Protein AF-A0A348XLF3-F1 (afdb_monomer)

Solvent-accessible surface area (backbone atoms only — not comparable to full-atom values): 49506 Å² total; per-residue (Å²): 111,74,69,60,52,54,54,50,55,50,50,52,53,52,52,52,53,54,52,22,52,55,58,45,53,62,22,42,48,78,46,66,45,52,69,62,95,90,50,81,46,31,29,26,24,50,38,59,29,96,88,52,39,35,39,36,31,22,36,89,12,38,29,33,34,29,58,82,52,90,56,42,74,67,45,63,74,42,72,32,41,71,86,42,58,41,27,36,15,58,44,63,81,42,84,58,33,34,39,34,22,25,43,67,35,36,34,35,40,26,28,84,85,71,85,65,44,50,79,44,77,44,83,66,41,61,93,47,26,38,41,73,21,86,50,32,41,20,14,39,29,65,66,84,77,73,25,31,36,37,42,31,18,14,28,39,68,93,40,60,69,48,97,78,48,42,64,60,74,35,81,64,11,52,43,71,61,53,16,16,34,22,38,56,19,9,23,33,32,35,35,42,64,88,62,51,75,44,84,32,28,35,13,41,49,36,49,35,30,39,29,58,43,99,88,67,48,40,38,36,23,27,36,42,24,53,39,18,24,32,18,35,31,32,73,63,45,77,75,37,28,56,47,21,44,31,28,49,66,70,36,78,93,42,70,71,38,56,51,48,82,48,35,17,62,67,59,53,55,70,53,37,45,73,50,23,32,66,36,49,54,93,81,30,59,22,42,9,23,49,41,68,35,88,35,73,54,52,46,97,49,52,78,27,33,38,31,28,13,37,68,38,34,38,31,36,32,36,40,79,44,74,36,74,84,37,59,18,24,24,37,32,70,65,48,52,84,86,52,61,35,10,21,36,29,60,31,65,40,92,84,31,39,35,42,36,43,22,10,34,58,84,74,91,49,80,84,31,56,30,36,36,38,42,32,50,65,83,48,80,55,44,34,76,64,44,57,43,79,39,74,50,33,38,36,39,30,54,65,50,62,61,57,59,70,89,49,46,49,85,26,46,48,39,36,34,28,34,53,40,51,30,80,51,76,31,40,64,84,34,83,70,44,80,39,57,60,80,45,65,43,76,90,69,52,33,38,37,33,39,53,87,79,60,60,67,27,38,34,38,42,39,47,54,91,52,37,30,66,88,66,49,55,46,50,53,42,50,38,39,31,26,29,66,52,65,45,74,65,88,48,84,30,30,11,39,68,43,81,53,100,50,36,39,36,35,23,46,56,82,39,80,33,34,26,42,29,50,54,96,56,62,41,52,28,38,45,62,38,35,18,40,88,82,36,67,47,29,40,54,51,62,82,42,76,91,51,84,52,49,54,98,61,69,64,56,54,44,19,37,33,64,28,32,47,34,45,77,86,35,27,41,39,62,71,58,94,91,53,45,33,32,36,41,64,73,41,82,71,45,77,36,52,29,41,54,38,19,38,40,29,35,35,32,35,34,22,38,79,86,65,48,62,76,39,35,34,40,38,41,40,38,38,36,47,53,86,50,30,31,37,40,38,40,38,37,38,40,33,16,35,67,47,65,41,41,38,50,47,33,77,54,31,39,48,34,39,23,39,20,51,27,46,8,62,53,67,42,60,96,49,48,20,68,66,51,46,17,44,41,38,33,71,78,71,43,46,58,68,68,36,39,59,34,66,29,53,32,42,36,37,27,31,42,46,98,89,36,47,21,36,38,35,47,35,51,42,84,84,35,69,52,54,91,93,52,57,48,33,25,46,40,43,41,74,24,42,35,21,58,25,60,35,17,30,53,96,55,75,37,54,24,63,47,75,43,52,56,31,35,70,48,65,41,43,37,40,37,41,26,28,44,42,57,72,84,77,60,45,62,69,59,55,47,57,56,54,69,70,57,76,74,82,89,72,74,51,57,70,76,82,81,62,57,79,70,71,46,81,66,81,64,83,76,73,85,76,85,75,94,66,84,81,78,76,72,76,74,42,44,45,70,31,70,76,45,57,45,28,33,42,68,91,38,86,48,81,60,48,50,77,31,69,35,34,33,39,62,69,33,56,51,27,76,78,50,86,50,25,29,65,40,55,48,79,94,53,29,22,13,17,20,40,22,30,56,62,67,41,21,81,42,63,62,22,32,43,34,36,29,31,76,42,43,25,40,40,32,38,32,35,31,61,93,35,62,93,64,50,71,64,54,73,70,72,38,49,80,53,94,51,60,36,36,38,78,58,102,55,40,22,35,38,27,38,30,81,44,70,54,42,80,46,76,50,72,61,36,55,64,92,30,51,58,39,39,33,36,30,42,55,79,134

Radius of gyration: 34.26 Å; Cα contacts (8 Å, |Δi|>4): 2716; chains: 1; bounding box: 83×76×104 Å

Structure (mmCIF, N/CA/C/O backbone):
data_AF-A0A348XLF3-F1
#
_entry.id   AF-A0A348XLF3-F1
#
loop_
_atom_site.group_PDB
_atom_site.id
_atom_site.type_symbol
_atom_site.label_atom_id
_atom_site.label_alt_id
_atom_site.label_comp_id
_atom_site.label_asym_id
_atom_site.label_entity_id
_atom_site.label_seq_id
_atom_site.pdbx_PDB_ins_code
_atom_site.Cartn_x
_atom_site.Cartn_y
_atom_site.Cartn_z
_atom_site.occupancy
_atom_site.B_iso_or_equiv
_atom_site.auth_seq_id
_atom_site.auth_comp_id
_atom_site.auth_asym_id
_atom_site.auth_atom_id
_atom_site.pdbx_PDB_model_num
ATOM 1 N N . MET A 1 1 ? -3.692 46.897 24.642 1.00 42.28 1 MET A N 1
ATOM 2 C CA . MET A 1 1 ? -4.636 46.549 23.552 1.00 42.28 1 MET A CA 1
ATOM 3 C C . MET A 1 1 ? -4.356 45.191 22.905 1.00 42.28 1 MET A C 1
ATOM 5 O O . MET A 1 1 ? -5.301 44.431 22.780 1.00 42.28 1 MET A O 1
ATOM 9 N N . LYS A 1 2 ? -3.111 44.820 22.548 1.00 31.66 2 LYS A N 1
ATOM 10 C CA . LYS A 1 2 ? -2.816 43.489 21.959 1.00 31.66 2 LYS A CA 1
ATOM 11 C C . LYS A 1 2 ? -3.030 42.288 22.906 1.00 31.66 2 LYS A C 1
ATOM 13 O O . LYS A 1 2 ? -3.511 41.260 22.452 1.00 31.66 2 LYS A O 1
ATOM 18 N N . SER A 1 3 ? -2.763 42.424 24.211 1.00 29.17 3 SER A N 1
ATOM 19 C CA . SER A 1 3 ? -3.010 41.345 25.191 1.00 29.17 3 SER A CA 1
ATOM 20 C C . SER A 1 3 ? -4.497 41.135 25.505 1.00 29.17 3 SER A C 1
ATOM 22 O O . SER A 1 3 ? -4.929 40.022 25.782 1.00 29.17 3 SER A O 1
ATOM 24 N N . THR A 1 4 ? -5.300 42.196 25.414 1.00 33.81 4 THR A N 1
ATOM 25 C CA . THR A 1 4 ? -6.745 42.157 25.674 1.00 33.81 4 THR A CA 1
ATOM 26 C C . THR A 1 4 ? -7.505 41.460 24.540 1.00 33.81 4 THR A C 1
ATOM 28 O O . THR A 1 4 ? -8.428 40.702 24.814 1.00 33.81 4 THR A O 1
ATOM 31 N N . PHE A 1 5 ? -7.066 41.632 23.286 1.00 34.47 5 PHE A N 1
ATOM 32 C CA . PHE A 1 5 ? -7.612 40.918 22.122 1.00 34.47 5 PHE A CA 1
ATOM 33 C C . PHE A 1 5 ? -7.257 39.421 22.114 1.00 34.47 5 PHE A C 1
ATOM 35 O O . PHE A 1 5 ? -8.106 38.600 21.786 1.00 34.47 5 PHE A O 1
ATOM 42 N N . GLN A 1 6 ? -6.045 39.043 22.538 1.00 30.66 6 GLN A N 1
ATOM 43 C CA . GLN A 1 6 ? -5.649 37.630 22.648 1.00 30.66 6 GLN A CA 1
ATOM 44 C C . GLN A 1 6 ? -6.452 36.873 23.713 1.00 30.66 6 GLN A C 1
ATOM 46 O O . GLN A 1 6 ? -6.867 35.742 23.472 1.00 30.66 6 GLN A O 1
ATOM 51 N N . ASN A 1 7 ? -6.725 37.513 24.854 1.00 30.22 7 ASN A N 1
ATOM 52 C CA . ASN A 1 7 ? -7.530 36.915 25.920 1.00 30.22 7 ASN A CA 1
ATOM 53 C C . ASN A 1 7 ? -9.020 36.815 25.548 1.00 30.22 7 ASN A C 1
ATOM 55 O O . ASN A 1 7 ? -9.670 35.845 25.930 1.00 30.22 7 ASN A O 1
ATOM 59 N N . PHE A 1 8 ? -9.552 37.760 24.759 1.00 34.50 8 PHE A N 1
ATOM 60 C CA . PHE A 1 8 ? -10.926 37.689 24.245 1.00 34.50 8 PHE A CA 1
ATOM 61 C C . PHE A 1 8 ? -11.101 36.576 23.201 1.00 34.50 8 PHE A C 1
ATOM 63 O O . PHE A 1 8 ? -12.069 35.824 23.276 1.00 34.50 8 PHE A O 1
ATOM 70 N N . SER A 1 9 ? -10.145 36.405 22.279 1.00 33.88 9 SER A N 1
ATOM 71 C CA . SER A 1 9 ? -10.180 35.309 21.299 1.00 33.88 9 SER A CA 1
ATOM 72 C C . SER A 1 9 ? -10.032 33.928 21.947 1.00 33.88 9 SER A C 1
ATOM 74 O O . SER A 1 9 ? -10.677 32.982 21.504 1.00 33.88 9 SER A O 1
ATOM 76 N N . PHE A 1 10 ? -9.238 33.804 23.019 1.00 33.66 10 PHE A N 1
ATOM 77 C CA . PHE A 1 10 ? -9.123 32.554 23.783 1.00 33.66 10 PHE A CA 1
ATOM 78 C C . PHE A 1 10 ? -10.406 32.222 24.557 1.00 33.66 10 PHE A C 1
ATOM 80 O O . PHE A 1 10 ? -10.834 31.072 24.559 1.00 33.66 10 PHE A O 1
ATOM 87 N N . ALA A 1 11 ? -11.046 33.218 25.178 1.00 33.22 11 ALA A N 1
ATOM 88 C CA . ALA A 1 11 ? -12.310 33.026 25.889 1.00 33.22 11 ALA A CA 1
ATOM 89 C C . ALA A 1 11 ? -13.466 32.676 24.934 1.00 33.22 11 ALA A C 1
ATOM 91 O O . ALA A 1 11 ? -14.259 31.788 25.238 1.00 33.22 11 ALA A O 1
ATOM 92 N N . LEU A 1 12 ? -13.531 33.308 23.756 1.00 35.94 12 LEU A N 1
ATOM 93 C CA . LEU A 1 12 ? -14.552 33.020 22.744 1.00 35.94 12 LEU A CA 1
ATOM 94 C C . LEU A 1 12 ? -14.371 31.625 22.122 1.00 35.94 12 LEU A C 1
ATOM 96 O O . LEU A 1 12 ? -15.359 30.922 21.913 1.00 35.94 12 LEU A O 1
ATOM 100 N N . ALA A 1 13 ? -13.122 31.194 21.900 1.00 35.25 13 ALA A N 1
ATOM 101 C CA . ALA A 1 13 ? -12.788 29.837 21.459 1.00 35.25 13 ALA A CA 1
ATOM 102 C C . ALA A 1 13 ? -13.130 28.775 22.520 1.00 35.25 13 ALA A C 1
ATOM 104 O O . ALA A 1 13 ? -13.606 27.696 22.181 1.00 35.25 13 ALA A O 1
ATOM 105 N N . LEU A 1 14 ? -12.940 29.084 23.810 1.00 34.50 14 LEU A N 1
ATOM 106 C CA . LEU A 1 14 ? -13.296 28.184 24.911 1.00 34.50 14 LEU A CA 1
ATOM 107 C C . LEU A 1 14 ? -14.822 28.050 25.064 1.00 34.50 14 LEU A C 1
ATOM 109 O O . LEU A 1 14 ? -15.324 26.945 25.240 1.00 34.50 14 LEU A O 1
ATOM 113 N N . ILE A 1 15 ? -15.570 29.154 24.939 1.00 38.25 15 ILE A N 1
ATOM 114 C CA . ILE A 1 15 ? -17.042 29.163 25.020 1.00 38.25 15 ILE A CA 1
ATOM 115 C C . ILE A 1 15 ? -17.670 28.424 23.828 1.00 38.25 15 ILE A C 1
ATOM 117 O O . ILE A 1 15 ? -18.609 27.654 24.017 1.00 38.25 15 ILE A O 1
ATOM 121 N N . THR A 1 16 ? -17.132 28.589 22.615 1.00 38.34 16 THR A N 1
ATOM 122 C CA . THR A 1 16 ? -17.596 27.838 21.432 1.00 38.34 16 THR A CA 1
ATOM 123 C C . THR A 1 16 ? -17.297 26.340 21.532 1.00 38.34 16 THR A C 1
ATOM 125 O O . THR A 1 16 ? -18.144 25.549 21.130 1.00 38.34 16 THR A O 1
ATOM 128 N N . HIS A 1 17 ? -16.171 25.938 22.137 1.00 37.69 17 HIS A N 1
ATOM 129 C CA . HIS A 1 17 ? -15.862 24.525 22.410 1.00 37.69 17 HIS A CA 1
ATOM 130 C C . HIS A 1 17 ? -16.790 23.892 23.460 1.00 37.69 17 HIS A C 1
ATOM 132 O O . HIS A 1 17 ? -17.166 22.729 23.342 1.00 37.69 17 HIS A O 1
ATOM 138 N N . VAL A 1 18 ? -17.174 24.648 24.494 1.00 41.44 18 VAL A N 1
ATOM 139 C CA . VAL A 1 18 ? -18.106 24.165 25.528 1.00 41.44 18 VAL A CA 1
ATOM 140 C C . VAL A 1 18 ? -19.529 24.044 24.967 1.00 41.44 18 VAL A C 1
ATOM 142 O O . VAL A 1 18 ? -20.214 23.063 25.245 1.00 41.44 18 VAL A O 1
ATOM 145 N N . LEU A 1 19 ? -19.967 24.987 24.124 1.00 39.44 19 LEU A N 1
ATOM 146 C CA . LEU A 1 19 ? -21.280 24.934 23.468 1.00 39.44 19 LEU A CA 1
ATOM 147 C C . LEU A 1 19 ? -21.372 23.837 22.390 1.00 39.44 19 LEU A C 1
ATOM 149 O O . LEU A 1 19 ? -22.414 23.192 22.287 1.00 39.44 19 LEU A O 1
ATOM 153 N N . SER A 1 20 ? -20.298 23.558 21.636 1.00 42.28 20 SER A N 1
ATOM 154 C CA . SER A 1 20 ? -20.280 22.453 20.660 1.00 42.28 20 SER A CA 1
ATOM 155 C C . SER A 1 20 ? -20.314 21.073 21.329 1.00 42.28 20 SER A C 1
ATOM 157 O O . SER A 1 20 ? -20.971 20.162 20.825 1.00 42.28 20 SER A O 1
ATOM 159 N N . GLN A 1 21 ? -19.695 20.919 22.508 1.00 44.03 21 GLN A N 1
ATOM 160 C CA . GLN A 1 21 ? -19.839 19.703 23.319 1.00 44.03 21 GLN A CA 1
ATOM 161 C C . GLN A 1 21 ? -21.266 19.517 23.862 1.00 44.03 21 GLN A C 1
ATOM 163 O O . GLN A 1 21 ? -21.739 18.384 23.934 1.00 44.03 21 GLN A O 1
ATOM 168 N N . LEU A 1 22 ? -21.974 20.604 24.190 1.00 44.25 22 LEU A N 1
ATOM 169 C CA . LEU A 1 22 ? -23.360 20.555 24.674 1.00 44.25 22 LEU A CA 1
ATOM 170 C C . LEU A 1 22 ? -24.372 20.185 23.572 1.00 44.25 22 LEU A C 1
ATOM 172 O O . LEU A 1 22 ? -25.332 19.474 23.856 1.00 44.25 22 LEU A O 1
ATOM 176 N N . ALA A 1 23 ? -24.153 20.601 22.318 1.00 45.38 23 ALA A N 1
ATOM 177 C CA . ALA A 1 23 ? -25.030 20.253 21.193 1.00 45.38 23 ALA A CA 1
ATOM 178 C C . ALA A 1 23 ? -24.892 18.777 20.758 1.00 45.38 23 ALA A C 1
ATOM 180 O O . ALA A 1 23 ? -25.895 18.117 20.477 1.00 45.38 23 ALA A O 1
ATOM 181 N N . PHE A 1 24 ? -23.673 18.218 20.769 1.00 54.00 24 PHE A N 1
ATOM 182 C CA . PHE A 1 24 ? -23.455 16.792 20.475 1.00 54.00 24 PHE A CA 1
ATOM 183 C C . PHE A 1 24 ? -23.979 15.876 21.595 1.00 54.00 24 PHE A C 1
ATOM 185 O O . PHE A 1 24 ? -24.510 14.798 21.318 1.00 54.00 24 PHE A O 1
ATOM 192 N N . ALA A 1 25 ? -23.904 16.326 22.855 1.00 55.53 25 ALA A N 1
ATOM 193 C CA . ALA A 1 25 ? -24.424 15.602 24.018 1.00 55.53 25 ALA A CA 1
ATOM 194 C C . ALA A 1 25 ? -25.948 15.362 23.974 1.00 55.53 25 ALA A C 1
ATOM 196 O O . ALA A 1 25 ? -26.434 14.451 24.632 1.00 55.53 25 ALA A O 1
ATOM 197 N N . GLY A 1 26 ? -26.710 16.125 23.179 1.00 73.12 26 GLY A N 1
ATOM 198 C CA . GLY A 1 26 ? -28.150 15.899 22.998 1.00 73.12 26 GLY A CA 1
ATOM 199 C C . GLY A 1 26 ? -28.510 14.783 22.007 1.00 73.12 26 GLY A C 1
ATOM 200 O O . GLY A 1 26 ? -29.661 14.345 21.978 1.00 73.12 26 GLY A O 1
ATOM 201 N N . SER A 1 27 ? -27.560 14.325 21.182 1.00 88.12 27 SER A N 1
ATOM 202 C CA . SER A 1 27 ? -27.811 13.326 20.124 1.00 88.12 27 SER A CA 1
ATOM 203 C C . SER A 1 27 ? -27.544 11.890 20.572 1.00 88.12 27 SER A C 1
ATOM 205 O O . SER A 1 27 ? -28.139 10.957 20.031 1.00 88.12 27 SER A O 1
ATOM 207 N N . TYR A 1 28 ? -26.671 11.708 21.566 1.00 91.69 28 TYR A N 1
ATOM 208 C CA . TYR A 1 28 ? -26.356 10.398 22.119 1.00 91.69 28 TYR A CA 1
ATOM 209 C C . TYR A 1 28 ? -26.233 10.446 23.641 1.00 91.69 28 TYR A C 1
ATOM 211 O O . TYR A 1 28 ? -25.476 11.257 24.170 1.00 91.69 28 TYR A O 1
ATOM 219 N N . ASN A 1 29 ? -26.923 9.532 24.322 1.00 91.50 29 ASN A N 1
ATOM 220 C CA . ASN A 1 29 ? -26.820 9.347 25.769 1.00 91.50 29 ASN A CA 1
ATOM 221 C C . ASN A 1 29 ? -25.861 8.202 26.090 1.00 91.50 29 ASN A C 1
ATOM 223 O O . ASN A 1 29 ? -25.875 7.185 25.398 1.00 91.50 29 ASN A O 1
ATOM 227 N N . LEU A 1 30 ? -25.062 8.362 27.142 1.00 92.75 30 LEU A N 1
ATOM 228 C CA . LEU A 1 30 ? -24.081 7.376 27.579 1.00 92.75 30 LEU A CA 1
ATOM 229 C C . LEU A 1 30 ? -24.472 6.797 28.943 1.00 92.75 30 LEU A C 1
ATOM 231 O O . LEU A 1 30 ? -24.611 7.553 29.903 1.00 92.75 30 LEU A O 1
ATOM 235 N N . ASP A 1 31 ? -24.565 5.473 29.024 1.00 93.44 31 ASP A N 1
ATOM 236 C CA . ASP A 1 31 ? -24.766 4.727 30.270 1.00 93.44 31 ASP A CA 1
ATOM 237 C C . ASP A 1 31 ? -23.546 3.855 30.591 1.00 93.44 31 ASP A C 1
ATOM 239 O O . ASP A 1 31 ? -22.882 3.353 29.680 1.00 93.44 31 ASP A O 1
ATOM 243 N N . ASP A 1 32 ? -23.308 3.597 31.880 1.00 93.94 32 ASP A N 1
ATOM 244 C CA . ASP A 1 32 ? -22.280 2.667 32.360 1.00 93.94 32 ASP A CA 1
ATOM 245 C C . ASP A 1 32 ? -22.892 1.369 32.880 1.00 93.94 32 ASP A C 1
ATOM 247 O O . ASP A 1 32 ? -23.639 1.384 33.859 1.00 93.94 32 ASP A O 1
ATOM 251 N N . VAL A 1 33 ? -22.590 0.251 32.218 1.00 95.00 33 VAL A N 1
ATOM 252 C CA . VAL A 1 33 ? -23.107 -1.067 32.594 1.00 95.00 33 VAL A CA 1
ATOM 253 C C . VAL A 1 33 ? -22.319 -1.592 33.783 1.00 95.00 33 VAL A C 1
ATOM 255 O O . VAL A 1 33 ? -21.105 -1.791 33.708 1.00 95.00 33 VAL A O 1
ATOM 258 N N . VAL A 1 34 ? -23.024 -1.865 34.877 1.00 92.25 34 VAL A N 1
ATOM 259 C CA . VAL A 1 34 ? -22.396 -2.337 36.110 1.00 92.25 34 VAL A CA 1
ATOM 260 C C . VAL A 1 34 ? -22.110 -3.834 36.014 1.00 92.25 34 VAL A C 1
ATOM 262 O O . VAL A 1 34 ? -22.977 -4.638 35.663 1.00 92.25 34 VAL A O 1
ATOM 265 N N . PHE A 1 35 ? -20.876 -4.201 36.354 1.00 92.56 35 PHE A N 1
ATOM 266 C CA . PHE A 1 35 ? -20.447 -5.585 36.533 1.00 92.56 35 PHE A CA 1
ATOM 267 C C . PHE A 1 35 ? -20.428 -5.968 38.021 1.00 92.56 35 PHE A C 1
ATOM 269 O O . PHE A 1 35 ? -20.269 -5.090 38.877 1.00 92.56 35 PHE A O 1
ATOM 276 N N . PRO A 1 36 ? -20.562 -7.266 38.352 1.00 89.25 36 PRO A N 1
ATOM 277 C CA . PRO A 1 36 ? -20.349 -7.758 39.710 1.00 89.25 36 PRO A CA 1
ATOM 278 C C . PRO A 1 36 ? -18.964 -7.367 40.250 1.00 89.25 36 PRO A C 1
ATOM 280 O O . PRO A 1 36 ? -17.976 -7.376 39.518 1.00 89.25 36 PRO A O 1
ATOM 283 N N . ALA A 1 37 ? -18.876 -7.025 41.540 1.00 87.19 37 ALA A N 1
ATOM 284 C CA . ALA A 1 37 ? -17.652 -6.478 42.144 1.00 87.19 37 ALA A CA 1
ATOM 285 C C . ALA A 1 37 ? -16.457 -7.455 42.154 1.00 87.19 37 ALA A C 1
ATOM 287 O O . ALA A 1 37 ? -15.305 -7.032 42.239 1.00 87.19 37 ALA A O 1
ATOM 288 N N . ASP A 1 38 ? -16.730 -8.754 42.092 1.00 86.19 38 ASP A N 1
ATOM 289 C CA . ASP A 1 38 ? -15.764 -9.851 42.049 1.00 86.19 38 ASP A CA 1
ATOM 290 C C . ASP A 1 38 ? -15.392 -10.283 40.621 1.00 86.19 38 ASP A C 1
ATOM 292 O O . ASP A 1 38 ? -14.563 -11.177 40.447 1.00 86.19 38 ASP A O 1
ATOM 296 N N . MET A 1 39 ? -15.946 -9.622 39.600 1.00 86.94 39 MET A N 1
ATOM 297 C CA . MET A 1 39 ? -15.726 -9.922 38.189 1.00 86.94 39 MET A CA 1
ATOM 298 C C . MET A 1 39 ? -14.995 -8.759 37.498 1.00 86.94 39 MET A C 1
ATOM 300 O O . MET A 1 39 ? -15.623 -7.753 37.170 1.00 86.94 39 MET A O 1
ATOM 304 N N . PRO A 1 40 ? -13.677 -8.868 37.236 1.00 88.06 40 PRO A N 1
ATOM 305 C CA . PRO A 1 40 ? -12.930 -7.840 36.513 1.00 88.06 40 PRO A CA 1
ATOM 306 C C . PRO A 1 40 ? -13.451 -7.704 35.073 1.00 88.06 40 PRO A C 1
ATOM 308 O O . PRO A 1 40 ? -13.309 -8.654 34.292 1.00 88.06 40 PRO A O 1
ATOM 311 N N . PRO A 1 41 ? -14.028 -6.556 34.679 1.00 90.81 41 PRO A N 1
ATOM 312 C CA . PRO A 1 41 ? -14.724 -6.424 33.405 1.00 90.81 41 PRO A CA 1
ATOM 313 C C . PRO A 1 41 ? -13.758 -6.066 32.266 1.00 90.81 41 PRO A C 1
ATOM 315 O O . PRO A 1 41 ? -13.938 -5.099 31.532 1.00 90.81 41 PRO A O 1
ATOM 318 N N . GLU A 1 42 ? -12.690 -6.849 32.130 1.00 93.12 42 GLU A N 1
ATOM 319 C CA . GLU A 1 42 ? -11.642 -6.663 31.127 1.00 93.12 42 GLU A CA 1
ATOM 320 C C . GLU A 1 42 ? -12.142 -7.125 29.747 1.00 93.12 42 GLU A C 1
ATOM 322 O O . GLU A 1 42 ? -11.832 -8.239 29.322 1.00 93.12 42 GLU A O 1
ATOM 327 N N . ILE A 1 43 ? -12.911 -6.294 29.038 1.00 95.25 43 ILE A N 1
ATOM 328 C CA . ILE A 1 43 ? -13.633 -6.704 27.823 1.00 95.25 43 ILE A CA 1
ATOM 329 C C . ILE A 1 43 ? -12.683 -7.025 26.664 1.00 95.25 43 ILE A C 1
ATOM 331 O O . ILE A 1 43 ? -12.098 -6.151 26.019 1.00 95.25 43 ILE A O 1
ATOM 335 N N . GLY A 1 44 ? -12.551 -8.315 26.385 1.00 94.62 44 GLY A N 1
ATOM 336 C CA . GLY A 1 44 ? -11.815 -8.842 25.252 1.00 94.62 44 GLY A CA 1
ATOM 337 C C . GLY A 1 44 ? -12.611 -8.804 23.955 1.00 94.62 44 GLY A C 1
ATOM 338 O O . GLY A 1 44 ? -12.021 -8.474 22.928 1.00 94.62 44 GLY A O 1
ATOM 339 N N . ASP A 1 45 ? -13.916 -9.099 24.023 1.00 96.31 45 ASP A N 1
ATOM 340 C CA . ASP A 1 45 ? -14.865 -8.985 22.908 1.00 96.31 45 ASP A CA 1
ATOM 341 C C . ASP A 1 45 ? -16.338 -8.909 23.333 1.00 96.31 45 ASP A C 1
ATOM 343 O O . ASP A 1 45 ? -16.674 -9.283 24.457 1.00 96.31 45 ASP A O 1
ATOM 347 N N . LEU A 1 46 ? -17.199 -8.405 22.442 1.00 97.12 46 LEU A N 1
ATOM 348 C CA . LEU A 1 46 ? -18.643 -8.246 22.610 1.00 97.12 46 LEU A CA 1
ATOM 349 C C . LEU A 1 46 ? -19.380 -8.694 21.348 1.00 97.12 46 LEU A C 1
ATOM 351 O O . LEU A 1 46 ? -19.082 -8.220 20.258 1.00 97.12 46 LEU A O 1
ATOM 355 N N . ALA A 1 47 ? -20.429 -9.497 21.502 1.00 97.06 47 ALA A N 1
ATOM 356 C CA . ALA A 1 47 ? -21.321 -9.819 20.394 1.00 97.06 47 ALA A CA 1
ATOM 357 C C . ALA A 1 47 ? -22.751 -10.078 20.870 1.00 97.06 47 ALA A C 1
ATOM 359 O O . ALA A 1 47 ? -22.988 -10.520 21.996 1.00 97.06 47 ALA A O 1
ATOM 360 N N . PHE A 1 48 ? -23.711 -9.821 19.986 1.00 97.44 48 PHE A N 1
ATOM 361 C CA . PHE A 1 48 ? -25.117 -10.120 20.221 1.00 97.44 48 PHE A CA 1
ATOM 362 C C . PHE A 1 48 ? -25.532 -11.402 19.513 1.00 97.44 48 PHE A C 1
ATOM 364 O O . PHE A 1 48 ? -25.245 -11.591 18.333 1.00 97.44 48 PHE A O 1
ATOM 371 N N . ALA A 1 49 ? -26.290 -12.239 20.214 1.00 96.06 49 ALA A N 1
ATOM 372 C CA . ALA A 1 49 ? -27.096 -13.264 19.574 1.00 96.06 49 ALA A CA 1
ATOM 373 C C . ALA A 1 49 ? -28.381 -12.662 18.981 1.00 96.06 49 ALA A C 1
ATOM 375 O O . ALA A 1 49 ? -28.848 -11.596 19.391 1.00 96.06 49 ALA A O 1
ATOM 376 N N . ALA A 1 50 ? -29.000 -13.389 18.047 1.00 92.12 50 ALA A N 1
ATOM 377 C CA . ALA A 1 50 ? -30.243 -12.969 17.395 1.00 92.12 50 ALA A CA 1
ATOM 378 C C . ALA A 1 50 ? -31.432 -12.795 18.365 1.00 92.12 50 ALA A C 1
ATOM 380 O O . ALA A 1 50 ? -32.365 -12.057 18.060 1.00 92.12 50 ALA A O 1
ATOM 381 N N . ASP A 1 51 ? -31.400 -13.449 19.530 1.00 93.81 51 ASP A N 1
ATOM 382 C CA . ASP A 1 51 ? -32.423 -13.335 20.578 1.00 93.81 51 ASP A CA 1
ATOM 383 C C . ASP A 1 51 ? -32.239 -12.110 21.498 1.00 93.81 51 ASP A C 1
ATOM 385 O O . ASP A 1 51 ? -33.054 -11.877 22.390 1.00 93.81 51 ASP A O 1
ATOM 389 N N . GLY A 1 52 ? -31.187 -11.310 21.285 1.00 95.44 52 GLY A N 1
ATOM 390 C CA . GLY A 1 52 ? -30.866 -10.139 22.102 1.00 95.44 52 GLY A CA 1
ATOM 391 C C . GLY A 1 52 ? -29.940 -10.410 23.285 1.00 95.44 52 GLY A C 1
ATOM 392 O O . GLY A 1 52 ? -29.605 -9.470 24.007 1.00 95.44 52 GLY A O 1
ATOM 393 N N . THR A 1 53 ? -29.483 -11.648 23.484 1.00 96.81 53 THR A N 1
ATOM 394 C CA . THR A 1 53 ? -28.470 -11.970 24.496 1.00 96.81 53 THR A CA 1
ATOM 395 C C . THR A 1 53 ? -27.130 -11.334 24.128 1.00 96.81 53 THR A C 1
ATOM 397 O O . THR A 1 53 ? -26.625 -11.534 23.022 1.00 96.81 53 THR A O 1
ATOM 400 N N . LEU A 1 54 ? -26.540 -10.588 25.065 1.00 97.88 54 LEU A N 1
ATOM 401 C CA . LEU A 1 54 ? -25.188 -10.050 24.948 1.00 97.88 54 LEU A CA 1
ATOM 402 C C . LEU A 1 54 ? -24.189 -11.069 25.496 1.00 97.88 54 LEU A C 1
ATOM 404 O O . LEU A 1 54 ? -24.301 -11.473 26.653 1.00 97.88 54 LEU A O 1
ATOM 408 N N . TYR A 1 55 ? -23.198 -11.424 24.685 1.00 98.19 55 TYR A N 1
ATOM 409 C CA . TYR A 1 55 ? -22.019 -12.183 25.081 1.00 98.19 55 TYR A CA 1
ATOM 410 C C . TYR A 1 55 ? -20.842 -11.226 25.244 1.00 98.19 55 TYR A C 1
ATOM 412 O O . TYR A 1 55 ? -20.572 -10.414 24.358 1.00 98.19 55 TYR A O 1
ATOM 420 N N . ALA A 1 56 ? -20.141 -11.328 26.370 1.00 97.75 56 ALA A N 1
ATOM 421 C CA . ALA A 1 56 ? -18.931 -10.575 26.656 1.00 97.75 56 ALA A CA 1
ATOM 422 C C . ALA A 1 56 ? -17.792 -11.538 27.001 1.00 97.75 56 ALA A C 1
ATOM 424 O O . ALA A 1 56 ? -17.829 -12.239 28.014 1.00 97.75 56 ALA A O 1
ATOM 425 N N . ALA A 1 57 ? -16.767 -11.568 26.153 1.00 96.81 57 ALA A N 1
ATOM 426 C CA . ALA A 1 57 ? -15.527 -12.268 26.443 1.00 96.81 57 ALA A CA 1
ATOM 427 C C . ALA A 1 57 ? -14.665 -11.406 27.364 1.00 96.81 57 ALA A C 1
ATOM 429 O O . ALA A 1 57 ? -14.368 -10.252 27.053 1.00 96.81 57 ALA A O 1
ATOM 430 N N . LEU A 1 58 ? -14.227 -11.973 28.482 1.00 95.12 58 LEU A N 1
ATOM 431 C CA . LEU A 1 58 ? -13.310 -11.344 29.417 1.00 95.12 58 LEU A CA 1
ATOM 432 C C . LEU A 1 58 ? -11.889 -11.830 29.146 1.00 95.12 58 LEU A C 1
ATOM 434 O O . LEU A 1 58 ? -11.609 -13.021 28.989 1.00 95.12 58 LEU A O 1
ATOM 438 N N . ARG A 1 59 ? -10.940 -10.898 29.172 1.00 91.31 59 ARG A N 1
ATOM 439 C CA . ARG A 1 59 ? -9.519 -11.159 28.917 1.00 91.31 59 ARG A CA 1
ATOM 440 C C . ARG A 1 59 ? -8.914 -12.199 29.867 1.00 91.31 59 ARG A C 1
ATOM 442 O O . ARG A 1 59 ? -7.925 -12.846 29.525 1.00 91.31 59 ARG A O 1
ATOM 449 N N . ARG A 1 60 ? -9.493 -12.361 31.059 1.00 89.75 60 ARG A N 1
ATOM 450 C CA . ARG A 1 60 ? -9.060 -13.341 32.068 1.00 89.75 60 ARG A CA 1
ATOM 451 C C . ARG A 1 60 ? -9.523 -14.774 31.809 1.00 89.75 60 ARG A C 1
ATOM 453 O O . ARG A 1 60 ? -9.077 -15.658 32.529 1.00 89.75 60 ARG A O 1
ATOM 460 N N . GLY A 1 61 ? -10.320 -15.002 30.767 1.00 93.31 61 GLY A N 1
ATOM 461 C CA . GLY A 1 61 ? -10.632 -16.341 30.270 1.00 93.31 61 GLY A CA 1
ATOM 462 C C . GLY A 1 61 ? -12.089 -16.760 30.390 1.00 93.31 61 GLY A C 1
ATOM 463 O O . GLY A 1 61 ? -12.431 -17.828 29.886 1.00 93.31 61 GLY A O 1
ATOM 464 N N . ASP A 1 62 ? -12.928 -15.930 31.006 1.00 96.06 62 ASP A N 1
ATOM 465 C CA . ASP A 1 62 ? -14.359 -16.188 31.130 1.00 96.06 62 ASP A CA 1
ATOM 466 C C . ASP A 1 62 ? -15.136 -15.555 29.974 1.00 96.06 62 ASP A C 1
ATOM 468 O O . ASP A 1 62 ? -14.776 -14.492 29.471 1.00 96.06 62 ASP A O 1
ATOM 472 N N . ILE A 1 63 ? -16.233 -16.189 29.575 1.00 97.81 63 ILE A N 1
ATOM 473 C CA . ILE A 1 63 ? -17.272 -15.596 28.735 1.00 97.81 63 ILE A CA 1
ATOM 474 C C . ILE A 1 63 ? -18.504 -15.468 29.610 1.00 97.81 63 ILE A C 1
ATOM 476 O O . ILE A 1 63 ? -18.961 -16.454 30.190 1.00 97.81 63 ILE A O 1
ATOM 480 N N . VAL A 1 64 ? -19.044 -14.261 29.698 1.00 97.38 64 VAL A N 1
ATOM 481 C CA . VAL A 1 64 ? -20.238 -13.963 30.486 1.00 97.38 64 VAL A CA 1
ATOM 482 C C . VAL A 1 64 ? -21.346 -13.466 29.582 1.00 97.38 64 VAL A C 1
ATOM 484 O O . VAL A 1 64 ? -21.094 -12.900 28.517 1.00 97.38 64 VAL A O 1
ATOM 487 N N . VAL A 1 65 ? -22.585 -13.693 29.996 1.00 97.44 65 VAL A N 1
ATOM 488 C CA . VAL A 1 65 ? -23.757 -13.312 29.214 1.00 97.44 65 VAL A CA 1
ATOM 489 C C . VAL A 1 65 ? -24.807 -12.644 30.079 1.00 97.44 65 VAL A C 1
ATOM 491 O O . VAL A 1 65 ? -24.951 -12.955 31.262 1.00 97.44 65 VAL A O 1
ATOM 494 N N . ALA A 1 66 ? -25.553 -11.735 29.466 1.00 96.81 66 ALA A N 1
ATOM 495 C CA . ALA A 1 66 ? -26.701 -11.079 30.070 1.00 96.81 66 ALA A CA 1
ATOM 496 C C . ALA A 1 66 ? -27.699 -10.672 28.981 1.00 96.81 66 ALA A C 1
ATOM 498 O O . ALA A 1 66 ? -27.321 -10.349 27.853 1.00 96.81 66 ALA A O 1
ATOM 499 N N . THR A 1 67 ? -28.983 -10.628 29.324 1.00 95.50 67 THR A N 1
ATOM 500 C CA . THR A 1 67 ? -29.976 -9.929 28.502 1.00 95.50 67 THR A CA 1
ATOM 501 C C . THR A 1 67 ? -29.960 -8.453 28.897 1.00 95.50 67 THR A C 1
ATOM 503 O O . THR A 1 67 ? -30.156 -8.154 30.079 1.00 95.50 67 THR A O 1
ATOM 506 N N . PRO A 1 68 ? -29.735 -7.512 27.964 1.00 95.38 68 PRO A N 1
ATOM 507 C CA . PRO A 1 68 ? -29.711 -6.105 28.320 1.00 95.38 68 PRO A CA 1
ATOM 508 C C . PRO A 1 68 ? -31.018 -5.595 28.927 1.00 95.38 68 PRO A C 1
ATOM 510 O O . PRO A 1 68 ? -32.106 -5.834 28.403 1.00 95.38 68 PRO A O 1
ATOM 513 N N . THR A 1 69 ? -30.902 -4.807 29.993 1.00 94.31 69 THR A N 1
ATOM 514 C CA . THR A 1 69 ? -32.020 -4.129 30.666 1.00 94.31 69 THR A CA 1
ATOM 515 C C . THR A 1 69 ? -31.971 -2.623 30.422 1.00 94.31 69 THR A C 1
ATOM 517 O O . THR A 1 69 ? -30.921 -2.079 30.091 1.00 94.31 69 THR A O 1
ATOM 520 N N . LYS A 1 70 ? -33.089 -1.903 30.595 1.00 91.38 70 LYS A N 1
ATOM 521 C CA . LYS A 1 70 ? -33.076 -0.428 30.503 1.00 91.38 70 LYS A CA 1
ATOM 522 C C . LYS A 1 70 ? -32.173 0.190 31.573 1.00 91.38 70 LYS A C 1
ATOM 524 O O . LYS A 1 70 ? -31.304 0.983 31.235 1.00 91.38 70 LYS A O 1
ATOM 529 N N . ASP A 1 71 ? -32.353 -0.224 32.825 1.00 93.56 71 ASP A N 1
ATOM 530 C CA . ASP A 1 71 ? -31.477 0.148 33.937 1.00 93.56 71 ASP A CA 1
ATOM 531 C C . ASP A 1 71 ? -30.098 -0.519 33.757 1.00 93.56 71 ASP A C 1
ATOM 533 O O . ASP A 1 71 ? -30.037 -1.754 33.749 1.00 93.56 71 ASP A O 1
ATOM 537 N N . PRO A 1 72 ? -29.005 0.248 33.589 1.00 91.25 72 PRO A N 1
ATOM 538 C CA . PRO A 1 72 ? -27.669 -0.305 33.367 1.00 91.25 72 PRO A CA 1
ATOM 539 C C . PRO A 1 72 ? -27.069 -0.989 34.609 1.00 91.25 72 PRO A C 1
ATOM 541 O O . PRO A 1 72 ? -26.065 -1.690 34.495 1.00 91.25 72 PRO A O 1
ATOM 544 N N . THR A 1 73 ? -27.684 -0.825 35.785 1.00 92.94 73 THR A N 1
ATOM 545 C CA . THR A 1 73 ? -27.265 -1.474 37.038 1.00 92.94 73 THR A CA 1
ATOM 546 C C . THR A 1 73 ? -27.936 -2.831 37.271 1.00 92.94 73 THR A C 1
ATOM 548 O O . THR A 1 73 ? -27.514 -3.590 38.140 1.00 92.94 73 THR A O 1
ATOM 551 N N . ALA A 1 74 ? -28.965 -3.159 36.483 1.00 94.69 74 ALA A N 1
ATOM 552 C CA . ALA A 1 74 ? -29.821 -4.327 36.692 1.00 94.69 74 ALA A CA 1
ATOM 553 C C . ALA A 1 74 ? -29.447 -5.554 35.836 1.00 94.69 74 ALA A C 1
ATOM 555 O O . ALA A 1 74 ? -30.191 -6.540 35.826 1.00 94.69 74 ALA A O 1
ATOM 556 N N . PHE A 1 75 ? -28.318 -5.511 35.118 1.00 94.62 75 PHE A N 1
ATOM 557 C CA . PHE A 1 75 ? -27.860 -6.619 34.278 1.00 94.62 75 PHE A CA 1
ATOM 558 C C . PHE A 1 75 ? -27.625 -7.874 35.126 1.00 94.62 75 PHE A C 1
ATOM 560 O O . PHE A 1 75 ? -26.859 -7.861 36.089 1.00 94.62 75 PHE A O 1
ATOM 567 N N . GLN A 1 76 ? -28.276 -8.974 34.747 1.00 94.75 76 GLN A N 1
ATOM 568 C CA . GLN A 1 76 ? -28.088 -10.277 35.382 1.00 94.75 76 GLN A CA 1
ATOM 569 C C . GLN A 1 76 ? -27.010 -11.049 34.622 1.00 94.75 76 GLN A C 1
ATOM 571 O O . GLN A 1 76 ? -27.302 -11.763 33.662 1.00 94.75 76 GLN A O 1
ATOM 576 N N . TRP A 1 77 ? -25.757 -10.849 35.024 1.00 95.69 77 TRP A N 1
ATOM 577 C CA . TRP A 1 77 ? -24.609 -11.538 34.442 1.00 95.69 77 TRP A CA 1
ATOM 578 C C . TRP A 1 77 ? -24.532 -12.988 34.923 1.00 95.69 77 TRP A C 1
ATOM 580 O O . TRP A 1 77 ? -24.584 -13.253 36.124 1.00 95.69 77 TRP A O 1
ATOM 590 N N . ARG A 1 78 ? -24.345 -13.923 33.988 1.00 95.25 78 ARG A N 1
ATOM 591 C CA . ARG A 1 78 ? -23.998 -15.325 34.268 1.00 95.25 78 ARG A CA 1
ATOM 592 C C . ARG A 1 78 ? -22.736 -15.720 33.512 1.00 95.25 78 ARG A C 1
ATOM 594 O O . ARG A 1 78 ? -22.510 -15.248 32.399 1.00 95.25 78 ARG A O 1
ATOM 601 N N . VAL A 1 79 ? -21.929 -16.593 34.104 1.00 96.56 79 VAL A N 1
ATOM 602 C CA . VAL A 1 79 ? -20.800 -17.213 33.402 1.00 96.56 79 VAL A CA 1
ATOM 603 C C . VAL A 1 79 ? -21.355 -18.244 32.424 1.00 96.56 79 VAL A C 1
ATOM 605 O O . VAL A 1 79 ? -22.127 -19.109 32.820 1.00 96.56 79 VAL A O 1
ATOM 608 N N . PHE A 1 80 ? -20.975 -18.124 31.156 1.00 98.25 80 PHE A N 1
ATOM 609 C CA . PHE A 1 80 ? -21.288 -19.083 30.100 1.00 98.25 80 PHE A CA 1
ATOM 610 C C . PHE A 1 80 ? -20.132 -20.067 29.884 1.00 98.25 80 PHE A C 1
ATOM 612 O O . PHE A 1 80 ? -20.367 -21.257 29.757 1.00 98.25 80 PHE A O 1
ATOM 619 N N . ALA A 1 81 ? -18.882 -19.596 29.871 1.00 97.94 81 ALA A N 1
ATOM 620 C CA . ALA A 1 81 ? -17.696 -20.437 29.671 1.00 97.94 81 ALA A CA 1
ATOM 621 C C . ALA A 1 81 ? -16.500 -19.914 30.481 1.00 97.94 81 ALA A C 1
ATOM 623 O O . ALA A 1 81 ? -16.446 -18.726 30.789 1.00 97.94 81 ALA A O 1
ATOM 624 N N . THR A 1 82 ? -15.526 -20.777 30.792 1.00 95.94 82 THR A N 1
ATOM 625 C CA . THR A 1 82 ? -14.294 -20.412 31.519 1.00 95.94 82 THR A CA 1
ATOM 626 C C . THR A 1 82 ? -13.066 -21.161 30.983 1.00 95.94 82 THR A C 1
ATOM 628 O O . THR A 1 82 ? -13.187 -22.118 30.218 1.00 95.94 82 THR A O 1
ATOM 631 N N . GLY A 1 83 ? -11.866 -20.741 31.395 1.00 93.69 83 GLY A N 1
ATOM 632 C CA . GLY A 1 83 ? -10.604 -21.445 31.129 1.00 93.69 83 GLY A CA 1
ATOM 633 C C . GLY A 1 83 ? -9.869 -21.035 29.848 1.00 93.69 83 GLY A C 1
ATOM 634 O O . GLY A 1 83 ? -8.914 -21.704 29.453 1.00 93.69 83 GLY A O 1
ATOM 635 N N . HIS A 1 84 ? -10.275 -19.950 29.187 1.00 95.38 84 HIS A N 1
ATOM 636 C CA . HIS A 1 84 ? -9.638 -19.493 27.948 1.00 95.38 84 HIS A CA 1
ATOM 637 C C . HIS A 1 84 ? -8.401 -18.622 28.183 1.00 95.38 84 HIS A C 1
ATOM 639 O O . HIS A 1 84 ? -8.288 -17.883 29.159 1.00 95.38 84 HIS A O 1
ATOM 645 N N . HIS A 1 85 ? -7.465 -18.646 27.234 1.00 92.88 85 HIS A N 1
ATOM 646 C CA . HIS A 1 85 ? -6.252 -17.839 27.307 1.00 92.88 85 HIS A CA 1
ATOM 647 C C . HIS A 1 85 ? -6.385 -16.535 26.510 1.00 92.88 85 HIS A C 1
ATOM 649 O O . HIS A 1 85 ? -6.027 -16.477 25.329 1.00 92.88 85 HIS A O 1
ATOM 655 N N . ASN A 1 86 ? -6.800 -15.462 27.195 1.00 92.19 86 ASN A N 1
ATOM 656 C CA . ASN A 1 86 ? -6.767 -14.092 26.671 1.00 92.19 86 ASN A CA 1
ATOM 657 C C . ASN A 1 86 ? -7.555 -13.938 25.357 1.00 92.19 86 ASN A C 1
ATOM 659 O O . ASN A 1 86 ? -6.987 -13.668 24.296 1.00 92.19 86 ASN A O 1
ATOM 663 N N . ILE A 1 87 ? -8.869 -14.143 25.460 1.00 94.06 87 ILE A N 1
ATOM 664 C CA . ILE A 1 87 ? -9.825 -14.031 24.355 1.00 94.06 87 ILE A CA 1
ATOM 665 C C . ILE A 1 87 ? -9.880 -12.575 23.896 1.00 94.06 87 ILE A C 1
ATOM 667 O O . ILE A 1 87 ? -10.191 -11.707 24.705 1.00 94.06 87 ILE A O 1
ATOM 671 N N . LEU A 1 88 ? -9.593 -12.315 22.621 1.00 94.25 88 LEU A N 1
ATOM 672 C CA . LEU A 1 88 ? -9.776 -11.003 21.980 1.00 94.25 88 LEU A CA 1
ATOM 673 C C . LEU A 1 88 ? -10.553 -11.118 20.649 1.00 94.25 88 LEU A C 1
ATOM 675 O O . LEU A 1 88 ? -10.471 -10.231 19.802 1.00 94.25 88 LEU A O 1
ATOM 679 N N . GLY A 1 89 ? -11.268 -12.224 20.445 1.00 94.88 89 GLY A N 1
ATOM 680 C CA . GLY A 1 89 ? -12.142 -12.441 19.294 1.00 94.88 89 GLY A CA 1
ATOM 681 C C . GLY A 1 89 ? -13.246 -13.430 19.653 1.00 94.88 89 GLY A C 1
ATOM 682 O O . GLY A 1 89 ? -12.942 -14.482 20.228 1.00 94.88 89 GLY A O 1
ATOM 683 N N . LEU A 1 90 ? -14.491 -13.101 19.328 1.00 96.62 90 LEU A N 1
ATOM 684 C CA . LEU A 1 90 ? -15.692 -13.879 19.614 1.00 96.62 90 LEU A CA 1
ATOM 685 C C . LEU A 1 90 ? -16.713 -13.695 18.485 1.00 96.62 90 LEU A C 1
ATOM 687 O O . LEU A 1 90 ? -17.104 -12.581 18.167 1.00 96.62 90 LEU A O 1
ATOM 691 N N . GLU A 1 91 ? -17.200 -14.805 17.939 1.00 97.31 91 GLU A N 1
ATOM 692 C CA . GLU A 1 91 ? -18.354 -14.854 17.039 1.00 97.31 91 GLU A CA 1
ATOM 693 C C . GLU A 1 91 ? -19.459 -15.697 17.677 1.00 97.31 91 GLU A C 1
ATOM 695 O O . GLU A 1 91 ? -19.211 -16.799 18.176 1.00 97.31 91 GLU A O 1
ATOM 700 N N . VAL A 1 92 ? -20.696 -15.203 17.619 1.00 97.38 92 VAL A N 1
ATOM 701 C CA . VAL A 1 92 ? -21.886 -15.949 18.044 1.00 97.38 92 VAL A CA 1
ATOM 702 C C . VAL A 1 92 ? -22.494 -16.637 16.825 1.00 97.38 92 VAL A C 1
ATOM 704 O O . VAL A 1 92 ? -23.156 -15.997 16.016 1.00 97.38 92 VAL A O 1
ATOM 707 N N . VAL A 1 93 ? -22.327 -17.957 16.710 1.00 96.69 93 VAL A N 1
ATOM 708 C CA . VAL A 1 93 ? -22.947 -18.744 15.626 1.00 96.69 93 VAL A CA 1
ATOM 709 C C . VAL A 1 93 ? -24.465 -18.795 15.815 1.00 96.69 93 VAL A C 1
ATOM 711 O O . VAL A 1 93 ? -25.238 -18.645 14.870 1.00 96.69 93 VAL A O 1
ATOM 714 N N . LYS A 1 94 ? -24.894 -19.018 17.059 1.00 95.88 94 LYS A N 1
ATOM 715 C CA . LYS A 1 94 ? -26.282 -18.964 17.543 1.00 95.88 94 LYS A CA 1
ATOM 716 C C . LYS A 1 94 ? -26.261 -18.917 19.082 1.00 95.88 94 LYS A C 1
ATOM 718 O O . LYS A 1 94 ? -25.201 -19.156 19.664 1.00 95.88 94 LYS A O 1
ATOM 723 N N . PRO A 1 95 ? -27.387 -18.647 19.772 1.00 96.38 95 PRO A N 1
ATOM 724 C CA . PRO A 1 95 ? -27.433 -18.773 21.230 1.00 96.38 95 PRO A CA 1
ATOM 725 C C . PRO A 1 95 ? -26.872 -20.127 21.701 1.00 96.38 95 PRO A C 1
ATOM 727 O O . PRO A 1 95 ? -27.242 -21.166 21.153 1.00 96.38 95 PRO A O 1
ATOM 730 N N . GLY A 1 96 ? -25.948 -20.102 22.667 1.00 97.31 96 GLY A N 1
ATOM 731 C CA . GLY A 1 96 ? -25.286 -21.297 23.201 1.00 97.31 96 GLY A CA 1
ATOM 732 C C . GLY A 1 96 ? -24.169 -21.889 22.329 1.00 97.31 96 GLY A C 1
ATOM 733 O O . GLY A 1 96 ? -23.595 -22.903 22.703 1.00 97.31 96 GLY A O 1
ATOM 734 N N . HIS A 1 97 ? -23.825 -21.295 21.180 1.00 98.06 97 HIS A N 1
ATOM 735 C CA . HIS A 1 97 ? -22.779 -21.807 20.282 1.00 98.06 97 HIS A CA 1
ATOM 736 C C . HIS A 1 97 ? -21.916 -20.665 19.746 1.00 98.06 97 HIS A C 1
ATOM 738 O O . HIS A 1 97 ? -22.371 -19.831 18.961 1.00 98.06 97 HIS A O 1
ATOM 744 N N . LEU A 1 98 ? -20.656 -20.643 20.170 1.00 98.31 98 LEU A N 1
ATOM 745 C CA . LEU A 1 98 ? -19.688 -19.592 19.882 1.00 98.31 98 LEU A CA 1
ATOM 746 C C . LEU A 1 98 ? -18.448 -20.147 19.187 1.00 98.31 98 LEU A C 1
ATOM 748 O O . LEU A 1 98 ? -18.097 -21.318 19.342 1.00 98.31 98 LEU A O 1
ATOM 752 N N . VAL A 1 99 ? -17.725 -19.261 18.512 1.00 98.44 99 VAL A N 1
ATOM 753 C CA . VAL A 1 99 ? -16.329 -19.475 18.127 1.00 98.44 99 VAL A CA 1
ATOM 754 C C . VAL A 1 99 ? -15.488 -18.352 18.711 1.00 98.44 99 VAL A C 1
ATOM 756 O O . VAL A 1 99 ? -15.827 -17.181 18.579 1.00 98.44 99 VAL A O 1
ATOM 759 N N . VAL A 1 100 ? -14.387 -18.702 19.370 1.00 98.06 100 VAL A N 1
ATOM 760 C CA . VAL A 1 100 ? -13.495 -17.747 20.030 1.00 98.06 100 VAL A CA 1
ATOM 761 C C . VAL A 1 100 ? -12.059 -17.909 19.565 1.00 98.06 100 VAL A C 1
ATOM 763 O O . VAL A 1 100 ? -11.557 -19.022 19.391 1.00 98.06 100 VAL A O 1
ATOM 766 N N . SER A 1 101 ? -11.362 -16.787 19.405 1.00 96.19 101 SER A N 1
ATOM 767 C CA . SER A 1 101 ? -9.921 -16.773 19.179 1.00 96.19 101 SER A CA 1
ATOM 768 C C . SER A 1 101 ? -9.209 -16.435 20.479 1.00 96.19 101 SER A C 1
ATOM 770 O O . SER A 1 101 ? -9.321 -15.328 21.013 1.00 96.19 101 SER A O 1
ATOM 772 N N . GLN A 1 102 ? -8.425 -17.390 20.955 1.00 93.81 102 GLN A N 1
ATOM 773 C CA . GLN A 1 102 ? -7.494 -17.234 22.063 1.00 93.81 102 GLN A CA 1
ATOM 774 C C . GLN A 1 102 ? -6.056 -17.286 21.539 1.00 93.81 102 GLN A C 1
ATOM 776 O O . GLN A 1 102 ? -5.808 -17.656 20.389 1.00 93.81 102 GLN A O 1
ATOM 781 N N . MET A 1 103 ? -5.070 -16.910 22.360 1.00 93.00 103 MET A N 1
ATOM 782 C CA . MET A 1 103 ? -3.677 -16.765 21.893 1.00 93.00 103 MET A CA 1
ATOM 783 C C . MET A 1 103 ? -3.130 -18.024 21.204 1.00 93.00 103 MET A C 1
ATOM 785 O O . MET A 1 103 ? -2.361 -17.932 20.244 1.00 93.00 103 MET A O 1
ATOM 789 N N . ALA A 1 104 ? -3.533 -19.198 21.686 1.00 91.19 104 ALA A N 1
ATOM 790 C CA . ALA A 1 104 ? -3.042 -20.491 21.232 1.00 91.19 104 ALA A CA 1
ATOM 791 C C . ALA A 1 104 ? -3.954 -21.188 20.205 1.00 91.19 104 ALA A C 1
ATOM 793 O O . ALA A 1 104 ? -3.499 -22.133 19.562 1.00 91.19 104 ALA A O 1
ATOM 794 N N . GLU A 1 105 ? -5.215 -20.786 20.057 1.00 95.12 105 GLU A N 1
ATOM 795 C CA . GLU A 1 105 ? -6.221 -21.649 19.427 1.00 95.12 105 GLU A CA 1
ATOM 796 C C . GLU A 1 105 ? -7.436 -20.865 18.904 1.00 95.12 105 GLU A C 1
ATOM 798 O O . GLU A 1 105 ? -7.813 -19.846 19.486 1.00 95.12 105 GLU A O 1
ATOM 803 N N . LEU A 1 106 ? -8.039 -21.358 17.817 1.00 98.31 106 LEU A N 1
ATOM 804 C CA . LEU A 1 106 ? -9.434 -21.091 17.456 1.00 98.31 106 LEU A CA 1
ATOM 805 C C . LEU A 1 106 ? -10.298 -22.205 18.054 1.00 98.31 106 LEU A C 1
ATOM 807 O O . LEU A 1 106 ? -10.108 -23.372 17.704 1.00 98.31 106 LEU A O 1
ATOM 811 N N . THR A 1 107 ? -11.228 -21.856 18.933 1.00 98.38 107 THR A N 1
ATOM 812 C CA . THR A 1 107 ? -12.000 -22.825 19.716 1.00 98.38 107 THR A CA 1
ATOM 813 C C . THR A 1 107 ? -13.487 -22.608 19.496 1.00 98.38 107 THR A C 1
ATOM 815 O O . THR A 1 107 ? -13.980 -21.489 19.599 1.00 98.38 107 THR A O 1
ATOM 818 N N . GLU A 1 108 ? -14.209 -23.683 19.218 1.00 98.25 108 GLU A N 1
ATOM 819 C CA . GLU A 1 108 ? -15.666 -23.714 19.236 1.00 98.25 108 GLU A CA 1
ATOM 820 C C . GLU A 1 108 ? -16.147 -24.053 20.650 1.00 98.25 108 GLU A C 1
ATOM 822 O O . GLU A 1 108 ? -15.628 -24.979 21.277 1.00 98.25 108 GLU A O 1
ATOM 827 N N . VAL A 1 109 ? -17.126 -23.302 21.149 1.00 98.56 109 VAL A N 1
ATOM 828 C CA . VAL A 1 109 ? -17.649 -23.392 22.517 1.00 98.56 109 VAL A CA 1
ATOM 829 C C . VAL A 1 109 ? -19.158 -23.587 22.449 1.00 98.56 109 VAL A C 1
ATOM 831 O O . VAL A 1 109 ? -19.854 -22.754 21.868 1.00 98.56 109 VAL A O 1
ATOM 834 N N . ILE A 1 110 ? -19.663 -24.689 23.002 1.00 98.56 110 ILE A N 1
ATOM 835 C CA . ILE A 1 110 ? -21.058 -25.116 22.846 1.00 98.56 110 ILE A CA 1
ATOM 836 C C . ILE A 1 110 ? -21.647 -25.479 24.208 1.00 98.56 110 ILE A C 1
ATOM 838 O O . ILE A 1 110 ? -20.999 -26.155 25.000 1.00 98.56 110 ILE A O 1
ATOM 842 N N . ASP A 1 111 ? -22.876 -25.038 24.432 1.00 98.31 111 ASP A N 1
ATOM 843 C CA . ASP A 1 111 ? -23.823 -25.544 25.423 1.00 98.31 111 ASP A CA 1
ATOM 844 C C . ASP A 1 111 ? -24.705 -26.598 24.729 1.00 98.31 111 ASP A C 1
ATOM 846 O O . ASP A 1 111 ? -25.502 -26.267 23.840 1.00 98.31 111 ASP A O 1
ATOM 850 N N . THR A 1 112 ? -24.469 -27.884 25.015 1.00 97.94 112 THR A N 1
ATOM 851 C CA . THR A 1 112 ? -25.137 -28.981 24.298 1.00 97.94 112 THR A CA 1
ATOM 852 C C . THR A 1 112 ? -26.488 -29.384 24.878 1.00 97.94 112 THR A C 1
ATOM 854 O O . THR A 1 112 ? -27.273 -30.004 24.151 1.00 97.94 112 THR A O 1
ATOM 857 N N . ASP A 1 113 ? -26.789 -29.020 26.126 1.00 97.38 113 ASP A N 1
ATOM 858 C CA . ASP A 1 113 ? -28.042 -29.361 26.809 1.00 97.38 113 ASP A CA 1
ATOM 859 C C . ASP A 1 113 ? -28.996 -28.167 27.016 1.00 97.38 113 ASP A C 1
ATOM 861 O O . ASP A 1 113 ? -30.185 -28.369 27.286 1.00 97.38 113 ASP A O 1
ATOM 865 N N . GLY A 1 114 ? -28.529 -26.944 26.761 1.00 96.12 114 GLY A N 1
ATOM 866 C CA . GLY A 1 114 ? -29.305 -25.710 26.801 1.00 96.12 114 GLY A CA 1
ATOM 867 C C . GLY A 1 114 ? -29.496 -25.141 28.205 1.00 96.12 114 GLY A C 1
ATOM 868 O O . GLY A 1 114 ? -30.417 -24.339 28.399 1.00 96.12 114 GLY A O 1
ATOM 869 N N . ASP A 1 115 ? -28.687 -25.547 29.188 1.00 96.31 115 ASP A N 1
ATOM 870 C CA . ASP A 1 115 ? -28.771 -25.050 30.566 1.00 96.31 115 ASP A CA 1
ATOM 871 C C . ASP A 1 115 ? -28.197 -23.628 30.744 1.00 96.31 115 ASP A C 1
ATOM 873 O O . ASP A 1 115 ? -28.385 -22.985 31.785 1.00 96.31 115 ASP A O 1
ATOM 877 N N . GLY A 1 116 ? -27.569 -23.087 29.697 1.00 95.12 116 GLY A N 1
ATOM 878 C CA . GLY A 1 116 ? -26.939 -21.780 29.689 1.00 95.12 116 GLY A CA 1
ATOM 879 C C . GLY A 1 116 ? -25.461 -21.797 30.080 1.00 95.12 116 GLY A C 1
ATOM 880 O O . GLY A 1 116 ? -24.903 -20.719 30.320 1.00 95.12 116 GLY A O 1
ATOM 881 N N . VAL A 1 117 ? -24.814 -22.955 30.134 1.00 97.88 117 VAL A N 1
ATOM 882 C CA . VAL A 1 117 ? -23.384 -23.115 30.400 1.00 97.88 117 VAL A CA 1
ATOM 883 C C . VAL A 1 117 ? -22.766 -23.981 29.306 1.00 97.88 117 VAL A C 1
ATOM 885 O O . VAL A 1 117 ? -23.292 -25.010 28.908 1.00 97.88 117 VAL A O 1
ATOM 888 N N . ALA A 1 118 ? -21.617 -23.560 28.786 1.00 98.31 118 ALA A N 1
ATOM 889 C CA . ALA A 1 118 ? -20.889 -24.352 27.812 1.00 98.31 118 ALA A CA 1
ATOM 890 C C . ALA A 1 118 ? -20.306 -25.615 28.461 1.00 98.31 118 ALA A C 1
ATOM 892 O O . ALA A 1 118 ? -19.570 -25.545 29.448 1.00 98.31 118 ALA A O 1
ATOM 893 N N . ASP A 1 119 ? -20.567 -26.763 27.846 1.00 97.75 119 ASP A N 1
ATOM 894 C CA . ASP A 1 119 ? -20.123 -28.088 28.283 1.00 97.75 119 ASP A CA 1
ATOM 895 C C . ASP A 1 119 ? -19.174 -28.754 27.269 1.00 97.75 119 ASP A C 1
ATOM 897 O O . ASP A 1 119 ? -18.530 -29.766 27.569 1.00 97.75 119 ASP A O 1
ATOM 901 N N . ARG A 1 120 ? -19.022 -28.163 26.077 1.00 98.31 120 ARG A N 1
ATOM 902 C CA . ARG A 1 120 ? -18.183 -28.689 25.001 1.00 98.31 120 ARG A CA 1
ATOM 903 C C . ARG A 1 120 ? -17.275 -27.625 24.392 1.00 98.31 120 ARG A C 1
ATOM 905 O O . ARG A 1 120 ? -17.718 -26.572 23.945 1.00 98.31 120 ARG A O 1
ATOM 912 N N . TYR A 1 121 ? -15.995 -27.981 24.284 1.00 98.12 121 TYR A N 1
ATOM 913 C CA . TYR A 1 121 ? -14.934 -27.157 23.706 1.00 98.12 121 TYR A CA 1
ATOM 914 C C . TYR A 1 121 ? -14.212 -27.943 22.611 1.00 98.12 121 TYR A C 1
ATOM 916 O O . TYR A 1 121 ? -13.490 -28.897 22.907 1.00 98.12 121 TYR A O 1
ATOM 924 N N . ASN A 1 122 ? -14.403 -27.567 21.345 1.00 97.81 122 ASN A N 1
ATOM 925 C CA . ASN A 1 122 ? -13.717 -28.207 20.222 1.00 97.81 122 ASN A CA 1
ATOM 926 C C . ASN A 1 122 ? -12.591 -27.301 19.716 1.00 97.81 122 ASN A C 1
ATOM 928 O O . ASN A 1 122 ? -12.813 -26.147 19.352 1.00 97.81 122 ASN A O 1
ATOM 932 N N . ASN A 1 123 ? -11.382 -27.846 19.638 1.00 97.25 123 ASN A N 1
ATOM 933 C CA . ASN A 1 123 ? -10.267 -27.176 18.984 1.00 97.25 123 ASN A CA 1
ATOM 934 C C . ASN A 1 123 ? -10.469 -27.206 17.467 1.00 97.25 123 ASN A C 1
ATOM 936 O O . ASN A 1 123 ? -10.393 -28.273 16.855 1.00 97.25 123 ASN A O 1
ATOM 940 N N . LEU A 1 124 ? -10.723 -26.040 16.871 1.00 98.06 124 LEU A N 1
ATOM 941 C CA . LEU A 1 124 ? -10.856 -25.901 15.423 1.00 98.06 124 LEU A CA 1
ATOM 942 C C . LEU A 1 124 ? -9.490 -25.761 14.753 1.00 98.06 124 LEU A C 1
ATOM 944 O O . LEU A 1 124 ? -9.269 -26.322 13.681 1.00 98.06 124 LEU A O 1
ATOM 948 N N . SER A 1 125 ? -8.572 -24.994 15.349 1.00 97.19 125 SER A N 1
ATOM 949 C CA . SER A 1 125 ? -7.238 -24.811 14.781 1.00 97.19 125 SER A CA 1
ATOM 950 C C . SER A 1 125 ? -6.190 -24.321 15.769 1.00 97.19 125 SER A C 1
ATOM 952 O O . SER A 1 125 ? -6.444 -23.491 16.640 1.00 97.19 125 SER A O 1
ATOM 954 N N . THR A 1 126 ? -4.949 -24.750 15.531 1.00 96.06 126 THR A N 1
ATOM 955 C CA . THR A 1 126 ? -3.742 -24.256 16.206 1.00 96.06 126 THR A CA 1
ATOM 956 C C . THR A 1 126 ? -2.602 -23.997 15.220 1.00 96.06 126 THR A C 1
ATOM 958 O O . THR A 1 126 ? -1.443 -24.316 15.488 1.00 96.06 126 THR A O 1
ATOM 961 N N . ALA A 1 127 ? -2.930 -23.494 14.029 1.00 95.69 127 ALA A N 1
ATOM 962 C CA . ALA A 1 127 ? -1.988 -23.375 12.914 1.00 95.69 127 ALA A CA 1
ATOM 963 C C . ALA A 1 127 ? -0.855 -22.344 13.129 1.00 95.69 127 ALA A C 1
ATOM 965 O O . ALA A 1 127 ? 0.129 -22.347 12.385 1.00 95.69 127 ALA A O 1
ATOM 966 N N . TRP A 1 128 ? -0.970 -21.460 14.124 1.00 96.06 128 TRP A N 1
ATOM 967 C CA . TRP A 1 128 ? 0.031 -20.443 14.463 1.00 96.06 128 TRP A CA 1
ATOM 968 C C . TRP A 1 128 ? 0.794 -20.780 15.748 1.00 96.06 128 TRP A C 1
ATOM 970 O O . TRP A 1 128 ? 0.323 -21.510 16.621 1.00 96.06 128 TRP A O 1
ATOM 980 N N . GLY A 1 129 ? 1.996 -20.217 15.881 1.00 95.62 129 GLY A N 1
ATOM 981 C CA . GLY A 1 129 ? 2.816 -20.411 17.074 1.00 95.62 129 GLY A CA 1
ATOM 982 C C . GLY A 1 129 ? 2.449 -19.484 18.238 1.00 95.62 129 GLY A C 1
ATOM 983 O O . GLY A 1 129 ? 1.671 -18.542 18.092 1.00 95.62 129 GLY A O 1
ATOM 984 N N . VAL A 1 130 ? 3.056 -19.714 19.402 1.00 95.31 130 VAL A N 1
ATOM 985 C CA . VAL A 1 130 ? 2.981 -18.832 20.582 1.00 95.31 130 VAL A CA 1
ATOM 986 C C . VAL A 1 130 ? 4.366 -18.727 21.208 1.00 95.31 130 VAL A C 1
ATOM 988 O O . VAL A 1 130 ? 4.945 -19.731 21.613 1.00 95.31 130 VAL A O 1
ATOM 991 N N . SER A 1 131 ? 4.908 -17.515 21.305 1.00 94.69 131 SER A N 1
ATOM 992 C CA . SER A 1 131 ? 6.219 -17.277 21.919 1.00 94.69 131 SER A CA 1
ATOM 993 C C . SER A 1 131 ? 6.154 -17.085 23.437 1.00 94.69 131 SER A C 1
ATOM 995 O O . SER A 1 131 ? 7.196 -17.036 24.086 1.00 94.69 131 SER A O 1
ATOM 997 N N . GLY A 1 132 ? 4.946 -16.952 23.994 1.00 91.69 132 GLY A N 1
ATOM 998 C CA . GLY A 1 132 ? 4.709 -16.605 25.398 1.00 91.69 132 GLY A CA 1
ATOM 999 C C . GLY A 1 132 ? 4.648 -15.098 25.654 1.00 91.69 132 GLY A C 1
ATOM 1000 O O . GLY A 1 132 ? 4.561 -14.652 26.797 1.00 91.69 132 GLY A O 1
ATOM 1001 N N . ASN A 1 133 ? 4.714 -14.288 24.598 1.00 93.69 133 ASN A N 1
ATOM 1002 C CA . ASN A 1 133 ? 4.718 -12.843 24.721 1.00 93.69 133 ASN A CA 1
ATOM 1003 C C . ASN A 1 133 ? 3.291 -12.308 24.891 1.00 93.69 133 ASN A C 1
ATOM 1005 O O . ASN A 1 133 ? 2.400 -12.635 24.111 1.00 93.69 133 ASN A O 1
ATOM 1009 N N . TYR A 1 134 ? 3.081 -11.424 25.869 1.00 89.06 134 TYR A N 1
ATOM 1010 C CA . TYR A 1 134 ? 1.755 -10.888 26.208 1.00 89.06 134 TYR A CA 1
ATOM 1011 C C . TYR A 1 134 ? 1.043 -10.165 25.052 1.00 89.06 134 TYR A C 1
ATOM 1013 O O . TYR A 1 134 ? -0.162 -9.935 25.140 1.00 89.06 134 TYR A O 1
ATOM 1021 N N . HIS A 1 135 ? 1.796 -9.745 24.036 1.00 90.69 135 HIS A N 1
ATOM 1022 C CA . HIS A 1 135 ? 1.359 -8.901 22.930 1.00 90.69 135 HIS A CA 1
ATOM 1023 C C . HIS A 1 135 ? 0.832 -9.717 21.728 1.00 90.69 135 HIS A C 1
ATOM 1025 O O . HIS A 1 135 ? 0.329 -9.152 20.768 1.00 90.69 135 HIS A O 1
ATOM 1031 N N . GLU A 1 136 ? 0.929 -11.051 21.770 1.00 91.75 136 GLU A N 1
ATOM 1032 C CA . GLU A 1 136 ? 0.533 -11.957 20.679 1.00 91.75 136 GLU A CA 1
ATOM 1033 C C . GLU A 1 136 ? -0.964 -12.300 20.699 1.00 91.75 136 GLU A C 1
ATOM 1035 O O . GLU A 1 136 ? -1.339 -13.475 20.716 1.00 91.75 136 GLU A O 1
ATOM 1040 N N . THR A 1 137 ? -1.819 -11.283 20.752 1.00 91.75 137 THR A N 1
ATOM 1041 C CA . THR A 1 137 ? -3.271 -11.468 20.804 1.00 91.75 137 THR A CA 1
ATOM 1042 C C . THR A 1 137 ? -3.860 -11.767 19.426 1.00 91.75 137 THR A C 1
ATOM 1044 O O . THR A 1 137 ? -3.251 -11.453 18.398 1.00 91.75 137 THR A O 1
ATOM 1047 N N . ASN A 1 138 ? -5.044 -12.386 19.408 1.00 95.50 138 ASN A N 1
ATOM 1048 C CA . ASN A 1 138 ? -5.734 -12.783 18.184 1.00 95.50 138 ASN A CA 1
ATOM 1049 C C . ASN A 1 138 ? -7.165 -12.236 18.183 1.00 95.50 138 ASN A C 1
ATOM 1051 O O . ASN A 1 138 ? -7.787 -12.193 19.241 1.00 95.50 138 ASN A O 1
ATOM 1055 N N . ALA A 1 139 ? -7.654 -11.845 17.011 1.00 96.00 139 ALA A N 1
ATOM 1056 C CA . ALA A 1 139 ? -9.041 -11.444 16.777 1.00 96.00 139 ALA A CA 1
ATOM 1057 C C . ALA A 1 139 ? -9.593 -12.228 15.580 1.00 96.00 139 ALA A C 1
ATOM 1059 O O . ALA A 1 139 ? -8.802 -12.736 14.773 1.00 96.00 139 ALA A O 1
ATOM 1060 N N . LEU A 1 140 ? -10.917 -12.321 15.449 1.00 97.12 140 LEU A N 1
ATOM 1061 C CA . LEU A 1 140 ? -11.554 -13.065 14.365 1.00 97.12 140 LEU A CA 1
ATOM 1062 C C . LEU A 1 140 ? -12.766 -12.335 13.787 1.00 97.12 140 LEU A C 1
ATOM 1064 O O . LEU A 1 140 ? -13.413 -11.564 14.478 1.00 97.12 140 LEU A O 1
ATOM 1068 N N . CYS A 1 141 ? -13.085 -12.622 12.528 1.00 97.56 141 CYS A N 1
ATOM 1069 C CA . CYS A 1 141 ? -14.383 -12.303 11.937 1.00 97.56 141 CYS A CA 1
ATOM 1070 C C . CYS A 1 141 ? -14.825 -13.452 11.013 1.00 97.56 141 CYS A C 1
ATOM 1072 O O . CYS A 1 141 ? -13.962 -14.152 10.469 1.00 97.56 141 CYS A O 1
ATOM 1074 N N . PRO A 1 142 ? -16.135 -13.686 10.832 1.00 97.19 142 PRO A N 1
ATOM 1075 C CA . PRO A 1 142 ? -16.628 -14.716 9.918 1.00 97.19 142 PRO A CA 1
ATOM 1076 C C . PRO A 1 142 ? -16.271 -14.384 8.463 1.00 97.19 142 PRO A C 1
ATOM 1078 O O . PRO A 1 142 ? -16.256 -13.216 8.074 1.00 97.19 142 PRO A O 1
ATOM 1081 N N . ASP A 1 143 ? -16.019 -15.398 7.631 1.00 96.94 143 ASP A N 1
ATOM 1082 C CA . ASP A 1 143 ? -15.766 -15.207 6.189 1.00 96.94 143 ASP A CA 1
ATOM 1083 C C . ASP A 1 143 ? -17.057 -15.042 5.357 1.00 96.94 143 ASP A C 1
ATOM 1085 O O . ASP A 1 143 ? -17.029 -14.486 4.255 1.00 96.94 143 ASP A O 1
ATOM 1089 N N . GLY A 1 144 ? -18.199 -15.437 5.930 1.00 95.56 144 GLY A N 1
ATOM 1090 C CA . GLY A 1 144 ? -19.523 -15.439 5.300 1.00 95.56 144 GLY A CA 1
ATOM 1091 C C . GLY A 1 144 ? -19.950 -16.790 4.713 1.00 95.56 144 GLY A C 1
ATOM 1092 O O . GLY A 1 144 ? -21.121 -16.945 4.382 1.00 95.56 144 GLY A O 1
ATOM 1093 N N . ASP A 1 145 ? -19.047 -17.770 4.662 1.00 96.00 145 ASP A N 1
ATOM 1094 C CA . ASP A 1 145 ? -19.225 -19.089 4.041 1.00 96.00 145 ASP A CA 1
ATOM 1095 C C . ASP A 1 145 ? -18.992 -20.250 5.035 1.00 96.00 145 ASP A C 1
ATOM 1097 O O . ASP A 1 145 ? -18.840 -21.413 4.650 1.00 96.00 145 ASP A O 1
ATOM 1101 N N . GLY A 1 146 ? -19.024 -19.955 6.339 1.00 95.44 146 GLY A N 1
ATOM 1102 C CA . GLY A 1 146 ? -18.870 -20.925 7.430 1.00 95.44 146 GLY A CA 1
ATOM 1103 C C . GLY A 1 146 ? -17.429 -21.125 7.906 1.00 95.44 146 GLY A C 1
ATOM 1104 O O . GLY A 1 146 ? -17.170 -22.063 8.657 1.00 95.44 146 GLY A O 1
ATOM 1105 N N . GLY A 1 147 ? -16.505 -20.274 7.464 1.00 97.94 147 GLY A N 1
ATOM 1106 C CA . GLY A 1 147 ? -15.147 -20.152 7.973 1.00 97.94 147 GLY A CA 1
ATOM 1107 C C . GLY A 1 147 ? -14.902 -18.804 8.664 1.00 97.94 147 GLY A C 1
ATOM 1108 O O . GLY A 1 147 ? -15.826 -18.046 8.971 1.00 97.94 147 GLY A O 1
ATOM 1109 N N . TYR A 1 148 ? -13.628 -18.501 8.915 1.00 98.56 148 TYR A N 1
ATOM 1110 C CA . TYR A 1 148 ? -13.192 -17.338 9.689 1.00 98.56 148 TYR A CA 1
ATOM 1111 C C . TYR A 1 148 ? -11.893 -16.748 9.148 1.00 98.56 148 TYR A C 1
ATOM 1113 O O . TYR A 1 148 ? -10.980 -17.471 8.750 1.00 98.56 148 TYR A O 1
ATOM 1121 N N . TYR A 1 149 ? -11.756 -15.430 9.231 1.00 98.56 149 TYR A N 1
ATOM 1122 C CA . TYR A 1 149 ? -10.455 -14.773 9.187 1.00 98.56 149 TYR A CA 1
ATOM 1123 C C . TYR A 1 149 ? -9.942 -14.556 10.606 1.00 98.56 149 TYR A C 1
ATOM 1125 O O . TYR A 1 149 ? -10.681 -14.077 11.460 1.00 98.56 149 TYR A O 1
ATOM 1133 N N . ILE A 1 150 ? -8.670 -14.875 10.851 1.00 98.31 150 ILE A N 1
ATOM 1134 C CA . ILE A 1 150 ? -8.014 -14.743 12.154 1.00 98.31 150 ILE A CA 1
ATOM 1135 C C . ILE A 1 150 ? -6.812 -13.820 12.008 1.00 98.31 150 ILE A C 1
ATOM 1137 O O . ILE A 1 150 ? -5.826 -14.170 11.357 1.00 98.31 150 ILE A O 1
ATOM 1141 N N . ALA A 1 151 ? -6.862 -12.651 12.636 1.00 97.81 151 ALA A N 1
ATOM 1142 C CA . ALA A 1 151 ? -5.713 -11.767 12.736 1.00 97.81 151 ALA A CA 1
ATOM 1143 C C . ALA A 1 151 ? -4.826 -12.224 13.905 1.00 97.81 151 ALA A C 1
ATOM 1145 O O . ALA A 1 151 ? -5.295 -12.357 15.034 1.00 97.81 151 ALA A O 1
ATOM 1146 N N . VAL A 1 152 ? -3.531 -12.450 13.660 1.00 96.88 152 VAL A N 1
ATOM 1147 C CA . VAL A 1 152 ? -2.570 -13.006 14.631 1.00 96.88 152 VAL A CA 1
ATOM 1148 C C . VAL A 1 152 ? -1.469 -11.982 14.941 1.00 96.88 152 VAL A C 1
ATOM 1150 O O . VAL A 1 152 ? -0.680 -11.612 14.071 1.00 96.88 152 VAL A O 1
ATOM 1153 N N . GLY A 1 153 ? -1.421 -11.476 16.179 1.00 94.19 153 GLY A N 1
ATOM 1154 C CA . GLY A 1 153 ? -0.618 -10.300 16.558 1.00 94.19 153 GLY A CA 1
ATOM 1155 C C . GLY A 1 153 ? 0.877 -10.595 16.672 1.00 94.19 153 GLY A C 1
ATOM 1156 O O . GLY A 1 153 ? 1.266 -11.738 16.902 1.00 94.19 153 GLY A O 1
ATOM 1157 N N . THR A 1 154 ? 1.746 -9.590 16.510 1.00 96.06 154 THR A N 1
ATOM 1158 C CA . THR A 1 154 ? 3.192 -9.783 16.743 1.00 96.06 154 THR A CA 1
ATOM 1159 C C . THR A 1 154 ? 3.550 -9.717 18.223 1.00 96.06 154 THR A C 1
ATOM 1161 O O . THR A 1 154 ? 2.873 -9.074 19.023 1.00 96.06 154 THR A O 1
ATOM 1164 N N . ALA A 1 155 ? 4.667 -10.340 18.586 1.00 95.06 155 ALA A N 1
ATOM 1165 C CA . ALA A 1 155 ? 5.255 -10.188 19.906 1.00 95.06 155 ALA A CA 1
ATOM 1166 C C . ALA A 1 155 ? 5.961 -8.826 20.043 1.00 95.06 155 ALA A C 1
ATOM 1168 O O . ALA A 1 155 ? 6.470 -8.266 19.070 1.00 95.06 155 ALA A O 1
ATOM 1169 N N . SER A 1 156 ? 6.039 -8.311 21.270 1.00 92.50 156 SER A N 1
ATOM 1170 C CA . SER A 1 156 ? 6.711 -7.048 21.596 1.00 92.50 156 SER A CA 1
ATOM 1171 C C . SER A 1 156 ? 8.039 -7.288 22.309 1.00 92.50 156 SER A C 1
ATOM 1173 O O . SER A 1 156 ? 8.121 -8.097 23.230 1.00 92.50 156 SER A O 1
ATOM 1175 N N . HIS A 1 157 ? 9.085 -6.538 21.959 1.00 89.00 157 HIS A N 1
ATOM 1176 C CA . HIS A 1 157 ? 10.381 -6.544 22.663 1.00 89.00 157 HIS A CA 1
ATOM 1177 C C . HIS A 1 157 ? 10.289 -6.213 24.162 1.00 89.00 157 HIS A C 1
ATOM 1179 O O . HIS A 1 157 ? 11.190 -6.583 24.907 1.00 89.00 157 HIS A O 1
ATOM 1185 N N . ASN A 1 158 ? 9.205 -5.565 24.607 1.00 87.62 158 ASN A N 1
ATOM 1186 C CA . ASN A 1 158 ? 8.940 -5.292 26.023 1.00 87.62 158 ASN A CA 1
ATOM 1187 C C . ASN A 1 158 ? 8.447 -6.531 26.796 1.00 87.62 158 ASN A C 1
ATOM 1189 O O . ASN A 1 158 ? 8.264 -6.453 28.007 1.00 87.62 158 ASN A O 1
ATOM 1193 N N . GLY A 1 159 ? 8.149 -7.636 26.111 1.00 84.88 159 GLY A N 1
ATOM 1194 C CA . GLY A 1 159 ? 7.696 -8.886 26.714 1.00 84.88 159 GLY A CA 1
ATOM 1195 C C . GLY A 1 159 ? 8.722 -10.009 26.566 1.00 84.88 159 GLY A C 1
ATOM 1196 O O . GLY A 1 159 ? 9.652 -9.907 25.757 1.00 84.88 159 GLY A O 1
ATOM 1197 N N . PRO A 1 160 ? 8.557 -11.105 27.321 1.00 84.81 160 PRO A N 1
ATOM 1198 C CA . PRO A 1 160 ? 9.446 -12.248 27.216 1.00 84.81 160 PRO A CA 1
ATOM 1199 C C . PRO A 1 160 ? 9.283 -12.961 25.867 1.00 84.81 160 PRO A C 1
ATOM 1201 O O . PRO A 1 160 ? 8.288 -12.816 25.155 1.00 84.81 160 PRO A O 1
ATOM 1204 N N . THR A 1 161 ? 10.285 -13.761 25.531 1.00 87.94 161 THR A N 1
ATOM 1205 C CA . THR A 1 161 ? 10.140 -14.920 24.649 1.00 87.94 161 THR A CA 1
ATOM 1206 C C . THR A 1 161 ? 10.461 -16.108 25.534 1.00 87.94 161 THR A C 1
ATOM 1208 O O . THR A 1 161 ? 11.531 -16.113 26.137 1.00 87.94 161 THR A O 1
ATOM 1211 N N . PHE A 1 162 ? 9.532 -17.045 25.684 1.00 87.94 162 PHE A N 1
ATOM 1212 C CA . PHE A 1 162 ? 9.747 -18.214 26.529 1.00 87.94 162 PHE A CA 1
ATOM 1213 C C . PHE A 1 162 ? 10.842 -19.106 25.944 1.00 87.94 162 PHE A C 1
ATOM 1215 O O . PHE A 1 162 ? 11.050 -19.129 24.729 1.00 87.94 162 PHE A O 1
ATOM 1222 N N . ASP A 1 163 ? 11.515 -19.858 26.815 1.00 86.69 163 ASP A N 1
ATOM 1223 C CA . ASP A 1 163 ? 12.561 -20.806 26.414 1.00 86.69 163 ASP A CA 1
ATOM 1224 C C . ASP A 1 163 ? 12.003 -21.937 25.536 1.00 86.69 163 ASP A C 1
ATOM 1226 O O . ASP A 1 163 ? 12.702 -22.479 24.682 1.00 86.69 163 ASP A O 1
ATOM 1230 N N . THR A 1 164 ? 10.723 -22.269 25.725 1.00 89.12 164 THR A N 1
ATOM 1231 C CA . THR A 1 164 ? 9.985 -23.293 24.979 1.00 89.12 164 THR A CA 1
ATOM 1232 C C . THR A 1 164 ? 8.760 -22.673 24.295 1.00 89.12 164 THR A C 1
ATOM 1234 O O . THR A 1 164 ? 7.636 -22.782 24.788 1.00 89.12 164 THR A O 1
ATOM 1237 N N . PRO A 1 165 ? 8.948 -21.970 23.161 1.00 92.94 165 PRO A N 1
ATOM 1238 C CA . PRO A 1 165 ? 7.829 -21.471 22.376 1.00 92.94 165 PRO A CA 1
ATOM 1239 C C . PRO A 1 165 ? 7.063 -22.634 21.729 1.00 92.94 165 PRO A C 1
ATOM 1241 O O . PRO A 1 165 ? 7.620 -23.695 21.447 1.00 92.94 165 PRO A O 1
ATOM 1244 N N . ARG A 1 166 ? 5.781 -22.416 21.440 1.00 93.38 166 ARG A N 1
ATOM 1245 C CA . ARG A 1 166 ? 4.952 -23.344 20.669 1.00 93.38 166 ARG A CA 1
ATOM 1246 C C . ARG A 1 166 ? 5.037 -23.025 19.177 1.00 93.38 166 ARG A C 1
ATOM 1248 O O . ARG A 1 166 ? 4.830 -21.877 18.787 1.00 93.38 166 ARG A O 1
ATOM 1255 N N . GLY A 1 167 ? 5.226 -24.053 18.352 1.00 93.06 167 GLY A N 1
ATOM 1256 C CA . GLY A 1 167 ? 5.284 -23.949 16.889 1.00 93.06 167 GLY A CA 1
ATOM 1257 C C . GLY A 1 167 ? 6.683 -23.636 16.350 1.00 93.06 167 GLY A C 1
ATOM 1258 O O . GLY A 1 167 ? 7.644 -23.528 17.110 1.00 93.06 167 GLY A O 1
ATOM 1259 N N . ASP A 1 168 ? 6.794 -23.501 15.025 1.00 95.31 168 ASP A N 1
ATOM 1260 C CA . ASP A 1 168 ? 8.074 -23.241 14.355 1.00 95.31 168 ASP A CA 1
ATOM 1261 C C . ASP A 1 168 ? 8.675 -21.912 14.827 1.00 95.31 168 ASP A C 1
ATOM 1263 O O . ASP A 1 168 ? 7.983 -20.891 14.855 1.00 95.31 168 ASP A O 1
ATOM 1267 N N . TYR A 1 169 ? 9.971 -21.917 15.155 1.00 95.19 169 TYR A N 1
ATOM 1268 C CA . TYR A 1 169 ? 10.702 -20.748 15.645 1.00 95.19 169 TYR A CA 1
ATOM 1269 C C . TYR A 1 169 ? 11.691 -20.207 14.606 1.00 95.19 169 TYR A C 1
ATOM 1271 O O . TYR A 1 169 ? 12.418 -20.962 13.962 1.00 95.19 169 TYR A O 1
ATOM 1279 N N . SER A 1 170 ? 11.779 -18.881 14.490 1.00 93.75 170 SER A N 1
ATOM 1280 C CA . SER A 1 170 ? 12.722 -18.188 13.613 1.00 93.75 170 SER A CA 1
ATOM 1281 C C . SER A 1 170 ? 13.553 -17.156 14.373 1.00 93.75 170 SER A C 1
ATOM 1283 O O . SER A 1 170 ? 13.053 -16.140 14.863 1.00 93.75 170 SER A O 1
ATOM 1285 N N . THR A 1 171 ? 14.874 -17.354 14.380 1.00 90.44 171 THR A N 1
ATOM 1286 C CA . THR A 1 171 ? 15.831 -16.370 14.917 1.00 90.44 171 THR A CA 1
ATOM 1287 C C . THR A 1 171 ? 15.837 -15.073 14.108 1.00 90.44 171 THR A C 1
ATOM 1289 O O . THR A 1 171 ? 16.056 -13.995 14.661 1.00 90.44 171 THR A O 1
ATOM 1292 N N . ALA A 1 172 ? 15.575 -15.157 12.800 1.00 90.19 172 ALA A N 1
ATOM 1293 C CA . ALA A 1 172 ? 15.395 -13.989 11.949 1.00 90.19 172 ALA A CA 1
ATOM 1294 C C . ALA A 1 172 ? 14.098 -13.249 12.291 1.00 90.19 172 ALA A C 1
ATOM 1296 O O . ALA A 1 172 ? 14.115 -12.023 12.399 1.00 90.19 172 ALA A O 1
ATOM 1297 N N . GLY A 1 173 ? 13.022 -13.996 12.545 1.00 92.50 173 GLY A N 1
ATOM 1298 C CA . GLY A 1 173 ? 11.725 -13.470 12.957 1.00 92.50 173 GLY A CA 1
ATOM 1299 C C . GLY A 1 173 ? 11.733 -12.793 14.325 1.00 92.50 173 GLY A C 1
ATOM 1300 O O . GLY A 1 173 ? 10.937 -11.891 14.549 1.00 92.50 173 GLY A O 1
ATOM 1301 N N . ARG A 1 174 ? 12.663 -13.154 15.221 1.00 91.44 174 ARG A N 1
ATOM 1302 C CA . ARG A 1 174 ? 12.833 -12.540 16.554 1.00 91.44 174 ARG A CA 1
ATOM 1303 C C . ARG A 1 174 ? 13.411 -11.114 16.538 1.00 91.44 174 ARG A C 1
ATOM 1305 O O . ARG A 1 174 ? 13.467 -10.466 17.587 1.00 91.44 174 ARG A O 1
ATOM 1312 N N . ARG A 1 175 ? 13.878 -10.620 15.389 1.00 89.06 175 ARG A N 1
ATOM 1313 C CA . ARG A 1 175 ? 14.501 -9.291 15.254 1.00 89.06 175 ARG A CA 1
ATOM 1314 C C . ARG A 1 175 ? 13.455 -8.184 15.112 1.00 89.06 175 ARG A C 1
ATOM 1316 O O . ARG A 1 175 ? 12.365 -8.421 14.610 1.00 89.06 175 ARG A O 1
ATOM 1323 N N . GLY A 1 176 ? 13.841 -6.963 15.485 1.00 87.75 176 GLY A N 1
ATOM 1324 C CA . GLY A 1 176 ? 12.960 -5.791 15.473 1.00 87.75 176 GLY A CA 1
ATOM 1325 C C . GLY A 1 176 ? 12.371 -5.475 16.846 1.00 87.75 176 GLY A C 1
ATOM 1326 O O . GLY A 1 176 ? 12.654 -6.164 17.829 1.00 87.75 176 GLY A O 1
ATOM 1327 N N . ARG A 1 177 ? 11.594 -4.389 16.920 1.00 91.06 177 ARG A N 1
ATOM 1328 C CA . ARG A 1 177 ? 10.912 -3.972 18.149 1.00 91.06 177 ARG A CA 1
ATOM 1329 C C . ARG A 1 177 ? 9.644 -4.801 18.336 1.00 91.06 177 ARG A C 1
ATOM 1331 O O . ARG A 1 177 ? 9.479 -5.437 19.374 1.00 91.06 177 ARG A O 1
ATOM 1338 N N . ASN A 1 178 ? 8.791 -4.833 17.325 1.00 94.62 178 ASN A N 1
ATOM 1339 C CA . ASN A 1 178 ? 7.755 -5.844 17.189 1.00 94.62 178 ASN A CA 1
ATOM 1340 C C . ASN A 1 178 ? 8.285 -6.971 16.293 1.00 94.62 178 ASN A C 1
ATOM 1342 O O . ASN A 1 178 ? 9.021 -6.721 15.337 1.00 94.62 178 ASN A O 1
ATOM 1346 N N . PHE A 1 179 ? 8.002 -8.226 16.642 1.00 95.38 179 PHE A N 1
ATOM 1347 C CA . PHE A 1 179 ? 8.702 -9.365 16.048 1.00 95.38 179 PHE A CA 1
ATOM 1348 C C . PHE A 1 179 ? 7.812 -10.601 15.867 1.00 95.38 179 PHE A C 1
ATOM 1350 O O . PHE A 1 179 ? 6.824 -10.808 16.570 1.00 95.38 179 PHE A O 1
ATOM 1357 N N . SER A 1 180 ? 8.189 -11.444 14.908 1.00 96.88 180 SER A N 1
ATOM 1358 C CA . SER A 1 180 ? 7.463 -12.642 14.479 1.00 96.88 180 SER A CA 1
ATOM 1359 C C . SER A 1 180 ? 8.322 -13.889 14.708 1.00 96.88 180 SER A C 1
ATOM 1361 O O . SER A 1 180 ? 8.744 -14.569 13.777 1.00 96.88 180 SER A O 1
ATOM 1363 N N . ALA A 1 181 ? 8.676 -14.143 15.972 1.00 95.56 181 ALA A N 1
ATOM 1364 C CA . ALA A 1 181 ? 9.612 -15.214 16.334 1.00 95.56 181 ALA A CA 1
ATOM 1365 C C . ALA A 1 181 ? 9.032 -16.615 16.131 1.00 95.56 181 ALA A C 1
ATOM 1367 O O . ALA A 1 181 ? 9.796 -17.563 15.995 1.00 95.56 181 ALA A O 1
ATOM 1368 N N . VAL A 1 182 ? 7.706 -16.735 16.102 1.00 96.88 182 VAL A N 1
ATOM 1369 C CA . VAL A 1 182 ? 6.991 -17.982 15.838 1.00 96.88 182 VAL A CA 1
ATOM 1370 C C . VAL A 1 182 ? 6.050 -17.819 14.650 1.00 96.88 182 VAL A C 1
ATOM 1372 O O . VAL A 1 182 ? 5.662 -16.697 14.307 1.00 96.88 182 VAL A O 1
ATOM 1375 N N . LYS A 1 183 ? 5.705 -18.943 14.020 1.00 96.06 183 LYS A N 1
ATOM 1376 C CA . LYS A 1 183 ? 4.950 -18.977 12.764 1.00 96.06 183 LYS A CA 1
ATOM 1377 C C . LYS A 1 183 ? 3.679 -18.125 12.794 1.00 96.06 183 LYS A C 1
ATOM 1379 O O . LYS A 1 183 ? 2.893 -18.193 13.739 1.00 96.06 183 LYS A O 1
ATOM 1384 N N . TYR A 1 184 ? 3.497 -17.360 11.718 1.00 96.44 184 TYR A N 1
ATOM 1385 C CA . TYR A 1 184 ? 2.325 -16.533 11.403 1.00 96.44 184 TYR A CA 1
ATOM 1386 C C . TYR A 1 184 ? 2.029 -15.339 12.319 1.00 96.44 184 TYR A C 1
ATOM 1388 O O . TYR A 1 184 ? 1.008 -14.679 12.155 1.00 96.44 184 TYR A O 1
ATOM 1396 N N . LYS A 1 185 ? 2.938 -14.944 13.213 1.00 97.06 185 LYS A N 1
ATOM 1397 C CA . LYS A 1 185 ? 2.776 -13.674 13.942 1.00 97.06 185 LYS A CA 1
ATOM 1398 C C . LYS A 1 185 ? 2.861 -12.478 12.981 1.00 97.06 185 LYS A C 1
ATOM 1400 O O . LYS A 1 185 ? 3.798 -12.388 12.182 1.00 97.06 185 LYS A O 1
ATOM 1405 N N . GLY A 1 186 ? 1.900 -11.560 13.058 1.00 97.12 186 GLY A N 1
ATOM 1406 C CA . GLY A 1 186 ? 1.738 -10.427 12.138 1.00 97.12 186 GLY A CA 1
ATOM 1407 C C . GLY A 1 186 ? 1.049 -10.774 10.810 1.00 97.12 186 GLY A C 1
ATOM 1408 O O . GLY A 1 186 ? 1.259 -10.055 9.828 1.00 97.12 186 GLY A O 1
ATOM 1409 N N . TRP A 1 187 ? 0.286 -11.872 10.769 1.00 98.19 187 TRP A N 1
ATOM 1410 C CA . TRP A 1 187 ? -0.519 -12.312 9.622 1.00 98.19 187 TRP A CA 1
ATOM 1411 C C . TRP A 1 187 ? -2.015 -12.285 9.940 1.00 98.19 187 TRP A C 1
ATOM 1413 O O . TRP A 1 187 ? -2.409 -12.441 11.092 1.00 98.19 187 TRP A O 1
ATOM 1423 N N . VAL A 1 188 ? -2.831 -12.164 8.897 1.00 98.62 188 VAL A N 1
ATOM 1424 C CA . VAL A 1 188 ? -4.221 -12.629 8.885 1.00 98.62 188 VAL A CA 1
ATOM 1425 C C . VAL A 1 188 ? -4.247 -13.991 8.194 1.00 98.62 188 VAL A C 1
ATOM 1427 O O . VAL A 1 188 ? -3.651 -14.162 7.127 1.00 98.62 188 VAL A O 1
ATOM 1430 N N . LEU A 1 189 ? -4.914 -14.961 8.807 1.00 98.50 189 LEU A N 1
ATOM 1431 C CA . LEU A 1 189 ? -5.119 -16.316 8.298 1.00 98.50 189 LEU A CA 1
ATOM 1432 C C . LEU A 1 189 ? -6.586 -16.502 7.906 1.00 98.50 189 LEU A C 1
ATOM 1434 O O . LEU A 1 189 ? -7.454 -15.891 8.519 1.00 98.50 189 LEU A O 1
ATOM 1438 N N . HIS A 1 190 ? -6.863 -17.357 6.927 1.00 98.62 190 HIS A N 1
ATOM 1439 C CA . HIS A 1 190 ? -8.208 -17.814 6.580 1.00 98.62 190 HIS A CA 1
ATOM 1440 C C . HIS A 1 190 ? -8.365 -19.273 7.001 1.00 98.62 190 HIS A C 1
ATOM 1442 O O . HIS A 1 190 ? -7.601 -20.127 6.555 1.00 98.62 190 HIS A O 1
ATOM 1448 N N . TYR A 1 191 ? -9.318 -19.533 7.888 1.00 98.50 191 TYR A N 1
ATOM 1449 C CA . TYR A 1 191 ? -9.822 -20.855 8.239 1.00 98.50 191 TYR A CA 1
ATOM 1450 C C . TYR A 1 191 ? -11.072 -21.110 7.400 1.00 98.50 191 TYR A C 1
ATOM 1452 O O . TYR A 1 191 ? -12.089 -20.456 7.610 1.00 98.50 191 TYR A O 1
ATOM 1460 N N . ALA A 1 192 ? -11.001 -22.028 6.446 1.00 98.12 192 ALA A N 1
ATOM 1461 C CA . ALA A 1 192 ? -12.138 -22.393 5.614 1.00 98.12 192 ALA A CA 1
ATOM 1462 C C . ALA A 1 192 ? -13.076 -23.366 6.345 1.00 98.12 192 ALA A C 1
ATOM 1464 O O . ALA A 1 192 ? -12.681 -24.053 7.288 1.00 98.12 192 ALA A O 1
ATOM 1465 N N . LYS A 1 193 ? -14.317 -23.480 5.860 1.00 96.88 193 LYS A N 1
ATOM 1466 C CA . LYS A 1 193 ? -15.348 -24.384 6.401 1.00 96.88 193 LYS A CA 1
ATOM 1467 C C . LYS A 1 193 ? -14.910 -25.854 6.513 1.00 96.88 193 LYS A C 1
ATOM 1469 O O . LYS A 1 193 ? -15.430 -26.588 7.348 1.00 96.88 193 LYS A O 1
ATOM 1474 N N . ASP A 1 194 ? -13.987 -26.302 5.665 1.00 97.00 194 ASP A N 1
ATOM 1475 C CA . ASP A 1 194 ? -13.447 -27.668 5.684 1.00 97.00 194 ASP A CA 1
ATOM 1476 C C . ASP A 1 194 ? -12.310 -27.876 6.707 1.00 97.00 194 ASP A C 1
ATOM 1478 O O . ASP A 1 194 ? -11.770 -28.977 6.816 1.00 97.00 194 ASP A O 1
ATOM 1482 N N . GLY A 1 195 ? -11.949 -26.833 7.461 1.00 96.94 195 GLY A N 1
ATOM 1483 C CA . GLY A 1 195 ? -10.867 -26.835 8.443 1.00 96.94 195 GLY A CA 1
ATOM 1484 C C . GLY A 1 195 ? -9.499 -26.434 7.889 1.00 96.94 195 GLY A C 1
ATOM 1485 O O . GLY A 1 195 ? -8.533 -26.344 8.653 1.00 96.94 195 GLY A O 1
ATOM 1486 N N . THR A 1 196 ? -9.380 -26.175 6.583 1.00 97.94 196 THR A N 1
ATOM 1487 C CA . THR A 1 196 ? -8.119 -25.755 5.963 1.00 97.94 196 THR A CA 1
ATOM 1488 C C . THR A 1 196 ? -7.724 -24.362 6.440 1.00 97.94 196 THR A C 1
ATOM 1490 O O . THR A 1 196 ? -8.526 -23.434 6.399 1.00 97.94 196 THR A O 1
ATOM 1493 N N . VAL A 1 197 ? -6.457 -24.187 6.836 1.00 98.12 197 VAL A N 1
ATOM 1494 C CA . VAL A 1 197 ? -5.904 -22.871 7.185 1.00 98.12 197 VAL A CA 1
ATOM 1495 C C . VAL A 1 197 ? -4.888 -22.414 6.154 1.00 98.12 197 VAL A C 1
ATOM 1497 O O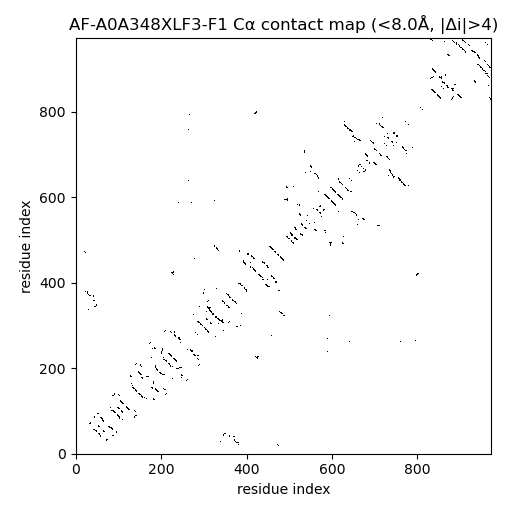 . VAL A 1 197 ? -3.874 -23.079 5.931 1.00 98.12 197 VAL A O 1
ATOM 1500 N N . THR A 1 198 ? -5.121 -21.238 5.579 1.00 97.75 198 THR A N 1
ATOM 1501 C CA . THR A 1 198 ? -4.220 -20.604 4.614 1.00 97.75 198 THR A CA 1
ATOM 1502 C C . THR A 1 198 ? -3.828 -19.191 5.057 1.00 97.75 198 THR A C 1
ATOM 1504 O O . THR A 1 198 ? -4.597 -18.506 5.734 1.00 97.75 198 THR A O 1
ATOM 1507 N N . PRO A 1 199 ? -2.608 -18.724 4.743 1.00 97.62 199 PRO A N 1
ATOM 1508 C CA . PRO A 1 199 ? -2.244 -17.331 4.971 1.00 97.62 199 PRO A CA 1
ATOM 1509 C C . PRO A 1 199 ? -3.004 -16.412 4.006 1.00 97.62 199 PRO A C 1
ATOM 1511 O O . PRO A 1 199 ? -2.902 -16.583 2.795 1.00 97.62 199 PRO A O 1
ATOM 1514 N N . HIS A 1 200 ? -3.698 -15.401 4.536 1.00 98.00 200 HIS A N 1
ATOM 1515 C CA . HIS A 1 200 ? -4.469 -14.442 3.737 1.00 98.00 200 HIS A CA 1
ATOM 1516 C C . HIS A 1 200 ? -3.651 -13.196 3.402 1.00 98.00 200 HIS A C 1
ATOM 1518 O O . HIS A 1 200 ? -3.381 -12.922 2.239 1.00 98.00 200 HIS A O 1
ATOM 1524 N N . CYS A 1 201 ? -3.182 -12.449 4.403 1.00 98.06 201 CYS A N 1
ATOM 1525 C CA . CYS A 1 201 ? -2.309 -11.288 4.202 1.00 98.06 201 CYS A CA 1
ATOM 1526 C C . CYS A 1 201 ? -1.349 -11.092 5.382 1.00 98.06 201 CYS A C 1
ATOM 1528 O O . CYS A 1 201 ? -1.500 -11.707 6.438 1.00 98.06 201 CYS A O 1
ATOM 1530 N N . SER A 1 202 ? -0.314 -10.270 5.202 1.00 98.00 202 SER A N 1
ATOM 1531 C CA . SER A 1 202 ? 0.754 -10.095 6.193 1.00 98.00 202 SER A CA 1
ATOM 1532 C C . SER A 1 202 ? 1.088 -8.633 6.439 1.00 98.00 202 SER A C 1
ATOM 1534 O O . SER A 1 202 ? 0.535 -7.723 5.827 1.00 98.00 202 SER A O 1
ATOM 1536 N N . GLY A 1 203 ? 2.042 -8.398 7.331 1.00 97.56 203 GLY A N 1
ATOM 1537 C CA . GLY A 1 203 ? 2.634 -7.082 7.518 1.00 97.56 203 GLY A CA 1
ATOM 1538 C C . GLY A 1 203 ? 1.982 -6.243 8.601 1.00 97.56 203 GLY A C 1
ATOM 1539 O O . GLY A 1 203 ? 2.116 -5.027 8.542 1.00 97.56 203 GLY A O 1
ATOM 1540 N N . PHE A 1 204 ? 1.301 -6.853 9.571 1.00 97.56 204 PHE A N 1
ATOM 1541 C CA . PHE A 1 204 ? 0.747 -6.141 10.724 1.00 97.56 204 PHE A CA 1
ATOM 1542 C C . PHE A 1 204 ? 1.778 -6.037 11.845 1.00 97.56 204 PHE A C 1
ATOM 1544 O O . PHE A 1 204 ? 2.517 -6.991 12.111 1.00 97.56 204 PHE A O 1
ATOM 1551 N N . ARG A 1 205 ? 1.830 -4.876 12.501 1.00 95.19 205 ARG A N 1
ATOM 1552 C CA . ARG A 1 205 ? 2.623 -4.678 13.715 1.00 95.19 205 ARG A CA 1
ATOM 1553 C C . ARG A 1 205 ? 1.812 -5.179 14.901 1.00 95.19 205 ARG A C 1
ATOM 1555 O O . ARG A 1 205 ? 2.149 -6.190 15.503 1.00 95.19 205 ARG A O 1
ATOM 1562 N N . MET A 1 206 ? 0.731 -4.493 15.219 1.00 91.62 206 MET A N 1
ATOM 1563 C CA . MET A 1 206 ? -0.225 -4.875 16.238 1.00 91.62 206 MET A CA 1
ATOM 1564 C C . MET A 1 206 ? -1.608 -4.544 15.730 1.00 91.62 206 MET A C 1
ATOM 1566 O O . MET A 1 206 ? -2.101 -3.430 15.915 1.00 91.62 206 MET A O 1
ATOM 1570 N N . HIS A 1 207 ? -2.217 -5.523 15.073 1.00 90.94 207 HIS A N 1
ATOM 1571 C CA . HIS A 1 207 ? -3.645 -5.421 14.882 1.00 90.94 207 HIS A CA 1
ATOM 1572 C C . HIS A 1 207 ? -4.332 -5.502 16.245 1.00 90.94 207 HIS A C 1
ATOM 1574 O O . HIS A 1 207 ? -3.859 -6.192 17.152 1.00 90.94 207 HIS A O 1
ATOM 1580 N N . ASN A 1 208 ? -5.432 -4.782 16.387 1.00 91.06 208 ASN A N 1
ATOM 1581 C CA . ASN A 1 208 ? -6.293 -4.908 17.549 1.00 91.06 208 ASN A CA 1
ATOM 1582 C C . ASN A 1 208 ? -7.745 -4.964 17.082 1.00 91.06 208 ASN A C 1
ATOM 1584 O O . ASN A 1 208 ? -8.510 -4.026 17.275 1.00 91.06 208 ASN A O 1
ATOM 1588 N N . GLY A 1 209 ? -8.077 -6.064 16.411 1.00 92.50 209 GLY A N 1
ATOM 1589 C CA . GLY A 1 209 ? -9.406 -6.311 15.866 1.00 92.50 209 GLY A CA 1
ATOM 1590 C C . GLY A 1 209 ? -9.410 -6.463 14.350 1.00 92.50 209 GLY A C 1
ATOM 1591 O O . GLY A 1 209 ? -8.519 -5.980 13.638 1.00 92.50 209 GLY A O 1
ATOM 1592 N N . ILE A 1 210 ? -10.426 -7.159 13.864 1.00 97.75 210 ILE A N 1
ATOM 1593 C CA . ILE A 1 210 ? -10.657 -7.440 12.449 1.00 97.75 210 ILE A CA 1
ATOM 1594 C C . ILE A 1 210 ? -12.162 -7.467 12.207 1.00 97.75 210 ILE A C 1
ATOM 1596 O O . ILE A 1 210 ? -12.908 -7.998 13.016 1.00 97.75 210 ILE A O 1
ATOM 1600 N N . ALA A 1 211 ? -12.617 -6.920 11.087 1.00 96.88 211 ALA A N 1
ATOM 1601 C CA . ALA A 1 211 ? -14.035 -6.927 10.762 1.00 96.88 211 ALA A CA 1
ATOM 1602 C C . ALA A 1 211 ? -14.286 -7.239 9.296 1.00 96.88 211 ALA A C 1
ATOM 1604 O O . ALA A 1 211 ? -13.501 -6.866 8.420 1.00 96.88 211 ALA A O 1
ATOM 1605 N N . ARG A 1 212 ? -15.432 -7.870 9.044 1.00 97.00 212 ARG A N 1
ATOM 1606 C CA . ARG A 1 212 ? -16.001 -8.046 7.712 1.00 97.00 212 ARG A CA 1
ATOM 1607 C C . ARG A 1 212 ? -17.165 -7.082 7.533 1.00 97.00 212 ARG A C 1
ATOM 1609 O O . ARG A 1 212 ? -18.103 -7.084 8.325 1.00 97.00 212 ARG A O 1
ATOM 1616 N N . THR A 1 213 ? -17.119 -6.265 6.491 1.00 95.88 213 THR A N 1
ATOM 1617 C CA . THR A 1 213 ? -18.235 -5.392 6.123 1.00 95.88 213 THR A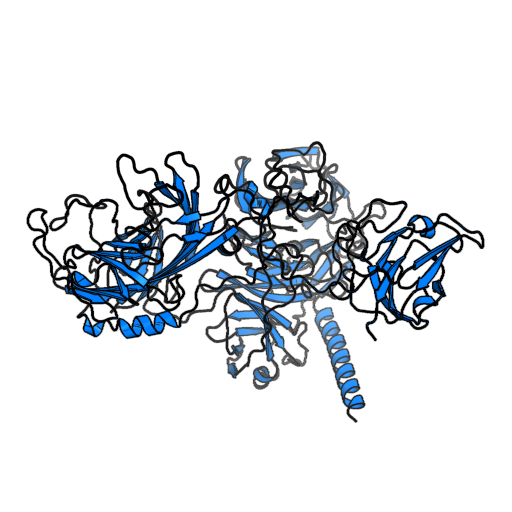 CA 1
ATOM 1618 C C . THR A 1 213 ? -19.306 -6.134 5.333 1.00 95.88 213 THR A C 1
ATOM 1620 O O . THR A 1 213 ? -19.105 -7.247 4.848 1.00 95.88 213 THR A O 1
ATOM 1623 N N . THR A 1 214 ? -20.483 -5.519 5.217 1.00 95.12 214 THR A N 1
ATOM 1624 C CA . THR A 1 214 ? -21.651 -6.082 4.510 1.00 95.12 214 THR A CA 1
ATOM 1625 C C . THR A 1 214 ? -21.403 -6.376 3.027 1.00 95.12 214 THR A C 1
ATOM 1627 O O . THR A 1 214 ? -22.057 -7.249 2.465 1.00 95.12 214 THR A O 1
ATOM 1630 N N . ASP A 1 215 ? -20.430 -5.709 2.409 1.00 94.31 215 ASP A N 1
ATOM 1631 C CA . ASP A 1 215 ? -19.935 -5.969 1.050 1.00 94.31 215 ASP A CA 1
ATOM 1632 C C . ASP A 1 215 ? -18.877 -7.093 0.977 1.00 94.31 215 ASP A C 1
ATOM 1634 O O . ASP A 1 215 ? -18.324 -7.363 -0.087 1.00 94.31 215 ASP A O 1
ATOM 1638 N N . GLY A 1 216 ? -18.589 -7.753 2.102 1.00 95.81 216 GLY A N 1
ATOM 1639 C CA . GLY A 1 216 ? -17.644 -8.862 2.214 1.00 95.81 216 GLY A CA 1
ATOM 1640 C C . GLY A 1 216 ? -16.179 -8.455 2.356 1.00 95.81 216 GLY A C 1
ATOM 1641 O O . GLY A 1 216 ? -15.315 -9.330 2.408 1.00 95.81 216 GLY A O 1
ATOM 1642 N N . MET A 1 217 ? -15.864 -7.160 2.433 1.00 96.38 217 MET A N 1
ATOM 1643 C CA . MET A 1 217 ? -14.478 -6.714 2.585 1.00 96.38 217 MET A CA 1
ATOM 1644 C C . MET A 1 217 ? -13.969 -6.889 4.012 1.00 96.38 217 MET A C 1
ATOM 1646 O O . MET A 1 217 ? -14.698 -6.692 4.980 1.00 96.38 217 MET A O 1
ATOM 1650 N N . ILE A 1 218 ? -12.687 -7.231 4.130 1.00 98.06 218 ILE A N 1
ATOM 1651 C CA . ILE A 1 218 ? -12.025 -7.482 5.410 1.00 98.06 218 ILE A CA 1
ATOM 1652 C C . ILE A 1 218 ? -11.151 -6.286 5.783 1.00 98.06 218 ILE A C 1
ATOM 1654 O O . ILE A 1 218 ? -10.322 -5.838 4.985 1.00 98.06 218 ILE A O 1
ATOM 1658 N N . TRP A 1 219 ? -11.311 -5.791 7.005 1.00 98.12 219 TRP A N 1
ATOM 1659 C CA . TRP A 1 219 ? -10.685 -4.570 7.498 1.00 98.12 219 TRP A CA 1
ATOM 1660 C C . TRP A 1 219 ? -9.978 -4.807 8.817 1.00 98.12 219 TRP A C 1
ATOM 1662 O O . TRP A 1 219 ? -10.482 -5.506 9.692 1.00 98.12 219 TRP A O 1
ATOM 1672 N N . CYS A 1 220 ? -8.808 -4.198 8.968 1.00 97.19 220 CYS A N 1
ATOM 1673 C CA . CYS A 1 220 ? -7.997 -4.363 10.161 1.00 97.19 220 CYS A CA 1
ATOM 1674 C C . CYS A 1 220 ? -7.284 -3.053 10.504 1.00 97.19 220 CYS A C 1
ATOM 1676 O O . CYS A 1 220 ? -6.603 -2.462 9.658 1.00 97.19 220 CYS A O 1
ATOM 1678 N N . GLY A 1 221 ? -7.476 -2.583 11.737 1.00 94.94 221 GLY A N 1
ATOM 1679 C CA . GLY A 1 221 ? -6.708 -1.473 12.295 1.00 94.94 221 GLY A CA 1
ATOM 1680 C C . GLY A 1 221 ? -5.317 -1.933 12.732 1.00 94.94 221 GLY A C 1
ATOM 1681 O O . GLY A 1 221 ? -5.107 -3.110 13.013 1.00 94.94 221 GLY A O 1
ATOM 1682 N N . ASP A 1 222 ? -4.358 -1.015 12.819 1.00 94.88 222 ASP A N 1
ATOM 1683 C CA . ASP A 1 222 ? -3.027 -1.291 13.375 1.00 94.88 222 ASP A CA 1
ATOM 1684 C C . ASP A 1 222 ? -2.603 -0.155 14.318 1.00 94.88 222 ASP A C 1
ATOM 1686 O O . ASP A 1 222 ? -3.057 0.986 14.205 1.00 94.88 222 ASP A O 1
ATOM 1690 N N . ASN A 1 223 ? -1.740 -0.449 15.285 1.00 92.62 223 ASN A N 1
ATOM 1691 C CA . ASN A 1 223 ? -1.321 0.530 16.284 1.00 92.62 223 ASN A CA 1
ATOM 1692 C C . ASN A 1 223 ? 0.016 1.185 15.923 1.00 92.62 223 ASN A C 1
ATOM 1694 O O . ASN A 1 223 ? 0.989 0.516 15.551 1.00 92.62 223 ASN A O 1
ATOM 1698 N N . GLN A 1 224 ? 0.086 2.501 16.137 1.00 92.81 224 GLN A N 1
ATOM 1699 C CA . GLN A 1 224 ? 1.285 3.320 15.963 1.00 92.81 224 GLN A CA 1
ATOM 1700 C C . GLN A 1 224 ? 2.526 2.714 16.650 1.00 92.81 224 GLN A C 1
ATOM 1702 O O . GLN A 1 224 ? 2.453 2.157 17.747 1.00 92.81 224 GLN A O 1
ATOM 1707 N N . GLY A 1 225 ? 3.684 2.813 15.993 1.00 92.44 225 GLY A N 1
ATOM 1708 C CA . GLY A 1 225 ? 4.935 2.210 16.448 1.00 92.44 225 GLY A CA 1
ATOM 1709 C C . GLY A 1 225 ? 5.977 2.063 15.339 1.00 92.44 225 GLY A C 1
ATOM 1710 O O . GLY A 1 225 ? 6.017 2.869 14.415 1.00 92.44 225 GLY A O 1
ATOM 1711 N N . ASP A 1 226 ? 6.870 1.076 15.432 1.00 93.38 226 ASP A N 1
ATOM 1712 C CA . ASP A 1 226 ? 7.833 0.813 14.358 1.00 93.38 226 ASP A CA 1
ATOM 1713 C C . ASP A 1 226 ? 7.119 0.383 13.073 1.00 93.38 226 ASP A C 1
ATOM 1715 O O . ASP A 1 226 ? 6.178 -0.398 13.101 1.00 93.38 226 ASP A O 1
ATOM 1719 N N . TRP A 1 227 ? 7.539 0.925 11.934 1.00 95.00 227 TRP A N 1
ATOM 1720 C CA . TRP A 1 227 ? 6.886 0.770 10.623 1.00 95.00 227 TRP A CA 1
ATOM 1721 C C . TRP A 1 227 ? 5.470 1.358 10.552 1.00 95.00 227 TRP A C 1
ATOM 1723 O O . TRP A 1 227 ? 4.752 1.147 9.573 1.00 95.00 227 TRP A O 1
ATOM 1733 N N . ARG A 1 228 ? 5.065 2.109 11.584 1.00 94.56 228 ARG A N 1
ATOM 1734 C CA . ARG A 1 228 ? 3.727 2.675 11.763 1.00 94.56 228 ARG A CA 1
ATOM 1735 C C . ARG A 1 228 ? 3.829 4.120 12.220 1.00 94.56 228 ARG A C 1
ATOM 1737 O O . ARG A 1 228 ? 3.808 4.412 13.414 1.00 94.56 228 ARG A O 1
ATOM 1744 N N . GLY A 1 229 ? 3.938 5.033 11.255 1.00 92.62 229 GLY A N 1
ATOM 1745 C CA . GLY A 1 229 ? 4.059 6.464 11.532 1.00 92.62 229 GLY A CA 1
ATOM 1746 C C . GLY A 1 229 ? 2.901 7.025 12.369 1.00 92.62 229 GLY A C 1
ATOM 1747 O O . GLY A 1 229 ? 3.132 7.816 13.287 1.00 92.62 229 GLY A O 1
ATOM 1748 N N . ALA A 1 230 ? 1.682 6.553 12.104 1.00 94.94 230 ALA A N 1
ATOM 1749 C CA . ALA A 1 230 ? 0.480 6.816 12.890 1.00 94.94 230 ALA A CA 1
ATOM 1750 C C . ALA A 1 230 ? -0.374 5.533 13.002 1.00 94.94 230 ALA A C 1
ATOM 1752 O O . ALA A 1 230 ? 0.192 4.442 12.911 1.00 94.94 230 ALA A O 1
ATOM 1753 N N . SER A 1 231 ? -1.684 5.653 13.239 1.00 96.12 231 SER A N 1
ATOM 1754 C CA . SER A 1 231 ? -2.593 4.514 13.443 1.00 96.12 231 SER A CA 1
ATOM 1755 C C . SER A 1 231 ? -3.444 4.278 12.183 1.00 96.12 231 SER A C 1
ATOM 1757 O O . SER A 1 231 ? -4.350 5.070 11.909 1.00 96.12 231 SER A O 1
ATOM 1759 N N . PRO A 1 232 ? -3.128 3.262 11.361 1.00 96.75 232 PRO A N 1
ATOM 1760 C CA . PRO A 1 232 ? -3.809 3.033 10.089 1.00 96.75 232 PRO A CA 1
ATOM 1761 C C . PRO A 1 232 ? -5.018 2.087 10.177 1.00 96.75 232 PRO A C 1
ATOM 1763 O O . PRO A 1 232 ? -5.107 1.247 11.070 1.00 96.75 232 PRO A O 1
ATOM 1766 N N . LEU A 1 233 ? -5.881 2.162 9.161 1.00 98.06 233 LEU A N 1
ATOM 1767 C CA . LEU A 1 233 ? -6.868 1.146 8.788 1.00 98.06 233 LEU A CA 1
ATOM 1768 C C . LEU A 1 233 ? -6.497 0.556 7.419 1.00 98.06 233 LEU A C 1
ATOM 1770 O O . LEU A 1 233 ? -6.358 1.293 6.438 1.00 98.06 233 LEU A O 1
ATOM 1774 N N . TYR A 1 234 ? -6.380 -0.769 7.339 1.00 97.88 234 TYR A N 1
ATOM 1775 C CA . TYR A 1 234 ? -6.040 -1.492 6.113 1.00 97.88 234 TYR A CA 1
ATOM 1776 C C . TYR A 1 234 ? -7.216 -2.305 5.577 1.00 97.88 234 TYR A C 1
ATOM 1778 O O . TYR A 1 234 ? -7.888 -3.010 6.331 1.00 97.88 234 TYR A O 1
ATOM 1786 N N . TRP A 1 235 ? -7.380 -2.289 4.251 1.00 96.81 235 TRP A N 1
ATOM 1787 C CA . TRP A 1 235 ? -8.110 -3.335 3.539 1.00 96.81 235 TRP A CA 1
ATOM 1788 C C . TRP A 1 235 ? -7.226 -4.582 3.431 1.00 96.81 235 TRP A C 1
ATOM 1790 O O . TRP A 1 235 ? -6.137 -4.545 2.845 1.00 96.81 235 TRP A O 1
ATOM 1800 N N . CYS A 1 236 ? -7.688 -5.692 3.998 1.00 96.88 236 CYS A N 1
ATOM 1801 C CA . CYS A 1 236 ? -6.983 -6.967 4.031 1.00 96.88 236 CYS A CA 1
ATOM 1802 C C . CYS A 1 236 ? -7.231 -7.744 2.734 1.00 96.88 236 CYS A C 1
ATOM 1804 O O . CYS A 1 236 ? -7.970 -8.727 2.713 1.00 96.88 236 CYS A O 1
ATOM 1806 N N . ARG A 1 237 ? -6.623 -7.292 1.635 1.00 94.50 237 ARG A N 1
ATOM 1807 C CA . ARG A 1 237 ? -6.656 -8.007 0.353 1.00 94.50 237 ARG A CA 1
ATOM 1808 C C . ARG A 1 237 ? -5.771 -9.252 0.416 1.00 94.50 237 ARG A C 1
ATOM 1810 O O . ARG A 1 237 ? -4.664 -9.195 0.948 1.00 94.50 237 ARG A O 1
ATOM 1817 N N . GLU A 1 238 ? -6.217 -10.346 -0.191 1.00 94.94 238 GLU A N 1
ATOM 1818 C CA . GLU A 1 238 ? -5.413 -11.564 -0.290 1.00 94.94 238 GLU A CA 1
ATOM 1819 C C . GLU A 1 238 ? -4.012 -11.270 -0.861 1.00 94.94 238 GLU A C 1
ATOM 1821 O O . GLU A 1 238 ? -3.818 -10.481 -1.794 1.00 94.94 238 GLU A O 1
ATOM 1826 N N . GLY A 1 239 ? -3.005 -11.864 -0.233 1.00 94.25 239 GLY A N 1
ATOM 1827 C CA . GLY A 1 239 ? -1.598 -11.720 -0.553 1.00 94.25 239 GLY A CA 1
ATOM 1828 C C . GLY A 1 239 ? -0.990 -10.352 -0.242 1.00 94.25 239 GLY A C 1
ATOM 1829 O O . GLY A 1 239 ? 0.201 -10.200 -0.515 1.00 94.25 239 GLY A O 1
ATOM 1830 N N . SER A 1 240 ? -1.731 -9.365 0.288 1.00 95.81 240 SER A N 1
ATOM 1831 C CA . SER A 1 240 ? -1.216 -8.014 0.567 1.00 95.81 240 SER A CA 1
ATOM 1832 C C . SER A 1 240 ? -0.181 -7.988 1.700 1.00 95.81 240 SER A C 1
ATOM 1834 O O . SER A 1 240 ? -0.106 -8.893 2.531 1.00 95.81 240 SER A O 1
ATOM 1836 N N . PHE A 1 241 ? 0.647 -6.936 1.720 1.00 97.69 241 PHE A N 1
ATOM 1837 C CA . PHE A 1 241 ? 1.620 -6.685 2.785 1.00 97.69 241 PHE A CA 1
ATOM 1838 C C . PHE A 1 241 ? 1.375 -5.299 3.385 1.00 97.69 241 PHE A C 1
ATOM 1840 O O . PHE A 1 241 ? 1.684 -4.291 2.762 1.00 97.69 241 PHE A O 1
ATOM 1847 N N . SER A 1 242 ? 0.837 -5.240 4.598 1.00 96.88 242 SER A N 1
ATOM 1848 C CA . SER A 1 242 ? 0.438 -3.996 5.260 1.00 96.88 242 SER A CA 1
ATOM 1849 C C . SER A 1 242 ? 1.616 -3.190 5.817 1.00 96.88 242 SER A C 1
ATOM 1851 O O . SER A 1 242 ? 1.380 -2.208 6.497 1.00 96.88 242 SER A O 1
ATOM 1853 N N . GLY A 1 243 ? 2.881 -3.561 5.575 1.00 95.88 243 GLY A N 1
ATOM 1854 C CA . GLY A 1 243 ? 4.042 -2.684 5.802 1.00 95.88 243 GLY A CA 1
ATOM 1855 C C . GLY A 1 243 ? 5.015 -3.084 6.919 1.00 95.88 243 GLY A C 1
ATOM 1856 O O . GLY A 1 243 ? 6.183 -2.709 6.853 1.00 95.88 243 GLY A O 1
ATOM 1857 N N . HIS A 1 244 ? 4.630 -3.873 7.922 1.00 97.50 244 HIS A N 1
ATOM 1858 C CA . HIS A 1 244 ? 5.561 -4.290 8.981 1.00 97.50 244 HIS A CA 1
ATOM 1859 C C . HIS A 1 244 ? 6.355 -5.561 8.599 1.00 97.50 244 HIS A C 1
ATOM 1861 O O . HIS A 1 244 ? 5.781 -6.650 8.545 1.00 97.50 244 HIS A O 1
ATOM 1867 N N . PRO A 1 245 ? 7.688 -5.512 8.412 1.00 97.06 245 PRO A N 1
ATOM 1868 C CA . PRO A 1 245 ? 8.441 -6.565 7.720 1.00 97.06 245 PRO A CA 1
ATOM 1869 C C . PRO A 1 245 ? 8.602 -7.880 8.490 1.00 97.06 245 PRO A C 1
ATOM 1871 O O . PRO A 1 245 ? 8.932 -8.892 7.880 1.00 97.06 245 PRO A O 1
ATOM 1874 N N . ALA A 1 246 ? 8.407 -7.905 9.814 1.00 96.25 246 ALA A N 1
ATOM 1875 C CA . ALA A 1 246 ? 8.737 -9.084 10.626 1.00 96.25 246 ALA A CA 1
ATOM 1876 C C . ALA A 1 246 ? 8.023 -10.371 10.177 1.00 96.25 246 ALA A C 1
ATOM 1878 O O . ALA A 1 246 ? 8.624 -11.442 10.197 1.00 96.25 246 ALA A O 1
ATOM 1879 N N . SER A 1 247 ? 6.767 -10.263 9.745 1.00 97.12 247 SER A N 1
ATOM 1880 C CA . SER A 1 247 ? 5.931 -11.391 9.317 1.00 97.12 247 SER A CA 1
ATOM 1881 C C . SER A 1 247 ? 6.416 -12.053 8.021 1.00 97.12 247 SER A C 1
ATOM 1883 O O . SER A 1 247 ? 6.180 -13.246 7.828 1.00 97.12 247 SER A O 1
ATOM 1885 N N . LEU A 1 248 ? 7.156 -11.327 7.174 1.00 97.44 248 LEU A N 1
ATOM 1886 C CA . LEU A 1 248 ? 7.651 -11.809 5.878 1.00 97.44 248 LEU A CA 1
ATOM 1887 C C . LEU A 1 248 ? 8.669 -12.948 5.996 1.00 97.44 248 LEU A C 1
ATOM 1889 O O . LEU A 1 248 ? 8.927 -13.635 5.016 1.00 97.44 248 LEU A O 1
ATOM 1893 N N . VAL A 1 249 ? 9.218 -13.189 7.191 1.00 96.94 249 VAL A N 1
ATOM 1894 C CA . VAL A 1 249 ? 10.109 -14.331 7.450 1.00 96.94 249 VAL A CA 1
ATOM 1895 C C . VAL A 1 249 ? 9.402 -15.679 7.255 1.00 96.94 249 VAL A C 1
ATOM 1897 O O . VAL A 1 249 ? 10.062 -16.690 7.039 1.00 96.94 249 VAL A O 1
ATOM 1900 N N . TRP A 1 250 ? 8.068 -15.686 7.330 1.00 96.94 250 TRP A N 1
ATOM 1901 C CA . TRP A 1 250 ? 7.224 -16.870 7.158 1.00 96.94 250 TRP A CA 1
ATOM 1902 C C . TRP A 1 250 ? 6.631 -16.990 5.754 1.00 96.94 250 TRP A C 1
ATOM 1904 O O . TRP A 1 250 ? 5.902 -17.943 5.487 1.00 96.94 250 TRP A O 1
ATOM 1914 N N . ASP A 1 251 ? 6.919 -16.042 4.862 1.00 96.12 251 ASP A N 1
ATOM 1915 C CA . ASP A 1 251 ? 6.458 -16.101 3.481 1.00 96.12 251 ASP A CA 1
ATOM 1916 C C . ASP A 1 251 ? 7.443 -16.938 2.645 1.00 96.12 251 ASP A C 1
ATOM 1918 O O . ASP A 1 251 ? 8.589 -16.521 2.435 1.00 96.12 251 ASP A O 1
ATOM 1922 N N . PRO A 1 252 ? 7.034 -18.116 2.139 1.00 93.50 252 PRO A N 1
ATOM 1923 C CA . PRO A 1 252 ? 7.937 -19.017 1.427 1.00 93.50 252 PRO A CA 1
ATOM 1924 C C . PRO A 1 252 ? 8.500 -18.403 0.140 1.00 93.50 252 PRO A C 1
ATOM 1926 O O . PRO A 1 252 ? 9.568 -18.820 -0.313 1.00 93.50 252 PRO A O 1
ATOM 1929 N N . ARG A 1 253 ? 7.834 -17.384 -0.424 1.00 91.62 253 ARG A N 1
ATOM 1930 C CA . ARG A 1 253 ? 8.309 -16.649 -1.606 1.00 91.62 253 ARG A CA 1
ATOM 1931 C C . ARG A 1 253 ? 9.620 -15.907 -1.346 1.00 91.62 253 ARG A C 1
ATOM 1933 O O . ARG A 1 253 ? 10.340 -15.610 -2.295 1.00 91.62 253 ARG A O 1
ATOM 1940 N N . PHE A 1 254 ? 9.939 -15.618 -0.082 1.00 93.38 254 PHE A N 1
ATOM 1941 C CA . PHE A 1 254 ? 11.086 -14.799 0.312 1.00 93.38 254 PHE A CA 1
ATOM 1942 C C . PHE A 1 254 ? 12.146 -15.554 1.116 1.00 93.38 254 PHE A C 1
ATOM 1944 O O . PHE A 1 254 ? 13.035 -14.926 1.693 1.00 93.38 254 PHE A O 1
ATOM 1951 N N . LYS A 1 255 ? 12.097 -16.893 1.141 1.00 90.06 255 LYS A N 1
ATOM 1952 C CA . LYS A 1 255 ? 13.029 -17.732 1.918 1.00 90.06 255 LYS A CA 1
ATOM 1953 C C . LYS A 1 255 ? 14.515 -17.411 1.666 1.00 90.06 255 LYS A C 1
ATOM 1955 O O . LYS A 1 255 ? 15.316 -17.475 2.594 1.00 90.06 255 LYS A O 1
ATOM 1960 N N . ASP A 1 256 ? 14.857 -16.994 0.444 1.00 90.25 256 ASP A N 1
ATOM 1961 C CA . ASP A 1 256 ? 16.234 -16.709 0.018 1.00 90.25 256 ASP A CA 1
ATOM 1962 C C . ASP A 1 256 ? 16.587 -15.210 0.052 1.00 90.25 256 ASP A C 1
ATOM 1964 O O . ASP A 1 256 ? 17.689 -14.821 -0.317 1.00 90.25 256 ASP A O 1
ATOM 1968 N N . PHE A 1 257 ? 15.684 -14.335 0.512 1.00 93.06 257 PHE A N 1
ATOM 1969 C CA . PHE A 1 257 ? 15.925 -12.884 0.550 1.00 93.06 257 PHE A CA 1
ATOM 1970 C C . PHE A 1 257 ? 16.725 -12.458 1.792 1.00 93.06 257 PHE A C 1
ATOM 1972 O O . PHE A 1 257 ? 17.011 -11.278 1.989 1.00 93.06 257 PHE A O 1
ATOM 1979 N N . GLY A 1 258 ? 17.073 -13.389 2.681 1.00 90.56 258 GLY A N 1
ATOM 1980 C CA . GLY A 1 258 ? 17.668 -13.072 3.976 1.00 90.56 258 GLY A CA 1
ATOM 1981 C C . GLY A 1 258 ? 16.640 -12.525 4.973 1.00 90.56 258 GLY A C 1
ATOM 1982 O O . GLY A 1 258 ? 15.451 -12.808 4.894 1.00 90.56 258 GLY A O 1
ATOM 1983 N N . THR A 1 259 ? 17.091 -11.763 5.974 1.00 92.62 259 THR A N 1
ATOM 1984 C CA . THR A 1 259 ? 16.207 -11.288 7.057 1.00 92.62 259 THR A CA 1
ATOM 1985 C C . THR A 1 259 ? 15.404 -10.046 6.629 1.00 92.62 259 THR A C 1
ATOM 1987 O O . THR A 1 259 ? 16.030 -9.016 6.371 1.00 92.62 259 THR A O 1
ATOM 1990 N N . PRO A 1 260 ? 14.056 -10.074 6.682 1.00 95.06 260 PRO A N 1
ATOM 1991 C CA . PRO A 1 260 ? 13.197 -9.005 6.157 1.00 95.06 260 PRO A CA 1
ATOM 1992 C C . PRO A 1 260 ? 13.464 -7.589 6.658 1.00 95.06 260 PRO A C 1
ATOM 1994 O O . PRO A 1 260 ? 13.437 -6.632 5.888 1.00 95.06 260 PRO A O 1
ATOM 1997 N N . ILE A 1 261 ? 13.771 -7.425 7.947 1.00 92.31 261 ILE A N 1
ATOM 1998 C CA . ILE A 1 261 ? 14.027 -6.094 8.517 1.00 92.31 261 ILE A CA 1
ATOM 1999 C C . ILE A 1 261 ? 15.274 -5.410 7.919 1.00 92.31 261 ILE A C 1
ATOM 2001 O O . ILE A 1 261 ? 15.432 -4.203 8.073 1.00 92.31 261 ILE A O 1
ATOM 2005 N N . TYR A 1 262 ? 16.129 -6.154 7.208 1.00 92.44 262 TYR A N 1
ATOM 2006 C CA . TYR A 1 262 ? 17.324 -5.649 6.522 1.00 92.44 262 TYR A CA 1
ATOM 2007 C C . TYR A 1 262 ? 17.212 -5.676 4.998 1.00 92.44 262 TYR A C 1
ATOM 2009 O O . TYR A 1 262 ? 18.213 -5.563 4.299 1.00 92.44 262 TYR A O 1
ATOM 2017 N N . TRP A 1 263 ? 16.012 -5.865 4.456 1.00 95.81 263 TRP A N 1
ATOM 2018 C CA . TRP A 1 263 ? 15.827 -5.725 3.019 1.00 95.81 263 TRP A CA 1
ATOM 2019 C C . TRP A 1 263 ? 15.991 -4.272 2.580 1.00 95.81 263 TRP A C 1
ATOM 2021 O O . TRP A 1 263 ? 15.902 -3.356 3.412 1.00 95.81 263 TRP A O 1
ATOM 2031 N N . PRO A 1 264 ? 16.186 -4.035 1.276 1.00 96.62 264 PRO A N 1
ATOM 2032 C CA . PRO A 1 264 ? 16.169 -2.691 0.750 1.00 96.62 264 PRO A CA 1
ATOM 2033 C C . PRO A 1 264 ? 14.884 -1.952 1.096 1.00 96.62 264 PRO A C 1
ATOM 2035 O O . PRO A 1 264 ? 13.783 -2.497 0.994 1.00 96.62 264 PRO A O 1
ATOM 2038 N N . ARG A 1 265 ? 15.031 -0.693 1.523 1.00 95.25 265 ARG A N 1
ATOM 2039 C CA . ARG A 1 265 ? 13.897 0.147 1.936 1.00 95.25 265 ARG A CA 1
ATOM 2040 C C . ARG A 1 265 ? 12.876 0.273 0.807 1.00 95.25 265 ARG A C 1
ATOM 2042 O O . ARG A 1 265 ? 11.696 0.033 1.030 1.00 95.25 265 ARG A O 1
ATOM 2049 N N . LYS A 1 266 ? 13.367 0.509 -0.414 1.00 96.31 266 LYS A N 1
ATOM 2050 C CA . LYS A 1 266 ? 12.544 0.605 -1.622 1.00 96.31 266 LYS A CA 1
ATOM 2051 C C . LYS A 1 266 ? 11.751 -0.670 -1.923 1.00 96.31 266 LYS A C 1
ATOM 2053 O O . LYS A 1 266 ? 10.607 -0.557 -2.331 1.00 96.31 266 LYS A O 1
ATOM 2058 N N . LEU A 1 267 ? 12.305 -1.863 -1.676 1.00 97.75 267 LEU A N 1
ATOM 2059 C CA . LEU A 1 267 ? 11.557 -3.119 -1.843 1.00 97.75 267 LEU A CA 1
ATOM 2060 C C . LEU A 1 267 ? 10.372 -3.192 -0.872 1.00 97.75 267 LEU A C 1
ATOM 2062 O O . LEU A 1 267 ? 9.278 -3.589 -1.256 1.00 97.75 267 LEU A O 1
ATOM 2066 N N . LEU A 1 268 ? 10.587 -2.826 0.392 1.00 97.50 268 LEU A N 1
ATOM 2067 C CA . LEU A 1 268 ? 9.522 -2.868 1.395 1.00 97.50 268 LEU A CA 1
ATOM 2068 C C . LEU A 1 268 ? 8.431 -1.834 1.116 1.00 97.50 268 LEU A C 1
ATOM 2070 O O . LEU A 1 268 ? 7.259 -2.172 1.237 1.00 97.50 268 LEU A O 1
ATOM 2074 N N . ASP A 1 269 ? 8.816 -0.637 0.672 1.00 96.88 269 ASP A N 1
ATOM 2075 C CA . ASP A 1 269 ? 7.892 0.388 0.173 1.00 96.88 269 ASP A CA 1
ATOM 2076 C C . ASP A 1 269 ? 7.112 -0.107 -1.046 1.00 96.88 269 ASP A C 1
ATOM 2078 O O . ASP A 1 269 ? 5.894 -0.005 -1.115 1.00 96.88 269 ASP A O 1
ATOM 2082 N N . ASP A 1 270 ? 7.793 -0.761 -1.988 1.00 97.12 270 ASP A N 1
ATOM 2083 C CA . ASP A 1 270 ? 7.138 -1.249 -3.192 1.00 97.12 270 ASP A CA 1
ATOM 2084 C C . ASP A 1 270 ? 6.103 -2.338 -2.936 1.00 97.12 270 ASP A C 1
ATOM 2086 O O . ASP A 1 270 ? 5.141 -2.436 -3.701 1.00 97.12 270 ASP A O 1
ATOM 2090 N N . LEU A 1 271 ? 6.308 -3.142 -1.891 1.00 97.06 271 LEU A N 1
ATOM 2091 C CA . LEU A 1 271 ? 5.378 -4.169 -1.434 1.00 97.06 271 LEU A CA 1
ATOM 2092 C C . LEU A 1 271 ? 4.256 -3.616 -0.549 1.00 97.06 271 LEU A C 1
ATOM 2094 O O . LEU A 1 271 ? 3.278 -4.337 -0.324 1.00 97.06 271 LEU A O 1
ATOM 2098 N N . HIS A 1 272 ? 4.411 -2.402 -0.014 1.00 95.81 272 HIS A N 1
ATOM 2099 C CA . HIS A 1 272 ? 3.510 -1.825 0.972 1.00 95.81 272 HIS A CA 1
ATOM 2100 C C . HIS A 1 272 ? 2.131 -1.569 0.358 1.00 95.81 272 HIS A C 1
ATOM 2102 O O . HIS A 1 272 ? 1.954 -0.803 -0.586 1.00 95.81 272 HIS A O 1
ATOM 2108 N N . ASN A 1 273 ? 1.131 -2.244 0.913 1.00 93.94 273 ASN A N 1
ATOM 2109 C CA . ASN A 1 273 ? -0.267 -1.918 0.707 1.00 93.94 273 ASN A CA 1
ATOM 2110 C C . ASN A 1 273 ? -0.590 -0.704 1.575 1.00 93.94 273 ASN A C 1
ATOM 2112 O O . ASN A 1 273 ? -0.776 -0.872 2.778 1.00 93.94 273 ASN A O 1
ATOM 2116 N N . GLU A 1 274 ? -0.609 0.487 0.979 1.00 94.81 274 GLU A N 1
ATOM 2117 C CA . GLU A 1 274 ? -0.914 1.726 1.698 1.00 94.81 274 GLU A CA 1
ATOM 2118 C C . GLU A 1 274 ? -2.271 1.645 2.421 1.00 94.81 274 GLU A C 1
ATOM 2120 O O . GLU A 1 274 ? -3.212 1.016 1.921 1.00 94.81 274 GLU A O 1
ATOM 2125 N N . PRO A 1 275 ? -2.399 2.255 3.611 1.00 96.44 275 PRO A N 1
ATOM 2126 C CA . PRO A 1 275 ? -3.636 2.193 4.369 1.00 96.44 275 PRO A CA 1
ATOM 2127 C C . PRO A 1 275 ? -4.739 3.006 3.701 1.00 96.44 275 PRO A C 1
ATOM 2129 O O . PRO A 1 275 ? -4.495 4.065 3.123 1.00 96.44 275 PRO A O 1
ATOM 2132 N N . ALA A 1 276 ? -5.979 2.539 3.841 1.00 97.88 276 ALA A N 1
ATOM 2133 C CA . ALA A 1 276 ? -7.143 3.278 3.367 1.00 97.88 276 ALA A CA 1
ATOM 2134 C C . ALA A 1 276 ? -7.349 4.559 4.185 1.00 97.88 276 ALA A C 1
ATOM 2136 O O . ALA A 1 276 ? -7.702 5.599 3.641 1.00 97.88 276 ALA A O 1
ATOM 2137 N N . ILE A 1 277 ? -7.081 4.492 5.490 1.00 98.00 277 ILE A N 1
ATOM 2138 C CA . ILE A 1 277 ? -7.131 5.643 6.389 1.00 98.00 277 ILE A CA 1
ATOM 2139 C C . ILE A 1 277 ? -5.872 5.653 7.242 1.00 98.00 277 ILE A C 1
ATOM 2141 O O . ILE A 1 277 ? -5.507 4.642 7.837 1.00 98.00 277 ILE A O 1
ATOM 2145 N N . MET A 1 278 ? -5.236 6.811 7.346 1.00 96.88 278 MET A N 1
ATOM 2146 C CA . MET A 1 278 ? -4.136 7.090 8.253 1.00 96.88 278 MET A CA 1
ATOM 2147 C C . MET A 1 278 ? -4.591 8.116 9.293 1.00 96.88 278 MET A C 1
ATOM 2149 O O . MET A 1 278 ? -4.549 9.323 9.051 1.00 96.88 278 MET A O 1
ATOM 2153 N N . MET A 1 279 ? -4.999 7.640 10.470 1.00 96.06 279 MET A N 1
ATOM 2154 C CA . MET A 1 279 ? -5.435 8.515 11.557 1.00 96.06 279 MET A CA 1
ATOM 2155 C C . MET A 1 279 ? -4.216 9.053 12.303 1.00 96.06 279 MET A C 1
ATOM 2157 O O . MET A 1 279 ? -3.363 8.291 12.772 1.00 96.06 279 MET A O 1
ATOM 2161 N N . ALA A 1 280 ? -4.119 10.377 12.425 1.00 91.31 280 ALA A N 1
ATOM 2162 C CA . ALA A 1 280 ? -2.986 11.011 13.088 1.00 91.31 280 ALA A CA 1
ATOM 2163 C C . ALA A 1 280 ? -2.903 10.595 14.566 1.00 91.31 280 ALA A C 1
ATOM 2165 O O . ALA A 1 280 ? -3.924 10.441 15.224 1.00 91.31 280 ALA A O 1
ATOM 2166 N N . HIS A 1 281 ? -1.700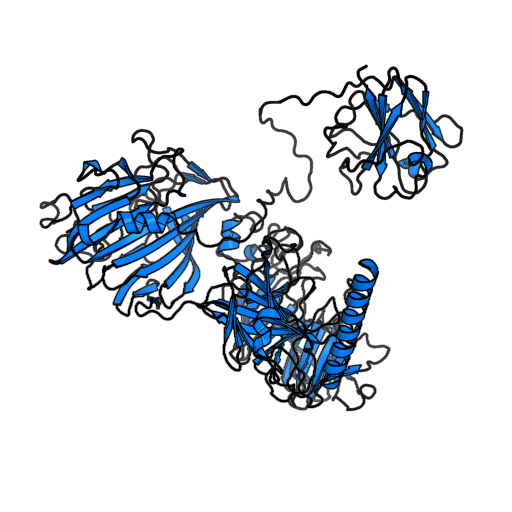 10.504 15.144 1.00 86.56 281 HIS A N 1
ATOM 2167 C CA . HIS A 1 281 ? -1.543 10.043 16.537 1.00 86.56 281 HIS A CA 1
ATOM 2168 C C . HIS A 1 281 ? -2.333 10.872 17.576 1.00 86.56 281 HIS A C 1
ATOM 2170 O O . HIS A 1 281 ? -2.734 10.356 18.613 1.00 86.56 281 HIS A O 1
ATOM 2176 N N . GLY A 1 282 ? -2.555 12.167 17.317 1.00 85.19 282 GLY A N 1
ATOM 2177 C CA . GLY A 1 282 ? -3.389 13.018 18.175 1.00 85.19 282 GLY A CA 1
ATOM 2178 C C . GLY A 1 282 ? -4.897 12.760 18.046 1.00 85.19 282 GLY A C 1
ATOM 2179 O O . GLY A 1 282 ? -5.642 13.125 18.953 1.00 85.19 282 GLY A O 1
ATOM 2180 N N . GLU A 1 283 ? -5.334 12.145 16.945 1.00 87.94 283 GLU A N 1
ATOM 2181 C CA . GLU A 1 283 ? -6.716 11.730 16.660 1.00 87.94 283 GLU A CA 1
ATOM 2182 C C . GLU A 1 283 ? -6.974 10.304 17.139 1.00 87.94 283 GLU A C 1
ATOM 2184 O O . GLU A 1 283 ? -7.965 10.091 17.825 1.00 87.94 283 GLU A O 1
ATOM 2189 N N . MET A 1 284 ? -6.061 9.380 16.833 1.00 92.81 284 MET A N 1
ATOM 2190 C CA . MET A 1 284 ? -6.119 7.966 17.195 1.00 92.81 284 MET A CA 1
ATOM 2191 C C . MET A 1 284 ? -4.758 7.510 17.719 1.00 92.81 284 MET A C 1
ATOM 2193 O O . MET A 1 284 ? -3.780 7.407 16.967 1.00 92.81 284 MET A O 1
ATOM 2197 N N . ARG A 1 285 ? -4.680 7.209 19.013 1.00 89.69 285 ARG A N 1
ATOM 2198 C CA . ARG A 1 285 ? -3.437 6.747 19.640 1.00 89.69 285 ARG A CA 1
ATOM 2199 C C . ARG A 1 285 ? -3.209 5.256 19.441 1.00 89.69 285 ARG A C 1
ATOM 2201 O O . ARG A 1 285 ? -2.064 4.871 19.204 1.00 89.69 285 ARG A O 1
ATOM 2208 N N . SER A 1 286 ? -4.267 4.460 19.559 1.00 91.12 286 SER A N 1
ATOM 2209 C CA . SER A 1 286 ? -4.237 3.002 19.458 1.00 91.12 286 SER A CA 1
ATOM 2210 C C . SER A 1 286 ? -5.597 2.516 18.953 1.00 91.12 286 SER A C 1
ATOM 2212 O O . SER A 1 286 ? -6.585 2.635 19.666 1.00 91.12 286 SER A O 1
ATOM 2214 N N . CYS A 1 287 ? -5.676 2.031 17.713 1.00 93.19 287 CYS A N 1
ATOM 2215 C CA . CYS A 1 287 ? -6.923 1.480 17.174 1.00 93.19 287 CYS A CA 1
ATOM 2216 C C . CYS A 1 287 ? -7.400 0.282 18.003 1.00 93.19 287 CYS A C 1
ATOM 2218 O O . CYS A 1 287 ? -6.584 -0.578 18.333 1.00 93.19 287 CYS A O 1
ATOM 2220 N N . GLY A 1 288 ? -8.701 0.204 18.275 1.00 94.19 288 GLY A N 1
ATOM 2221 C CA . GLY A 1 288 ? -9.412 -1.052 18.511 1.00 94.19 288 GLY A CA 1
ATOM 2222 C C . GLY A 1 288 ? -10.116 -1.544 17.245 1.00 94.19 288 GLY A C 1
ATOM 2223 O O . GLY A 1 288 ? -9.765 -1.142 16.129 1.00 94.19 288 GLY A O 1
ATOM 2224 N N . GLU A 1 289 ? -11.111 -2.412 17.413 1.00 96.50 289 GLU A N 1
ATOM 2225 C CA . GLU A 1 289 ? -11.739 -3.096 16.284 1.00 96.50 289 GLU A CA 1
ATOM 2226 C C . GLU A 1 289 ? -12.639 -2.164 15.458 1.00 96.50 289 GLU A C 1
ATOM 2228 O O . GLU A 1 289 ? -13.477 -1.456 16.027 1.00 96.50 289 GLU A O 1
ATOM 2233 N N . PRO A 1 290 ? -12.488 -2.132 14.119 1.00 97.25 290 PRO A N 1
ATOM 2234 C CA . PRO A 1 290 ? -13.405 -1.390 13.265 1.00 97.25 290 PRO A CA 1
ATOM 2235 C C . PRO A 1 290 ? -14.793 -2.046 13.239 1.00 97.25 290 PRO A C 1
ATOM 2237 O O . PRO A 1 290 ? -14.904 -3.256 13.128 1.00 97.25 290 PRO A O 1
ATOM 2240 N N . MET A 1 291 ? -15.861 -1.250 13.243 1.00 97.25 291 MET A N 1
ATOM 2241 C CA . MET A 1 291 ? -17.243 -1.738 13.140 1.00 97.25 291 MET A CA 1
ATOM 2242 C C . MET A 1 291 ? -18.027 -0.902 12.127 1.00 97.25 291 MET A C 1
ATOM 2244 O O . MET A 1 291 ? -18.062 0.323 12.232 1.00 97.25 291 MET A O 1
ATOM 2248 N N . GLN A 1 292 ? -18.688 -1.536 11.157 1.00 97.69 292 GLN A N 1
ATOM 2249 C CA . GLN A 1 292 ? -19.567 -0.832 10.217 1.00 97.69 292 GLN A CA 1
ATOM 2250 C C . GLN A 1 292 ? -20.928 -0.522 10.849 1.00 97.69 292 GLN A C 1
ATOM 2252 O O . GLN A 1 292 ? -21.543 -1.373 11.485 1.00 97.69 292 GLN A O 1
ATOM 2257 N N . ILE A 1 293 ? -21.438 0.686 10.612 1.00 97.94 293 ILE A N 1
ATOM 2258 C CA . ILE A 1 293 ? -22.816 1.060 10.934 1.00 97.94 293 ILE A CA 1
ATOM 2259 C C . ILE A 1 293 ? -23.720 0.545 9.809 1.00 97.94 293 ILE A C 1
ATOM 2261 O O . ILE A 1 293 ? -23.656 1.029 8.681 1.00 97.94 293 ILE A O 1
ATOM 2265 N N . THR A 1 294 ? -24.575 -0.432 10.095 1.00 96.88 294 THR A N 1
ATOM 2266 C CA . THR A 1 294 ? -25.429 -1.098 9.086 1.00 96.88 294 THR A CA 1
ATOM 2267 C C . THR A 1 294 ? -26.889 -0.636 9.107 1.00 96.88 294 THR A C 1
ATOM 2269 O O . THR A 1 294 ? -27.698 -1.063 8.284 1.00 96.88 294 THR A O 1
ATOM 2272 N N . THR A 1 295 ? -27.231 0.269 10.021 1.00 96.25 295 THR A N 1
ATOM 2273 C CA . THR A 1 295 ? -28.602 0.680 10.337 1.00 96.25 295 THR A CA 1
ATOM 2274 C C . THR A 1 295 ? -28.769 2.194 10.285 1.00 96.25 295 THR A C 1
ATOM 2276 O O . THR A 1 295 ? -27.834 2.936 10.576 1.00 96.25 295 THR A O 1
ATOM 2279 N N . ASP A 1 296 ? -29.978 2.641 9.948 1.00 95.56 296 ASP A N 1
ATOM 2280 C CA . ASP A 1 296 ? -30.390 4.050 9.995 1.00 95.56 296 ASP A CA 1
ATOM 2281 C C . ASP A 1 296 ? -30.906 4.453 11.393 1.00 95.56 296 ASP A C 1
ATOM 2283 O O . ASP A 1 296 ? -31.136 5.626 11.678 1.00 95.56 296 ASP A O 1
ATOM 2287 N N . ASN A 1 297 ? -31.058 3.479 12.299 1.00 96.31 297 ASN A N 1
ATOM 2288 C CA . ASN A 1 297 ? -31.537 3.698 13.667 1.00 96.31 297 ASN A CA 1
ATOM 2289 C C . ASN A 1 297 ? -30.466 4.290 14.604 1.00 96.31 297 ASN A C 1
ATOM 2291 O O . ASN A 1 297 ? -30.777 4.606 15.753 1.00 96.31 297 ASN A O 1
ATOM 2295 N N . PHE A 1 298 ? -29.230 4.459 14.121 1.00 96.06 298 PHE A N 1
ATOM 2296 C CA . PHE A 1 298 ? -28.091 4.997 14.870 1.00 96.06 298 PHE A CA 1
ATOM 2297 C C . PHE A 1 298 ? -27.571 6.308 14.259 1.00 96.06 298 PHE A C 1
ATOM 2299 O O . PHE A 1 298 ? -26.373 6.502 14.040 1.00 96.06 298 PHE A O 1
ATOM 2306 N N . GLY A 1 299 ? -28.499 7.205 13.925 1.00 93.94 299 GLY A N 1
ATOM 2307 C CA . GLY A 1 299 ? -28.195 8.465 13.255 1.00 93.94 299 GLY A CA 1
ATOM 2308 C C . GLY A 1 299 ? -27.867 8.306 11.762 1.00 93.94 299 GLY A C 1
ATOM 2309 O O . GLY A 1 299 ? -27.969 7.218 11.197 1.00 93.94 299 GLY A O 1
ATOM 2310 N N . PRO A 1 300 ? -27.462 9.395 11.086 1.00 95.69 300 PRO A N 1
ATOM 2311 C CA . PRO A 1 300 ? -27.397 9.462 9.622 1.00 95.69 300 PRO A CA 1
ATOM 2312 C C . PRO A 1 300 ? -26.133 8.820 9.013 1.00 95.69 300 PRO A C 1
ATOM 2314 O O . PRO A 1 300 ? -25.728 9.188 7.916 1.00 95.69 300 PRO A O 1
ATOM 2317 N N . PHE A 1 301 ? -25.458 7.906 9.717 1.00 96.75 301 PHE A N 1
ATOM 2318 C CA . PHE A 1 301 ? -24.091 7.467 9.382 1.00 96.75 301 PHE A CA 1
ATOM 2319 C C . PHE A 1 301 ? -23.999 6.037 8.834 1.00 96.75 301 PHE A C 1
ATOM 2321 O O . PHE A 1 301 ? -22.918 5.446 8.822 1.00 96.75 301 PHE A O 1
ATOM 2328 N N . LYS A 1 302 ? -25.115 5.464 8.377 1.00 97.44 302 LYS A N 1
ATOM 2329 C CA . LYS A 1 302 ? -25.142 4.130 7.767 1.00 97.44 302 LYS A CA 1
ATOM 2330 C C . LYS A 1 302 ? -24.119 4.003 6.632 1.00 97.44 302 LYS A C 1
ATOM 2332 O O . LYS A 1 302 ? -23.956 4.901 5.810 1.00 97.44 302 LYS A O 1
ATOM 2337 N N . GLY A 1 303 ? -23.427 2.868 6.595 1.00 96.44 303 GLY A N 1
ATOM 2338 C CA . GLY A 1 303 ? -22.358 2.550 5.648 1.00 96.44 303 GLY A CA 1
ATOM 2339 C C . GLY A 1 303 ? -20.959 2.977 6.106 1.00 96.44 303 GLY A C 1
ATOM 2340 O O . GLY A 1 303 ? -19.980 2.430 5.602 1.00 96.44 303 GLY A O 1
ATOM 2341 N N . GLN A 1 304 ? -20.849 3.888 7.077 1.00 97.88 304 GLN A N 1
ATOM 2342 C CA . GLN A 1 304 ? -19.570 4.343 7.638 1.00 97.88 304 GLN A CA 1
ATOM 2343 C C . GLN A 1 304 ? -19.051 3.373 8.705 1.00 97.88 304 GLN A C 1
ATOM 2345 O O . GLN A 1 304 ? -19.801 2.539 9.215 1.00 97.88 304 GLN A O 1
ATOM 2350 N N . MET A 1 305 ? -17.769 3.480 9.061 1.00 98.06 305 MET A N 1
ATOM 2351 C CA . MET A 1 305 ? -17.174 2.672 10.135 1.00 98.06 305 MET A CA 1
ATOM 2352 C C . MET A 1 305 ? -16.886 3.503 11.379 1.00 98.06 305 MET A C 1
ATOM 2354 O O . MET A 1 305 ? -16.554 4.683 11.283 1.00 98.06 305 MET A O 1
ATOM 2358 N N . LEU A 1 306 ? -16.951 2.860 12.539 1.00 98.12 306 LEU A N 1
ATOM 2359 C CA . LEU A 1 306 ? -16.489 3.368 13.822 1.00 98.12 306 LEU A CA 1
ATOM 2360 C C . LEU A 1 306 ? -15.238 2.604 14.257 1.00 98.12 306 LEU A C 1
ATOM 2362 O O . LEU A 1 306 ? -15.155 1.398 14.048 1.00 98.12 306 LEU A O 1
ATOM 2366 N N . ILE A 1 307 ? -14.284 3.293 14.880 1.00 97.69 307 ILE A N 1
ATOM 2367 C CA . ILE A 1 307 ? -13.066 2.692 15.439 1.00 97.69 307 ILE A CA 1
ATOM 2368 C C . ILE A 1 307 ? -12.837 3.273 16.841 1.00 97.69 307 ILE A C 1
ATOM 2370 O O . ILE A 1 307 ? -12.681 4.495 16.957 1.00 97.69 307 ILE A O 1
ATOM 2374 N N . PRO A 1 308 ? -12.820 2.452 17.904 1.00 96.00 308 PRO A N 1
ATOM 2375 C CA . PRO A 1 308 ? -12.558 2.920 19.257 1.00 96.00 308 PRO A CA 1
ATOM 2376 C C . PRO A 1 308 ? -11.050 3.148 19.465 1.00 96.00 308 PRO A C 1
ATOM 2378 O O . PRO A 1 308 ? -10.226 2.559 18.761 1.00 96.00 308 PRO A O 1
ATOM 2381 N N . ASP A 1 309 ? -10.683 4.016 20.410 1.00 93.50 309 ASP A N 1
ATOM 2382 C CA . ASP A 1 309 ? -9.284 4.255 20.793 1.00 93.50 309 ASP A CA 1
ATOM 2383 C C . ASP A 1 309 ? -8.964 3.597 22.145 1.00 93.50 309 ASP A C 1
ATOM 2385 O O . ASP A 1 309 ? -9.535 3.922 23.189 1.00 93.50 309 ASP A O 1
ATOM 2389 N N . GLU A 1 310 ? -7.987 2.698 22.148 1.00 90.50 310 GLU A N 1
ATOM 2390 C CA . GLU A 1 310 ? -7.568 1.955 23.338 1.00 90.50 310 GLU A CA 1
ATOM 2391 C C . GLU A 1 310 ? -6.780 2.837 24.329 1.00 90.50 310 GLU A C 1
ATOM 2393 O O . GLU A 1 310 ? -6.644 2.515 25.505 1.00 90.50 310 GLU A O 1
ATOM 2398 N N . ASN A 1 311 ? -6.305 4.014 23.921 1.00 88.88 311 ASN A N 1
ATOM 2399 C CA . ASN A 1 311 ? -5.504 4.892 24.777 1.00 88.88 311 ASN A CA 1
ATOM 2400 C C . ASN A 1 311 ? -6.122 6.288 24.967 1.00 88.88 311 ASN A C 1
ATOM 2402 O O . ASN A 1 311 ? -5.511 7.184 25.556 1.00 88.88 311 ASN A O 1
ATOM 2406 N N . SER A 1 312 ? -7.329 6.538 24.462 1.00 89.81 312 SER A N 1
ATOM 2407 C CA . SER A 1 312 ? -8.046 7.799 24.675 1.00 89.81 312 SER A CA 1
ATOM 2408 C C . SER A 1 312 ? -9.562 7.591 24.674 1.00 89.81 312 SER A C 1
ATOM 2410 O O . SER A 1 312 ? -10.043 6.693 24.004 1.00 89.81 312 SER A O 1
ATOM 2412 N N . PRO A 1 313 ? -10.338 8.413 25.403 1.00 91.38 313 PRO A N 1
ATOM 2413 C CA . PRO A 1 313 ? -11.786 8.240 25.526 1.00 91.38 313 PRO A CA 1
ATOM 2414 C C . PRO A 1 313 ? -12.502 8.756 24.275 1.00 91.38 313 PRO A C 1
ATOM 2416 O O . PRO A 1 313 ? -13.047 9.861 24.267 1.00 91.38 313 PRO A O 1
ATOM 2419 N N . ARG A 1 314 ? -12.402 8.024 23.164 1.00 92.94 314 ARG A N 1
ATOM 2420 C CA . ARG A 1 314 ? -12.934 8.477 21.879 1.00 92.94 314 ARG A CA 1
ATOM 2421 C C . ARG A 1 314 ? -13.268 7.339 20.931 1.00 92.94 314 ARG A C 1
ATOM 2423 O O . ARG A 1 314 ? -12.672 6.268 20.978 1.00 92.94 314 ARG A O 1
ATOM 2430 N N . ILE A 1 315 ? -14.157 7.657 20.001 1.00 96.50 315 ILE A N 1
ATOM 2431 C CA . ILE A 1 315 ? -14.458 6.849 18.823 1.00 96.50 315 ILE A CA 1
ATOM 2432 C C . ILE A 1 315 ? -14.208 7.721 17.592 1.00 96.50 315 ILE A C 1
ATOM 2434 O O . ILE A 1 315 ? -14.611 8.885 17.565 1.00 96.50 315 ILE A O 1
ATOM 2438 N N . MET A 1 316 ? -13.549 7.171 16.578 1.00 97.06 316 MET A N 1
ATOM 2439 C CA . MET A 1 316 ? -13.369 7.799 15.268 1.00 97.06 316 MET A CA 1
ATOM 2440 C C . MET A 1 316 ? -14.391 7.245 14.279 1.00 97.06 316 MET A C 1
ATOM 2442 O O . MET A 1 316 ? -14.656 6.047 14.290 1.00 97.06 316 MET A O 1
ATOM 2446 N N . ARG A 1 317 ? -14.935 8.099 13.409 1.00 97.56 317 ARG A N 1
ATOM 2447 C CA . ARG A 1 317 ? -15.789 7.710 12.281 1.00 97.56 317 ARG A CA 1
ATOM 2448 C C . ARG A 1 317 ? -15.016 7.813 10.974 1.00 97.56 317 ARG A C 1
ATOM 2450 O O . ARG A 1 317 ? -14.280 8.775 10.763 1.00 97.56 317 ARG A O 1
ATOM 2457 N N . VAL A 1 318 ? -15.204 6.836 10.099 1.00 98.25 318 VAL A N 1
ATOM 2458 C CA . VAL A 1 318 ? -14.480 6.667 8.838 1.00 98.25 318 VAL A CA 1
ATOM 2459 C C . VAL A 1 318 ? -15.457 6.625 7.660 1.00 98.25 318 VAL A C 1
ATOM 2461 O O . VAL A 1 318 ? -16.436 5.880 7.677 1.00 98.25 318 VAL A O 1
ATOM 2464 N N . MET A 1 319 ? -15.143 7.404 6.627 1.00 98.00 319 MET A N 1
ATOM 2465 C CA . MET A 1 319 ? -15.865 7.558 5.364 1.00 98.00 319 MET A CA 1
ATOM 2466 C C . MET A 1 319 ? -14.947 7.087 4.229 1.00 98.00 319 MET A C 1
ATOM 2468 O O . MET A 1 319 ? -14.010 7.789 3.850 1.00 98.00 319 MET A O 1
ATOM 2472 N N . LEU A 1 320 ? -15.177 5.874 3.728 1.00 97.50 320 LEU A N 1
ATOM 2473 C CA . LEU A 1 320 ? -14.336 5.259 2.699 1.00 97.50 320 LEU A CA 1
ATOM 2474 C C . LEU A 1 320 ? -14.840 5.561 1.290 1.00 97.50 320 LEU A C 1
ATOM 2476 O O . LEU A 1 320 ? -16.041 5.609 1.032 1.00 97.50 320 LEU A O 1
ATOM 2480 N N . GLU A 1 321 ? -13.904 5.656 0.354 1.00 97.38 321 GLU A N 1
ATOM 2481 C CA . GLU A 1 321 ? -14.177 5.640 -1.077 1.00 97.38 321 GLU A CA 1
ATOM 2482 C C . GLU A 1 321 ? -13.077 4.893 -1.841 1.00 97.38 321 GLU A C 1
ATOM 2484 O O . GLU A 1 321 ? -11.966 4.679 -1.349 1.00 97.38 321 GLU A O 1
ATOM 2489 N N . THR A 1 322 ? -13.386 4.506 -3.077 1.00 95.31 322 THR A N 1
ATOM 2490 C CA . THR A 1 322 ? -12.390 3.977 -4.009 1.00 95.31 322 THR A CA 1
ATOM 2491 C C . THR A 1 322 ? -12.051 5.039 -5.051 1.00 95.31 322 THR A C 1
ATOM 2493 O O . THR A 1 322 ? -12.931 5.496 -5.778 1.00 95.31 322 THR A O 1
ATOM 2496 N N . VAL A 1 323 ? -10.771 5.396 -5.170 1.00 95.75 323 VAL A N 1
ATOM 2497 C CA . VAL A 1 323 ? -10.263 6.345 -6.172 1.00 95.75 323 VAL A CA 1
ATOM 2498 C C . VAL A 1 323 ? -9.189 5.670 -7.002 1.00 95.75 323 VAL A C 1
ATOM 2500 O O . VAL A 1 323 ? -8.195 5.188 -6.460 1.00 95.75 323 VAL A O 1
ATOM 2503 N N . ASP A 1 324 ? -9.388 5.637 -8.324 1.00 91.56 324 ASP A N 1
ATOM 2504 C CA . ASP A 1 324 ? -8.456 5.013 -9.271 1.00 91.56 324 ASP A CA 1
ATOM 2505 C C . ASP A 1 324 ? -8.059 3.600 -8.788 1.00 91.56 324 ASP A C 1
ATOM 2507 O O . ASP A 1 324 ? -6.891 3.251 -8.749 1.00 91.56 324 ASP A O 1
ATOM 2511 N N . GLY A 1 325 ? -9.013 2.809 -8.275 1.00 88.31 325 GLY A N 1
ATOM 2512 C CA . GLY A 1 325 ? -8.789 1.452 -7.752 1.00 88.31 325 GLY A CA 1
ATOM 2513 C C . GLY A 1 325 ? -8.069 1.322 -6.395 1.00 88.31 325 GLY A C 1
ATOM 2514 O O . GLY A 1 325 ? -7.756 0.197 -6.010 1.00 88.31 325 GLY A O 1
ATOM 2515 N N . ALA A 1 326 ? -7.767 2.413 -5.678 1.00 92.69 326 ALA A N 1
ATOM 2516 C CA . ALA A 1 326 ? -7.289 2.359 -4.290 1.00 92.69 326 ALA A CA 1
ATOM 2517 C C . ALA A 1 326 ? -8.401 2.705 -3.311 1.00 92.69 326 ALA A C 1
ATOM 2519 O O . ALA A 1 326 ? -9.137 3.667 -3.527 1.00 92.69 326 ALA A O 1
ATOM 2520 N N . TRP A 1 327 ? -8.432 1.988 -2.190 1.00 96.25 327 TRP A N 1
ATOM 2521 C CA . TRP A 1 327 ? -9.155 2.443 -1.014 1.00 96.25 327 TRP A CA 1
ATOM 2522 C C . TRP A 1 327 ? -8.443 3.626 -0.381 1.00 96.25 327 TRP A C 1
ATOM 2524 O O . TRP A 1 327 ? -7.226 3.607 -0.172 1.00 96.25 327 TRP A O 1
ATOM 2534 N N . GLN A 1 328 ? -9.225 4.654 -0.096 1.00 98.25 328 GLN A N 1
ATOM 2535 C CA . GLN A 1 328 ? -8.803 5.851 0.606 1.00 98.25 328 GLN A CA 1
ATOM 2536 C C . GLN A 1 328 ? -10.033 6.519 1.243 1.00 98.25 328 GLN A C 1
ATOM 2538 O O . GLN A 1 328 ? -11.138 5.979 1.150 1.00 98.25 328 GLN A O 1
ATOM 2543 N N . GLY A 1 329 ? -9.885 7.672 1.891 1.00 98.31 329 GLY A N 1
ATOM 2544 C CA . GLY A 1 329 ? -11.056 8.397 2.384 1.00 98.31 329 GLY A CA 1
ATOM 2545 C C . GLY A 1 329 ? -10.797 9.284 3.586 1.00 98.31 329 GLY A C 1
ATOM 2546 O O . GLY A 1 329 ? -9.651 9.566 3.949 1.00 98.31 329 GLY A O 1
ATOM 2547 N N . ALA A 1 330 ? -11.892 9.721 4.197 1.00 98.38 330 ALA A N 1
ATOM 2548 C CA . ALA A 1 330 ? -11.894 10.652 5.307 1.00 98.38 330 ALA A CA 1
ATOM 2549 C C . ALA A 1 330 ? -12.148 9.977 6.658 1.00 98.38 330 ALA A C 1
ATOM 2551 O O . ALA A 1 330 ? -12.838 8.966 6.761 1.00 98.38 330 ALA A O 1
ATOM 2552 N N . ASN A 1 331 ? -11.657 10.597 7.724 1.00 97.88 331 ASN A N 1
ATOM 2553 C CA . ASN A 1 331 ? -12.034 10.300 9.091 1.00 97.88 331 ASN A CA 1
ATOM 2554 C C . ASN A 1 331 ? -12.314 11.584 9.877 1.00 97.88 331 ASN A C 1
ATOM 2556 O O . ASN A 1 331 ? -11.750 12.649 9.622 1.00 97.88 331 ASN A O 1
ATOM 2560 N N . VAL A 1 332 ? -13.203 11.465 10.854 1.00 96.19 332 VAL A N 1
ATOM 2561 C CA . VAL A 1 332 ? -13.630 12.541 11.752 1.00 96.19 332 VAL A CA 1
ATOM 2562 C C . VAL A 1 332 ? -13.830 11.962 13.146 1.00 96.19 332 VAL A C 1
ATOM 2564 O O . VAL A 1 332 ? -14.075 10.765 13.306 1.00 96.19 332 VAL A O 1
ATOM 2567 N N . LEU A 1 333 ? -13.685 12.786 14.176 1.00 94.81 333 LEU A N 1
ATOM 2568 C CA . LEU A 1 333 ? -14.033 12.370 15.528 1.00 94.81 333 LEU A CA 1
ATOM 2569 C C . LEU A 1 333 ? -15.545 12.095 15.601 1.00 94.81 333 LEU A C 1
ATOM 2571 O O . LEU A 1 333 ? -16.339 12.897 15.124 1.00 94.81 333 LEU A O 1
ATOM 2575 N N . PHE A 1 334 ? -15.940 10.952 16.164 1.00 94.31 334 PHE A N 1
ATOM 2576 C CA . PHE A 1 334 ? -17.349 10.594 16.334 1.00 94.31 334 PHE A CA 1
ATOM 2577 C C . PHE A 1 334 ? -17.870 11.039 17.693 1.00 94.31 334 PHE A C 1
ATOM 2579 O O . PHE A 1 334 ? -18.861 11.745 17.774 1.00 94.31 334 PHE A O 1
ATOM 2586 N N . HIS A 1 335 ? -17.214 10.616 18.774 1.00 90.31 335 HIS A N 1
ATOM 2587 C CA . HIS A 1 335 ? -17.703 10.853 20.127 1.00 90.31 335 HIS A CA 1
ATOM 2588 C C . HIS A 1 335 ? -16.546 10.873 21.129 1.00 90.31 335 HIS A C 1
ATOM 2590 O O . HIS A 1 335 ? -15.590 10.113 20.986 1.00 90.31 335 HIS A O 1
ATOM 2596 N N . THR A 1 336 ? -16.639 11.742 22.140 1.00 84.75 336 THR A N 1
ATOM 2597 C CA . THR A 1 336 ? -15.702 11.820 23.286 1.00 84.75 336 THR A CA 1
ATOM 2598 C C . THR A 1 336 ? -16.396 12.020 24.634 1.00 84.75 336 THR A C 1
ATOM 2600 O O . THR A 1 336 ? -15.750 11.914 25.674 1.00 84.75 336 THR A O 1
ATOM 2603 N N . GLY A 1 337 ? -17.691 12.351 24.641 1.00 78.62 337 GLY A N 1
ATOM 2604 C CA . GLY A 1 337 ? -18.396 12.811 25.834 1.00 78.62 337 GLY A CA 1
ATOM 2605 C C . GLY A 1 337 ? -18.598 11.692 26.850 1.00 78.62 337 GLY A C 1
ATOM 2606 O O . GLY A 1 337 ? -19.432 10.826 26.647 1.00 78.62 337 GLY A O 1
ATOM 2607 N N . GLY A 1 338 ? -17.848 11.708 27.952 1.00 83.25 338 GLY A N 1
ATOM 2608 C CA . GLY A 1 338 ? -18.044 10.773 29.068 1.00 83.25 338 GLY A CA 1
ATOM 2609 C C . GLY A 1 338 ? -17.485 9.359 28.866 1.00 83.25 338 GLY A C 1
ATOM 2610 O O . GLY A 1 338 ? -17.494 8.580 29.816 1.00 83.25 338 GLY A O 1
ATOM 2611 N N . LEU A 1 339 ? -16.947 9.026 27.685 1.00 90.00 339 LEU A N 1
ATOM 2612 C CA . LEU A 1 339 ? -16.242 7.757 27.470 1.00 90.00 339 LEU A CA 1
ATOM 2613 C C . LEU A 1 339 ? -15.041 7.626 28.415 1.00 90.00 339 LEU A C 1
ATOM 2615 O O . LEU A 1 339 ? -14.407 8.629 28.764 1.00 90.00 339 LEU A O 1
ATOM 2619 N N . ARG A 1 340 ? -14.663 6.392 28.775 1.00 89.31 340 ARG A N 1
ATOM 2620 C CA . ARG A 1 340 ? -13.352 6.143 29.376 1.00 89.31 340 ARG A CA 1
ATOM 2621 C C . ARG A 1 340 ? -12.357 5.719 28.281 1.00 89.31 340 ARG A C 1
ATOM 2623 O O . ARG A 1 340 ? -12.745 5.295 27.187 1.00 89.31 340 ARG A O 1
ATOM 2630 N N . PRO A 1 341 ? -11.045 5.918 28.515 1.00 88.69 341 PRO A N 1
ATOM 2631 C CA . PRO A 1 341 ? -10.006 5.297 27.695 1.00 88.69 341 PRO A CA 1
ATOM 2632 C C . PRO A 1 341 ? -10.129 3.765 27.711 1.00 88.69 341 PRO A C 1
ATOM 2634 O O . PRO A 1 341 ? -10.833 3.223 28.558 1.00 88.69 341 PRO A O 1
ATOM 2637 N N . SER A 1 342 ? -9.354 3.082 26.863 1.00 90.69 342 SER A N 1
ATOM 2638 C CA . SER A 1 342 ? -9.330 1.612 26.740 1.00 90.69 342 SER A CA 1
ATOM 2639 C C . SER A 1 342 ? -10.390 0.999 25.833 1.00 90.69 342 SER A C 1
ATOM 2641 O O . SER A 1 342 ? -10.635 -0.199 25.941 1.00 90.69 342 SER A O 1
ATOM 2643 N N . GLY A 1 343 ? -10.969 1.769 24.908 1.00 93.50 343 GLY A N 1
ATOM 2644 C CA . GLY A 1 343 ? -11.906 1.240 23.920 1.00 93.50 343 GLY A CA 1
ATOM 2645 C C . GLY A 1 343 ? -11.276 0.162 23.052 1.00 93.50 343 GLY A C 1
ATOM 2646 O O . GLY A 1 343 ? -10.312 0.420 22.334 1.00 93.50 343 GLY A O 1
ATOM 2647 N N . ASN A 1 344 ? -11.830 -1.043 23.113 1.00 93.94 344 ASN A N 1
ATOM 2648 C CA . ASN A 1 344 ? -11.254 -2.224 22.482 1.00 93.94 344 ASN A CA 1
ATOM 2649 C C . ASN A 1 344 ? -12.186 -2.824 21.427 1.00 93.94 344 ASN A C 1
ATOM 2651 O O . ASN A 1 344 ? -11.746 -3.129 20.316 1.00 93.94 344 ASN A O 1
ATOM 2655 N N . ARG A 1 345 ? -13.467 -2.994 21.768 1.00 94.88 345 ARG A N 1
ATOM 2656 C CA . ARG A 1 345 ? -14.472 -3.693 20.949 1.00 94.88 345 ARG A CA 1
ATOM 2657 C C . ARG A 1 345 ? -15.800 -2.966 20.997 1.00 94.88 345 ARG A C 1
ATOM 2659 O O . ARG A 1 345 ? -16.079 -2.252 21.962 1.00 94.88 345 ARG A O 1
ATOM 2666 N N . MET A 1 346 ? -16.605 -3.130 19.956 1.00 97.06 346 MET A N 1
ATOM 2667 C CA . MET A 1 346 ? -17.932 -2.533 19.895 1.00 97.06 346 MET A CA 1
ATOM 2668 C C . MET A 1 346 ? -18.942 -3.501 19.296 1.00 97.06 346 MET A C 1
ATOM 2670 O O . MET A 1 346 ? -18.630 -4.195 18.337 1.00 97.06 346 MET A O 1
ATOM 2674 N N . ALA A 1 347 ? -20.165 -3.486 19.820 1.00 96.81 347 ALA A N 1
ATOM 2675 C CA . ALA A 1 347 ? -21.272 -4.273 19.288 1.00 96.81 347 ALA A CA 1
ATOM 2676 C C . ALA A 1 347 ? -22.540 -3.421 19.196 1.00 96.81 347 ALA A C 1
ATOM 2678 O O . ALA A 1 347 ? -22.898 -2.712 20.137 1.00 96.81 347 ALA A O 1
ATOM 2679 N N . MET A 1 348 ? -23.233 -3.491 18.064 1.00 96.88 348 MET A N 1
ATOM 2680 C CA . MET A 1 348 ? -24.532 -2.842 17.891 1.00 96.88 348 MET A CA 1
ATOM 2681 C C . MET A 1 348 ? -25.640 -3.754 18.430 1.00 96.88 348 MET A C 1
ATOM 2683 O O . MET A 1 348 ? -25.644 -4.950 18.140 1.00 96.88 348 MET A O 1
ATOM 2687 N N . SER A 1 349 ? -26.595 -3.200 19.180 1.00 95.38 349 SER A N 1
ATOM 2688 C CA . SER A 1 349 ? -27.798 -3.934 19.581 1.00 95.38 349 SER A CA 1
ATOM 2689 C C . SER A 1 349 ? -28.582 -4.420 18.353 1.00 95.38 349 SER A C 1
ATOM 2691 O O . SER A 1 349 ? -28.580 -3.739 17.326 1.00 95.38 349 SER A O 1
ATOM 2693 N N . PRO A 1 350 ? -29.321 -5.544 18.431 1.00 94.69 350 PRO A N 1
ATOM 2694 C CA . PRO A 1 350 ? -30.059 -6.071 17.277 1.00 94.69 350 PRO A CA 1
ATOM 2695 C C . PRO A 1 350 ? -31.086 -5.102 16.666 1.00 94.69 350 PRO A C 1
ATOM 2697 O O . PRO A 1 350 ? -31.363 -5.165 15.473 1.00 94.69 350 PRO A O 1
ATOM 2700 N N . ASP A 1 351 ? -31.636 -4.177 17.460 1.00 93.00 351 ASP A N 1
ATOM 2701 C CA . ASP A 1 351 ? -32.549 -3.127 16.982 1.00 93.00 351 ASP A CA 1
ATOM 2702 C C . ASP A 1 351 ? -31.833 -1.941 16.304 1.00 93.00 351 ASP A C 1
ATOM 2704 O O . ASP A 1 351 ? -32.476 -1.050 15.735 1.00 93.00 351 ASP A O 1
ATOM 2708 N N . GLY A 1 352 ? -30.502 -1.919 16.356 1.00 94.25 352 GLY A N 1
ATOM 2709 C CA . GLY A 1 352 ? -29.660 -0.907 15.744 1.00 94.25 352 GLY A CA 1
ATOM 2710 C C . GLY A 1 352 ? -29.657 0.451 16.444 1.00 94.25 352 GLY A C 1
ATOM 2711 O O . GLY A 1 352 ? -29.271 1.428 15.813 1.00 94.25 352 GLY A O 1
ATOM 2712 N N . LYS A 1 353 ? -30.134 0.561 17.690 1.00 92.50 353 LYS A N 1
ATOM 2713 C CA . LYS A 1 353 ? -30.271 1.856 18.391 1.00 92.50 353 LYS A CA 1
ATOM 2714 C C . LYS A 1 353 ? -29.170 2.150 19.403 1.00 92.50 353 LYS A C 1
ATOM 2716 O O . LYS A 1 353 ? -29.003 3.305 19.801 1.00 92.50 353 LYS A O 1
ATOM 2721 N N . THR A 1 354 ? -28.465 1.119 19.857 1.00 95.69 354 THR A N 1
ATOM 2722 C CA . THR A 1 354 ? -27.518 1.218 20.966 1.00 95.69 354 THR A CA 1
ATOM 2723 C C . THR A 1 354 ? -26.193 0.581 20.595 1.00 95.69 354 THR A C 1
ATOM 2725 O O . THR A 1 354 ? -26.128 -0.604 20.277 1.00 95.69 354 THR A O 1
ATOM 2728 N N . LEU A 1 355 ? -25.124 1.358 20.707 1.00 97.62 355 LEU A N 1
ATOM 2729 C CA . LEU A 1 355 ? -23.761 0.873 20.572 1.00 97.62 355 LEU A CA 1
ATOM 2730 C C . LEU A 1 355 ? -23.210 0.499 21.947 1.00 97.62 355 LEU A C 1
ATOM 2732 O O . LEU A 1 355 ? -23.197 1.326 22.853 1.00 97.62 355 LEU A O 1
ATOM 2736 N N . TYR A 1 356 ? -22.715 -0.721 22.093 1.00 97.75 356 TYR A N 1
ATOM 2737 C CA . TYR A 1 356 ? -22.002 -1.187 23.275 1.00 97.75 356 TYR A CA 1
ATOM 2738 C C . TYR A 1 356 ? -20.510 -1.001 23.024 1.00 97.75 356 TYR A C 1
ATOM 2740 O O . TYR A 1 356 ? -19.993 -1.506 22.034 1.00 97.75 356 TYR A O 1
ATOM 2748 N N . TYR A 1 357 ? -19.836 -0.253 23.890 1.00 97.12 357 TYR A N 1
ATOM 2749 C CA . TYR A 1 357 ? -18.419 0.090 23.819 1.00 97.12 357 TYR A CA 1
ATOM 2750 C C . TYR A 1 357 ? -17.683 -0.624 24.953 1.00 97.12 357 TYR A C 1
ATOM 2752 O O . TYR A 1 357 ? -17.869 -0.292 26.123 1.00 97.12 357 TYR A O 1
ATOM 2760 N N . GLY A 1 358 ? -16.898 -1.639 24.598 1.00 95.94 358 GLY A N 1
ATOM 2761 C CA . GLY A 1 358 ? -16.160 -2.490 25.524 1.00 95.94 358 GLY A CA 1
ATOM 2762 C C . GLY A 1 358 ? -14.755 -1.969 25.795 1.00 95.94 358 GLY A C 1
ATOM 2763 O O . GLY A 1 358 ? -14.017 -1.629 24.865 1.00 95.94 358 GLY A O 1
ATOM 2764 N N . GLU A 1 359 ? -14.378 -1.949 27.069 1.00 93.75 359 GLU A N 1
ATOM 2765 C CA . GLU A 1 359 ? -13.134 -1.362 27.554 1.00 93.75 359 GLU A CA 1
ATOM 2766 C C . GLU A 1 359 ? -12.237 -2.409 28.231 1.00 93.75 359 GLU A C 1
ATOM 2768 O O . GLU A 1 359 ? -12.702 -3.214 29.040 1.00 93.75 359 GLU A O 1
ATOM 2773 N N . THR A 1 360 ? -10.931 -2.398 27.935 1.00 91.38 360 THR A N 1
ATOM 2774 C CA . THR A 1 360 ? -9.962 -3.293 28.595 1.00 91.38 360 THR A CA 1
ATOM 2775 C C . THR A 1 360 ? -8.585 -2.663 28.757 1.00 91.38 360 THR A C 1
ATOM 2777 O O . THR A 1 360 ? -7.984 -2.187 27.793 1.00 91.38 360 THR A O 1
ATOM 2780 N N . ALA A 1 361 ? -8.048 -2.670 29.979 1.00 83.62 361 ALA A N 1
ATOM 2781 C CA . ALA A 1 361 ? -6.757 -2.063 30.274 1.00 83.62 361 ALA A CA 1
ATOM 2782 C C . ALA A 1 361 ? -5.617 -3.091 30.374 1.00 83.62 361 ALA A C 1
ATOM 2784 O O . ALA A 1 361 ? -5.742 -4.183 30.937 1.00 83.62 361 ALA A O 1
ATOM 2785 N N . ARG A 1 362 ? -4.438 -2.710 29.860 1.00 76.19 362 ARG A N 1
ATOM 2786 C CA . ARG A 1 362 ? -3.187 -3.492 29.971 1.00 76.19 362 ARG A CA 1
ATOM 2787 C C . ARG A 1 362 ? -2.044 -2.768 30.685 1.00 76.19 362 ARG A C 1
ATOM 2789 O O . ARG A 1 362 ? -0.892 -3.186 30.601 1.00 76.19 362 ARG A O 1
ATOM 2796 N N . GLY A 1 363 ? -2.370 -1.709 31.422 1.00 65.38 363 GLY A N 1
ATOM 2797 C CA . GLY A 1 363 ? -1.422 -0.968 32.259 1.00 65.38 363 GLY A CA 1
ATOM 2798 C C . GLY A 1 363 ? -0.619 0.118 31.535 1.00 65.38 363 GLY A C 1
ATOM 2799 O O . GLY A 1 363 ? 0.229 0.748 32.164 1.00 65.38 363 GLY A O 1
ATOM 2800 N N . TRP A 1 364 ? -0.877 0.371 30.245 1.00 68.94 364 TRP A N 1
ATOM 2801 C CA . TRP A 1 364 ? -0.304 1.517 29.515 1.00 68.94 364 TRP A CA 1
ATOM 2802 C C . TRP A 1 364 ? -1.063 2.817 29.790 1.00 68.94 364 TRP A C 1
ATOM 2804 O O . TRP A 1 364 ? -0.500 3.910 29.745 1.00 68.94 364 TRP A O 1
ATOM 2814 N N . GLN A 1 365 ? -2.340 2.665 30.100 1.00 70.50 365 GLN A N 1
ATOM 2815 C CA . GLN A 1 365 ? -3.325 3.680 30.390 1.00 70.50 365 GLN A CA 1
ATOM 2816 C C . GLN A 1 365 ? -3.827 3.527 31.831 1.00 70.50 365 GLN A C 1
ATOM 2818 O O . GLN A 1 365 ? -3.594 2.509 32.490 1.00 70.50 365 GLN A O 1
ATOM 2823 N N . LYS A 1 366 ? -4.536 4.545 32.336 1.00 73.12 366 LYS A N 1
ATOM 2824 C CA . LYS A 1 366 ? -5.278 4.414 33.598 1.00 73.12 366 LYS A CA 1
ATOM 2825 C C . LYS A 1 366 ? -6.245 3.222 33.458 1.00 73.12 366 LYS A C 1
ATOM 2827 O O . LYS A 1 366 ? -6.954 3.201 32.450 1.00 73.12 366 LYS A O 1
ATOM 2832 N N . PRO A 1 367 ? -6.293 2.278 34.418 1.00 69.50 367 PRO A N 1
ATOM 2833 C CA . PRO A 1 367 ? -7.226 1.159 34.358 1.00 69.50 367 PRO A CA 1
ATOM 2834 C C . PRO A 1 367 ? -8.658 1.676 34.223 1.00 69.50 367 PRO A C 1
ATOM 2836 O O . PRO A 1 367 ? -9.142 2.392 35.099 1.00 69.50 367 PRO A O 1
ATOM 2839 N N . ASN A 1 368 ? -9.271 1.386 33.080 1.00 84.81 368 ASN A N 1
ATOM 2840 C CA . ASN A 1 368 ? -10.674 1.624 32.777 1.00 84.81 368 ASN A CA 1
ATOM 2841 C C . ASN A 1 368 ? -11.136 0.403 31.990 1.00 84.81 368 ASN A C 1
ATOM 2843 O O . ASN A 1 368 ? -10.505 0.035 30.996 1.00 84.81 368 ASN A O 1
ATOM 2847 N N . GLU A 1 369 ? -12.158 -0.248 32.513 1.00 91.62 369 GLU A N 1
ATOM 2848 C CA . GLU A 1 369 ? -12.636 -1.572 32.137 1.00 91.62 369 GLU A CA 1
ATOM 2849 C C . GLU A 1 369 ? -14.153 -1.546 32.325 1.00 91.62 369 GLU A C 1
ATOM 2851 O O . GLU A 1 369 ? -14.644 -0.803 33.181 1.00 91.62 369 GLU A O 1
ATOM 2856 N N . GLY A 1 370 ? -14.893 -2.323 31.543 1.00 94.38 370 GLY A N 1
ATOM 2857 C CA . GLY A 1 370 ? -16.351 -2.284 31.563 1.00 94.38 370 GLY A CA 1
ATOM 2858 C C . GLY A 1 370 ? -16.970 -2.109 30.193 1.00 94.38 370 GLY A C 1
ATOM 2859 O O . GLY A 1 370 ? -16.322 -2.241 29.153 1.00 94.38 370 GLY A O 1
ATOM 2860 N N . ILE A 1 371 ? -18.268 -1.829 30.214 1.00 96.38 371 ILE A N 1
ATOM 2861 C CA . ILE A 1 371 ? -19.055 -1.579 29.016 1.00 96.38 371 ILE A CA 1
ATOM 2862 C C . ILE A 1 371 ? -19.804 -0.271 29.207 1.00 96.38 371 ILE A C 1
ATOM 2864 O O . ILE A 1 371 ? -20.603 -0.126 30.130 1.00 96.38 371 ILE A O 1
ATOM 2868 N N . HIS A 1 372 ? -19.609 0.647 28.273 1.00 95.69 372 HIS A N 1
ATOM 2869 C CA . HIS A 1 372 ? -20.519 1.764 28.091 1.00 95.69 372 HIS A CA 1
ATOM 2870 C C . HIS A 1 372 ? -21.565 1.444 27.021 1.00 95.69 372 HIS A C 1
ATOM 2872 O O . HIS A 1 372 ? -21.280 0.738 26.054 1.00 95.69 372 HIS A O 1
ATOM 2878 N N . ARG A 1 373 ? -22.766 2.011 27.148 1.00 95.06 373 ARG A N 1
ATOM 2879 C CA . ARG A 1 373 ? -23.784 1.998 26.089 1.00 95.06 373 ARG A CA 1
ATOM 2880 C C . ARG A 1 373 ? -24.030 3.405 25.597 1.00 95.06 373 ARG A C 1
ATOM 2882 O O . ARG A 1 373 ? -24.333 4.287 26.391 1.00 95.06 373 ARG A O 1
ATOM 2889 N N . LEU A 1 374 ? -23.931 3.597 24.293 1.00 95.56 374 LEU A N 1
ATOM 2890 C CA . LEU A 1 374 ? -24.224 4.852 23.625 1.00 95.56 374 LEU A CA 1
ATOM 2891 C C . LEU A 1 374 ? -25.556 4.712 22.881 1.00 95.56 374 LEU A C 1
ATOM 2893 O O . LEU A 1 374 ? -25.661 3.943 21.926 1.00 95.56 374 LEU A O 1
ATOM 2897 N N . HIS A 1 375 ? -26.575 5.438 23.330 1.00 93.00 375 HIS A N 1
ATOM 2898 C CA . HIS A 1 375 ? -27.946 5.383 22.825 1.00 93.00 375 HIS A CA 1
ATOM 2899 C C . HIS A 1 375 ? -28.239 6.574 21.923 1.00 93.00 375 HIS A C 1
ATOM 2901 O O . HIS A 1 375 ? -28.089 7.715 22.358 1.00 93.00 375 HIS A O 1
ATOM 2907 N N . TYR A 1 376 ? -28.713 6.334 20.701 1.00 93.38 376 TYR A N 1
ATOM 2908 C CA . TYR A 1 376 ? -29.158 7.424 19.835 1.00 93.38 376 TYR A CA 1
ATOM 2909 C C . TYR A 1 376 ? -30.494 8.007 20.322 1.00 93.38 376 TYR A C 1
ATOM 2911 O O . TYR A 1 376 ? -31.461 7.273 20.530 1.00 93.38 376 TYR A O 1
ATOM 2919 N N . THR A 1 377 ? -30.570 9.328 20.500 1.00 92.31 377 THR A N 1
ATOM 2920 C CA . THR A 1 377 ? -31.763 9.999 21.055 1.00 92.31 377 THR A CA 1
ATOM 2921 C C . THR A 1 377 ? -32.837 10.303 20.010 1.00 92.31 377 THR A C 1
ATOM 2923 O O . THR A 1 377 ? -33.948 10.688 20.369 1.00 92.31 377 THR A O 1
ATOM 2926 N N . GLY A 1 378 ? -32.519 10.141 18.721 1.00 91.19 378 GLY A N 1
ATOM 2927 C CA . GLY A 1 378 ? -33.358 10.575 17.598 1.00 91.19 378 GLY A CA 1
ATOM 2928 C C . GLY A 1 378 ? -33.049 11.992 17.100 1.00 91.19 378 GLY A C 1
ATOM 2929 O O . GLY A 1 378 ? -33.552 12.388 16.051 1.00 91.19 378 GLY A O 1
ATOM 2930 N N . THR A 1 379 ? -32.201 12.747 17.803 1.00 91.75 379 THR A N 1
ATOM 2931 C CA . THR A 1 379 ? -31.758 14.082 17.375 1.00 91.75 379 THR A CA 1
ATOM 2932 C C . THR A 1 379 ? -30.576 13.959 16.418 1.00 91.75 379 THR A C 1
ATOM 2934 O O . THR A 1 379 ? -29.576 13.324 16.740 1.00 91.75 379 THR A O 1
ATOM 2937 N N . VAL A 1 380 ? -30.663 14.534 15.218 1.00 92.06 380 VAL A N 1
ATOM 2938 C CA . VAL A 1 380 ? -29.560 14.510 14.242 1.00 92.06 380 VAL A CA 1
ATOM 2939 C C . VAL A 1 380 ? -28.514 15.571 14.616 1.00 92.06 380 VAL A C 1
ATOM 2941 O O . VAL A 1 380 ? -28.852 16.755 14.596 1.00 92.06 380 VAL A O 1
ATOM 2944 N N . PRO A 1 381 ? -27.250 15.207 14.906 1.00 91.50 381 PRO A N 1
ATOM 2945 C CA . PRO A 1 381 ? -26.208 16.192 15.199 1.00 91.50 381 PRO A CA 1
ATOM 2946 C C . PRO A 1 381 ? -25.793 16.930 13.922 1.00 91.50 381 PRO A C 1
ATOM 2948 O O . PRO A 1 381 ? -25.778 16.316 12.853 1.00 91.50 381 PRO A O 1
ATOM 2951 N N . PHE A 1 382 ? -25.406 18.207 14.014 1.00 94.81 382 PHE A N 1
ATOM 2952 C CA . PHE A 1 382 ? -24.806 18.932 12.889 1.00 94.81 382 PHE A CA 1
ATOM 2953 C C . PHE A 1 382 ? -23.318 18.580 12.733 1.00 94.81 382 PHE A C 1
ATOM 2955 O O . PHE A 1 382 ? -22.477 18.955 13.549 1.00 94.81 382 PHE A O 1
ATOM 2962 N N . GLU A 1 383 ? -22.996 17.822 11.686 1.00 94.69 383 GLU A N 1
ATOM 2963 C CA . GLU A 1 383 ? -21.694 17.196 11.446 1.00 94.69 383 GLU A CA 1
ATOM 2964 C C . GLU A 1 383 ? -21.369 17.125 9.951 1.00 94.69 383 GLU A C 1
ATOM 2966 O O . GLU A 1 383 ? -22.262 17.204 9.103 1.00 94.69 383 GLU A O 1
ATOM 2971 N N . VAL A 1 384 ? -20.096 16.877 9.621 1.00 96.50 384 VAL A N 1
ATOM 2972 C CA . VAL A 1 384 ? -19.727 16.404 8.276 1.00 96.50 384 VAL A CA 1
ATOM 2973 C C . VAL A 1 384 ? -20.297 15.003 8.068 1.00 96.50 384 VAL A C 1
ATOM 2975 O O . VAL A 1 384 ? -19.958 14.071 8.795 1.00 96.50 384 VAL A O 1
ATOM 2978 N N . LEU A 1 385 ? -21.154 14.851 7.065 1.00 96.56 385 LEU A N 1
ATOM 2979 C CA . LEU A 1 385 ? -21.768 13.583 6.694 1.00 96.56 385 LEU A CA 1
ATOM 2980 C C . LEU A 1 385 ? -20.852 12.751 5.791 1.00 96.56 385 LEU A C 1
ATOM 2982 O O . LEU A 1 385 ? -20.714 11.559 6.025 1.00 96.56 385 LEU A O 1
ATOM 2986 N N . ASP A 1 386 ? -20.242 13.361 4.776 1.00 97.50 386 ASP A N 1
ATOM 2987 C CA . ASP A 1 386 ? -19.392 12.668 3.799 1.00 97.50 386 ASP A CA 1
ATOM 2988 C C . ASP A 1 386 ? -18.315 13.623 3.266 1.00 97.50 386 ASP A C 1
ATOM 2990 O O . ASP A 1 386 ? -18.538 14.835 3.204 1.00 97.50 386 ASP A O 1
ATOM 2994 N N . CYS A 1 387 ? -17.158 13.091 2.874 1.00 98.25 387 CYS A N 1
ATOM 2995 C CA . CYS A 1 387 ? -16.052 13.854 2.295 1.00 98.25 387 CYS A CA 1
ATOM 2996 C C . CYS A 1 387 ? -15.349 13.010 1.229 1.00 98.25 387 CYS A C 1
ATOM 2998 O O . CYS A 1 387 ? -14.664 12.038 1.551 1.00 98.25 387 CYS A O 1
ATOM 3000 N N . LYS A 1 388 ? -15.523 13.401 -0.036 1.00 98.19 388 LYS A N 1
ATOM 3001 C CA . LYS A 1 388 ? -15.014 12.681 -1.207 1.00 98.19 388 LYS A CA 1
ATOM 3002 C C . LYS A 1 388 ? -14.069 13.529 -2.037 1.00 98.19 388 LYS A C 1
ATOM 3004 O O . LYS A 1 388 ? -14.248 14.739 -2.152 1.00 98.19 388 LYS A O 1
ATOM 3009 N N . LEU A 1 389 ? -13.094 12.897 -2.674 1.00 98.50 389 LEU A N 1
ATOM 3010 C CA . LEU A 1 389 ? -12.169 13.554 -3.591 1.00 98.50 389 LEU A CA 1
ATOM 3011 C C . LEU A 1 389 ? -12.855 13.874 -4.929 1.00 98.50 389 LEU A C 1
ATOM 3013 O O . LEU A 1 389 ? -13.508 13.030 -5.555 1.00 98.50 389 LEU A O 1
ATOM 3017 N N . THR A 1 390 ? -12.675 15.104 -5.402 1.00 97.62 390 THR A N 1
ATOM 3018 C CA . THR A 1 390 ? -12.998 15.520 -6.775 1.00 97.62 390 THR A CA 1
ATOM 3019 C C . THR A 1 390 ? -11.714 15.604 -7.602 1.00 97.62 390 THR A C 1
ATOM 3021 O O . THR A 1 390 ? -10.615 15.388 -7.094 1.00 97.62 390 THR A O 1
ATOM 3024 N N . THR A 1 391 ? -11.813 15.905 -8.896 1.00 96.31 391 THR A N 1
ATOM 3025 C CA . THR A 1 391 ? -10.621 16.132 -9.735 1.00 96.31 391 THR A CA 1
ATOM 3026 C C . THR A 1 391 ? -9.830 17.378 -9.322 1.00 96.31 391 THR A C 1
ATOM 3028 O O . THR A 1 391 ? -8.654 17.480 -9.658 1.00 96.31 391 THR A O 1
ATOM 3031 N N . GLY A 1 392 ? -10.448 18.314 -8.588 1.00 96.31 392 GLY A N 1
ATOM 3032 C CA . GLY A 1 392 ? -9.841 19.592 -8.201 1.00 96.31 392 GLY A CA 1
ATOM 3033 C C . GLY A 1 392 ? -9.849 19.900 -6.702 1.00 96.31 392 GLY A C 1
ATOM 3034 O O . GLY A 1 392 ? -9.469 21.003 -6.326 1.00 96.31 392 GLY A O 1
ATOM 3035 N N . GLY A 1 393 ? -10.302 18.990 -5.837 1.00 97.81 393 GLY A N 1
ATOM 3036 C CA . GLY A 1 393 ? -10.471 19.270 -4.410 1.00 97.81 393 GLY A CA 1
ATOM 3037 C C . GLY A 1 393 ? -11.370 18.261 -3.703 1.00 97.81 393 GLY A C 1
ATOM 3038 O O . GLY A 1 393 ? -11.193 17.059 -3.873 1.00 97.81 393 GLY A O 1
ATOM 3039 N N . PHE A 1 394 ? -12.326 18.723 -2.900 1.00 98.50 394 PHE A N 1
ATOM 3040 C CA . PHE A 1 394 ? -13.167 17.847 -2.076 1.00 98.50 394 PHE A CA 1
ATOM 3041 C C . PHE A 1 394 ? -14.647 18.211 -2.183 1.00 98.50 394 PHE A C 1
ATOM 3043 O O . PHE A 1 394 ? -15.003 19.382 -2.108 1.00 98.50 394 PHE A O 1
ATOM 3050 N N . ALA A 1 395 ? -15.509 17.206 -2.309 1.00 98.19 395 ALA A N 1
ATOM 3051 C CA . ALA A 1 395 ? -16.954 17.318 -2.168 1.00 98.19 395 ALA A CA 1
ATOM 3052 C C . ALA A 1 395 ? -17.335 16.937 -0.733 1.00 98.19 395 ALA A C 1
ATOM 3054 O O . ALA A 1 395 ? -17.128 15.793 -0.323 1.00 98.19 395 ALA A O 1
ATOM 3055 N N . VAL A 1 396 ? -17.880 17.884 0.031 1.00 98.25 396 VAL A N 1
ATOM 3056 C CA . VAL A 1 396 ? -18.226 17.693 1.447 1.00 98.25 396 VAL A CA 1
ATOM 3057 C C . VAL A 1 396 ? -19.725 17.880 1.656 1.00 98.25 396 VAL A C 1
ATOM 3059 O O . VAL A 1 396 ? -20.304 18.891 1.256 1.00 98.25 396 VAL A O 1
ATOM 3062 N N . SER A 1 397 ? -20.353 16.895 2.293 1.00 97.12 397 SER A N 1
ATOM 3063 C CA . SER A 1 397 ? -21.762 16.932 2.700 1.00 97.12 397 SER A CA 1
ATOM 3064 C C . SER A 1 397 ? -21.874 17.113 4.205 1.00 97.12 397 SER A C 1
ATOM 3066 O O . SER A 1 397 ? -21.018 16.641 4.951 1.00 97.12 397 SER A O 1
ATOM 3068 N N . PHE A 1 398 ? -22.959 17.731 4.659 1.00 97.00 398 PHE A N 1
ATOM 3069 C CA . PHE A 1 398 ? -23.257 17.932 6.075 1.00 97.00 398 PHE A CA 1
ATOM 3070 C C . PHE A 1 398 ? -24.600 17.291 6.419 1.00 97.00 398 PHE A C 1
ATOM 3072 O O . PHE A 1 398 ? -25.461 17.144 5.554 1.00 97.00 398 PHE A O 1
ATOM 3079 N N . THR A 1 399 ? -24.779 16.894 7.675 1.00 96.00 399 THR A N 1
ATOM 3080 C CA . THR A 1 399 ? -26.016 16.250 8.157 1.00 96.00 399 THR A CA 1
ATOM 3081 C C . THR A 1 399 ? -27.207 17.204 8.231 1.00 96.00 399 THR A C 1
ATOM 3083 O O . THR A 1 399 ? -28.344 16.748 8.321 1.00 96.00 399 THR A O 1
ATOM 3086 N N . GLN A 1 400 ? -26.958 18.516 8.193 1.00 95.00 400 GLN A N 1
ATOM 3087 C CA . GLN A 1 400 ? -27.981 19.556 8.183 1.00 95.00 400 GLN A CA 1
ATOM 3088 C C . GLN A 1 400 ? -27.633 20.658 7.163 1.00 95.00 400 GLN A C 1
ATOM 3090 O O . GLN A 1 400 ? -26.453 20.840 6.841 1.00 95.00 400 GLN A O 1
ATOM 3095 N N . PRO A 1 401 ? -28.629 21.412 6.653 1.00 95.06 401 PRO A N 1
ATOM 3096 C CA . PRO A 1 401 ? -28.393 22.548 5.762 1.00 95.06 401 PRO A CA 1
ATOM 3097 C C . PRO A 1 401 ? -27.544 23.639 6.423 1.00 95.06 401 PRO A C 1
ATOM 3099 O O . PRO A 1 401 ? -27.703 23.914 7.609 1.00 95.06 401 PRO A O 1
ATOM 3102 N N . ILE A 1 402 ? -26.686 24.302 5.648 1.00 95.62 402 ILE A N 1
ATOM 3103 C CA . ILE A 1 402 ? -25.793 25.367 6.134 1.00 95.62 402 ILE A CA 1
ATOM 3104 C C . ILE A 1 402 ? -26.486 26.730 6.079 1.00 95.62 402 ILE A C 1
ATOM 3106 O O . ILE A 1 402 ? -27.145 27.050 5.092 1.00 95.62 402 ILE A O 1
ATOM 3110 N N . GLN A 1 403 ? -26.290 27.553 7.115 1.00 95.19 403 GLN A N 1
ATOM 3111 C CA . GLN A 1 403 ? -26.901 28.882 7.228 1.00 95.19 403 GLN A CA 1
ATOM 3112 C C . GLN A 1 403 ? -26.429 29.857 6.137 1.00 95.19 403 GLN A C 1
ATOM 3114 O O . GLN A 1 403 ? -27.243 30.534 5.515 1.00 95.19 403 GLN A O 1
ATOM 3119 N N . GLU A 1 404 ? -25.116 29.938 5.899 1.00 93.88 404 GLU A N 1
ATOM 3120 C CA . GLU A 1 404 ? -24.512 30.871 4.936 1.00 93.88 404 GLU A CA 1
ATOM 3121 C C . GLU A 1 404 ? -23.507 30.166 4.003 1.00 93.88 404 GLU A C 1
ATOM 3123 O O . GLU A 1 404 ? -22.292 30.314 4.171 1.00 93.88 404 GLU A O 1
ATOM 3128 N N . PRO A 1 405 ? -23.975 29.414 2.986 1.00 92.75 405 PRO A N 1
ATOM 3129 C CA . PRO A 1 405 ? -23.093 28.652 2.097 1.00 92.75 405 PRO A CA 1
ATOM 3130 C C . PRO A 1 405 ? -22.025 29.492 1.380 1.00 92.75 405 PRO A C 1
ATOM 3132 O O . PRO A 1 405 ? -20.927 29.009 1.112 1.00 92.75 405 PRO A O 1
ATOM 3135 N N . SER A 1 406 ? -22.308 30.772 1.114 1.00 91.44 406 SER A N 1
ATOM 3136 C CA . SER A 1 406 ? -21.373 31.701 0.466 1.00 91.44 406 SER A CA 1
ATOM 3137 C C . SER A 1 406 ? -20.112 31.994 1.292 1.00 91.44 406 SER A C 1
ATOM 3139 O O . SER A 1 406 ? -19.103 32.409 0.724 1.00 91.44 406 SER A O 1
ATOM 3141 N N . LYS A 1 407 ? -20.128 31.761 2.613 1.00 92.75 407 LYS A N 1
ATOM 3142 C CA . LYS A 1 407 ? -18.966 31.967 3.497 1.00 92.75 407 LYS A CA 1
ATOM 3143 C C . LYS A 1 407 ? -18.033 30.759 3.574 1.00 92.75 407 LYS A C 1
ATOM 3145 O O . LYS A 1 407 ? -16.897 30.920 4.029 1.00 92.75 407 LYS A O 1
ATOM 3150 N N . LEU A 1 408 ? -18.453 29.586 3.091 1.00 92.75 408 LEU A N 1
ATOM 3151 C CA . LEU A 1 408 ? -17.739 28.322 3.302 1.00 92.75 408 LEU A CA 1
ATOM 3152 C C . LEU A 1 408 ? -16.293 28.336 2.809 1.00 92.75 408 LEU A C 1
ATOM 3154 O O . LEU A 1 408 ? -15.418 27.815 3.494 1.00 92.75 408 LEU A O 1
ATOM 3158 N N . ALA A 1 409 ? -16.020 28.978 1.670 1.00 91.00 409 ALA A N 1
ATOM 3159 C CA . ALA A 1 409 ? -14.662 29.078 1.133 1.00 91.00 409 ALA A CA 1
ATOM 3160 C C . ALA A 1 409 ? -13.694 29.749 2.125 1.00 91.00 409 ALA A C 1
ATOM 3162 O O . ALA A 1 409 ? -12.578 29.283 2.316 1.00 91.00 409 ALA A O 1
ATOM 3163 N N . SER A 1 410 ? -14.144 30.815 2.796 1.00 93.25 410 SER A N 1
ATOM 3164 C CA . SER A 1 410 ? -13.353 31.546 3.799 1.00 93.25 410 SER A CA 1
ATOM 3165 C C . SER A 1 410 ? -13.315 30.870 5.173 1.00 93.25 410 SER A C 1
ATOM 3167 O O . SER A 1 410 ? -12.501 31.230 6.021 1.00 93.25 410 SER A O 1
ATOM 3169 N N . GLN A 1 411 ? -14.211 29.910 5.399 1.00 95.12 411 GLN A N 1
ATOM 3170 C CA . GLN A 1 411 ? -14.342 29.164 6.647 1.00 95.12 411 GLN A CA 1
ATOM 3171 C C . GLN A 1 411 ? -13.594 27.828 6.617 1.00 95.12 411 GLN A C 1
ATOM 3173 O O . GLN A 1 411 ? -13.474 27.195 7.662 1.00 95.12 411 GLN A O 1
ATOM 3178 N N . LEU A 1 412 ? -13.084 27.399 5.460 1.00 97.38 412 LEU A N 1
ATOM 3179 C CA . LEU A 1 412 ? -12.282 26.191 5.327 1.00 97.38 412 LEU A CA 1
ATOM 3180 C C . LEU A 1 412 ? -10.794 26.537 5.238 1.00 97.38 412 LEU A C 1
ATOM 3182 O O . LEU A 1 412 ? -10.364 27.259 4.340 1.00 97.38 412 LEU A O 1
ATOM 3186 N N . THR A 1 413 ? -9.989 25.941 6.113 1.00 98.25 413 THR A N 1
ATOM 3187 C CA . THR A 1 413 ? -8.538 25.853 5.924 1.00 98.25 413 THR A CA 1
ATOM 3188 C C . THR A 1 413 ? -8.138 24.428 5.574 1.00 98.25 413 THR A C 1
ATOM 3190 O O . THR A 1 413 ? -8.714 23.462 6.082 1.00 98.25 413 THR A O 1
ATOM 3193 N N . VAL A 1 414 ? -7.149 24.297 4.688 1.00 98.69 414 VAL A N 1
ATOM 3194 C CA . VAL A 1 414 ? -6.636 22.998 4.253 1.00 98.69 414 VAL A CA 1
ATOM 3195 C C . VAL A 1 414 ? -5.126 22.973 4.401 1.00 98.69 414 VAL A C 1
ATOM 3197 O O . VAL A 1 414 ? -4.420 23.786 3.810 1.00 98.69 414 VAL A O 1
ATOM 3200 N N . ARG A 1 415 ? -4.622 21.982 5.131 1.00 98.38 415 ARG A N 1
ATOM 3201 C CA . ARG A 1 415 ? -3.193 21.654 5.173 1.00 98.38 415 ARG A CA 1
ATOM 3202 C C . ARG A 1 415 ? -2.978 20.177 4.898 1.00 98.38 415 ARG A C 1
ATOM 3204 O O . ARG A 1 415 ? -3.910 19.389 4.973 1.00 98.38 415 ARG A O 1
ATOM 3211 N N . SER A 1 416 ? -1.758 19.769 4.591 1.00 98.31 416 SER A N 1
ATOM 3212 C CA . SER A 1 416 ? -1.432 18.359 4.391 1.00 98.31 416 SER A CA 1
ATOM 3213 C C . SER A 1 416 ? -0.048 18.000 4.903 1.00 98.31 416 SER A C 1
ATOM 3215 O O . SER A 1 416 ? 0.822 18.861 5.039 1.00 98.31 416 SER A O 1
ATOM 3217 N N . PHE A 1 417 ? 0.185 16.717 5.157 1.00 97.06 417 PHE A N 1
ATOM 3218 C CA . PHE A 1 417 ? 1.449 16.188 5.670 1.00 97.06 417 PHE A CA 1
ATOM 3219 C C . PHE A 1 417 ? 1.675 14.735 5.232 1.00 97.06 417 PHE A C 1
ATOM 3221 O O . PHE A 1 417 ? 0.795 14.089 4.663 1.00 97.06 417 PHE A O 1
ATOM 3228 N N . ARG A 1 418 ? 2.881 14.229 5.496 1.00 95.69 418 ARG A N 1
ATOM 3229 C CA . ARG A 1 418 ? 3.282 12.827 5.315 1.00 95.69 418 ARG A CA 1
ATOM 3230 C C . ARG A 1 418 ? 3.734 12.223 6.641 1.00 95.69 418 ARG A C 1
ATOM 3232 O O . ARG A 1 418 ? 4.052 12.952 7.586 1.00 95.69 418 ARG A O 1
ATOM 3239 N N . TYR A 1 419 ? 3.798 10.899 6.681 1.00 94.81 419 TYR A N 1
ATOM 3240 C CA . TYR A 1 419 ? 4.452 10.153 7.747 1.00 94.81 419 TYR A CA 1
ATOM 3241 C C . TYR A 1 419 ? 5.629 9.369 7.191 1.00 94.81 419 TYR A C 1
ATOM 3243 O O . TYR A 1 419 ? 5.593 8.888 6.064 1.00 94.81 419 TYR A O 1
ATOM 3251 N N . GLU A 1 420 ? 6.660 9.236 8.017 1.00 93.88 420 GLU A N 1
ATOM 3252 C CA . GLU A 1 420 ? 7.788 8.367 7.710 1.00 93.88 420 GLU A CA 1
ATOM 3253 C C . GLU A 1 420 ? 7.369 6.890 7.815 1.00 93.88 420 GLU A C 1
ATOM 3255 O O . GLU A 1 420 ? 6.773 6.482 8.818 1.00 93.88 420 GLU A O 1
ATOM 3260 N N . TYR A 1 421 ? 7.718 6.091 6.808 1.00 95.19 421 TYR A N 1
ATOM 3261 C CA . TYR A 1 421 ? 7.594 4.638 6.793 1.00 95.19 421 TYR A CA 1
ATOM 3262 C C . TYR A 1 421 ? 8.942 4.002 7.164 1.00 95.19 421 TYR A C 1
ATOM 3264 O O . TYR A 1 421 ? 9.881 3.954 6.372 1.00 95.19 421 TYR A O 1
ATOM 3272 N N . GLY A 1 422 ? 9.087 3.529 8.403 1.00 93.25 422 GLY A N 1
ATOM 3273 C CA . GLY A 1 422 ? 10.371 2.990 8.849 1.00 93.25 422 GLY A CA 1
ATOM 3274 C C . GLY A 1 422 ? 10.393 2.475 10.276 1.00 93.25 422 GLY A C 1
ATOM 3275 O O . GLY A 1 422 ? 9.428 2.614 11.012 1.00 93.25 422 GLY A O 1
ATOM 3276 N N . TYR A 1 423 ? 11.523 1.905 10.691 1.00 91.12 423 TYR A N 1
ATOM 3277 C CA . TYR A 1 423 ? 11.694 1.224 11.983 1.00 91.12 423 TYR A CA 1
ATOM 3278 C C . TYR A 1 423 ? 11.676 2.143 13.220 1.00 91.12 423 TYR A C 1
ATOM 3280 O O . TYR A 1 423 ? 11.758 1.651 14.349 1.00 91.12 423 TYR A O 1
ATOM 3288 N N . HIS A 1 424 ? 11.614 3.465 13.048 1.00 90.38 424 HIS A N 1
ATOM 3289 C CA . HIS A 1 424 ? 11.443 4.384 14.169 1.00 90.38 424 HIS A CA 1
ATOM 3290 C C . HIS A 1 424 ? 10.051 4.233 14.781 1.00 90.38 424 HIS A C 1
ATOM 3292 O O . HIS A 1 424 ? 9.076 3.970 14.084 1.00 90.38 424 HIS A O 1
ATOM 3298 N N . TYR A 1 425 ? 9.958 4.397 16.101 1.00 91.62 425 TYR A N 1
ATOM 3299 C CA . TYR A 1 425 ? 8.677 4.295 16.788 1.00 91.62 425 TYR A CA 1
ATOM 3300 C C . TYR A 1 425 ? 7.812 5.521 16.488 1.00 91.62 425 TYR A C 1
ATOM 3302 O O . TYR A 1 425 ? 8.034 6.596 17.055 1.00 91.62 425 TYR A O 1
ATOM 3310 N N . GLY A 1 426 ? 6.819 5.343 15.620 1.00 92.12 426 GLY A N 1
ATOM 3311 C CA . GLY A 1 426 ? 5.973 6.426 15.157 1.00 92.12 426 GLY A CA 1
ATOM 3312 C C . GLY A 1 426 ? 6.681 7.399 14.233 1.00 92.12 426 GLY A C 1
ATOM 3313 O O . GLY A 1 426 ? 7.879 7.318 13.969 1.00 92.12 426 GLY A O 1
ATOM 3314 N N . SER A 1 427 ? 5.924 8.395 13.787 1.00 93.88 427 SER A N 1
ATOM 3315 C CA . SER A 1 427 ? 6.461 9.499 13.012 1.00 93.88 427 SER A CA 1
ATOM 3316 C C . SER A 1 427 ? 5.751 10.803 13.356 1.00 93.88 427 SER A C 1
ATOM 3318 O O . SER A 1 427 ? 4.550 10.848 13.622 1.00 93.88 427 SER A O 1
ATOM 3320 N N . LYS A 1 428 ? 6.513 11.899 13.363 1.00 93.25 428 LYS A N 1
ATOM 3321 C CA . LYS A 1 428 ? 5.922 13.242 13.382 1.00 93.25 428 LYS A CA 1
ATOM 3322 C C . LYS A 1 428 ? 5.299 13.522 12.015 1.00 93.25 428 LYS A C 1
ATOM 3324 O O . LYS A 1 428 ? 5.723 12.944 11.023 1.00 93.25 428 LYS A O 1
ATOM 3329 N N . GLN A 1 429 ? 4.366 14.468 11.950 1.00 95.19 429 GLN A N 1
ATOM 3330 C CA . GLN A 1 429 ? 3.935 15.015 10.663 1.00 95.19 429 GLN A CA 1
ATOM 3331 C C . GLN A 1 429 ? 5.152 15.630 9.951 1.00 95.19 429 GLN A C 1
ATOM 3333 O O . GLN A 1 429 ? 5.823 16.510 10.497 1.00 95.19 429 GLN A O 1
ATOM 3338 N N . LYS A 1 430 ? 5.468 15.125 8.760 1.00 94.00 430 LYS A N 1
ATOM 3339 C CA . LYS A 1 430 ? 6.563 15.588 7.900 1.00 94.00 430 LYS A CA 1
ATOM 3340 C C . LYS A 1 430 ? 6.003 16.340 6.705 1.00 94.00 430 LYS A C 1
ATOM 3342 O O . LYS A 1 430 ? 4.841 16.169 6.337 1.00 94.00 430 LYS A O 1
ATOM 3347 N N . SER A 1 431 ? 6.855 17.159 6.090 1.00 93.62 431 SER A N 1
ATOM 3348 C CA . SER A 1 431 ? 6.551 17.816 4.816 1.00 93.62 431 SER A CA 1
ATOM 3349 C C . SER A 1 431 ? 5.222 18.582 4.844 1.00 93.62 431 SER A C 1
ATOM 3351 O O . SER A 1 431 ? 4.468 18.517 3.875 1.00 93.62 431 SER A O 1
ATOM 3353 N N . VAL A 1 432 ? 4.915 19.247 5.969 1.00 96.81 432 VAL A N 1
ATOM 3354 C CA . VAL A 1 432 ? 3.653 19.973 6.187 1.00 96.81 432 VAL A CA 1
ATOM 3355 C C . VAL A 1 432 ? 3.522 21.104 5.165 1.00 96.81 432 VAL A C 1
ATOM 3357 O O . VAL A 1 432 ? 4.495 21.819 4.920 1.00 96.81 432 VAL A O 1
ATOM 3360 N N . ARG A 1 433 ? 2.343 21.252 4.556 1.00 97.38 433 ARG A N 1
ATOM 3361 C CA . ARG A 1 433 ? 2.030 22.298 3.573 1.00 97.38 433 ARG A CA 1
ATOM 3362 C C . ARG A 1 433 ? 0.625 22.837 3.791 1.00 97.38 433 ARG A C 1
ATOM 3364 O O . ARG A 1 433 ? -0.278 22.053 4.053 1.00 97.38 433 ARG A O 1
ATOM 3371 N N . GLU A 1 434 ? 0.459 24.141 3.635 1.00 98.31 434 GLU A N 1
ATOM 3372 C CA . GLU A 1 434 ? -0.851 24.790 3.542 1.00 98.31 434 GLU A CA 1
ATOM 3373 C C . GLU A 1 434 ? -1.319 24.783 2.081 1.00 98.31 434 GLU A C 1
ATOM 3375 O O . GLU A 1 434 ? -0.492 24.851 1.169 1.00 98.31 434 GLU A O 1
ATOM 3380 N N . HIS A 1 435 ? -2.628 24.701 1.861 1.00 98.38 435 HIS A N 1
ATOM 3381 C CA . HIS A 1 435 ? -3.248 24.687 0.539 1.00 98.38 435 HIS A CA 1
ATOM 3382 C C . HIS A 1 435 ? -4.301 25.788 0.432 1.00 98.38 435 HIS A C 1
ATOM 3384 O O . HIS A 1 435 ? -5.115 25.983 1.335 1.00 98.38 435 HIS A O 1
ATOM 3390 N N . ALA A 1 436 ? -4.305 26.493 -0.697 1.00 97.69 436 ALA A N 1
ATOM 3391 C CA . ALA A 1 436 ? -5.317 27.501 -0.974 1.00 97.69 436 ALA A CA 1
ATOM 3392 C C . ALA A 1 436 ? -6.645 26.841 -1.376 1.00 97.69 436 ALA A C 1
ATOM 3394 O O . ALA A 1 436 ? -6.670 25.985 -2.264 1.00 97.69 436 ALA A O 1
ATOM 3395 N N . VAL A 1 437 ? -7.740 27.288 -0.758 1.00 97.00 437 VAL A N 1
ATOM 3396 C CA . VAL A 1 437 ? -9.111 27.017 -1.209 1.00 97.00 437 VAL A CA 1
ATOM 3397 C C . VAL A 1 437 ? -9.509 28.149 -2.150 1.00 97.00 437 VAL A C 1
ATOM 3399 O O . VAL A 1 437 ? -9.622 29.297 -1.724 1.00 97.00 437 VAL A O 1
ATOM 3402 N N . THR A 1 438 ? -9.661 27.855 -3.438 1.00 94.25 438 THR A N 1
ATOM 3403 C CA . THR A 1 438 ? -9.816 28.892 -4.476 1.00 94.25 438 THR A CA 1
ATOM 3404 C C . THR A 1 438 ? -11.263 29.135 -4.882 1.00 94.25 438 THR A C 1
ATOM 3406 O O . THR A 1 438 ? -11.590 30.225 -5.346 1.00 94.25 438 THR A O 1
ATOM 3409 N N . ALA A 1 439 ? -12.138 28.147 -4.698 1.00 94.12 439 ALA A N 1
ATOM 3410 C CA . ALA A 1 439 ? -13.555 28.249 -5.015 1.00 94.12 439 ALA A CA 1
ATOM 3411 C C . ALA A 1 439 ? -14.382 27.263 -4.183 1.00 94.12 439 ALA A C 1
ATOM 3413 O O . ALA A 1 439 ? -13.881 26.216 -3.764 1.00 94.12 439 ALA A O 1
ATOM 3414 N N . VAL A 1 440 ? -15.660 27.594 -3.998 1.00 95.56 440 VAL A N 1
ATOM 3415 C CA . VAL A 1 440 ? -16.702 26.689 -3.502 1.00 95.56 440 VAL A CA 1
ATOM 3416 C C . VAL A 1 440 ? -17.888 26.758 -4.448 1.00 95.56 440 VAL A C 1
ATOM 3418 O O . VAL A 1 440 ? -18.279 27.846 -4.870 1.00 95.56 440 VAL A O 1
ATOM 3421 N N . SER A 1 441 ? -18.459 25.604 -4.775 1.00 95.19 441 SER A N 1
ATOM 3422 C CA . SER A 1 441 ? -19.663 25.500 -5.597 1.00 95.19 441 SER A CA 1
ATOM 3423 C C . SER A 1 441 ? -20.603 24.407 -5.083 1.00 95.19 441 SER A C 1
ATOM 3425 O O . SER A 1 441 ? -20.271 23.674 -4.150 1.00 95.19 441 SER A O 1
ATOM 3427 N N . GLY A 1 442 ? -21.788 24.316 -5.687 1.00 91.38 442 GLY A N 1
ATOM 3428 C CA . GLY A 1 442 ? -22.831 23.374 -5.288 1.00 91.38 442 GLY A CA 1
ATOM 3429 C C . GLY A 1 442 ? -23.751 23.912 -4.190 1.00 91.38 442 GLY A C 1
ATOM 3430 O O . GLY A 1 442 ? -23.438 24.876 -3.493 1.00 91.38 442 GLY A O 1
ATOM 3431 N N . ASN A 1 443 ? -24.906 23.264 -4.045 1.00 86.06 443 ASN A N 1
ATOM 3432 C CA . ASN A 1 443 ? -25.915 23.561 -3.021 1.00 86.06 443 ASN A CA 1
ATOM 3433 C C . ASN A 1 443 ? -26.032 22.402 -2.012 1.00 86.06 443 ASN A C 1
ATOM 3435 O O . ASN A 1 443 ? -27.109 22.146 -1.480 1.00 86.06 443 ASN A O 1
ATOM 3439 N N . GLY A 1 444 ? -24.924 21.686 -1.788 1.00 82.00 444 GLY A N 1
ATOM 3440 C CA . GLY A 1 444 ? -24.891 20.396 -1.098 1.00 82.00 444 GLY A CA 1
ATOM 3441 C C . GLY A 1 444 ? -24.929 19.222 -2.094 1.00 82.00 444 GLY A C 1
ATOM 3442 O O . GLY A 1 444 ? -25.850 19.174 -2.910 1.00 82.00 444 GLY A O 1
ATOM 3443 N N . PRO A 1 445 ? -23.965 18.274 -2.055 1.00 94.19 445 PRO A N 1
ATOM 3444 C CA . PRO A 1 445 ? -22.609 18.430 -1.501 1.00 94.19 445 PRO A CA 1
ATOM 3445 C C . PRO A 1 445 ? -21.947 19.745 -1.954 1.00 94.19 445 PRO A C 1
ATOM 3447 O O . PRO A 1 445 ? -22.241 20.255 -3.035 1.00 94.19 445 PRO A O 1
ATOM 3450 N N . TYR A 1 446 ? -21.074 20.312 -1.120 1.00 97.50 446 TYR A N 1
ATOM 3451 C CA . TYR A 1 446 ? -20.290 21.505 -1.455 1.00 97.50 446 TYR A CA 1
ATOM 3452 C C . TYR A 1 446 ? -18.925 21.092 -1.995 1.00 97.50 446 TYR A C 1
ATOM 3454 O O . TYR A 1 446 ? -18.173 20.395 -1.313 1.00 97.50 446 TYR A O 1
ATOM 3462 N N . GLU A 1 447 ? -18.601 21.524 -3.209 1.00 97.75 447 GLU A N 1
ATOM 3463 C CA . GLU A 1 447 ? -17.328 21.220 -3.857 1.00 97.75 447 GLU A CA 1
ATOM 3464 C C . GLU A 1 447 ? -16.327 22.352 -3.634 1.00 97.75 447 GLU A C 1
ATOM 3466 O O . GLU A 1 447 ? -16.475 23.450 -4.172 1.00 97.75 447 GLU A O 1
ATOM 3471 N N . PHE A 1 448 ? -15.295 22.067 -2.846 1.00 97.75 448 PHE A N 1
ATOM 3472 C CA . PHE A 1 448 ? -14.168 22.948 -2.566 1.00 97.75 448 PHE A CA 1
ATOM 3473 C C . PHE A 1 448 ? -13.059 22.674 -3.572 1.00 97.75 448 PHE A C 1
ATOM 3475 O O . PHE A 1 448 ? -12.581 21.546 -3.649 1.00 97.75 448 PHE A O 1
ATOM 3482 N N . THR A 1 449 ? -12.609 23.691 -4.306 1.00 97.81 449 THR A N 1
ATOM 3483 C CA . THR A 1 449 ? -11.405 23.594 -5.147 1.00 97.81 449 THR A CA 1
ATOM 3484 C C . THR A 1 449 ? -10.173 23.888 -4.299 1.00 97.81 449 THR A C 1
ATOM 3486 O O . THR A 1 449 ? -10.104 24.934 -3.652 1.00 97.81 449 THR A O 1
ATOM 3489 N N . VAL A 1 450 ? -9.207 22.969 -4.296 1.00 98.19 450 VAL A N 1
ATOM 3490 C CA . VAL A 1 450 ? -7.999 23.018 -3.465 1.00 98.19 450 VAL A CA 1
ATOM 3491 C C . VAL A 1 450 ? -6.763 22.916 -4.353 1.00 98.19 450 VAL A C 1
ATOM 3493 O O . VAL A 1 450 ? -6.610 21.966 -5.117 1.00 98.19 450 VAL A O 1
ATOM 3496 N N . ALA A 1 451 ? -5.860 23.888 -4.239 1.00 97.06 451 ALA A N 1
ATOM 3497 C CA . ALA A 1 451 ? -4.638 23.924 -5.037 1.00 97.06 451 ALA A CA 1
ATOM 3498 C C . ALA A 1 451 ? -3.620 22.840 -4.626 1.00 97.06 451 ALA A C 1
ATOM 3500 O O . ALA A 1 451 ? -3.524 22.453 -3.458 1.00 97.06 451 ALA A O 1
ATOM 3501 N N . ASP A 1 452 ? -2.805 22.404 -5.591 1.00 94.94 452 ASP A N 1
ATOM 3502 C CA . ASP A 1 452 ? -1.618 21.562 -5.381 1.00 94.94 452 ASP A CA 1
ATOM 3503 C C . ASP A 1 452 ? -1.890 20.225 -4.670 1.00 94.94 452 ASP A C 1
ATOM 3505 O O . ASP A 1 452 ? -1.146 19.802 -3.774 1.00 94.94 452 ASP A O 1
ATOM 3509 N N . LEU A 1 453 ? -2.965 19.536 -5.064 1.00 96.50 453 LEU A N 1
ATOM 3510 C CA . LEU A 1 453 ? -3.223 18.175 -4.599 1.00 96.50 453 LEU A CA 1
ATOM 3511 C C . LEU A 1 453 ? -2.111 17.213 -5.043 1.00 96.50 453 LEU A C 1
ATOM 3513 O O . LEU A 1 453 ? -1.642 17.256 -6.179 1.00 96.50 453 LEU A O 1
ATOM 3517 N N . GLN A 1 454 ? -1.686 16.327 -4.142 1.00 94.94 454 GLN A N 1
ATOM 3518 C CA . GLN A 1 454 ? -0.628 15.352 -4.393 1.00 94.94 454 GLN A CA 1
ATOM 3519 C C . GLN A 1 454 ? -0.957 14.017 -3.713 1.00 94.94 454 GLN A C 1
ATOM 3521 O O . GLN A 1 454 ? -1.303 14.011 -2.528 1.00 94.94 454 GLN A O 1
ATOM 3526 N N . PRO A 1 455 ? -0.769 12.883 -4.412 1.00 94.50 455 PRO A N 1
ATOM 3527 C CA . PRO A 1 455 ? -0.959 11.562 -3.826 1.00 94.50 455 PRO A CA 1
ATOM 3528 C C . PRO A 1 455 ? 0.098 11.252 -2.752 1.00 94.50 455 PRO A C 1
ATOM 3530 O O . PRO A 1 455 ? 1.195 11.827 -2.727 1.00 94.50 455 PRO A O 1
ATOM 3533 N N . GLY A 1 456 ? -0.221 10.305 -1.870 1.00 94.12 456 GLY A N 1
ATOM 3534 C CA . GLY A 1 456 ? 0.613 9.876 -0.746 1.00 94.12 456 GLY A CA 1
ATOM 3535 C C . GLY A 1 456 ? 0.663 10.888 0.401 1.00 94.12 456 GLY A C 1
ATOM 3536 O O . GLY A 1 456 ? 1.700 11.026 1.051 1.00 94.12 456 GLY A O 1
ATOM 3537 N N . ARG A 1 457 ? -0.408 11.663 0.613 1.00 96.19 457 ARG A N 1
ATOM 3538 C CA . ARG A 1 457 ? -0.498 12.685 1.671 1.00 96.19 457 ARG A CA 1
ATOM 3539 C C . ARG A 1 457 ? -1.782 12.528 2.474 1.00 96.19 457 ARG A C 1
ATOM 3541 O O . ARG A 1 457 ? -2.795 12.072 1.955 1.00 96.19 457 ARG A O 1
ATOM 3548 N N . VAL A 1 458 ? -1.744 12.968 3.728 1.00 98.00 458 VAL A N 1
ATOM 3549 C CA . VAL A 1 458 ? -2.943 13.157 4.551 1.00 98.00 458 VAL A CA 1
ATOM 3550 C C . VAL A 1 458 ? -3.291 14.639 4.537 1.00 98.00 458 VAL A C 1
ATOM 3552 O O . VAL A 1 458 ? -2.441 15.470 4.860 1.00 98.00 458 VAL A O 1
ATOM 3555 N N . TYR A 1 459 ? -4.517 14.962 4.143 1.00 98.56 459 TYR A N 1
ATOM 3556 C CA . TYR A 1 459 ? -5.091 16.302 4.136 1.00 98.56 459 TYR A CA 1
ATOM 3557 C C . TYR A 1 459 ? -5.904 16.518 5.406 1.00 98.56 459 TYR A C 1
ATOM 3559 O O . TYR A 1 459 ? -6.607 15.625 5.852 1.00 98.56 459 TYR A O 1
ATOM 3567 N N . GLU A 1 460 ? -5.813 17.697 5.996 1.00 98.31 460 GLU A N 1
ATOM 3568 C CA . GLU A 1 460 ? -6.601 18.135 7.140 1.00 98.31 460 GLU A CA 1
ATOM 3569 C C . GLU A 1 460 ? -7.439 19.331 6.693 1.00 98.31 460 GLU A C 1
ATOM 3571 O O . GLU A 1 460 ? -6.889 20.372 6.335 1.00 98.31 460 GLU A O 1
ATOM 3576 N N . LEU A 1 461 ? -8.756 19.150 6.698 1.00 98.31 461 LEU A N 1
ATOM 3577 C CA . LEU A 1 461 ? -9.772 20.148 6.395 1.00 98.31 461 LEU A CA 1
ATOM 3578 C C . LEU A 1 461 ? -10.358 20.628 7.724 1.00 98.31 461 LEU A C 1
ATOM 3580 O O . LEU A 1 461 ? -10.903 19.823 8.481 1.00 98.31 461 LEU A O 1
ATOM 3584 N N . THR A 1 462 ? -10.241 21.920 8.024 1.00 97.94 462 THR A N 1
ATOM 3585 C CA . THR A 1 462 ? -10.782 22.509 9.258 1.00 97.94 462 THR A CA 1
ATOM 3586 C C . THR A 1 462 ? -11.820 23.577 8.934 1.00 97.94 462 THR A C 1
ATOM 3588 O O . THR A 1 462 ? -11.502 24.598 8.329 1.00 97.94 462 THR A O 1
ATOM 3591 N N . PHE A 1 463 ? -13.056 23.341 9.368 1.00 96.38 463 PHE A N 1
ATOM 3592 C CA . PHE A 1 463 ? -14.215 24.213 9.201 1.00 96.38 463 PHE A CA 1
ATOM 3593 C C . PHE A 1 463 ? -14.387 25.127 10.419 1.00 96.38 463 PHE A C 1
ATOM 3595 O O . PHE A 1 463 ? -14.771 24.688 11.500 1.00 96.38 463 PHE A O 1
ATOM 3602 N N . ALA A 1 464 ? -14.126 26.419 10.264 1.00 93.44 464 ALA A N 1
ATOM 3603 C CA . ALA A 1 464 ? -14.254 27.405 11.329 1.00 93.44 464 ALA A CA 1
ATOM 3604 C C . ALA A 1 464 ? -15.607 28.129 11.272 1.00 93.44 464 ALA A C 1
ATOM 3606 O O . ALA A 1 464 ? -15.951 28.738 10.262 1.00 93.44 464 ALA A O 1
ATOM 3607 N N . ASN A 1 465 ? -16.336 28.150 12.393 1.00 89.19 465 ASN A N 1
ATOM 3608 C CA . ASN A 1 465 ? -17.582 28.915 12.554 1.00 89.19 465 ASN A CA 1
ATOM 3609 C C . ASN A 1 465 ? -18.684 28.560 11.534 1.00 89.19 465 ASN A C 1
ATOM 3611 O O . ASN A 1 465 ? -19.456 29.431 11.130 1.00 89.19 465 ASN A O 1
ATOM 3615 N N . VAL A 1 466 ? -18.747 27.300 11.097 1.00 93.94 466 VAL A N 1
ATOM 3616 C CA . VAL A 1 466 ? -19.844 26.815 10.252 1.00 93.94 466 VAL A CA 1
ATOM 3617 C C . VAL A 1 466 ? -21.066 26.558 11.133 1.00 93.94 466 VAL A C 1
ATOM 3619 O O . VAL A 1 466 ? -20.969 25.863 12.148 1.00 93.94 466 VAL A O 1
ATOM 3622 N N . LEU A 1 467 ? -22.199 27.136 10.732 1.00 94.94 467 LEU A N 1
ATOM 3623 C CA . LEU A 1 467 ? -23.488 27.024 11.410 1.00 94.94 467 LEU A CA 1
ATOM 3624 C C . LEU A 1 467 ? -24.504 26.331 10.503 1.00 94.94 467 LEU A C 1
ATOM 3626 O O . LEU A 1 467 ? -24.537 26.581 9.290 1.00 94.94 467 LEU A O 1
ATOM 3630 N N . ALA A 1 468 ? -25.344 25.490 11.096 1.00 94.56 468 ALA A N 1
ATOM 3631 C CA . ALA A 1 468 ? -26.522 24.965 10.429 1.00 94.56 468 ALA A CA 1
ATOM 3632 C C . ALA A 1 468 ? -27.608 26.041 10.328 1.00 94.56 468 ALA A C 1
ATOM 3634 O O . ALA A 1 468 ? -27.574 27.058 11.021 1.00 94.56 468 ALA A O 1
ATOM 3635 N N . ALA A 1 469 ? -28.601 25.810 9.472 1.00 93.88 469 ALA A N 1
ATOM 3636 C CA . ALA A 1 469 ? -29.727 26.718 9.273 1.00 93.88 469 ALA A CA 1
ATOM 3637 C C . ALA A 1 469 ? -30.537 26.989 10.558 1.00 93.88 469 ALA A C 1
ATOM 3639 O O . ALA A 1 469 ? -31.156 28.045 10.665 1.00 93.88 469 ALA A O 1
ATOM 3640 N N . ASP A 1 470 ? -30.511 26.074 11.532 1.00 91.75 470 ASP A N 1
ATOM 3641 C CA . ASP A 1 470 ? -31.134 26.240 12.853 1.00 91.75 470 ASP A CA 1
ATOM 3642 C C . ASP A 1 470 ? -30.252 27.003 13.867 1.00 91.75 470 ASP A C 1
ATOM 3644 O O . ASP A 1 470 ? -30.666 27.242 15.001 1.00 91.75 470 ASP A O 1
ATOM 3648 N N . GLY A 1 471 ? -29.047 27.413 13.458 1.00 91.69 471 GLY A N 1
ATOM 3649 C CA . GLY A 1 471 ? -28.067 28.121 14.277 1.00 91.69 471 GLY A CA 1
ATOM 3650 C C . GLY A 1 471 ? -27.134 27.217 15.089 1.00 91.69 471 GLY A C 1
ATOM 3651 O O . GLY A 1 471 ? -26.276 27.741 15.804 1.00 91.69 471 GLY A O 1
ATOM 3652 N N . SER A 1 472 ? -27.258 25.889 14.998 1.00 89.62 472 SER A N 1
ATOM 3653 C CA . SER A 1 472 ? -26.362 24.963 15.696 1.00 89.62 472 SER A CA 1
ATOM 3654 C C . SER A 1 472 ? -24.937 25.006 15.131 1.00 89.62 472 SER A C 1
ATOM 3656 O O . SER A 1 472 ? -24.709 25.210 13.936 1.00 89.62 472 SER A O 1
ATOM 3658 N N . THR A 1 473 ? -23.947 24.846 16.012 1.00 90.88 473 THR A N 1
ATOM 3659 C CA . THR A 1 473 ? -22.531 24.785 15.635 1.00 90.88 473 THR A CA 1
ATOM 3660 C C . THR A 1 473 ? -22.149 23.377 15.212 1.00 90.88 473 THR A C 1
ATOM 3662 O O . THR A 1 473 ? -22.644 22.395 15.763 1.00 90.88 473 THR A O 1
ATOM 3665 N N . ILE A 1 474 ? -21.238 23.273 14.241 1.00 91.81 474 ILE A N 1
ATOM 3666 C CA . ILE A 1 474 ? -20.700 21.972 13.843 1.00 91.81 474 ILE A CA 1
ATOM 3667 C C . ILE A 1 474 ? -20.011 21.293 15.035 1.00 91.81 474 ILE A C 1
ATOM 3669 O O . ILE A 1 474 ? -19.183 21.908 15.714 1.00 91.81 474 ILE A O 1
ATOM 3673 N N . GLY A 1 475 ? -20.355 20.030 15.294 1.00 88.00 475 GLY A N 1
ATOM 3674 C CA . GLY A 1 475 ? -19.810 19.284 16.428 1.00 88.00 475 GLY A CA 1
ATOM 3675 C C . GLY A 1 475 ? -18.317 19.006 16.264 1.00 88.00 475 GLY A C 1
ATOM 3676 O O . GLY A 1 475 ? -17.520 19.381 17.128 1.00 88.00 475 GLY A O 1
ATOM 3677 N N . ASN A 1 476 ? -17.917 18.427 15.125 1.00 89.75 476 ASN A N 1
ATOM 3678 C CA . ASN A 1 476 ? -16.522 18.118 14.814 1.00 89.75 476 ASN A CA 1
ATOM 3679 C C . ASN A 1 476 ? -16.042 18.881 13.564 1.00 89.75 476 ASN A C 1
ATOM 3681 O O . ASN A 1 476 ? -16.194 18.409 12.437 1.00 89.75 476 ASN A O 1
ATOM 3685 N N . PRO A 1 477 ? -15.399 20.053 13.735 1.00 92.62 477 PRO A N 1
ATOM 3686 C CA . PRO A 1 477 ? -15.004 20.909 12.615 1.00 92.62 477 PRO A CA 1
ATOM 3687 C C . PRO A 1 477 ? -13.821 20.381 11.797 1.00 92.62 477 PRO A C 1
ATOM 3689 O O . PRO A 1 477 ? -13.475 20.978 10.782 1.00 92.62 477 PRO A O 1
ATOM 3692 N N . LYS A 1 478 ? -13.144 19.317 12.239 1.00 95.69 478 LYS A N 1
ATOM 3693 C CA . LYS A 1 478 ? -11.912 18.828 11.617 1.00 95.69 478 LYS A CA 1
ATOM 3694 C C . LYS A 1 478 ? -12.122 17.464 10.973 1.00 95.69 478 LYS A C 1
ATOM 3696 O O . LYS A 1 478 ? -12.438 16.498 11.662 1.00 95.69 478 LYS A O 1
ATOM 3701 N N . VAL A 1 479 ? -11.822 17.383 9.681 1.00 96.81 479 VAL A N 1
ATOM 3702 C CA . VAL A 1 479 ? -11.808 16.152 8.887 1.00 96.81 479 VAL A CA 1
ATOM 3703 C C . VAL A 1 479 ? -10.390 15.902 8.393 1.00 96.81 479 VAL A C 1
ATOM 3705 O O . VAL A 1 479 ? -9.740 16.809 7.877 1.00 96.81 479 VAL A O 1
ATOM 3708 N N . THR A 1 480 ? -9.902 14.676 8.524 1.00 97.88 480 THR A N 1
ATOM 3709 C CA . THR A 1 480 ? -8.650 14.239 7.900 1.00 97.88 480 THR A CA 1
ATOM 3710 C C . THR A 1 480 ? -8.954 13.299 6.745 1.00 97.88 480 THR A C 1
ATOM 3712 O O . THR A 1 480 ? -9.812 12.441 6.861 1.00 97.88 480 THR A O 1
ATOM 3715 N N . TYR A 1 481 ? -8.284 13.473 5.611 1.00 98.62 481 TYR A N 1
ATOM 3716 C CA . TYR A 1 481 ? -8.464 12.685 4.398 1.00 98.62 481 TYR A CA 1
ATOM 3717 C C . TYR A 1 481 ? -7.132 12.056 3.997 1.00 98.62 481 TYR A C 1
ATOM 3719 O O . TYR A 1 481 ? -6.152 12.756 3.745 1.00 98.62 481 TYR A O 1
ATOM 3727 N N . THR A 1 482 ? -7.080 10.732 3.915 1.00 98.56 482 THR A N 1
ATOM 3728 C CA . THR A 1 482 ? -5.915 9.999 3.405 1.00 98.56 482 THR A CA 1
ATOM 3729 C C . THR A 1 482 ? -6.013 9.936 1.890 1.00 98.56 482 THR A C 1
ATOM 3731 O O . THR A 1 482 ? -6.974 9.387 1.372 1.00 98.56 482 THR A O 1
ATOM 3734 N N . MET A 1 483 ? -5.052 10.516 1.168 1.00 97.94 483 MET A N 1
ATOM 3735 C CA . MET A 1 483 ? -5.049 10.573 -0.295 1.00 97.94 483 MET A CA 1
ATOM 3736 C C . MET A 1 483 ? -3.949 9.680 -0.857 1.00 97.94 483 MET A C 1
ATOM 3738 O O . MET A 1 483 ? -2.796 10.097 -0.967 1.00 97.94 483 MET A O 1
ATOM 3742 N N . ASN A 1 484 ? -4.315 8.463 -1.253 1.00 95.88 484 ASN A N 1
ATOM 3743 C CA . ASN A 1 484 ? -3.397 7.524 -1.898 1.00 95.88 484 ASN A CA 1
ATOM 3744 C C . ASN A 1 484 ? -3.268 7.818 -3.397 1.00 95.88 484 ASN A C 1
ATOM 3746 O O . ASN A 1 484 ? -2.178 7.732 -3.961 1.00 95.88 484 ASN A O 1
ATOM 3750 N N . ARG A 1 485 ? -4.374 8.207 -4.040 1.00 94.44 485 ARG A N 1
ATOM 3751 C CA . ARG A 1 485 ? -4.475 8.499 -5.474 1.00 94.44 485 ARG A CA 1
ATOM 3752 C C . ARG A 1 485 ? -5.267 9.777 -5.720 1.00 94.44 485 ARG A C 1
ATOM 3754 O O . ARG A 1 485 ? -6.102 10.180 -4.911 1.00 94.44 485 ARG A O 1
ATOM 3761 N N . LEU A 1 486 ? -4.983 10.398 -6.862 1.00 95.12 486 LEU A N 1
ATOM 3762 C CA . LEU A 1 486 ? -5.769 11.507 -7.390 1.00 95.12 486 LEU A CA 1
ATOM 3763 C C . LEU A 1 486 ? -6.934 10.965 -8.214 1.00 95.12 486 LEU A C 1
ATOM 3765 O O . LEU A 1 486 ? -6.781 9.979 -8.938 1.00 95.12 486 LEU A O 1
ATOM 3769 N N . LYS A 1 487 ? -8.083 11.639 -8.137 1.00 95.50 487 LYS A N 1
ATOM 3770 C CA . LYS A 1 487 ? -9.208 11.354 -9.022 1.00 95.50 487 LYS A CA 1
ATOM 3771 C C . LYS A 1 487 ? -8.904 11.905 -10.409 1.00 95.50 487 LYS A C 1
ATOM 3773 O O . LYS A 1 487 ? -8.549 13.072 -10.556 1.00 95.50 487 LYS A O 1
ATOM 3778 N N . ARG A 1 488 ? -9.036 11.049 -11.417 1.00 92.12 488 ARG A N 1
ATOM 3779 C CA . ARG A 1 488 ? -8.772 11.387 -12.817 1.00 92.12 488 ARG A CA 1
ATOM 3780 C C . ARG A 1 488 ? -10.074 11.817 -13.499 1.00 92.12 488 ARG A C 1
ATOM 3782 O O . ARG A 1 488 ? -11.125 11.272 -13.151 1.00 92.12 488 ARG A O 1
ATOM 3789 N N . PRO A 1 489 ? -10.039 12.804 -14.411 1.00 93.38 489 PRO A N 1
ATOM 3790 C CA . PRO A 1 489 ? -11.199 13.106 -15.237 1.00 93.38 489 PRO A CA 1
ATOM 3791 C C . PRO A 1 489 ? -11.517 11.904 -16.143 1.00 93.38 489 PRO A C 1
ATOM 3793 O O . PRO A 1 489 ? -10.597 11.157 -16.485 1.00 93.38 489 PRO A O 1
ATOM 3796 N N . PRO A 1 490 ? -12.787 11.709 -16.535 1.00 92.62 490 PRO A N 1
ATOM 3797 C CA . PRO A 1 490 ? -13.127 10.763 -17.591 1.00 92.62 490 PRO A CA 1
ATOM 3798 C C . PRO A 1 490 ? -12.346 11.072 -18.875 1.00 92.62 490 PRO A C 1
ATOM 3800 O O . PRO A 1 490 ? -12.206 12.241 -19.237 1.00 92.62 490 PRO A O 1
ATOM 3803 N N . ASP A 1 491 ? -11.886 10.034 -19.570 1.00 92.88 491 ASP A N 1
ATOM 3804 C CA . ASP A 1 491 ? -11.165 10.144 -20.843 1.00 92.88 491 ASP A CA 1
ATOM 3805 C C . ASP A 1 491 ? -11.725 9.123 -21.849 1.00 92.88 491 ASP A C 1
ATOM 3807 O O . ASP A 1 491 ? -12.198 8.046 -21.478 1.00 92.88 491 ASP A O 1
ATOM 3811 N N . GLN A 1 492 ? -11.706 9.466 -23.138 1.00 91.44 492 GLN A N 1
ATOM 3812 C CA . GLN A 1 492 ? -12.154 8.560 -24.200 1.00 91.44 492 GLN A CA 1
ATOM 3813 C C . GLN A 1 492 ? -11.151 7.420 -24.433 1.00 91.44 492 GLN A C 1
ATOM 3815 O O . GLN A 1 492 ? -11.524 6.342 -24.889 1.00 91.44 492 GLN A O 1
ATOM 3820 N N . ASN A 1 493 ? -9.888 7.611 -24.056 1.00 95.06 493 ASN A N 1
ATOM 3821 C CA . ASN A 1 493 ? -8.799 6.663 -24.255 1.00 95.06 493 ASN A CA 1
ATOM 3822 C C . ASN A 1 493 ? -8.612 5.706 -23.075 1.00 95.06 493 ASN A C 1
ATOM 3824 O O . ASN A 1 493 ? -7.494 5.405 -22.650 1.00 95.06 493 ASN A O 1
ATOM 3828 N N . ARG A 1 494 ? -9.725 5.188 -22.553 1.00 96.12 494 ARG A N 1
ATOM 3829 C CA . ARG A 1 494 ? -9.723 4.339 -21.364 1.00 96.12 494 ARG A CA 1
ATOM 3830 C C . ARG A 1 494 ? -8.814 3.127 -21.502 1.00 96.12 494 ARG A C 1
ATOM 3832 O O . ARG A 1 494 ? -8.906 2.365 -22.466 1.00 96.12 494 ARG A O 1
ATOM 3839 N N . ALA A 1 495 ? -7.978 2.914 -20.490 1.00 97.81 495 ALA A N 1
ATOM 3840 C CA . ALA A 1 495 ? -6.996 1.844 -20.461 1.00 97.81 495 ALA A CA 1
ATOM 3841 C C . ALA A 1 495 ? -7.429 0.740 -19.489 1.00 97.81 495 ALA A C 1
ATOM 3843 O O . ALA A 1 495 ? -7.675 0.975 -18.302 1.00 97.81 495 ALA A O 1
ATOM 3844 N N . THR A 1 496 ? -7.521 -0.493 -19.985 1.00 97.81 496 THR A N 1
ATOM 3845 C CA . THR A 1 496 ? -8.046 -1.630 -19.218 1.00 97.81 496 THR A CA 1
ATOM 3846 C C . THR A 1 496 ? -7.110 -2.825 -19.227 1.00 97.81 496 THR A C 1
ATOM 3848 O O . THR A 1 496 ? -6.377 -3.051 -20.187 1.00 97.81 496 THR A O 1
ATOM 3851 N N . ILE A 1 497 ? -7.158 -3.601 -18.146 1.00 98.50 497 ILE A N 1
ATOM 3852 C CA . ILE A 1 497 ? -6.389 -4.832 -17.965 1.00 98.50 497 ILE A CA 1
ATOM 3853 C C . ILE A 1 497 ? -7.361 -5.998 -17.813 1.00 98.50 497 ILE A C 1
ATOM 3855 O O . ILE A 1 497 ? -8.316 -5.919 -17.039 1.00 98.50 497 ILE A O 1
ATOM 3859 N N . LYS A 1 498 ? -7.095 -7.097 -18.517 1.00 98.00 498 LYS A N 1
ATOM 3860 C CA . LYS A 1 498 ? -7.822 -8.365 -18.384 1.00 98.00 498 LYS A CA 1
ATOM 3861 C C . LYS A 1 498 ? -6.837 -9.499 -18.123 1.00 98.00 498 LYS A C 1
ATOM 3863 O O . LYS A 1 498 ? -5.775 -9.543 -18.737 1.00 98.00 498 LYS A O 1
ATOM 3868 N N . GLN A 1 499 ? -7.187 -10.418 -17.229 1.00 96.75 499 GLN A N 1
ATOM 3869 C CA . GLN A 1 499 ? -6.393 -11.631 -17.020 1.00 96.75 499 GLN A CA 1
ATOM 3870 C C . GLN A 1 499 ? -6.443 -12.544 -18.255 1.00 96.75 499 GLN A C 1
ATOM 3872 O O . GLN A 1 499 ? -7.422 -12.541 -19.004 1.00 96.75 499 GLN A O 1
ATOM 3877 N N . SER A 1 500 ? -5.381 -13.319 -18.458 1.00 95.31 500 SER A N 1
ATOM 3878 C CA . SER A 1 500 ? -5.264 -14.353 -19.488 1.00 95.31 500 SER A CA 1
ATOM 3879 C C . SER A 1 500 ? -4.557 -15.595 -18.938 1.00 95.31 500 SER A C 1
ATOM 3881 O O . SER A 1 500 ? -3.978 -15.571 -17.849 1.00 95.31 500 SER A O 1
ATOM 3883 N N . ASP A 1 501 ? -4.524 -16.668 -19.730 1.00 92.81 501 ASP A N 1
ATOM 3884 C CA . ASP A 1 501 ? -3.811 -17.903 -19.382 1.00 92.81 501 ASP A CA 1
ATOM 3885 C C . ASP A 1 501 ? -2.293 -17.717 -19.238 1.00 92.81 501 ASP A C 1
ATOM 3887 O O . ASP A 1 501 ? -1.634 -18.532 -18.591 1.00 92.81 501 ASP A O 1
ATOM 3891 N N . ASN A 1 502 ? -1.717 -16.650 -19.797 1.00 91.81 502 ASN A N 1
ATOM 3892 C CA . ASN A 1 502 ? -0.277 -16.388 -19.733 1.00 91.81 502 ASN A CA 1
ATOM 3893 C C . ASN A 1 502 ? 0.092 -15.218 -18.807 1.00 91.81 502 ASN A C 1
ATOM 3895 O O . ASN A 1 502 ? 1.236 -15.134 -18.344 1.00 91.81 502 ASN A O 1
ATOM 3899 N N . GLY A 1 503 ? -0.856 -14.329 -18.502 1.00 96.44 503 GLY A N 1
ATOM 3900 C CA . GLY A 1 503 ? -0.625 -13.162 -17.660 1.00 96.44 503 GLY A CA 1
ATOM 3901 C C . GLY A 1 503 ? -1.741 -12.125 -17.757 1.00 96.44 503 GLY A C 1
ATOM 3902 O O . GLY A 1 503 ? -2.837 -12.341 -17.236 1.00 96.44 503 GLY A O 1
ATOM 3903 N N . LEU A 1 504 ? -1.437 -10.959 -18.339 1.00 98.44 504 LEU A N 1
ATOM 3904 C CA . LEU A 1 504 ? -2.305 -9.775 -18.306 1.00 98.44 504 LEU A CA 1
ATOM 3905 C C . LEU A 1 504 ? -2.354 -9.076 -19.671 1.00 98.44 504 LEU A C 1
ATOM 3907 O O . LEU A 1 504 ? -1.351 -8.535 -20.127 1.00 98.44 504 LEU A O 1
ATOM 3911 N N . LYS A 1 505 ? -3.530 -9.034 -20.300 1.00 98.69 505 LYS A N 1
ATOM 3912 C CA . LYS A 1 505 ? -3.787 -8.290 -21.540 1.00 98.69 505 LYS A CA 1
ATOM 3913 C C . LYS A 1 505 ? -4.156 -6.846 -21.236 1.00 98.69 505 LYS A C 1
ATOM 3915 O O . LYS A 1 505 ? -4.980 -6.596 -20.359 1.00 98.69 505 LYS A O 1
ATOM 3920 N N . VAL A 1 506 ? -3.592 -5.920 -21.997 1.00 98.75 506 VAL A N 1
ATOM 3921 C CA . VAL A 1 506 ? -3.831 -4.481 -21.899 1.00 98.75 506 VAL A CA 1
ATOM 3922 C C . VAL A 1 506 ? -4.554 -4.004 -23.151 1.00 98.75 506 VAL A C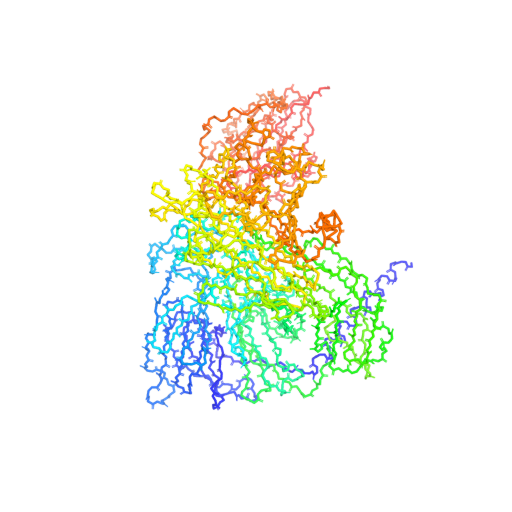 1
ATOM 3924 O O . VAL A 1 506 ? -4.172 -4.355 -24.268 1.00 98.75 506 VAL A O 1
ATOM 3927 N N . PHE A 1 507 ? -5.579 -3.180 -22.952 1.00 98.44 507 PHE A N 1
ATOM 3928 C CA . PHE A 1 507 ? -6.359 -2.560 -24.017 1.00 98.44 507 PHE A CA 1
ATOM 3929 C C . PHE A 1 507 ? -6.427 -1.051 -23.808 1.00 98.44 507 PHE A C 1
ATOM 3931 O O . PHE A 1 507 ? -6.603 -0.619 -22.668 1.00 98.44 507 PHE A O 1
ATOM 3938 N N . ILE A 1 508 ? -6.361 -0.269 -24.884 1.00 98.19 508 ILE A N 1
ATOM 3939 C CA . ILE A 1 508 ? -6.552 1.188 -24.861 1.00 98.19 508 ILE A CA 1
ATOM 3940 C C . ILE A 1 508 ? -7.697 1.535 -25.810 1.00 98.19 508 ILE A C 1
ATOM 3942 O O . ILE A 1 508 ? -7.682 1.122 -26.966 1.00 98.19 508 ILE A O 1
ATOM 3946 N N . ASN A 1 509 ? -8.708 2.254 -25.318 1.00 94.94 509 ASN A N 1
ATOM 3947 C CA . ASN A 1 509 ? -9.958 2.509 -26.045 1.00 94.94 509 ASN A CA 1
ATOM 3948 C C . ASN A 1 509 ? -10.600 1.216 -26.606 1.00 94.94 509 ASN A C 1
ATOM 3950 O O . ASN A 1 509 ? -11.072 1.155 -27.735 1.00 94.94 509 ASN A O 1
ATOM 3954 N N . GLY A 1 510 ? -10.534 0.124 -25.836 1.00 94.88 510 GLY A N 1
ATOM 3955 C CA . GLY A 1 510 ? -11.057 -1.189 -26.237 1.00 94.88 510 GLY A CA 1
ATOM 3956 C C . GLY A 1 510 ? -10.206 -1.972 -27.249 1.00 94.88 510 GLY A C 1
ATOM 3957 O O . GLY A 1 510 ? -10.415 -3.178 -27.381 1.00 94.88 510 GLY A O 1
ATOM 3958 N N . GLU A 1 511 ? -9.220 -1.351 -27.898 1.00 96.75 511 GLU A N 1
ATOM 3959 C CA . GLU A 1 511 ? -8.287 -2.020 -28.812 1.00 96.75 511 GLU A CA 1
ATOM 3960 C C . GLU A 1 511 ? -7.182 -2.745 -28.043 1.00 96.75 511 GLU A C 1
ATOM 3962 O O . GLU A 1 511 ? -6.682 -2.240 -27.035 1.00 96.75 511 GLU A O 1
ATOM 3967 N N . PHE A 1 512 ? -6.783 -3.931 -28.510 1.00 98.19 512 PHE A N 1
ATOM 3968 C CA . PHE A 1 512 ? -5.665 -4.660 -27.916 1.00 98.19 512 PHE A CA 1
ATOM 3969 C C . PHE A 1 512 ? -4.367 -3.867 -28.102 1.00 98.19 512 PHE A C 1
ATOM 3971 O O . PHE A 1 512 ? -4.081 -3.374 -29.186 1.00 98.19 512 PHE A O 1
ATOM 3978 N N . PHE A 1 513 ? -3.584 -3.738 -27.033 1.00 98.62 513 PHE A N 1
ATOM 3979 C CA . PHE A 1 513 ? -2.279 -3.089 -27.093 1.00 98.62 513 PHE A CA 1
ATOM 3980 C C . PHE A 1 513 ? -1.157 -4.111 -26.944 1.00 98.62 513 PHE A C 1
ATOM 3982 O O . PHE A 1 513 ? -0.258 -4.197 -27.783 1.00 98.62 513 PHE A O 1
ATOM 3989 N N . THR A 1 514 ? -1.186 -4.870 -25.850 1.00 98.75 514 THR A N 1
ATOM 3990 C CA . THR A 1 514 ? -0.133 -5.829 -25.530 1.00 98.75 514 THR A CA 1
ATOM 3991 C C . THR A 1 514 ? -0.572 -6.829 -24.466 1.00 98.75 514 THR A C 1
ATOM 3993 O O . THR A 1 514 ? -1.588 -6.638 -23.798 1.00 98.75 514 THR A O 1
ATOM 3996 N N . GLU A 1 515 ? 0.195 -7.899 -24.283 1.00 98.38 515 GLU A N 1
ATOM 3997 C CA . GLU A 1 515 ? 0.036 -8.841 -23.183 1.00 98.38 515 GLU A CA 1
ATOM 3998 C C . GLU A 1 515 ? 1.347 -8.963 -22.405 1.00 98.38 515 GLU A C 1
ATOM 4000 O O . GLU A 1 515 ? 2.416 -9.164 -22.981 1.00 98.38 515 GLU A O 1
ATOM 4005 N N . TYR A 1 516 ? 1.261 -8.828 -21.081 1.00 98.38 516 TYR A N 1
ATOM 4006 C CA . TYR A 1 516 ? 2.370 -9.049 -20.164 1.00 98.38 516 TYR A CA 1
ATOM 4007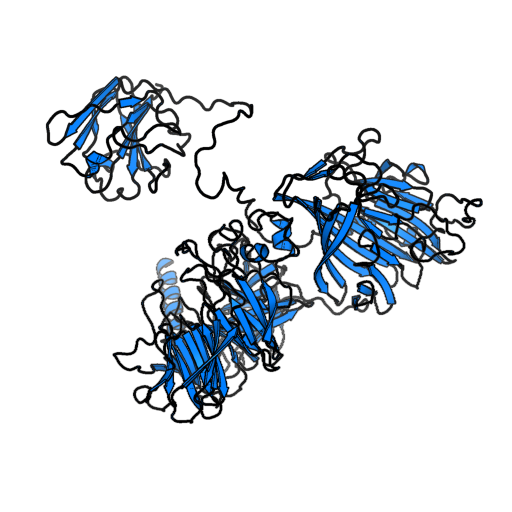 C C . TYR A 1 516 ? 2.367 -10.499 -19.698 1.00 98.38 516 TYR A C 1
ATOM 4009 O O . TYR A 1 516 ? 1.532 -10.907 -18.886 1.00 98.38 516 TYR A O 1
ATOM 4017 N N . PHE A 1 517 ? 3.307 -11.276 -20.220 1.00 97.81 517 PHE A N 1
ATOM 4018 C CA . PHE A 1 517 ? 3.486 -12.682 -19.894 1.00 97.81 517 PHE A CA 1
ATOM 4019 C C . PHE A 1 517 ? 4.217 -12.795 -18.560 1.00 97.81 517 PHE A C 1
ATOM 4021 O O . PHE A 1 517 ? 5.369 -12.383 -18.432 1.00 97.81 517 PHE A O 1
ATOM 4028 N N . LEU A 1 518 ? 3.557 -13.386 -17.563 1.00 95.25 518 LEU A N 1
ATOM 4029 C CA . LEU A 1 518 ? 4.139 -13.615 -16.235 1.00 95.25 518 LEU A CA 1
ATOM 4030 C C . LEU A 1 518 ? 4.881 -14.959 -16.151 1.00 95.25 518 LEU A C 1
ATOM 4032 O O . LEU A 1 518 ? 5.663 -15.187 -15.230 1.00 95.25 518 LEU A O 1
ATOM 4036 N N . ARG A 1 519 ? 4.617 -15.865 -17.099 1.00 90.44 519 ARG A N 1
ATOM 4037 C CA . ARG A 1 519 ? 5.119 -17.246 -17.147 1.00 90.44 519 ARG A CA 1
ATOM 4038 C C . ARG A 1 519 ? 5.357 -17.702 -18.590 1.00 90.44 519 ARG A C 1
ATOM 4040 O O . ARG A 1 519 ? 5.055 -16.982 -19.534 1.00 90.44 519 ARG A O 1
ATOM 4047 N N . GLY A 1 520 ? 5.904 -18.907 -18.750 1.00 88.38 520 GLY A N 1
ATOM 4048 C CA . GLY A 1 520 ? 6.132 -19.549 -20.055 1.00 88.38 520 GLY A CA 1
ATOM 4049 C C . GLY A 1 520 ? 7.504 -19.272 -20.676 1.00 88.38 520 GLY A C 1
ATOM 4050 O O . GLY A 1 520 ? 7.962 -20.049 -21.508 1.00 88.38 520 GLY A O 1
ATOM 4051 N N . PHE A 1 521 ? 8.209 -18.241 -20.209 1.00 90.88 521 PHE A N 1
ATOM 4052 C CA . PHE A 1 521 ? 9.546 -17.883 -20.683 1.00 90.88 521 PHE A CA 1
ATOM 4053 C C . PHE A 1 521 ? 10.573 -17.848 -19.539 1.00 90.88 521 PHE A C 1
ATOM 4055 O O . PHE A 1 521 ? 10.257 -18.106 -18.369 1.00 90.88 521 PHE A O 1
ATOM 4062 N N . THR A 1 522 ? 11.831 -17.593 -19.894 1.00 89.81 522 THR A N 1
ATOM 4063 C CA . THR A 1 522 ? 12.962 -17.423 -18.966 1.00 89.81 522 THR A CA 1
ATOM 4064 C C . THR A 1 522 ? 12.920 -16.081 -18.236 1.00 89.81 522 THR A C 1
ATOM 4066 O O . THR A 1 522 ? 13.642 -15.908 -17.262 1.00 89.81 522 THR A O 1
ATOM 4069 N N . ASN A 1 523 ? 12.069 -15.152 -18.668 1.00 93.12 523 ASN A N 1
ATOM 4070 C CA . ASN A 1 523 ? 11.783 -13.873 -18.034 1.00 93.12 523 ASN A CA 1
ATOM 4071 C C . ASN A 1 523 ? 10.355 -13.397 -18.378 1.00 93.12 523 ASN A C 1
ATOM 4073 O O . ASN A 1 523 ? 9.791 -13.841 -19.379 1.00 93.12 523 ASN A O 1
ATOM 4077 N N . PRO A 1 524 ? 9.748 -12.503 -17.574 1.00 95.94 524 PRO A N 1
ATOM 4078 C CA . PRO A 1 524 ? 8.520 -11.819 -17.971 1.00 95.94 524 PRO A CA 1
ATOM 4079 C C . PRO A 1 524 ? 8.754 -10.915 -19.187 1.00 95.94 524 PRO A C 1
ATOM 4081 O O . PRO A 1 524 ? 9.741 -10.171 -19.211 1.00 95.94 524 PRO A O 1
ATOM 4084 N N . ILE A 1 525 ? 7.836 -10.953 -20.157 1.00 97.25 525 ILE A N 1
ATOM 4085 C CA . ILE A 1 525 ? 7.934 -10.214 -21.428 1.00 97.25 525 ILE A CA 1
ATOM 4086 C C . ILE A 1 525 ? 6.618 -9.517 -21.788 1.00 97.25 525 ILE A C 1
ATOM 4088 O O . ILE A 1 525 ? 5.553 -9.949 -21.350 1.00 97.25 525 ILE A O 1
ATOM 4092 N N . LEU A 1 526 ? 6.681 -8.477 -22.625 1.00 98.44 526 LEU A N 1
ATOM 4093 C CA . LEU A 1 526 ? 5.510 -7.923 -23.318 1.00 98.44 526 LEU A CA 1
ATOM 4094 C C . LEU A 1 526 ? 5.528 -8.339 -24.790 1.00 98.44 526 LEU A C 1
ATOM 4096 O O . LEU A 1 526 ? 6.475 -8.020 -25.520 1.00 98.44 526 LEU A O 1
ATOM 4100 N N . TRP A 1 527 ? 4.484 -9.048 -25.218 1.00 97.94 527 TRP A N 1
ATOM 4101 C CA . TRP A 1 527 ? 4.317 -9.519 -26.592 1.00 97.94 527 TRP A CA 1
ATOM 4102 C C . TRP A 1 527 ? 2.853 -9.929 -26.869 1.00 97.94 527 TRP A C 1
ATOM 4104 O O . TRP A 1 527 ? 2.189 -10.378 -25.948 1.00 97.94 527 TRP A O 1
ATOM 4114 N N . PRO A 1 528 ? 2.334 -9.821 -28.104 1.00 97.38 528 PRO A N 1
ATOM 4115 C CA . PRO A 1 528 ? 2.819 -8.888 -29.108 1.00 97.38 528 PRO A CA 1
ATOM 4116 C C . PRO A 1 528 ? 2.566 -7.453 -28.615 1.00 97.38 528 PRO A C 1
ATOM 4118 O O . PRO A 1 528 ? 1.745 -7.230 -27.728 1.00 97.38 528 PRO A O 1
ATOM 4121 N N . ILE A 1 529 ? 3.306 -6.473 -29.130 1.00 98.62 529 ILE A N 1
ATOM 4122 C CA . ILE A 1 529 ? 2.998 -5.049 -28.912 1.00 98.62 529 ILE A CA 1
ATOM 4123 C C . ILE A 1 529 ? 2.468 -4.469 -30.222 1.00 98.62 529 ILE A C 1
ATOM 4125 O O . ILE A 1 529 ? 3.050 -4.719 -31.283 1.00 98.62 529 ILE A O 1
ATOM 4129 N N . GLN A 1 530 ? 1.386 -3.697 -30.148 1.00 98.19 530 GLN A N 1
ATOM 4130 C CA . GLN A 1 530 ? 0.741 -3.056 -31.293 1.00 98.19 530 GLN A CA 1
ATOM 4131 C C . GLN A 1 530 ? 0.754 -1.525 -31.177 1.00 98.19 530 GLN A C 1
ATOM 4133 O O . GLN A 1 530 ? 0.609 -0.971 -30.091 1.00 98.19 530 GLN A O 1
ATOM 4138 N N . ALA A 1 531 ? 0.920 -0.829 -32.299 1.00 97.75 531 ALA A N 1
ATOM 4139 C CA . ALA A 1 531 ? 0.587 0.593 -32.407 1.00 97.75 531 ALA A CA 1
ATOM 4140 C C . ALA A 1 531 ? -0.904 0.753 -32.784 1.00 97.75 531 ALA A C 1
ATOM 4142 O O . ALA A 1 531 ? -1.542 -0.241 -33.153 1.00 97.75 531 ALA A O 1
ATOM 4143 N N . PRO A 1 532 ? -1.481 1.970 -32.722 1.00 97.00 532 PRO A N 1
ATOM 4144 C CA . PRO A 1 532 ? -2.886 2.176 -33.074 1.00 97.00 532 PRO A CA 1
ATOM 4145 C C . PRO A 1 532 ? -3.201 1.727 -34.509 1.00 97.00 532 PRO A C 1
ATOM 4147 O O . PRO A 1 532 ? -2.403 1.938 -35.424 1.00 97.00 532 PRO A O 1
ATOM 4150 N N . GLY A 1 533 ? -4.383 1.139 -34.721 1.00 94.06 533 GLY A N 1
ATOM 4151 C CA . GLY A 1 533 ? -4.775 0.574 -36.020 1.00 94.06 533 GLY A CA 1
ATOM 4152 C C . GLY A 1 533 ? -4.232 -0.836 -36.297 1.00 94.06 533 GLY A C 1
ATOM 4153 O O . GLY A 1 533 ? -4.008 -1.175 -37.467 1.00 94.06 533 GLY A O 1
ATOM 4154 N N . ASP A 1 534 ? -4.021 -1.622 -35.231 1.00 93.94 534 ASP A N 1
ATOM 4155 C CA . ASP A 1 534 ? -3.601 -3.035 -35.258 1.00 93.94 534 ASP A CA 1
ATOM 4156 C C . ASP A 1 534 ? -2.283 -3.249 -36.025 1.00 93.94 534 ASP A C 1
ATOM 4158 O O . ASP A 1 534 ? -2.143 -4.151 -36.847 1.00 93.94 534 ASP A O 1
ATOM 4162 N N . ILE A 1 535 ? -1.310 -2.350 -35.822 1.00 97.38 535 ILE A N 1
ATOM 4163 C CA . ILE A 1 535 ? -0.002 -2.435 -36.487 1.00 97.38 535 ILE A CA 1
ATOM 4164 C C . ILE A 1 535 ? 0.976 -3.144 -35.553 1.00 97.38 535 ILE A C 1
ATOM 4166 O O . ILE A 1 535 ? 1.351 -2.611 -34.506 1.00 97.38 535 ILE A O 1
ATOM 4170 N N . ARG A 1 536 ? 1.423 -4.346 -35.923 1.00 96.50 536 ARG A N 1
ATOM 4171 C CA . ARG A 1 536 ? 2.315 -5.170 -35.096 1.00 96.50 536 ARG A CA 1
ATOM 4172 C C . ARG A 1 536 ? 3.732 -4.588 -35.023 1.00 96.50 536 ARG A C 1
ATOM 4174 O O . ARG A 1 536 ? 4.456 -4.553 -36.011 1.00 96.50 536 ARG A O 1
ATOM 4181 N N . MET A 1 537 ? 4.170 -4.194 -33.827 1.00 98.06 537 MET A N 1
ATOM 4182 C CA . MET A 1 537 ? 5.475 -3.549 -33.602 1.00 98.06 537 MET A CA 1
ATOM 4183 C C . MET A 1 537 ? 6.594 -4.521 -33.223 1.00 98.06 537 MET A C 1
ATOM 4185 O O . MET A 1 537 ? 7.774 -4.202 -33.374 1.00 98.06 537 MET A O 1
ATOM 4189 N N . THR A 1 538 ? 6.248 -5.713 -32.742 1.00 97.44 538 THR A N 1
ATOM 4190 C CA . THR A 1 538 ? 7.195 -6.766 -32.347 1.00 97.44 538 THR A CA 1
ATOM 4191 C C . THR A 1 538 ? 7.240 -7.891 -33.370 1.00 97.44 538 THR A C 1
ATOM 4193 O O . THR A 1 538 ? 6.216 -8.242 -33.949 1.00 97.44 538 THR A O 1
ATOM 4196 N N . ARG A 1 539 ? 8.401 -8.532 -33.536 1.00 95.19 539 ARG A N 1
ATOM 4197 C CA . ARG A 1 539 ? 8.474 -9.803 -34.278 1.00 95.19 539 ARG A CA 1
ATOM 4198 C C . ARG A 1 539 ? 7.693 -10.921 -33.567 1.00 95.19 539 ARG A C 1
ATOM 4200 O O . ARG A 1 539 ? 7.426 -10.821 -32.369 1.00 95.19 539 ARG A O 1
ATOM 4207 N N . ASN A 1 540 ? 7.397 -12.004 -34.274 1.00 95.81 540 ASN A N 1
ATOM 4208 C CA . ASN A 1 540 ? 6.743 -13.201 -33.746 1.00 95.81 540 ASN A CA 1
ATOM 4209 C C . ASN A 1 540 ? 7.719 -14.235 -33.178 1.00 95.81 540 ASN A C 1
ATOM 4211 O O . ASN A 1 540 ? 7.418 -14.851 -32.159 1.00 95.81 540 ASN A O 1
ATOM 4215 N N . TRP A 1 541 ? 8.879 -14.442 -33.800 1.00 93.81 541 TRP A N 1
ATOM 4216 C CA . TRP A 1 541 ? 9.855 -15.431 -33.347 1.00 93.81 541 TRP A CA 1
ATOM 4217 C C . TRP A 1 541 ? 10.445 -15.053 -31.974 1.00 93.81 541 TRP A C 1
ATOM 4219 O O . TRP A 1 541 ? 10.802 -13.889 -31.753 1.00 93.81 541 TRP A O 1
ATOM 4229 N N . PRO A 1 542 ? 10.640 -16.012 -31.050 1.00 92.69 542 PRO A N 1
ATOM 4230 C CA . PRO A 1 542 ? 10.295 -17.438 -31.119 1.00 92.69 542 PRO A CA 1
ATOM 4231 C C . PRO A 1 542 ? 8.906 -17.795 -30.567 1.00 92.69 542 PRO A C 1
ATOM 4233 O O . PRO A 1 542 ? 8.635 -18.970 -30.345 1.00 92.69 542 PRO A O 1
ATOM 4236 N N . ILE A 1 543 ? 8.054 -16.812 -30.273 1.00 94.56 543 ILE A N 1
ATOM 4237 C CA . ILE A 1 543 ? 6.752 -17.037 -29.636 1.00 94.56 543 ILE A CA 1
ATOM 4238 C C . ILE A 1 543 ? 5.784 -17.736 -30.597 1.00 94.56 543 ILE A C 1
ATOM 4240 O O . ILE A 1 543 ? 5.101 -18.676 -30.200 1.00 94.56 543 ILE A O 1
ATOM 4244 N N . ILE A 1 544 ? 5.776 -17.324 -31.867 1.00 94.38 544 ILE A N 1
ATOM 4245 C CA . ILE A 1 544 ? 5.148 -18.074 -32.960 1.00 94.38 544 ILE A CA 1
ATOM 4246 C C . ILE A 1 544 ? 6.262 -18.573 -33.884 1.00 94.38 544 ILE A C 1
ATOM 4248 O O . ILE A 1 544 ? 7.069 -17.782 -34.382 1.00 94.38 544 ILE A O 1
ATOM 4252 N N . ALA A 1 545 ? 6.307 -19.888 -34.097 1.00 87.44 545 ALA A N 1
ATOM 4253 C CA . ALA A 1 545 ? 7.224 -20.520 -35.042 1.00 87.44 545 ALA A CA 1
ATOM 4254 C C . ALA A 1 545 ? 6.809 -20.243 -36.500 1.00 87.44 545 ALA A C 1
ATOM 4256 O O . ALA A 1 545 ? 5.639 -19.985 -36.779 1.00 87.44 545 ALA A O 1
ATOM 4257 N N . ASP A 1 546 ? 7.773 -20.288 -37.423 1.00 86.62 546 ASP A N 1
ATOM 4258 C CA . ASP A 1 546 ? 7.546 -20.300 -38.878 1.00 86.62 546 ASP A CA 1
ATOM 4259 C C . ASP A 1 546 ? 6.760 -19.101 -39.449 1.00 86.62 546 ASP A C 1
ATOM 4261 O O . ASP A 1 546 ? 6.100 -19.197 -40.485 1.00 86.62 546 ASP A O 1
ATOM 4265 N N . THR A 1 547 ? 6.850 -17.930 -38.807 1.00 91.56 547 THR A N 1
ATOM 4266 C CA . THR A 1 547 ? 6.302 -16.690 -39.382 1.00 91.56 547 THR A CA 1
ATOM 4267 C C . THR A 1 547 ? 7.127 -16.275 -40.605 1.00 91.56 547 THR A C 1
ATOM 4269 O O . THR A 1 547 ? 8.337 -16.058 -40.508 1.00 91.56 547 THR A O 1
ATOM 4272 N N . ALA A 1 548 ? 6.472 -16.141 -41.763 1.00 89.50 548 ALA A N 1
ATOM 4273 C CA . ALA A 1 548 ? 7.117 -15.695 -42.996 1.00 89.50 548 ALA A CA 1
ATOM 4274 C C . ALA A 1 548 ? 7.781 -14.316 -42.821 1.00 89.50 548 ALA A C 1
ATOM 4276 O O . ALA A 1 548 ? 7.263 -13.446 -42.123 1.00 89.50 548 ALA A O 1
ATOM 4277 N N . GLY A 1 549 ? 8.942 -14.115 -43.450 1.00 90.00 549 GLY A N 1
ATOM 4278 C CA . GLY A 1 549 ? 9.701 -12.865 -43.323 1.00 90.00 549 GLY A CA 1
ATOM 4279 C C . GLY A 1 549 ? 10.508 -12.737 -42.025 1.00 90.00 549 GLY A C 1
ATOM 4280 O O . GLY A 1 549 ? 11.182 -11.722 -41.827 1.00 90.00 549 GLY A O 1
ATOM 4281 N N . GLU A 1 550 ? 10.486 -13.744 -41.142 1.00 91.94 550 GLU A N 1
ATOM 4282 C CA . GLU A 1 550 ? 11.241 -13.745 -39.888 1.00 91.94 550 GLU A CA 1
ATOM 4283 C C . GLU A 1 550 ? 12.442 -14.691 -39.912 1.00 91.94 550 GLU A C 1
ATOM 4285 O O . GLU A 1 550 ? 12.452 -15.745 -40.539 1.00 91.94 550 GLU A O 1
ATOM 4290 N N . GLN A 1 551 ? 13.482 -14.296 -39.183 1.00 90.44 551 GLN A N 1
ATOM 4291 C CA . GLN A 1 551 ? 14.680 -15.100 -39.002 1.00 90.44 551 GLN A CA 1
ATOM 4292 C C . GLN A 1 551 ? 14.585 -15.886 -37.688 1.00 90.44 551 GLN A C 1
ATOM 4294 O O . GLN A 1 551 ? 14.325 -15.300 -36.636 1.00 90.44 551 GLN A O 1
ATOM 4299 N N . HIS A 1 552 ? 14.912 -17.180 -37.732 1.00 91.12 552 HIS A N 1
ATOM 4300 C CA . HIS A 1 552 ? 15.010 -18.055 -36.557 1.00 91.12 552 HIS A CA 1
ATOM 4301 C C . HIS A 1 552 ? 16.334 -17.864 -35.797 1.00 91.12 552 HIS A C 1
ATOM 4303 O O . HIS A 1 552 ? 17.157 -18.771 -35.685 1.00 91.12 552 HIS A O 1
ATOM 4309 N N . ASP A 1 553 ? 16.587 -16.646 -35.317 1.00 90.38 553 ASP A N 1
ATOM 4310 C CA . ASP A 1 553 ? 17.793 -16.291 -34.571 1.00 90.38 553 ASP A CA 1
ATOM 4311 C C . ASP A 1 553 ? 17.502 -15.632 -33.227 1.00 90.38 553 ASP A C 1
ATOM 4313 O O . ASP A 1 553 ? 16.425 -15.075 -32.995 1.00 90.38 553 ASP A O 1
ATOM 4317 N N . HIS A 1 554 ? 18.502 -15.690 -32.344 1.00 92.12 554 HIS A N 1
ATOM 4318 C CA . HIS A 1 554 ? 18.482 -15.059 -31.025 1.00 92.12 554 HIS A CA 1
ATOM 4319 C C . HIS A 1 554 ? 17.135 -15.267 -30.308 1.00 92.12 554 HIS A C 1
ATOM 4321 O O . HIS A 1 554 ? 16.396 -14.297 -30.116 1.00 92.12 554 HIS A O 1
ATOM 4327 N N . PRO A 1 555 ? 16.758 -16.516 -29.969 1.00 91.81 555 PRO A N 1
ATOM 4328 C CA . PRO A 1 555 ? 15.446 -16.812 -29.388 1.00 91.81 555 PRO A CA 1
ATOM 4329 C C . PRO A 1 555 ? 15.176 -16.030 -28.091 1.00 91.81 555 PRO A C 1
ATOM 4331 O O . PRO A 1 555 ? 14.029 -15.760 -27.780 1.00 91.81 555 PRO A O 1
ATOM 4334 N N . HIS A 1 556 ? 16.211 -15.569 -27.392 1.00 91.75 556 HIS A N 1
ATOM 4335 C CA . HIS A 1 556 ? 16.105 -14.733 -26.195 1.00 91.75 556 HIS A CA 1
ATOM 4336 C C . HIS A 1 556 ? 15.577 -13.302 -26.440 1.00 91.75 556 HIS A C 1
ATOM 4338 O O . HIS A 1 556 ? 15.078 -12.669 -25.516 1.00 91.75 556 HIS A O 1
ATOM 4344 N N . HIS A 1 557 ? 15.614 -12.768 -27.669 1.00 92.38 557 HIS A N 1
ATOM 4345 C CA . HIS A 1 557 ? 15.051 -11.439 -27.954 1.00 92.38 557 HIS A CA 1
ATOM 4346 C C . HIS A 1 557 ? 13.525 -11.512 -28.182 1.00 92.38 557 HIS A C 1
ATOM 4348 O O . HIS A 1 557 ? 13.070 -11.596 -29.327 1.00 92.38 557 HIS A O 1
ATOM 4354 N N . LYS A 1 558 ? 12.733 -11.514 -27.104 1.00 87.19 558 LYS A N 1
ATOM 4355 C CA . LYS A 1 558 ? 11.284 -11.812 -27.112 1.00 87.19 558 LYS A CA 1
ATOM 4356 C C . LYS A 1 558 ? 10.415 -10.574 -26.849 1.00 87.19 558 LYS A C 1
ATOM 4358 O O . LYS A 1 558 ? 9.980 -10.349 -25.727 1.00 87.19 558 LYS A O 1
ATOM 4363 N N . GLY A 1 559 ? 10.154 -9.764 -27.878 1.00 92.62 559 GLY A N 1
ATOM 4364 C CA . GLY A 1 559 ? 9.363 -8.534 -27.719 1.00 92.62 559 GLY A CA 1
ATOM 4365 C C . GLY A 1 559 ? 10.082 -7.510 -26.835 1.00 92.62 559 GLY A C 1
ATOM 4366 O O . GLY A 1 559 ? 11.238 -7.195 -27.120 1.00 92.62 559 GLY A O 1
ATOM 4367 N N . LEU A 1 560 ? 9.420 -7.004 -25.786 1.00 97.56 560 LEU A N 1
ATOM 4368 C CA . LEU A 1 560 ? 10.069 -6.219 -24.725 1.00 97.56 560 LEU A CA 1
ATOM 4369 C C . LEU A 1 560 ? 10.422 -7.117 -23.535 1.00 97.56 560 LEU A C 1
ATOM 4371 O O . LEU A 1 560 ? 9.549 -7.789 -22.983 1.00 97.56 560 LEU A O 1
ATOM 4375 N N . PHE A 1 561 ? 11.677 -7.075 -23.099 1.00 95.94 561 PHE A N 1
ATOM 4376 C CA . PHE A 1 561 ? 12.192 -7.913 -22.022 1.00 95.94 561 PHE A CA 1
ATOM 4377 C C . PHE A 1 561 ? 13.281 -7.193 -21.213 1.00 95.94 561 PHE A C 1
ATOM 4379 O O . PHE A 1 561 ? 13.820 -6.167 -21.625 1.00 95.94 561 PHE A O 1
ATOM 4386 N N . VAL A 1 562 ? 13.609 -7.743 -20.045 1.00 96.12 562 VAL A N 1
ATOM 4387 C CA . VAL A 1 562 ? 14.707 -7.274 -19.183 1.00 96.12 562 VAL A CA 1
ATOM 4388 C C . VAL A 1 562 ? 15.695 -8.423 -19.024 1.00 96.12 562 VAL A C 1
ATOM 4390 O O . VAL A 1 562 ? 15.254 -9.559 -18.859 1.00 96.12 562 VAL A O 1
ATOM 4393 N N . GLY A 1 563 ? 16.998 -8.152 -19.072 1.00 95.00 563 GLY A N 1
ATOM 4394 C CA . GLY A 1 563 ? 18.041 -9.154 -18.841 1.00 95.00 563 GLY A CA 1
ATOM 4395 C C . GLY A 1 563 ? 19.412 -8.547 -18.576 1.00 95.00 563 GLY A C 1
ATOM 4396 O O . GLY A 1 563 ? 19.602 -7.349 -18.725 1.00 95.00 563 GLY A O 1
ATOM 4397 N N . HIS A 1 564 ? 20.384 -9.360 -18.172 1.00 95.81 564 HIS A N 1
ATOM 4398 C CA . HIS A 1 564 ? 21.781 -8.942 -18.041 1.00 95.81 564 HIS A CA 1
ATOM 4399 C C . HIS A 1 564 ? 22.703 -10.134 -18.283 1.00 95.81 564 HIS A C 1
ATOM 4401 O O . HIS A 1 564 ? 22.511 -11.174 -17.660 1.00 95.81 564 HIS A O 1
ATOM 4407 N N . GLN A 1 565 ? 23.706 -9.996 -19.153 1.00 95.38 565 GLN A N 1
ATOM 4408 C CA . GLN A 1 565 ? 24.566 -11.124 -19.526 1.00 95.38 565 GLN A CA 1
ATOM 4409 C C . GLN A 1 565 ? 25.429 -11.658 -18.372 1.00 95.38 565 GLN A C 1
ATOM 4411 O O . GLN A 1 565 ? 25.802 -12.826 -18.376 1.00 95.38 565 GLN A O 1
ATOM 4416 N N . ASN A 1 566 ? 25.798 -10.824 -17.399 1.00 95.38 566 ASN A N 1
ATOM 4417 C CA . ASN A 1 566 ? 26.609 -11.278 -16.270 1.00 95.38 566 ASN A CA 1
ATOM 4418 C C . ASN A 1 566 ? 26.327 -10.478 -14.993 1.00 95.38 566 ASN A C 1
ATOM 4420 O O . ASN A 1 566 ? 26.913 -9.420 -14.765 1.00 95.38 566 ASN A O 1
ATOM 4424 N N . LEU A 1 567 ? 25.381 -10.967 -14.195 1.00 96.50 567 LEU A N 1
ATOM 4425 C CA . LEU A 1 567 ? 25.082 -10.469 -12.852 1.00 96.50 567 LEU A CA 1
ATOM 4426 C C . LEU A 1 567 ? 25.579 -11.499 -11.834 1.00 96.50 567 LEU A C 1
ATOM 4428 O O . LEU A 1 567 ? 25.071 -12.619 -11.804 1.00 96.50 567 LEU A O 1
ATOM 4432 N N . ASN A 1 568 ? 26.574 -11.137 -11.019 1.00 96.00 568 ASN A N 1
ATOM 4433 C CA . ASN A 1 568 ? 27.223 -12.049 -10.063 1.00 96.00 568 ASN A CA 1
ATOM 4434 C C . ASN A 1 568 ? 27.654 -13.399 -10.689 1.00 96.00 568 ASN A C 1
ATOM 4436 O O . ASN A 1 568 ? 27.559 -14.447 -10.049 1.00 96.00 568 ASN A O 1
ATOM 4440 N N . GLY A 1 569 ? 28.112 -13.400 -11.946 1.00 94.12 569 GLY A N 1
ATOM 4441 C CA . GLY A 1 569 ? 28.538 -14.612 -12.657 1.00 94.12 569 GLY A CA 1
ATOM 4442 C C . GLY A 1 569 ? 27.417 -15.396 -13.349 1.00 94.12 569 GLY A C 1
ATOM 4443 O O . GLY A 1 569 ? 27.676 -16.495 -13.837 1.00 94.12 569 GLY A O 1
ATOM 4444 N N . VAL A 1 570 ? 26.187 -14.875 -13.384 1.00 95.94 570 VAL A N 1
ATOM 4445 C CA . VAL A 1 570 ? 25.008 -15.552 -13.951 1.00 95.94 570 VAL A CA 1
ATOM 4446 C C . VAL A 1 570 ? 24.465 -14.771 -15.149 1.00 95.94 570 VAL A C 1
ATOM 4448 O O . VAL A 1 570 ? 24.341 -13.544 -15.093 1.00 95.94 570 VAL A O 1
ATOM 4451 N N . ASP A 1 571 ? 24.136 -15.489 -16.225 1.00 95.75 571 ASP A N 1
ATOM 4452 C CA . ASP A 1 571 ? 23.601 -14.916 -17.465 1.00 95.75 571 ASP A CA 1
ATOM 4453 C C . ASP A 1 571 ? 22.069 -14.969 -17.482 1.00 95.75 571 ASP A C 1
ATOM 4455 O O . ASP A 1 571 ? 21.467 -16.042 -17.478 1.00 95.75 571 ASP A O 1
ATOM 4459 N N . PHE A 1 572 ? 21.451 -13.788 -17.498 1.00 95.88 572 PHE A N 1
ATOM 4460 C CA . PHE A 1 572 ? 20.006 -13.563 -17.573 1.00 95.88 572 PHE A CA 1
ATOM 4461 C C . PHE A 1 572 ? 19.579 -12.910 -18.898 1.00 95.88 572 PHE A C 1
ATOM 4463 O O . PHE A 1 572 ? 18.451 -12.427 -19.010 1.00 95.88 572 PHE A O 1
ATOM 4470 N N . TRP A 1 573 ? 20.488 -12.804 -19.869 1.00 94.62 573 TRP A N 1
ATOM 4471 C CA . TRP A 1 573 ? 20.216 -12.254 -21.196 1.00 94.62 573 TRP A CA 1
ATOM 4472 C C . TRP A 1 573 ? 20.019 -13.355 -22.233 1.00 94.62 573 TRP A C 1
ATOM 4474 O O . TRP A 1 573 ? 19.107 -13.276 -23.054 1.00 94.62 573 TRP A O 1
ATOM 4484 N N . HIS A 1 574 ? 20.887 -14.363 -22.228 1.00 93.69 574 HIS A N 1
ATOM 4485 C CA . HIS A 1 574 ? 20.856 -15.438 -23.211 1.00 93.69 574 HIS A CA 1
ATOM 4486 C C . HIS A 1 574 ? 19.926 -16.580 -22.794 1.00 93.69 574 HIS A C 1
ATOM 4488 O O . HIS A 1 574 ? 19.424 -16.655 -21.678 1.00 93.69 574 HIS A O 1
ATOM 4494 N N . GLU A 1 575 ? 19.708 -17.503 -23.728 1.00 89.94 575 GLU A N 1
ATOM 4495 C CA . GLU A 1 575 ? 18.972 -18.743 -23.504 1.00 89.94 575 GLU A CA 1
ATOM 4496 C C . GLU A 1 575 ? 19.649 -19.878 -24.264 1.00 89.94 575 GLU A C 1
ATOM 4498 O O . GLU A 1 575 ? 20.182 -19.668 -25.358 1.00 89.94 575 GLU A O 1
ATOM 4503 N N . GLY A 1 576 ? 19.587 -21.090 -23.714 1.00 83.44 576 GLY A N 1
ATOM 4504 C CA . GLY A 1 576 ? 20.087 -22.299 -24.358 1.00 83.44 576 GLY A CA 1
ATOM 4505 C C . GLY A 1 576 ? 21.044 -23.096 -23.479 1.00 83.44 576 GLY A C 1
ATOM 4506 O O . GLY A 1 576 ? 21.178 -22.862 -22.280 1.00 83.44 576 GLY A O 1
ATOM 4507 N N . LYS A 1 577 ? 21.706 -24.082 -24.088 1.00 79.69 577 LYS A N 1
ATOM 4508 C CA . LYS A 1 577 ? 22.583 -25.020 -23.379 1.00 79.69 577 LYS A CA 1
ATOM 4509 C C . LYS A 1 577 ? 23.746 -24.284 -22.703 1.00 79.69 577 LYS A C 1
ATOM 4511 O O . LYS A 1 577 ? 24.542 -23.647 -23.384 1.00 79.69 577 LYS A O 1
ATOM 4516 N N . GLY A 1 578 ? 23.872 -24.445 -21.385 1.00 78.38 578 GLY A N 1
ATOM 4517 C CA . GLY A 1 578 ? 24.941 -23.840 -20.582 1.00 78.38 578 GLY A CA 1
ATOM 4518 C C . GLY A 1 578 ? 24.625 -22.442 -20.043 1.00 78.38 578 GLY A C 1
ATOM 4519 O O . GLY A 1 578 ? 25.438 -21.909 -19.294 1.00 78.38 578 GLY A O 1
ATOM 4520 N N . ILE A 1 579 ? 23.463 -21.875 -20.381 1.00 85.00 579 ILE A N 1
ATOM 4521 C CA . ILE A 1 579 ? 22.935 -20.669 -19.737 1.00 85.00 579 ILE A CA 1
ATOM 4522 C C . ILE A 1 579 ? 22.144 -21.082 -18.502 1.00 85.00 579 ILE A C 1
ATOM 4524 O O . ILE A 1 579 ? 21.370 -22.031 -18.576 1.00 85.00 579 ILE A O 1
ATOM 4528 N N . ASN A 1 580 ? 22.370 -20.388 -17.389 1.00 83.00 580 ASN A N 1
ATOM 4529 C CA . ASN A 1 580 ? 21.990 -20.850 -16.056 1.00 83.00 580 ASN A CA 1
ATOM 4530 C C . ASN A 1 580 ? 21.161 -19.845 -15.238 1.00 83.00 580 ASN A C 1
ATOM 4532 O O . ASN A 1 580 ? 21.063 -20.009 -14.019 1.00 83.00 580 ASN A O 1
ATOM 4536 N N . GLY A 1 581 ? 20.642 -18.784 -15.864 1.00 93.88 581 GLY A N 1
ATOM 4537 C CA . GLY A 1 581 ? 19.856 -17.738 -15.213 1.00 93.88 581 GLY A CA 1
ATOM 4538 C C . GLY A 1 581 ? 18.407 -17.693 -15.696 1.00 93.88 581 GLY A C 1
ATOM 4539 O O . GLY A 1 581 ? 18.108 -17.851 -16.879 1.00 93.88 581 GLY A O 1
ATOM 4540 N N . ARG A 1 582 ? 17.490 -17.424 -14.764 1.00 93.69 582 ARG A N 1
ATOM 4541 C CA . ARG A 1 582 ? 16.060 -17.238 -15.026 1.00 93.69 582 ARG A CA 1
ATOM 4542 C C . ARG A 1 582 ? 15.490 -16.104 -14.183 1.00 93.69 582 ARG A C 1
ATOM 4544 O O . ARG A 1 582 ? 15.820 -15.978 -13.012 1.00 93.69 582 ARG A O 1
ATOM 4551 N N . MET A 1 583 ? 14.585 -15.318 -14.747 1.00 95.12 583 MET A N 1
ATOM 4552 C CA . MET A 1 583 ? 13.715 -14.412 -14.005 1.00 95.12 583 MET A CA 1
ATOM 4553 C C . MET A 1 583 ? 12.321 -15.017 -13.856 1.00 95.12 583 MET A C 1
ATOM 4555 O O . MET A 1 583 ? 11.658 -15.332 -14.843 1.00 95.12 583 MET A O 1
ATOM 4559 N N . ASN A 1 584 ? 11.855 -15.143 -12.619 1.00 94.06 584 ASN A N 1
ATOM 4560 C CA . ASN A 1 584 ? 10.530 -15.660 -12.305 1.00 94.06 584 ASN A CA 1
ATOM 4561 C C . ASN A 1 584 ? 9.643 -14.536 -11.782 1.00 94.06 584 ASN A C 1
ATOM 4563 O O . ASN A 1 584 ? 10.073 -13.734 -10.954 1.00 94.06 584 ASN A O 1
ATOM 4567 N N . HIS A 1 585 ? 8.389 -14.509 -12.228 1.00 95.62 585 HIS A N 1
ATOM 4568 C CA . HIS A 1 585 ? 7.373 -13.708 -11.568 1.00 95.62 585 HIS A CA 1
ATOM 4569 C C . HIS A 1 585 ? 7.099 -14.275 -10.170 1.00 95.62 585 HIS A C 1
ATOM 4571 O O . HIS A 1 585 ? 6.665 -15.419 -10.034 1.00 95.62 585 HIS A O 1
ATOM 4577 N N . THR A 1 586 ? 7.329 -13.469 -9.137 1.00 94.75 586 THR A N 1
ATOM 4578 C CA . THR A 1 586 ? 7.170 -13.884 -7.734 1.00 94.75 586 THR A CA 1
ATOM 4579 C C . THR A 1 586 ? 5.840 -13.421 -7.161 1.00 94.75 586 THR A C 1
ATOM 4581 O O . THR A 1 586 ? 5.216 -14.135 -6.374 1.00 94.75 586 THR A O 1
ATOM 4584 N N . ARG A 1 587 ? 5.412 -12.203 -7.512 1.00 94.50 587 ARG A N 1
ATOM 4585 C CA . ARG A 1 587 ? 4.170 -11.620 -6.999 1.00 94.50 587 ARG A CA 1
ATOM 4586 C C . ARG A 1 587 ? 3.629 -10.529 -7.913 1.00 94.50 587 ARG A C 1
ATOM 4588 O O . ARG A 1 587 ? 4.360 -9.624 -8.317 1.00 94.50 587 ARG A O 1
ATOM 4595 N N . LEU A 1 588 ? 2.321 -10.563 -8.151 1.00 95.31 588 LEU A N 1
ATOM 4596 C CA . LEU A 1 588 ? 1.564 -9.440 -8.690 1.00 95.31 588 LEU A CA 1
ATOM 4597 C C . LEU A 1 588 ? 1.231 -8.500 -7.528 1.00 95.31 588 LEU A C 1
ATOM 4599 O O . LEU A 1 588 ? 0.479 -8.860 -6.623 1.00 95.31 588 LEU A O 1
ATOM 4603 N N . ILE A 1 589 ? 1.872 -7.332 -7.495 1.00 95.56 589 ILE A N 1
ATOM 4604 C CA . ILE A 1 589 ? 1.719 -6.358 -6.406 1.00 95.56 589 ILE A CA 1
ATOM 4605 C C . ILE A 1 589 ? 0.443 -5.544 -6.625 1.00 95.56 589 ILE A C 1
ATOM 4607 O O . ILE A 1 589 ? -0.358 -5.372 -5.704 1.00 95.56 589 ILE A O 1
ATOM 4611 N N . GLU A 1 590 ? 0.246 -5.055 -7.849 1.00 93.56 590 GLU A N 1
ATOM 4612 C CA . GLU A 1 590 ? -0.890 -4.215 -8.209 1.00 93.56 590 GLU A CA 1
ATOM 4613 C C . GLU A 1 590 ? -1.262 -4.388 -9.684 1.00 93.56 590 GLU A C 1
ATOM 4615 O O . GLU A 1 590 ? -0.394 -4.502 -10.550 1.00 93.56 590 GLU A O 1
ATOM 4620 N N . THR A 1 591 ? -2.562 -4.336 -9.966 1.00 95.25 591 THR A N 1
ATOM 4621 C CA . THR A 1 591 ? -3.107 -4.066 -11.298 1.00 95.25 591 THR A CA 1
ATOM 4622 C C . THR A 1 591 ? -4.153 -2.974 -11.200 1.00 95.25 591 THR A C 1
ATOM 4624 O O . THR A 1 591 ? -4.989 -3.009 -10.294 1.00 95.25 591 THR A O 1
ATOM 4627 N N . ARG A 1 592 ? -4.154 -2.052 -12.159 1.00 94.75 592 ARG A N 1
ATOM 4628 C CA . ARG A 1 592 ? -5.105 -0.947 -12.221 1.00 94.75 592 ARG A CA 1
ATOM 4629 C C . ARG A 1 592 ? -5.541 -0.689 -13.656 1.00 94.75 592 ARG A C 1
ATOM 4631 O O . ARG A 1 592 ? -4.707 -0.408 -14.507 1.00 94.75 592 ARG A O 1
ATOM 4638 N N . SER A 1 593 ? -6.846 -0.766 -13.899 1.00 96.25 593 SER A N 1
ATOM 4639 C CA . SER A 1 593 ? -7.475 -0.135 -15.067 1.00 96.25 593 SER A CA 1
ATOM 4640 C C . SER A 1 593 ? -7.878 1.283 -14.673 1.00 96.25 593 SER A C 1
ATOM 4642 O O . SER A 1 593 ? -8.299 1.477 -13.533 1.00 96.25 593 SER A O 1
ATOM 4644 N N . GLY A 1 594 ? -7.769 2.247 -15.581 1.00 94.69 594 GLY A N 1
ATOM 4645 C CA . GLY A 1 594 ? -8.001 3.656 -15.267 1.00 94.69 594 GLY A CA 1
ATOM 4646 C C . GLY A 1 594 ? -8.533 4.444 -16.457 1.00 94.69 594 GLY A C 1
ATOM 4647 O O . GLY A 1 594 ? -8.539 3.949 -17.586 1.00 94.69 594 GLY A O 1
ATOM 4648 N N . GLU A 1 595 ? -8.998 5.662 -16.177 1.00 94.56 595 GLU A N 1
ATOM 4649 C CA . GLU A 1 595 ? -9.656 6.532 -17.162 1.00 94.56 595 GLU A CA 1
ATOM 4650 C C . GLU A 1 595 ? -8.746 6.894 -18.336 1.00 94.56 595 GLU A C 1
ATOM 4652 O O . GLU A 1 595 ? -9.197 6.826 -19.462 1.00 94.56 595 GLU A O 1
ATOM 4657 N N . ASP A 1 596 ? -7.465 7.180 -18.108 1.00 94.06 596 ASP A N 1
ATOM 4658 C CA . ASP A 1 596 ? -6.503 7.540 -19.165 1.00 94.06 596 ASP A CA 1
ATOM 4659 C C . ASP A 1 596 ? -5.304 6.578 -19.248 1.00 94.06 596 ASP A C 1
ATOM 4661 O O . ASP A 1 596 ? -4.533 6.606 -20.207 1.00 94.06 596 ASP A O 1
ATOM 4665 N N . ARG A 1 597 ? -5.094 5.741 -18.223 1.00 96.00 597 ARG A N 1
ATOM 4666 C CA . ARG A 1 597 ? -3.944 4.832 -18.147 1.00 96.00 597 ARG A CA 1
ATOM 4667 C C . ARG A 1 597 ? -4.180 3.611 -17.272 1.00 96.00 597 ARG A C 1
ATOM 4669 O O . ARG A 1 597 ? -4.889 3.668 -16.270 1.00 96.00 597 ARG A O 1
ATOM 4676 N N . ALA A 1 598 ? -3.518 2.520 -17.630 1.00 97.56 598 ALA A N 1
ATOM 4677 C CA . ALA A 1 598 ? -3.478 1.279 -16.874 1.00 97.56 598 ALA A CA 1
ATOM 4678 C C . ALA A 1 598 ? -2.098 1.085 -16.233 1.00 97.56 598 ALA A C 1
ATOM 4680 O O . ALA A 1 598 ? -1.097 1.563 -16.762 1.00 97.56 598 ALA A O 1
ATOM 4681 N N . LEU A 1 599 ? -2.030 0.372 -15.107 1.00 97.44 599 LEU A N 1
ATOM 4682 C CA . LEU A 1 599 ? -0.784 0.089 -14.391 1.00 97.44 599 LEU A CA 1
ATOM 4683 C C . LEU A 1 599 ? -0.690 -1.381 -13.982 1.00 97.44 599 LEU A C 1
ATOM 4685 O O . LEU A 1 599 ? -1.647 -1.956 -13.462 1.00 97.44 599 LEU A O 1
ATOM 4689 N N . ILE A 1 600 ? 0.490 -1.972 -14.166 1.00 98.31 600 ILE A N 1
ATOM 4690 C CA . ILE A 1 600 ? 0.859 -3.293 -13.651 1.00 98.31 600 ILE A CA 1
ATOM 4691 C C . ILE A 1 600 ? 2.122 -3.144 -12.804 1.00 98.31 600 ILE A C 1
ATOM 4693 O O . ILE A 1 600 ? 3.141 -2.665 -13.297 1.00 98.31 600 ILE A O 1
ATOM 4697 N N . LYS A 1 601 ? 2.082 -3.599 -11.548 1.00 98.00 601 LYS A N 1
ATOM 4698 C CA . LYS A 1 601 ? 3.248 -3.658 -10.660 1.00 98.00 601 LYS A CA 1
ATOM 4699 C C . LYS A 1 601 ? 3.559 -5.096 -10.265 1.00 98.00 601 LYS A C 1
ATOM 4701 O O . LYS A 1 601 ? 2.693 -5.804 -9.748 1.00 98.00 601 LYS A O 1
ATOM 4706 N N . THR A 1 602 ? 4.796 -5.534 -10.475 1.00 98.12 602 THR A N 1
ATOM 4707 C CA . THR A 1 602 ? 5.240 -6.907 -10.172 1.00 98.12 602 THR A CA 1
ATOM 4708 C C . THR A 1 602 ? 6.515 -6.934 -9.353 1.00 98.12 602 THR A C 1
ATOM 4710 O O . THR A 1 602 ? 7.307 -6.004 -9.438 1.00 98.12 602 THR A O 1
ATOM 4713 N N . LEU A 1 603 ? 6.703 -8.007 -8.585 1.00 98.12 603 LEU A N 1
ATOM 4714 C CA . LEU A 1 603 ? 7.985 -8.430 -8.028 1.00 98.12 603 LEU A CA 1
ATOM 4715 C C . LEU A 1 603 ? 8.460 -9.667 -8.790 1.00 98.12 603 LEU A C 1
ATOM 4717 O O . LEU A 1 603 ? 7.700 -10.629 -8.938 1.00 98.12 603 LEU A O 1
ATOM 4721 N N . ASN A 1 604 ? 9.725 -9.664 -9.190 1.00 98.00 604 ASN A N 1
ATOM 4722 C CA . ASN A 1 604 ? 10.375 -10.758 -9.896 1.00 98.00 604 ASN A CA 1
ATOM 4723 C C . ASN A 1 604 ? 11.670 -11.155 -9.178 1.00 98.00 604 ASN A C 1
ATOM 4725 O O . ASN A 1 604 ? 12.349 -10.310 -8.592 1.00 98.00 604 ASN A O 1
ATOM 4729 N N . THR A 1 605 ? 12.024 -12.438 -9.217 1.00 97.00 605 THR A N 1
ATOM 4730 C CA . THR A 1 605 ? 13.305 -12.955 -8.709 1.00 97.00 605 THR A CA 1
ATOM 4731 C C . THR A 1 605 ? 14.190 -13.421 -9.845 1.00 97.00 605 THR A C 1
ATOM 4733 O O . THR A 1 605 ? 13.724 -14.041 -10.794 1.00 97.00 605 THR A O 1
ATOM 4736 N N . TRP A 1 606 ? 15.482 -13.146 -9.723 1.00 96.69 606 TRP A N 1
ATOM 4737 C CA . TRP A 1 606 ? 16.527 -13.562 -10.647 1.00 96.69 606 TRP A CA 1
ATOM 4738 C C . TRP A 1 606 ? 17.211 -14.757 -10.002 1.00 96.69 606 TRP A C 1
ATOM 4740 O O . TRP A 1 606 ? 17.874 -14.600 -8.980 1.00 96.69 606 TRP A O 1
ATOM 4750 N N . THR A 1 607 ? 16.999 -15.954 -10.530 1.00 95.25 607 THR A N 1
ATOM 4751 C CA . THR A 1 607 ? 17.455 -17.212 -9.938 1.00 95.25 607 THR A CA 1
ATOM 4752 C C . THR A 1 607 ? 18.436 -17.939 -10.840 1.00 95.25 607 THR A C 1
ATOM 4754 O O . THR A 1 607 ? 18.327 -17.870 -12.062 1.00 95.25 607 THR A O 1
ATOM 4757 N N . THR A 1 608 ? 19.336 -18.713 -10.244 1.00 92.62 608 THR A N 1
ATOM 4758 C CA . THR A 1 608 ? 20.093 -19.728 -10.983 1.00 92.62 608 THR A CA 1
ATOM 4759 C C . THR A 1 608 ? 19.199 -20.915 -11.361 1.00 92.62 608 THR A C 1
ATOM 4761 O O . THR A 1 608 ? 18.129 -21.095 -10.775 1.00 92.62 608 THR A O 1
ATOM 4764 N N . ASP A 1 609 ? 19.656 -21.787 -12.259 1.00 86.06 609 ASP A N 1
ATOM 4765 C CA . ASP A 1 609 ? 18.983 -23.061 -12.582 1.00 86.06 609 ASP A CA 1
ATOM 4766 C C . ASP A 1 609 ? 18.792 -23.980 -11.364 1.00 86.06 609 ASP A C 1
ATOM 4768 O O . ASP A 1 609 ? 17.867 -24.787 -11.323 1.00 86.06 609 ASP A O 1
ATOM 4772 N N . ALA A 1 610 ? 19.638 -23.834 -10.339 1.00 86.69 610 ALA A N 1
ATOM 4773 C CA . ALA A 1 610 ? 19.498 -24.539 -9.064 1.00 86.69 610 ALA A CA 1
ATOM 4774 C C . ALA A 1 610 ? 18.423 -23.921 -8.143 1.00 86.69 610 ALA A C 1
ATOM 4776 O O . ALA A 1 610 ? 18.244 -24.370 -7.012 1.00 86.69 610 ALA A O 1
ATOM 4777 N N . GLY A 1 611 ? 17.735 -22.866 -8.590 1.00 87.44 611 GLY A N 1
ATOM 4778 C CA . GLY A 1 611 ? 16.696 -22.164 -7.839 1.00 87.44 611 GLY A CA 1
ATOM 4779 C C . GLY A 1 611 ? 17.217 -21.179 -6.789 1.00 87.44 611 GLY A C 1
ATOM 4780 O O . GLY A 1 611 ? 16.412 -20.637 -6.035 1.00 87.44 611 GLY A O 1
ATOM 4781 N N . LYS A 1 612 ? 18.532 -20.913 -6.724 1.00 90.62 612 LYS A N 1
ATOM 4782 C CA . LYS A 1 612 ? 19.095 -19.914 -5.797 1.00 90.62 612 LYS A CA 1
ATOM 4783 C C . LYS A 1 612 ? 18.753 -18.512 -6.298 1.00 90.62 612 LYS A C 1
ATOM 4785 O O . LYS A 1 612 ? 19.124 -18.169 -7.418 1.00 90.62 612 LYS A O 1
ATOM 4790 N N . THR A 1 613 ? 18.120 -17.688 -5.465 1.00 94.25 613 THR A N 1
ATOM 4791 C CA . THR A 1 613 ? 17.909 -16.260 -5.764 1.00 94.25 613 THR A CA 1
ATOM 4792 C C . THR A 1 613 ? 19.242 -15.504 -5.741 1.00 94.25 613 THR A C 1
ATOM 4794 O O . THR A 1 613 ? 19.994 -15.621 -4.782 1.00 94.25 613 THR A O 1
ATOM 4797 N N . VAL A 1 614 ? 19.519 -14.734 -6.792 1.00 95.31 614 VAL A N 1
ATOM 4798 C CA . VAL A 1 614 ? 20.674 -13.831 -6.950 1.00 95.31 614 VAL A CA 1
ATOM 4799 C C . VAL A 1 614 ? 20.246 -12.389 -6.685 1.00 95.31 614 VAL A C 1
ATOM 4801 O O . VAL A 1 614 ? 20.862 -11.690 -5.892 1.00 95.31 614 VAL A O 1
ATOM 4804 N N . ALA A 1 615 ? 19.150 -11.953 -7.308 1.00 96.25 615 ALA A N 1
ATOM 4805 C CA . ALA A 1 615 ? 18.597 -10.609 -7.165 1.00 96.25 615 ALA A CA 1
ATOM 4806 C C . ALA A 1 615 ? 17.065 -10.638 -7.184 1.00 96.25 615 ALA A C 1
ATOM 4808 O O . ALA A 1 615 ? 16.442 -11.655 -7.504 1.00 96.25 615 ALA A O 1
ATOM 4809 N N . ALA A 1 616 ? 16.450 -9.506 -6.861 1.00 97.69 616 ALA A N 1
ATOM 4810 C CA . ALA A 1 616 ? 15.031 -9.276 -7.083 1.00 97.69 616 ALA A CA 1
ATOM 4811 C C . ALA A 1 616 ? 14.826 -7.922 -7.761 1.00 97.69 616 ALA A C 1
ATOM 4813 O O . ALA A 1 616 ? 15.647 -7.022 -7.598 1.00 97.69 616 ALA A O 1
ATOM 4814 N N . ASP A 1 617 ? 13.725 -7.766 -8.486 1.00 98.38 617 ASP A N 1
ATOM 4815 C CA . ASP A 1 617 ? 13.314 -6.477 -9.030 1.00 98.38 617 ASP A CA 1
ATOM 4816 C C . ASP A 1 617 ? 11.818 -6.244 -8.852 1.00 98.38 617 ASP A C 1
ATOM 4818 O O . ASP A 1 617 ? 11.028 -7.185 -8.949 1.00 98.38 617 ASP A O 1
ATOM 4822 N N . THR A 1 618 ? 11.426 -4.996 -8.612 1.00 98.62 618 THR A N 1
ATOM 4823 C CA . THR A 1 618 ? 10.046 -4.564 -8.830 1.00 98.62 618 THR A CA 1
ATOM 4824 C C . THR A 1 618 ? 9.948 -3.820 -10.154 1.00 98.62 618 THR A C 1
ATOM 4826 O O . THR A 1 618 ? 10.818 -3.017 -10.493 1.00 98.62 618 THR A O 1
ATOM 4829 N N . ARG A 1 619 ? 8.878 -4.073 -10.915 1.00 98.38 619 ARG A N 1
ATOM 4830 C CA . ARG A 1 619 ? 8.579 -3.353 -12.165 1.00 98.38 619 ARG A CA 1
ATOM 4831 C C . ARG A 1 619 ? 7.235 -2.687 -12.050 1.00 98.38 619 ARG A C 1
ATOM 4833 O O . ARG A 1 619 ? 6.269 -3.375 -11.722 1.00 98.38 619 ARG A O 1
ATOM 4840 N N . THR A 1 620 ? 7.176 -1.412 -12.395 1.00 98.44 620 THR A N 1
ATOM 4841 C CA . THR A 1 620 ? 5.933 -0.680 -12.613 1.00 98.44 620 THR A CA 1
ATOM 4842 C C . THR A 1 620 ? 5.824 -0.354 -14.095 1.00 98.44 620 THR A C 1
ATOM 4844 O O . THR A 1 620 ? 6.635 0.402 -14.626 1.00 98.44 620 THR A O 1
ATOM 4847 N N . LEU A 1 621 ? 4.833 -0.950 -14.755 1.00 98.69 621 LEU A N 1
ATOM 4848 C CA . LEU A 1 621 ? 4.508 -0.719 -16.156 1.00 98.69 621 LEU A CA 1
ATOM 4849 C C . LEU A 1 621 ? 3.243 0.131 -16.233 1.00 98.69 621 LEU A C 1
ATOM 4851 O O . LEU A 1 621 ? 2.215 -0.275 -15.691 1.00 98.69 621 LEU A O 1
ATOM 4855 N N . THR A 1 622 ? 3.308 1.284 -16.896 1.00 98.38 622 THR A N 1
ATOM 4856 C CA . THR A 1 622 ? 2.139 2.138 -17.155 1.00 98.38 622 THR A CA 1
ATOM 4857 C C . THR A 1 622 ? 1.851 2.178 -18.647 1.00 98.38 622 THR A C 1
ATOM 4859 O O . THR A 1 622 ? 2.757 2.406 -19.443 1.00 98.38 622 THR A O 1
ATOM 4862 N N . PHE A 1 623 ? 0.590 1.972 -19.016 1.00 98.75 623 PHE A N 1
ATOM 4863 C CA . PHE A 1 623 ? 0.128 1.884 -20.398 1.00 98.75 623 PHE A CA 1
ATOM 4864 C C . PHE A 1 623 ? -0.924 2.950 -20.660 1.00 98.75 623 PHE A C 1
ATOM 4866 O O . PHE A 1 623 ? -1.887 3.058 -19.900 1.00 98.75 623 PHE A O 1
ATOM 4873 N N . TRP A 1 624 ? -0.749 3.717 -21.726 1.00 98.19 624 TRP A N 1
ATOM 4874 C CA . TRP A 1 624 ? -1.663 4.786 -22.128 1.00 98.19 624 TRP A CA 1
ATOM 4875 C C . TRP A 1 624 ? -1.472 5.110 -23.610 1.00 98.19 624 TRP A C 1
ATOM 4877 O O . TRP A 1 624 ? -0.588 4.552 -24.261 1.00 98.19 624 TRP A O 1
ATOM 4887 N N . GLY A 1 625 ? -2.302 5.982 -24.165 1.00 97.06 625 GLY A N 1
ATOM 4888 C CA . GLY A 1 625 ? -2.161 6.451 -25.540 1.00 97.06 625 GLY A CA 1
ATOM 4889 C C . GLY A 1 625 ? -3.495 6.793 -26.171 1.00 97.06 625 GLY A C 1
ATOM 4890 O O . GLY A 1 625 ? -4.526 6.713 -25.522 1.00 97.06 625 GLY A O 1
ATOM 4891 N N . ASP A 1 626 ? -3.474 7.104 -27.456 1.00 95.75 626 ASP A N 1
ATOM 4892 C CA . ASP A 1 626 ? -4.621 7.558 -28.237 1.00 95.75 626 ASP A CA 1
ATOM 4893 C C . ASP A 1 626 ? -4.596 6.931 -29.644 1.00 95.75 626 ASP A C 1
ATOM 4895 O O . ASP A 1 626 ? -3.903 5.940 -29.888 1.00 95.75 626 ASP A O 1
ATOM 4899 N N . GLU A 1 627 ? -5.377 7.471 -30.577 1.00 94.94 627 GLU A N 1
ATOM 4900 C CA . GLU A 1 627 ? -5.436 6.984 -31.960 1.00 94.94 627 GLU A CA 1
ATOM 4901 C C . GLU A 1 627 ? -4.139 7.195 -32.764 1.00 94.94 627 GLU A C 1
ATOM 4903 O O . GLU A 1 627 ? -3.994 6.620 -33.845 1.00 94.94 627 GLU A O 1
ATOM 4908 N N . SER A 1 628 ? -3.202 8.011 -32.273 1.00 96.00 628 SER A N 1
ATOM 4909 C CA . SER A 1 628 ? -1.933 8.337 -32.931 1.00 96.00 628 SER A CA 1
ATOM 4910 C C . SER A 1 628 ? -0.758 7.523 -32.387 1.00 96.00 628 SER A C 1
ATOM 4912 O O . SER A 1 628 ? 0.047 7.004 -33.168 1.00 96.00 628 SER A O 1
ATOM 4914 N N . ALA A 1 629 ? -0.685 7.335 -31.066 1.00 97.69 629 ALA A N 1
ATOM 4915 C CA . ALA A 1 629 ? 0.396 6.598 -30.425 1.00 97.69 629 ALA A CA 1
ATOM 4916 C C . ALA A 1 629 ? -0.034 5.853 -29.154 1.00 97.69 629 ALA A C 1
ATOM 4918 O O . ALA A 1 629 ? -0.940 6.262 -28.432 1.00 97.69 629 ALA A O 1
ATOM 4919 N N . ARG A 1 630 ? 0.669 4.758 -28.848 1.00 98.50 630 ARG A N 1
ATOM 4920 C CA . ARG A 1 630 ? 0.597 4.031 -27.573 1.00 98.50 630 ARG A CA 1
ATOM 4921 C C . ARG A 1 630 ? 1.926 4.125 -26.829 1.00 98.50 630 ARG A C 1
ATOM 4923 O O . ARG A 1 630 ? 2.992 4.113 -27.443 1.00 98.50 630 ARG A O 1
ATOM 4930 N N . TYR A 1 631 ? 1.862 4.162 -25.506 1.00 98.69 631 TYR A N 1
ATOM 4931 C CA . TYR A 1 631 ? 2.999 4.401 -24.627 1.00 98.69 631 TYR A CA 1
ATOM 4932 C C . TYR A 1 631 ? 3.142 3.292 -23.590 1.00 98.69 631 TYR A C 1
ATOM 4934 O O . TYR A 1 631 ? 2.150 2.805 -23.041 1.00 98.69 631 TYR A O 1
ATOM 4942 N N . ILE A 1 632 ? 4.391 2.924 -23.304 1.00 98.88 632 ILE A N 1
ATOM 4943 C CA . ILE A 1 632 ? 4.752 2.071 -22.167 1.00 98.88 632 ILE A CA 1
ATOM 4944 C C . ILE A 1 632 ? 5.819 2.789 -21.357 1.00 98.88 632 ILE A C 1
ATOM 4946 O O . ILE A 1 632 ? 6.948 2.945 -21.824 1.00 98.88 632 ILE A O 1
ATOM 4950 N N . ASP A 1 633 ? 5.476 3.164 -20.132 1.00 98.69 633 ASP A N 1
ATOM 4951 C CA . ASP A 1 633 ? 6.452 3.602 -19.139 1.00 98.69 633 ASP A CA 1
ATOM 4952 C C . ASP A 1 633 ? 6.864 2.416 -18.287 1.00 98.69 633 ASP A C 1
ATOM 4954 O O . ASP A 1 633 ? 6.014 1.710 -17.747 1.00 98.69 633 ASP A O 1
ATOM 4958 N N . LEU A 1 634 ? 8.169 2.205 -18.163 1.00 98.56 634 LEU A N 1
ATOM 4959 C CA . LEU A 1 634 ? 8.764 1.119 -17.403 1.00 98.56 634 LEU A CA 1
ATOM 4960 C C . LEU A 1 634 ? 9.699 1.700 -16.344 1.00 98.56 634 LEU A C 1
ATOM 4962 O O . LEU A 1 634 ? 10.780 2.199 -16.655 1.00 98.56 634 LEU A O 1
ATOM 4966 N N . GLU A 1 635 ? 9.286 1.595 -15.086 1.00 98.50 635 GLU A N 1
ATOM 4967 C CA . GLU A 1 635 ? 10.145 1.824 -13.926 1.00 98.50 635 GLU A CA 1
ATOM 4968 C C . GLU A 1 635 ? 10.573 0.472 -13.346 1.00 98.50 635 GLU A C 1
ATOM 4970 O O . GLU A 1 635 ? 9.731 -0.385 -13.080 1.00 98.50 635 GLU A O 1
ATOM 4975 N N . ILE A 1 636 ? 11.875 0.277 -13.146 1.00 98.38 636 ILE A N 1
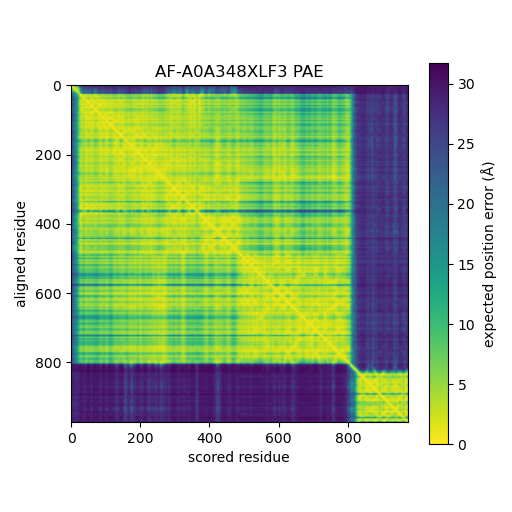ATOM 4976 C CA . ILE A 1 636 ? 12.461 -0.932 -12.563 1.00 98.38 636 ILE A CA 1
ATOM 4977 C C . ILE A 1 636 ? 13.232 -0.523 -11.315 1.00 98.38 636 ILE A C 1
ATOM 4979 O O . ILE A 1 636 ? 14.099 0.342 -11.395 1.00 98.38 636 ILE A O 1
ATOM 4983 N N . ASN A 1 637 ? 12.967 -1.171 -10.184 1.00 98.38 637 ASN A N 1
ATOM 4984 C CA . ASN A 1 637 ? 13.814 -1.072 -9.001 1.00 98.38 637 ASN A CA 1
ATOM 4985 C C . ASN A 1 637 ? 14.506 -2.419 -8.782 1.00 98.38 637 ASN A C 1
ATOM 4987 O O . ASN A 1 637 ? 13.854 -3.403 -8.451 1.00 98.38 637 ASN A O 1
ATOM 4991 N N . ILE A 1 638 ? 15.823 -2.478 -8.980 1.00 98.31 638 ILE A N 1
ATOM 4992 C CA . ILE A 1 638 ? 16.640 -3.661 -8.685 1.00 98.31 638 ILE A CA 1
ATOM 4993 C C . ILE A 1 638 ? 17.008 -3.648 -7.200 1.00 98.31 638 ILE A C 1
ATOM 4995 O O . ILE A 1 638 ? 17.435 -2.618 -6.684 1.00 98.31 638 ILE A O 1
ATOM 4999 N N . HIS A 1 639 ? 16.888 -4.786 -6.516 1.00 98.06 639 HIS A N 1
ATOM 5000 C CA . HIS A 1 639 ? 17.027 -4.910 -5.066 1.00 98.06 639 HIS A CA 1
ATOM 5001 C C . HIS A 1 639 ? 18.122 -5.912 -4.670 1.00 98.06 639 HIS A C 1
ATOM 5003 O O . HIS A 1 639 ? 18.008 -7.115 -4.923 1.00 98.06 639 HIS A O 1
ATOM 5009 N N . ALA A 1 640 ? 19.144 -5.430 -3.959 1.00 97.19 640 ALA A N 1
ATOM 5010 C CA . ALA A 1 640 ? 20.207 -6.249 -3.379 1.00 97.19 640 ALA A CA 1
ATOM 5011 C C . ALA A 1 640 ? 19.767 -6.799 -2.007 1.00 97.19 640 ALA A C 1
ATOM 5013 O O . ALA A 1 640 ? 20.012 -6.194 -0.964 1.00 97.19 640 ALA A O 1
ATOM 5014 N N . THR A 1 641 ? 19.028 -7.912 -1.987 1.00 94.19 641 THR A N 1
ATOM 5015 C CA . THR A 1 641 ? 18.307 -8.359 -0.775 1.00 94.19 641 THR A CA 1
ATOM 5016 C C . THR A 1 641 ? 19.198 -9.008 0.287 1.00 94.19 641 THR A C 1
ATOM 5018 O O . THR A 1 641 ? 18.997 -8.777 1.481 1.00 94.19 641 THR A O 1
ATOM 5021 N N . HIS A 1 642 ? 20.198 -9.795 -0.120 1.00 90.31 642 HIS A N 1
ATOM 5022 C CA . HIS A 1 642 ? 20.998 -10.617 0.798 1.00 90.31 642 HIS A CA 1
ATOM 5023 C C . HIS A 1 642 ? 22.512 -10.633 0.521 1.00 90.31 642 HIS A C 1
ATOM 5025 O O . HIS A 1 642 ? 23.269 -10.998 1.429 1.00 90.31 642 HIS A O 1
ATOM 5031 N N . GLU A 1 643 ? 22.956 -10.162 -0.643 1.00 92.69 643 GLU A N 1
ATOM 5032 C CA . GLU A 1 643 ? 24.358 -9.935 -1.017 1.00 92.69 643 GLU A CA 1
ATOM 5033 C C . GLU A 1 643 ? 24.489 -8.697 -1.921 1.00 92.69 643 GLU A C 1
ATOM 5035 O O . GLU A 1 643 ? 23.473 -8.138 -2.338 1.00 92.69 643 GLU A O 1
ATOM 5040 N N . ASP A 1 644 ? 25.721 -8.238 -2.162 1.00 96.75 644 ASP A N 1
ATOM 5041 C CA . ASP A 1 644 ? 25.993 -7.177 -3.139 1.00 96.75 644 ASP A CA 1
ATOM 5042 C C . ASP A 1 644 ? 25.684 -7.693 -4.554 1.00 96.75 644 ASP A C 1
ATOM 5044 O O . ASP A 1 644 ? 25.903 -8.868 -4.864 1.00 96.75 644 ASP A O 1
ATOM 5048 N N . LEU A 1 645 ? 25.195 -6.814 -5.426 1.00 98.06 645 LEU A N 1
ATOM 5049 C CA . LEU A 1 645 ? 24.934 -7.121 -6.830 1.00 98.06 645 LEU A CA 1
ATOM 5050 C C . LEU A 1 645 ? 25.983 -6.442 -7.701 1.00 98.06 645 LEU A C 1
ATOM 5052 O O . LEU A 1 645 ? 25.961 -5.221 -7.824 1.00 98.06 645 LEU A O 1
ATOM 5056 N N . LEU A 1 646 ? 26.869 -7.224 -8.312 1.00 97.88 646 LEU A N 1
ATOM 5057 C CA . LEU A 1 646 ? 27.843 -6.776 -9.299 1.00 97.88 646 LEU A CA 1
ATOM 5058 C C . LEU A 1 646 ? 27.320 -7.057 -10.709 1.00 97.88 646 LEU A C 1
ATOM 5060 O O . LEU A 1 646 ? 27.228 -8.206 -11.152 1.00 97.88 646 LEU A O 1
ATOM 5064 N N . PHE A 1 647 ? 27.001 -5.982 -11.414 1.00 97.19 647 PHE A N 1
ATOM 5065 C CA . PHE A 1 647 ? 26.749 -5.980 -12.843 1.00 97.19 647 PHE A CA 1
ATOM 5066 C C . PHE A 1 647 ? 28.074 -5.779 -13.569 1.00 97.19 647 PHE A C 1
ATOM 5068 O O . PHE A 1 647 ? 28.654 -4.697 -13.503 1.00 97.19 647 PHE A O 1
ATOM 5075 N N . HIS A 1 648 ? 28.550 -6.819 -14.251 1.00 97.00 648 HIS A N 1
ATOM 5076 C CA . HIS A 1 648 ? 29.742 -6.694 -15.080 1.00 97.00 648 HIS A CA 1
ATOM 5077 C C . HIS A 1 648 ? 29.453 -5.945 -16.380 1.00 97.00 648 HIS A C 1
ATOM 5079 O O . HIS A 1 648 ? 28.378 -6.092 -16.962 1.00 97.00 648 HIS A O 1
ATOM 5085 N N . GLU A 1 649 ? 30.442 -5.217 -16.880 1.00 95.12 649 GLU A N 1
ATOM 5086 C CA . GLU A 1 649 ? 30.341 -4.425 -18.093 1.00 95.12 649 GLU A CA 1
ATOM 5087 C C . GLU A 1 649 ? 30.091 -5.287 -19.342 1.00 95.12 649 GLU A C 1
ATOM 5089 O O . GLU A 1 649 ? 30.990 -5.850 -19.971 1.00 95.12 649 GLU A O 1
ATOM 5094 N N . MET A 1 650 ? 28.825 -5.397 -19.738 1.00 95.12 650 MET A N 1
ATOM 5095 C CA . MET A 1 650 ? 28.395 -6.261 -20.835 1.00 95.12 650 MET A CA 1
ATOM 5096 C C . MET A 1 650 ? 27.615 -5.461 -21.861 1.00 95.12 650 MET A C 1
ATOM 5098 O O . MET A 1 650 ? 26.791 -4.621 -21.519 1.00 95.12 650 MET A O 1
ATOM 5102 N N . LYS A 1 651 ? 27.846 -5.733 -23.151 1.00 93.25 651 LYS A N 1
ATOM 5103 C CA . LYS A 1 651 ? 27.111 -5.058 -24.236 1.00 93.25 651 LYS A CA 1
ATOM 5104 C C . LYS A 1 651 ? 25.646 -5.509 -24.333 1.00 93.25 651 LYS A C 1
ATOM 5106 O O . LYS A 1 651 ? 24.849 -4.752 -24.878 1.00 93.25 651 LYS A O 1
ATOM 5111 N N . ASP A 1 652 ? 25.338 -6.720 -23.863 1.00 93.06 652 ASP A N 1
ATOM 5112 C CA . ASP A 1 652 ? 24.032 -7.383 -23.946 1.00 93.06 652 ASP A CA 1
ATOM 5113 C C . ASP A 1 652 ? 23.366 -7.305 -22.561 1.00 93.06 652 ASP A C 1
ATOM 5115 O O . ASP A 1 652 ? 23.673 -8.081 -21.651 1.00 93.06 652 ASP A O 1
ATOM 5119 N N . SER A 1 653 ? 22.564 -6.257 -22.349 1.00 90.81 653 SER A N 1
ATOM 5120 C CA . SER A 1 653 ? 22.203 -5.822 -20.999 1.00 90.81 653 SER A CA 1
ATOM 5121 C C . SER A 1 653 ? 20.974 -4.893 -20.946 1.00 90.81 653 SER A C 1
ATOM 5123 O O . SER A 1 653 ? 20.712 -4.128 -21.881 1.00 90.81 653 SER A O 1
ATOM 5125 N N . PHE A 1 654 ? 20.250 -4.987 -19.827 1.00 93.06 654 PHE A N 1
ATOM 5126 C CA . PHE A 1 654 ? 19.017 -4.322 -19.387 1.00 93.06 654 PHE A CA 1
ATOM 5127 C C . PHE A 1 654 ? 17.797 -4.487 -20.289 1.00 93.06 654 PHE A C 1
ATOM 5129 O O . PHE A 1 654 ? 17.371 -5.607 -20.567 1.00 93.06 654 PHE A O 1
ATOM 5136 N N . VAL A 1 655 ? 17.142 -3.378 -20.622 1.00 96.81 655 VAL A N 1
ATOM 5137 C CA . VAL A 1 655 ? 15.823 -3.372 -21.242 1.00 96.81 655 VAL A CA 1
ATOM 5138 C C . VAL A 1 655 ? 16.020 -3.528 -22.737 1.00 96.81 655 VAL A C 1
ATOM 5140 O O . VAL A 1 655 ? 16.522 -2.619 -23.396 1.00 96.81 655 VAL A O 1
ATOM 5143 N N . GLY A 1 656 ? 15.655 -4.697 -23.253 1.00 96.06 656 GLY A N 1
ATOM 5144 C CA . GLY A 1 656 ? 15.735 -5.049 -24.661 1.00 96.06 656 GLY A CA 1
ATOM 5145 C C . GLY A 1 656 ? 14.371 -4.972 -25.335 1.00 96.06 656 GLY A C 1
ATOM 5146 O O . GLY A 1 656 ? 13.361 -5.389 -24.772 1.00 96.06 656 GLY A O 1
ATOM 5147 N N . PHE A 1 657 ? 14.349 -4.475 -26.569 1.00 97.81 657 PHE A N 1
ATOM 5148 C CA . PHE A 1 657 ? 13.190 -4.518 -27.450 1.00 97.81 657 PHE A CA 1
ATOM 5149 C C . PHE A 1 657 ? 13.566 -5.119 -28.801 1.00 97.81 657 PHE A C 1
ATOM 5151 O O . PHE A 1 657 ? 14.594 -4.779 -29.400 1.00 97.81 657 PHE A O 1
ATOM 5158 N N . ARG A 1 658 ? 12.714 -6.019 -29.287 1.00 96.88 658 ARG A N 1
ATOM 5159 C CA . ARG A 1 658 ? 12.867 -6.692 -30.570 1.00 96.88 658 ARG A CA 1
ATOM 5160 C C . ARG A 1 658 ? 11.721 -6.336 -31.509 1.00 96.88 658 ARG A C 1
ATOM 5162 O O . ARG A 1 658 ? 10.609 -6.847 -31.366 1.00 96.88 658 ARG A O 1
ATOM 5169 N N . SER A 1 659 ? 12.023 -5.491 -32.488 1.00 97.00 659 SER A N 1
ATOM 5170 C CA . SER A 1 659 ? 11.032 -4.942 -33.409 1.00 97.00 659 SER A CA 1
ATOM 5171 C C . SER A 1 659 ? 10.601 -5.914 -34.505 1.00 97.00 659 SER A C 1
ATOM 5173 O O . SER A 1 659 ? 11.233 -6.948 -34.746 1.00 97.00 659 SER A O 1
ATOM 5175 N N . HIS A 1 660 ? 9.505 -5.556 -35.172 1.00 97.00 660 HIS A N 1
ATOM 5176 C CA . HIS A 1 660 ? 9.009 -6.196 -36.382 1.00 97.00 660 HIS A CA 1
ATOM 5177 C C . HIS A 1 660 ? 10.091 -6.233 -37.491 1.00 97.00 660 HIS A C 1
ATOM 5179 O O . HIS A 1 660 ? 10.794 -5.236 -37.679 1.00 97.00 660 HIS A O 1
ATOM 5185 N N . PRO A 1 661 ? 10.222 -7.324 -38.278 1.00 95.75 661 PRO A N 1
ATOM 5186 C CA . PRO A 1 661 ? 11.229 -7.443 -39.343 1.00 95.75 661 PRO A CA 1
ATOM 5187 C C . PRO A 1 661 ? 11.228 -6.304 -40.369 1.00 95.75 661 PRO A C 1
ATOM 5189 O O . PRO A 1 661 ? 12.291 -5.888 -40.819 1.00 95.75 661 PRO A O 1
ATOM 5192 N N . HIS A 1 662 ? 10.056 -5.763 -40.698 1.00 97.06 662 HIS A N 1
ATOM 5193 C CA . HIS A 1 662 ? 9.932 -4.602 -41.582 1.00 97.06 662 HIS A CA 1
ATOM 5194 C C . HIS A 1 662 ? 10.683 -3.357 -41.081 1.00 97.06 662 HIS A C 1
ATOM 5196 O O . HIS A 1 662 ? 11.172 -2.586 -41.895 1.00 97.06 662 HIS A O 1
ATOM 5202 N N . LEU A 1 663 ? 10.860 -3.180 -39.768 1.00 96.94 663 LEU A N 1
ATOM 5203 C CA . LEU A 1 663 ? 11.616 -2.055 -39.196 1.00 96.94 663 LEU A CA 1
ATOM 5204 C C . LEU A 1 663 ? 13.129 -2.314 -39.117 1.00 96.94 663 LEU A C 1
ATOM 5206 O O . LEU A 1 663 ? 13.869 -1.551 -38.495 1.00 96.94 663 LEU A O 1
ATOM 5210 N N . ARG A 1 664 ? 13.627 -3.386 -39.739 1.00 96.25 664 ARG A N 1
ATOM 5211 C CA . ARG A 1 664 ? 15.068 -3.608 -39.890 1.00 96.25 664 ARG A CA 1
ATOM 5212 C C . ARG A 1 664 ? 15.675 -2.568 -40.824 1.00 96.25 664 ARG A C 1
ATOM 5214 O O . ARG A 1 664 ? 15.077 -2.190 -41.822 1.00 96.25 664 ARG A O 1
ATOM 5221 N N . VAL A 1 665 ? 16.923 -2.206 -40.546 1.00 96.00 665 VAL A N 1
ATOM 5222 C CA . VAL A 1 665 ? 17.745 -1.336 -41.403 1.00 96.00 665 VAL A CA 1
ATOM 5223 C C . VAL A 1 665 ? 18.441 -2.149 -42.496 1.00 96.00 665 VAL A C 1
ATOM 5225 O O . VAL A 1 665 ? 18.853 -1.627 -43.526 1.00 96.00 665 VAL A O 1
ATOM 5228 N N . THR A 1 666 ? 18.652 -3.449 -42.274 1.00 95.06 666 THR A N 1
ATOM 5229 C CA . THR A 1 666 ? 19.332 -4.322 -43.239 1.00 95.06 666 THR A CA 1
ATOM 5230 C C . THR A 1 666 ? 18.592 -5.644 -43.428 1.00 95.06 666 THR A C 1
ATOM 5232 O O . THR A 1 666 ? 18.310 -6.371 -42.464 1.00 95.06 666 THR A O 1
ATOM 5235 N N . ALA A 1 667 ? 18.324 -5.963 -44.699 1.00 94.38 667 ALA A N 1
ATOM 5236 C CA . ALA A 1 667 ? 17.741 -7.224 -45.138 1.00 94.38 667 ALA A CA 1
ATOM 5237 C C . ALA A 1 667 ? 18.717 -8.389 -44.939 1.00 94.38 667 ALA A C 1
ATOM 5239 O O . ALA A 1 667 ? 19.938 -8.221 -44.899 1.00 94.38 667 ALA A O 1
ATOM 5240 N N . LYS A 1 668 ? 18.180 -9.604 -44.843 1.00 94.19 668 LYS A N 1
ATOM 5241 C CA . LYS A 1 668 ? 18.972 -10.837 -44.809 1.00 94.19 668 LYS A CA 1
ATOM 5242 C C . LYS A 1 668 ? 18.256 -11.934 -45.608 1.00 94.19 668 LYS A C 1
ATOM 5244 O O . LYS A 1 668 ? 17.747 -12.879 -45.005 1.00 94.19 668 LYS A O 1
ATOM 5249 N N . PRO A 1 669 ? 18.253 -11.855 -46.954 1.00 93.69 669 PRO A N 1
ATOM 5250 C CA . PRO A 1 669 ? 17.469 -12.757 -47.805 1.00 93.69 669 PRO A CA 1
ATOM 5251 C C . PRO A 1 669 ? 17.753 -14.243 -47.563 1.00 93.69 669 PRO A C 1
ATOM 5253 O O . PRO A 1 669 ? 16.834 -15.047 -47.478 1.00 93.69 669 PRO A O 1
ATOM 5256 N N . LYS A 1 670 ? 19.026 -14.607 -47.334 1.00 93.31 670 LYS A N 1
ATOM 5257 C CA . LYS A 1 670 ? 19.438 -15.993 -47.025 1.00 93.31 670 LYS A CA 1
ATOM 5258 C C . LYS A 1 670 ? 18.825 -16.561 -45.740 1.00 93.31 670 LYS A C 1
ATOM 5260 O O . LYS A 1 670 ? 18.910 -17.758 -45.511 1.00 93.31 670 LYS A O 1
ATOM 5265 N N . ALA A 1 671 ? 18.280 -15.704 -44.885 1.00 88.62 671 ALA A N 1
ATOM 5266 C CA . ALA A 1 671 ? 17.646 -16.076 -43.631 1.00 88.62 671 ALA A CA 1
ATOM 5267 C C . ALA A 1 671 ? 16.134 -15.793 -43.640 1.00 88.62 671 ALA A C 1
ATOM 5269 O O . ALA A 1 671 ? 15.552 -15.648 -42.572 1.00 88.62 671 ALA A O 1
ATOM 5270 N N . GLY A 1 672 ? 15.530 -15.655 -44.829 1.00 88.81 672 GLY A N 1
ATOM 5271 C CA . GLY A 1 672 ? 14.090 -15.449 -45.006 1.00 88.81 672 GLY A CA 1
ATOM 5272 C C . GLY A 1 672 ? 13.616 -13.999 -44.885 1.00 88.81 672 GLY A C 1
ATOM 5273 O O . GLY A 1 672 ? 12.434 -13.742 -45.060 1.00 88.81 672 GLY A O 1
ATOM 5274 N N . VAL A 1 673 ? 14.514 -13.042 -44.621 1.00 92.06 673 VAL A N 1
ATOM 5275 C CA . VAL A 1 673 ? 14.152 -11.631 -44.405 1.00 92.06 673 VAL A CA 1
ATOM 5276 C C . VAL A 1 673 ? 14.479 -10.808 -45.648 1.00 92.06 673 VAL A C 1
ATOM 5278 O O . VAL A 1 673 ? 15.604 -10.318 -45.796 1.00 92.06 673 VAL A O 1
ATOM 5281 N N . THR A 1 674 ? 13.518 -10.696 -46.560 1.00 92.56 674 THR A N 1
ATOM 5282 C CA . THR A 1 674 ? 13.660 -9.982 -47.842 1.00 92.56 674 THR A CA 1
ATOM 5283 C C . THR A 1 674 ? 13.095 -8.567 -47.811 1.00 92.56 674 THR A C 1
ATOM 5285 O O . THR A 1 674 ? 13.657 -7.690 -48.460 1.00 92.56 674 THR A O 1
ATOM 5288 N N . GLU A 1 675 ? 12.040 -8.333 -47.035 1.00 93.81 675 GLU A N 1
ATOM 5289 C CA . GLU A 1 675 ? 11.327 -7.056 -46.966 1.00 93.81 675 GLU A CA 1
ATOM 5290 C C . GLU A 1 675 ? 11.729 -6.284 -45.709 1.00 93.81 675 GLU A C 1
ATOM 5292 O O . GLU A 1 675 ? 11.467 -6.706 -44.581 1.00 93.81 675 GLU A O 1
ATOM 5297 N N . VAL A 1 676 ? 12.419 -5.158 -45.903 1.00 95.38 676 VAL A N 1
ATOM 5298 C CA . VAL A 1 676 ? 12.807 -4.238 -44.831 1.00 95.38 676 VAL A CA 1
ATOM 5299 C C . VAL A 1 676 ? 12.622 -2.802 -45.311 1.00 95.38 676 VAL A C 1
ATOM 5301 O O . VAL A 1 676 ? 12.992 -2.464 -46.433 1.00 95.38 676 VAL A O 1
ATOM 5304 N N . TYR A 1 677 ? 12.071 -1.965 -44.445 1.00 97.31 677 TYR A N 1
ATOM 5305 C CA . TYR A 1 677 ? 11.703 -0.574 -44.717 1.00 97.31 677 TYR A CA 1
ATOM 5306 C C . TYR A 1 677 ? 12.153 0.356 -43.580 1.00 97.31 677 TYR A C 1
ATOM 5308 O O . TYR A 1 677 ? 11.739 1.510 -43.514 1.00 97.31 677 TYR A O 1
ATOM 5316 N N . GLY A 1 678 ? 12.948 -0.164 -42.641 1.00 97.00 678 GLY A N 1
ATOM 5317 C CA . GLY A 1 678 ? 13.312 0.518 -41.413 1.00 97.00 678 GLY A CA 1
ATOM 5318 C C . GLY A 1 678 ? 14.427 1.534 -41.601 1.00 97.00 678 GLY A C 1
ATOM 5319 O O . GLY A 1 678 ? 15.504 1.240 -42.121 1.00 97.00 678 GLY A O 1
ATOM 5320 N N . HIS A 1 679 ? 14.195 2.713 -41.054 1.00 97.56 679 HIS A N 1
ATOM 5321 C CA . HIS A 1 679 ? 15.177 3.752 -40.814 1.00 97.56 679 HIS A CA 1
ATOM 5322 C C . HIS A 1 679 ? 15.378 3.892 -39.306 1.00 97.56 679 HIS A C 1
ATOM 5324 O O . HIS A 1 679 ? 14.464 3.632 -38.526 1.00 97.56 679 HIS A O 1
ATOM 5330 N N . VAL A 1 680 ? 16.585 4.282 -38.895 1.00 98.12 680 VAL A N 1
ATOM 5331 C CA . VAL A 1 680 ? 16.898 4.566 -37.492 1.00 98.12 680 VAL A CA 1
ATOM 5332 C C . VAL A 1 680 ? 17.646 5.883 -37.383 1.00 98.12 680 VAL A C 1
ATOM 5334 O O . VAL A 1 680 ? 18.568 6.133 -38.166 1.00 98.12 680 VAL A O 1
ATOM 5337 N N . VAL A 1 681 ? 17.263 6.681 -36.391 1.00 98.00 681 VAL A N 1
ATOM 5338 C CA . VAL A 1 681 ? 17.916 7.930 -35.992 1.00 98.00 681 VAL A CA 1
ATOM 5339 C C . VAL A 1 681 ? 17.938 8.033 -34.465 1.00 98.00 681 VAL A C 1
ATOM 5341 O O . VAL A 1 681 ? 17.040 7.531 -33.788 1.00 98.00 681 VAL A O 1
ATOM 5344 N N . ASN A 1 682 ? 18.977 8.640 -33.899 1.00 98.44 682 ASN A N 1
ATOM 5345 C CA . ASN A 1 682 ? 19.038 8.959 -32.472 1.00 98.44 682 ASN A CA 1
ATOM 5346 C C . ASN A 1 682 ? 18.934 10.472 -32.224 1.00 98.44 682 ASN A C 1
ATOM 5348 O O . ASN A 1 682 ? 18.996 11.266 -33.162 1.00 98.44 682 ASN A O 1
ATOM 5352 N N . SER A 1 683 ? 18.832 10.875 -30.957 1.00 98.38 683 SER A N 1
ATOM 5353 C CA . SER A 1 683 ? 18.731 12.292 -30.566 1.00 98.38 683 SER A CA 1
ATOM 5354 C C . SER A 1 683 ? 19.896 13.182 -31.019 1.00 98.38 683 SER A C 1
ATOM 5356 O O . SER A 1 683 ? 19.755 14.399 -31.027 1.00 98.38 683 SER A O 1
ATOM 5358 N N . GLU A 1 684 ? 21.038 12.598 -31.398 1.00 98.19 684 GLU A N 1
ATOM 5359 C CA . GLU A 1 684 ? 22.220 13.322 -31.890 1.00 98.19 684 GLU A CA 1
ATOM 5360 C C . GLU A 1 684 ? 22.266 13.409 -33.426 1.00 98.19 684 GLU A C 1
ATOM 5362 O O . GLU A 1 684 ? 23.263 13.852 -33.994 1.00 98.19 684 GLU A O 1
ATOM 5367 N N . GLY A 1 685 ? 21.228 12.929 -34.119 1.00 97.81 685 GLY A N 1
ATOM 5368 C CA . GLY A 1 685 ? 21.169 12.888 -35.582 1.00 97.81 685 GLY A CA 1
ATOM 5369 C C . GLY A 1 685 ? 21.999 11.769 -36.221 1.00 97.81 685 GLY A C 1
ATOM 5370 O O . GLY A 1 685 ? 22.155 11.741 -37.441 1.00 97.81 685 GLY A O 1
ATOM 5371 N N . VAL A 1 686 ? 22.532 10.822 -35.438 1.00 98.31 686 VAL A N 1
ATOM 5372 C CA . VAL A 1 686 ? 23.232 9.646 -35.978 1.00 98.31 686 VAL A CA 1
ATOM 5373 C C . VAL A 1 686 ? 22.206 8.679 -36.552 1.00 98.31 686 VAL A C 1
ATOM 5375 O O . VAL A 1 686 ? 21.218 8.362 -35.892 1.00 98.31 686 VAL A O 1
ATOM 5378 N N . THR A 1 687 ? 22.462 8.172 -37.758 1.00 97.88 687 THR A N 1
ATOM 5379 C CA . THR A 1 687 ? 21.532 7.301 -38.484 1.00 97.88 687 THR A CA 1
ATOM 5380 C C . THR A 1 687 ? 22.138 5.949 -38.865 1.00 97.88 687 THR A C 1
ATOM 5382 O O . THR A 1 687 ? 23.356 5.734 -38.847 1.00 97.88 687 THR A O 1
ATOM 5385 N N . GLY A 1 688 ? 21.267 5.000 -39.212 1.00 96.38 688 GLY A N 1
ATOM 5386 C CA . GLY A 1 688 ? 21.657 3.686 -39.725 1.00 96.38 688 GLY A CA 1
ATOM 5387 C C . GLY A 1 688 ? 22.472 2.851 -38.728 1.00 96.38 688 GLY A C 1
ATOM 5388 O O . GLY A 1 688 ? 22.276 2.905 -37.516 1.00 96.38 688 GLY A O 1
ATOM 5389 N N . LYS A 1 689 ? 23.425 2.055 -39.233 1.00 96.31 689 LYS A N 1
ATOM 5390 C CA . LYS A 1 689 ? 24.230 1.139 -38.395 1.00 96.31 689 LYS A CA 1
ATOM 5391 C C . LYS A 1 689 ? 25.127 1.859 -37.384 1.00 96.31 689 LYS A C 1
ATOM 5393 O O . LYS A 1 689 ? 25.550 1.247 -36.407 1.00 96.31 689 LYS A O 1
ATOM 5398 N N . ALA A 1 690 ? 25.426 3.136 -37.626 1.00 97.31 690 ALA A N 1
ATOM 5399 C CA . ALA A 1 690 ? 26.328 3.931 -36.801 1.00 97.31 690 ALA A CA 1
ATOM 5400 C C . ALA A 1 690 ? 25.744 4.288 -35.425 1.00 97.31 690 ALA A C 1
ATOM 5402 O O . ALA A 1 690 ? 26.497 4.725 -34.559 1.00 97.31 690 ALA A O 1
ATOM 5403 N N . VAL A 1 691 ? 24.436 4.083 -35.213 1.00 97.44 691 VAL A N 1
ATOM 5404 C CA . VAL A 1 691 ? 23.761 4.300 -33.921 1.00 97.44 691 VAL A CA 1
ATOM 5405 C C . VAL A 1 691 ? 24.251 3.322 -32.847 1.00 97.44 691 VAL A C 1
ATOM 5407 O O . VAL A 1 691 ? 24.220 3.649 -31.661 1.00 97.44 691 VAL A O 1
ATOM 5410 N N . TRP A 1 692 ? 24.737 2.136 -33.234 1.00 96.94 692 TRP A N 1
ATOM 5411 C CA . TRP A 1 692 ? 25.250 1.156 -32.279 1.00 96.94 692 TRP A CA 1
ATOM 5412 C C . TRP A 1 692 ? 26.404 1.730 -31.446 1.00 96.94 692 TRP A C 1
ATOM 5414 O O . TRP A 1 692 ? 27.391 2.236 -31.982 1.00 96.94 692 TRP A O 1
ATOM 5424 N N . GLY A 1 693 ? 26.284 1.614 -30.125 1.00 95.25 693 GLY A N 1
ATOM 5425 C CA . GLY A 1 693 ? 27.283 2.064 -29.165 1.00 95.25 693 GLY A CA 1
ATOM 5426 C C . GLY A 1 693 ? 27.417 3.579 -29.039 1.00 95.25 693 GLY A C 1
ATOM 5427 O O . GLY A 1 693 ? 28.434 4.066 -28.550 1.00 95.25 693 GLY A O 1
ATOM 5428 N N . LYS A 1 694 ? 26.418 4.339 -29.500 1.00 96.06 694 LYS A N 1
ATOM 5429 C CA . LYS A 1 694 ? 26.356 5.791 -29.317 1.00 96.06 694 LYS A CA 1
ATOM 5430 C C . LYS A 1 694 ? 25.561 6.159 -28.078 1.00 96.06 694 LYS A C 1
ATOM 5432 O O . LYS A 1 694 ? 24.664 5.428 -27.658 1.00 96.06 694 LYS A O 1
ATOM 5437 N N . ARG A 1 695 ? 25.899 7.323 -27.524 1.00 96.50 695 ARG A N 1
ATOM 5438 C CA . ARG A 1 695 ? 25.150 7.954 -26.444 1.00 96.50 695 ARG A CA 1
ATOM 5439 C C . ARG A 1 695 ? 24.067 8.853 -27.026 1.00 96.50 695 ARG A C 1
ATOM 5441 O O . ARG A 1 695 ? 24.350 9.619 -27.941 1.00 96.50 695 ARG A O 1
ATOM 5448 N N . ALA A 1 696 ? 22.844 8.719 -26.530 1.00 97.69 696 ALA A N 1
ATOM 5449 C CA . ALA A 1 696 ? 21.687 9.492 -26.973 1.00 97.69 696 ALA A CA 1
ATOM 5450 C C . ALA A 1 696 ? 20.585 9.463 -25.907 1.00 97.69 696 ALA A C 1
ATOM 5452 O O . ALA A 1 696 ? 20.560 8.578 -25.050 1.00 97.69 696 ALA A O 1
ATOM 5453 N N . ASP A 1 697 ? 19.665 10.414 -25.974 1.00 97.75 697 ASP A N 1
ATOM 5454 C CA . ASP A 1 697 ? 18.490 10.485 -25.101 1.00 97.75 697 ASP A CA 1
ATOM 5455 C C . ASP A 1 697 ? 17.436 9.443 -25.497 1.00 97.75 697 ASP A C 1
ATOM 5457 O O . ASP A 1 697 ? 16.798 8.796 -24.660 1.00 97.75 697 ASP A O 1
ATOM 5461 N N . TRP A 1 698 ? 17.303 9.243 -26.806 1.00 98.50 698 TRP A N 1
ATOM 5462 C CA . TRP A 1 698 ? 16.368 8.314 -27.414 1.00 98.50 698 TRP A CA 1
ATOM 5463 C C . TRP A 1 698 ? 16.883 7.808 -28.760 1.00 98.50 698 TRP A C 1
ATOM 5465 O O . TRP A 1 698 ? 17.739 8.426 -29.404 1.00 98.50 698 TRP A O 1
ATOM 5475 N N . VAL A 1 699 ? 16.331 6.676 -29.190 1.00 98.69 699 VAL A N 1
ATOM 5476 C CA . VAL A 1 699 ? 16.517 6.113 -30.532 1.00 98.69 699 VAL A CA 1
ATOM 5477 C C . VAL A 1 699 ? 15.150 5.806 -31.129 1.00 98.69 699 VAL A C 1
ATOM 5479 O O . VAL A 1 699 ? 14.308 5.184 -30.479 1.00 98.69 699 VAL A O 1
ATOM 5482 N N . HIS A 1 700 ? 14.942 6.231 -32.371 1.00 98.44 700 HIS A N 1
ATOM 5483 C CA . HIS A 1 700 ? 13.689 6.117 -33.109 1.00 98.44 700 HIS A CA 1
ATOM 5484 C C . HIS A 1 700 ? 13.887 5.247 -34.344 1.00 98.44 700 HIS A C 1
ATOM 5486 O O . HIS A 1 700 ? 14.751 5.526 -35.172 1.00 98.44 700 HIS A O 1
ATOM 5492 N N . TYR A 1 701 ? 13.089 4.186 -34.446 1.00 98.44 701 TYR A N 1
ATOM 5493 C CA . TYR A 1 701 ? 12.975 3.348 -35.634 1.00 98.44 701 TYR A CA 1
ATOM 5494 C C . TYR A 1 701 ? 11.632 3.622 -36.304 1.00 98.44 701 TYR A C 1
ATOM 5496 O O . TYR A 1 701 ? 10.597 3.609 -35.637 1.00 98.44 701 TYR A O 1
ATOM 5504 N N . HIS A 1 702 ? 11.623 3.825 -37.616 1.00 98.25 702 HIS A N 1
ATOM 5505 C CA . HIS A 1 702 ? 10.403 4.109 -38.373 1.00 98.25 702 HIS A CA 1
ATOM 5506 C C . HIS A 1 702 ? 10.487 3.572 -39.802 1.00 98.25 702 HIS A C 1
ATOM 5508 O O . HIS A 1 702 ? 11.576 3.325 -40.316 1.00 98.25 702 HIS A O 1
ATOM 5514 N N . GLY A 1 703 ? 9.342 3.390 -40.450 1.00 97.75 703 GLY A N 1
ATOM 5515 C CA . GLY A 1 703 ? 9.249 2.878 -41.814 1.00 97.75 703 GLY A CA 1
ATOM 5516 C C . GLY A 1 703 ? 7.842 2.386 -42.121 1.00 97.75 703 GLY A C 1
ATOM 5517 O O . GLY A 1 703 ? 6.893 2.734 -41.421 1.00 97.75 703 GLY A O 1
ATOM 5518 N N . GLN A 1 704 ? 7.714 1.533 -43.133 1.00 97.50 704 GLN A N 1
ATOM 5519 C CA . GLN A 1 704 ? 6.462 0.823 -43.386 1.00 97.50 704 GLN A CA 1
ATOM 5520 C C . GLN A 1 704 ? 6.428 -0.495 -42.621 1.00 97.50 704 GLN A C 1
ATOM 5522 O O . GLN A 1 704 ? 7.377 -1.271 -42.668 1.00 97.50 704 GLN A O 1
ATOM 5527 N N . VAL A 1 705 ? 5.323 -0.774 -41.941 1.00 96.81 705 VAL A N 1
ATOM 5528 C CA . VAL A 1 705 ? 5.040 -2.045 -41.279 1.00 96.81 705 VAL A CA 1
ATOM 5529 C C . VAL A 1 705 ? 3.731 -2.575 -41.837 1.00 96.81 705 VAL A C 1
ATOM 5531 O O . VAL A 1 705 ? 2.680 -1.982 -41.625 1.00 96.81 705 VAL A O 1
ATOM 5534 N N . GLU A 1 706 ? 3.809 -3.677 -42.585 1.00 93.12 706 GLU A N 1
ATOM 5535 C CA . GLU A 1 706 ? 2.629 -4.341 -43.162 1.00 93.12 706 GLU A CA 1
ATOM 5536 C C . GLU A 1 706 ? 1.831 -3.362 -44.055 1.00 93.12 706 GLU A C 1
ATOM 5538 O O . GLU A 1 706 ? 0.605 -3.305 -44.033 1.00 93.12 706 GLU A O 1
ATOM 5543 N N . GLY A 1 707 ? 2.565 -2.546 -44.826 1.00 95.12 707 GLY A N 1
ATOM 5544 C CA . GLY A 1 707 ? 2.021 -1.553 -45.759 1.00 95.12 707 GLY A CA 1
ATOM 5545 C C . GLY A 1 707 ? 1.578 -0.223 -45.136 1.00 95.12 707 GLY A C 1
ATOM 5546 O O . GLY A 1 707 ? 1.106 0.646 -45.863 1.00 95.12 707 GLY A O 1
ATOM 5547 N N . LYS A 1 708 ? 1.725 -0.037 -43.818 1.00 97.25 708 LYS A N 1
ATOM 5548 C CA . LYS A 1 708 ? 1.328 1.186 -43.100 1.00 97.25 708 LYS A CA 1
ATOM 5549 C C . LYS A 1 708 ? 2.553 1.912 -42.549 1.00 97.25 708 LYS A C 1
ATOM 5551 O O . LYS A 1 708 ? 3.433 1.264 -41.989 1.00 97.25 708 LYS A O 1
ATOM 5556 N N . ASP A 1 709 ? 2.605 3.238 -42.653 1.00 98.06 709 ASP A N 1
ATOM 5557 C CA . ASP A 1 709 ? 3.650 4.017 -41.976 1.00 98.06 709 ASP A CA 1
ATOM 5558 C C . ASP A 1 709 ? 3.498 3.880 -40.457 1.00 98.06 709 ASP A C 1
ATOM 5560 O O . ASP A 1 709 ? 2.399 4.042 -39.917 1.00 98.06 709 ASP A O 1
ATOM 5564 N N . ALA A 1 710 ? 4.590 3.544 -39.774 1.00 98.44 710 ALA A N 1
ATOM 5565 C CA . ALA A 1 710 ? 4.623 3.377 -38.328 1.00 98.44 710 ALA A CA 1
ATOM 5566 C C . ALA A 1 710 ? 6.060 3.400 -37.792 1.00 98.44 710 ALA A C 1
ATOM 5568 O O . ALA A 1 710 ? 7.051 3.346 -38.530 1.00 98.44 710 ALA A O 1
ATOM 5569 N N . GLY A 1 711 ? 6.195 3.420 -36.471 1.00 98.25 711 GLY A N 1
ATOM 5570 C CA . GLY A 1 711 ? 7.489 3.240 -35.834 1.00 98.25 711 GLY A CA 1
ATOM 5571 C C . GLY A 1 711 ? 7.419 3.214 -34.320 1.00 98.25 711 GLY A C 1
ATOM 5572 O O . GLY A 1 711 ? 6.351 3.293 -33.713 1.00 98.25 711 GLY A O 1
ATOM 5573 N N . TYR A 1 712 ? 8.591 3.125 -33.703 1.00 98.62 712 TYR A N 1
ATOM 5574 C CA . TYR A 1 712 ? 8.722 3.214 -32.262 1.00 98.62 712 TYR A CA 1
ATOM 5575 C C . TYR A 1 712 ? 9.951 4.013 -31.844 1.00 98.62 712 TYR A C 1
ATOM 5577 O O . TYR A 1 712 ? 10.992 3.982 -32.504 1.00 98.62 712 TYR A O 1
ATOM 5585 N N . ALA A 1 713 ? 9.844 4.704 -30.716 1.00 98.62 713 ALA A N 1
ATOM 5586 C CA . ALA A 1 713 ? 10.976 5.317 -30.039 1.00 98.62 713 ALA A CA 1
ATOM 5587 C C . ALA A 1 713 ? 11.180 4.676 -28.670 1.00 98.62 713 ALA A C 1
ATOM 5589 O O . ALA A 1 713 ? 10.217 4.359 -27.971 1.00 98.62 713 ALA A O 1
ATOM 5590 N N . PHE A 1 714 ? 12.442 4.504 -28.291 1.00 98.69 714 PHE A N 1
ATOM 5591 C CA . PHE A 1 714 ? 12.847 4.054 -26.968 1.00 98.69 714 PHE A CA 1
ATOM 5592 C C . PHE A 1 714 ? 13.660 5.174 -26.314 1.00 98.69 714 PHE A C 1
ATOM 5594 O O . PHE A 1 714 ? 14.660 5.628 -26.868 1.00 98.69 714 PHE A O 1
ATOM 5601 N N . MET A 1 715 ? 13.195 5.641 -25.157 1.00 98.56 715 MET A N 1
ATOM 5602 C CA . MET A 1 715 ? 13.729 6.768 -24.402 1.00 98.56 715 MET A CA 1
ATOM 5603 C C . MET A 1 715 ? 14.291 6.298 -23.057 1.00 98.56 715 MET A C 1
ATOM 5605 O O . MET A 1 715 ? 13.630 5.555 -22.323 1.00 98.56 715 MET A O 1
ATOM 5609 N N . SER A 1 716 ? 15.483 6.776 -22.699 1.00 97.50 716 SER A N 1
ATOM 5610 C CA . SER A 1 716 ? 16.062 6.581 -21.365 1.00 97.50 716 SER A CA 1
ATOM 5611 C C . SER A 1 716 ? 15.912 7.860 -20.556 1.00 97.50 716 SER A C 1
ATOM 5613 O O . SER A 1 716 ? 16.330 8.924 -21.002 1.00 97.50 716 SER A O 1
ATOM 5615 N N . HIS A 1 717 ? 15.351 7.771 -19.350 1.00 97.00 717 HIS A N 1
ATOM 5616 C CA . HIS A 1 717 ? 15.243 8.947 -18.490 1.00 97.00 717 HIS A CA 1
ATOM 5617 C C . HIS A 1 717 ? 16.647 9.447 -18.092 1.00 97.00 717 HIS A C 1
ATOM 5619 O O . HIS A 1 717 ? 17.496 8.619 -17.746 1.00 97.00 717 HIS A O 1
ATOM 5625 N N . PRO A 1 718 ? 16.905 10.768 -18.057 1.00 94.00 718 PRO A N 1
ATOM 5626 C CA . PRO A 1 718 ? 18.203 11.322 -17.645 1.00 94.00 718 PRO A CA 1
ATOM 5627 C C . PRO A 1 718 ? 18.549 11.056 -16.170 1.00 94.00 718 PRO A C 1
ATOM 5629 O O . PRO A 1 718 ? 19.686 11.225 -15.756 1.00 94.00 718 PRO A O 1
ATOM 5632 N N . GLY A 1 719 ? 17.562 10.640 -15.372 1.00 92.94 719 GLY A N 1
ATOM 5633 C CA . GLY A 1 719 ? 17.749 10.200 -13.984 1.00 92.94 719 GLY A CA 1
ATOM 5634 C C . GLY A 1 719 ? 18.284 8.771 -13.827 1.00 92.94 719 GLY A C 1
ATOM 5635 O O . GLY A 1 719 ? 18.543 8.357 -12.702 1.00 92.94 719 GLY A O 1
ATOM 5636 N N . ASN A 1 720 ? 18.427 8.012 -14.919 1.00 94.62 720 ASN A N 1
ATOM 5637 C CA . ASN A 1 720 ? 19.109 6.718 -14.884 1.00 94.62 720 ASN A CA 1
ATOM 5638 C C . ASN A 1 720 ? 20.608 6.925 -14.610 1.00 94.62 720 ASN A C 1
ATOM 5640 O O . ASN A 1 720 ? 21.162 7.937 -15.039 1.00 94.62 720 ASN A O 1
ATOM 5644 N N . PRO A 1 721 ? 21.286 5.986 -13.925 1.00 90.75 721 PRO A N 1
ATOM 5645 C CA . PRO A 1 721 ? 22.719 6.088 -13.690 1.00 90.75 721 PRO A CA 1
ATOM 5646 C C . PRO A 1 721 ? 23.484 6.102 -15.020 1.00 90.75 721 PRO A C 1
ATOM 5648 O O . PRO A 1 721 ? 23.248 5.273 -15.899 1.00 90.75 721 PRO A O 1
ATOM 5651 N N . SER A 1 722 ? 24.418 7.038 -15.129 1.00 89.31 722 SER A N 1
ATOM 5652 C CA . SER A 1 722 ? 25.414 7.145 -16.193 1.00 89.31 722 SER A CA 1
ATOM 5653 C C . SER A 1 722 ? 26.647 7.869 -15.643 1.00 89.31 722 SER A C 1
ATOM 5655 O O . SER A 1 722 ? 26.585 8.492 -14.573 1.00 89.31 722 SER A O 1
ATOM 5657 N N . ALA A 1 723 ? 27.781 7.816 -16.349 1.00 83.31 723 ALA A N 1
ATOM 5658 C CA . ALA A 1 723 ? 28.896 8.707 -16.038 1.00 83.31 723 ALA A CA 1
ATOM 5659 C C . ALA A 1 723 ? 28.428 10.174 -16.053 1.00 83.31 723 ALA A C 1
ATOM 5661 O O . ALA A 1 723 ? 27.587 10.567 -16.860 1.00 83.31 723 ALA A O 1
ATOM 5662 N N . ALA A 1 724 ? 28.968 10.990 -15.143 1.00 77.38 724 ALA A N 1
ATOM 5663 C CA . ALA A 1 724 ? 28.453 12.328 -14.855 1.00 77.38 724 ALA A CA 1
ATOM 5664 C C . ALA A 1 724 ? 28.201 13.169 -16.126 1.00 77.38 724 ALA A C 1
ATOM 5666 O O . ALA A 1 724 ? 29.127 13.484 -16.875 1.00 77.38 724 ALA A O 1
ATOM 5667 N N . GLY A 1 725 ? 26.933 13.537 -16.345 1.00 78.19 725 GLY A N 1
ATOM 5668 C CA . GLY A 1 725 ? 26.490 14.373 -17.466 1.00 78.19 725 GLY A CA 1
ATOM 5669 C C . GLY A 1 725 ? 26.366 13.660 -18.819 1.00 78.19 725 GLY A C 1
ATOM 5670 O O . GLY A 1 725 ? 26.102 14.325 -19.818 1.00 78.19 725 GLY A O 1
ATOM 5671 N N . GLN A 1 726 ? 26.555 12.339 -18.881 1.00 90.75 726 GLN A N 1
ATOM 5672 C CA . GLN A 1 726 ? 26.459 11.561 -20.118 1.00 90.75 726 GLN A CA 1
ATOM 5673 C C . GLN A 1 726 ? 25.042 11.030 -20.367 1.00 90.75 726 GLN A C 1
ATOM 5675 O O . GLN A 1 726 ? 24.334 10.632 -19.440 1.00 90.75 726 GLN A O 1
ATOM 5680 N N . LYS A 1 727 ? 24.661 10.957 -21.649 1.00 95.31 727 LYS A N 1
ATOM 5681 C CA . LYS A 1 727 ? 23.418 10.312 -22.104 1.00 95.31 727 LYS A CA 1
ATOM 5682 C C . LYS A 1 727 ? 23.536 8.783 -22.061 1.00 95.31 727 LYS A C 1
ATOM 5684 O O . LYS A 1 727 ? 24.639 8.231 -21.959 1.00 95.31 727 LYS A O 1
ATOM 5689 N N . SER A 1 728 ? 22.396 8.103 -22.184 1.00 95.19 728 SER A N 1
ATOM 5690 C CA . SER A 1 728 ? 22.315 6.637 -22.178 1.00 95.19 728 SER A CA 1
ATOM 5691 C C . SER A 1 728 ? 23.081 6.017 -23.344 1.00 95.19 728 SER A C 1
ATOM 5693 O O . SER A 1 728 ? 23.082 6.574 -24.442 1.00 95.19 728 SER A O 1
ATOM 5695 N N . TRP A 1 729 ? 23.718 4.868 -23.116 1.00 96.19 729 TRP A N 1
ATOM 5696 C CA . TRP A 1 729 ? 24.430 4.106 -24.140 1.00 96.19 729 TRP A CA 1
ATOM 5697 C C . TRP A 1 729 ? 23.503 3.074 -24.799 1.00 96.19 729 TRP A C 1
ATOM 5699 O O . TRP A 1 729 ? 22.796 2.330 -24.113 1.00 96.19 729 TRP A O 1
ATOM 5709 N N . TRP A 1 730 ? 23.527 2.989 -26.133 1.00 96.94 730 TRP A N 1
ATOM 5710 C CA . TRP A 1 730 ? 22.556 2.198 -26.898 1.00 96.94 730 TRP A CA 1
ATOM 5711 C C . TRP A 1 730 ? 23.155 0.982 -27.614 1.00 96.94 730 TRP A C 1
ATOM 5713 O O . TRP A 1 730 ? 23.954 1.110 -28.547 1.00 96.94 730 TRP A O 1
ATOM 5723 N N . HIS A 1 731 ? 22.657 -0.217 -27.290 1.00 96.69 731 HIS A N 1
ATOM 5724 C CA . HIS A 1 731 ? 22.867 -1.424 -28.095 1.00 96.69 731 HIS A CA 1
ATOM 5725 C C . HIS A 1 731 ? 21.855 -1.484 -29.252 1.00 96.69 731 HIS A C 1
ATOM 5727 O O . HIS A 1 731 ? 20.988 -2.351 -29.292 1.00 96.69 731 HIS A O 1
ATOM 5733 N N . ALA A 1 732 ? 21.918 -0.551 -30.200 1.00 95.88 732 ALA A N 1
ATOM 5734 C CA . ALA A 1 732 ? 20.986 -0.485 -31.330 1.00 95.88 732 ALA A CA 1
ATOM 5735 C C . ALA A 1 732 ? 21.534 -1.236 -32.556 1.00 95.88 732 ALA A C 1
ATOM 5737 O O . ALA A 1 732 ? 22.564 -0.861 -33.106 1.00 95.88 732 ALA A O 1
ATOM 5738 N N . ARG A 1 733 ? 20.877 -2.312 -32.990 1.00 94.88 733 ARG A N 1
ATOM 5739 C CA . ARG A 1 733 ? 21.325 -3.176 -34.091 1.00 94.88 733 ARG A CA 1
ATOM 5740 C C . ARG A 1 733 ? 20.482 -2.983 -35.344 1.00 94.88 733 ARG A C 1
ATOM 5742 O O . ARG A 1 733 ? 19.258 -2.962 -35.296 1.00 94.88 733 ARG A O 1
ATOM 5749 N N . ASP A 1 734 ? 21.156 -3.017 -36.489 1.00 93.12 734 ASP A N 1
ATOM 5750 C CA . ASP A 1 734 ? 20.574 -2.916 -37.834 1.00 93.12 734 ASP A CA 1
ATOM 5751 C C . ASP A 1 734 ? 19.552 -4.013 -38.176 1.00 93.12 734 ASP A C 1
ATOM 5753 O O . ASP A 1 734 ? 18.733 -3.855 -39.082 1.00 93.12 734 ASP A O 1
ATOM 5757 N N . TYR A 1 735 ? 19.570 -5.121 -37.438 1.00 92.44 735 TYR A N 1
ATOM 5758 C CA . TYR A 1 735 ? 18.611 -6.206 -37.576 1.00 92.44 735 TYR A CA 1
ATOM 5759 C C . TYR A 1 735 ? 17.375 -6.067 -36.670 1.00 92.44 735 TYR A C 1
ATOM 5761 O O . TYR A 1 735 ? 16.580 -7.006 -36.664 1.00 92.44 735 TYR A O 1
ATOM 5769 N N . GLY A 1 736 ? 17.190 -4.960 -35.927 1.00 91.06 736 GLY A N 1
ATOM 5770 C CA . GLY A 1 736 ? 15.963 -4.602 -35.177 1.00 91.06 736 GLY A CA 1
ATOM 5771 C C . GLY A 1 736 ? 15.980 -4.885 -33.662 1.00 91.06 736 GLY A C 1
ATOM 5772 O O . GLY A 1 736 ? 14.933 -4.965 -33.029 1.00 91.06 736 GLY A O 1
ATOM 5773 N N . LEU A 1 737 ? 17.148 -5.185 -33.081 1.00 95.94 737 LEU A N 1
ATOM 5774 C CA . LEU A 1 737 ? 17.313 -5.279 -31.624 1.00 95.94 737 LEU A CA 1
ATOM 5775 C C . LEU A 1 737 ? 17.754 -3.911 -31.129 1.00 95.94 737 LEU A C 1
ATOM 5777 O O . LEU A 1 737 ? 18.676 -3.331 -31.698 1.00 95.94 737 LEU A O 1
ATOM 5781 N N . ILE A 1 738 ? 17.176 -3.446 -30.034 1.00 97.44 738 ILE A N 1
ATOM 5782 C CA . ILE A 1 738 ? 17.690 -2.299 -29.300 1.00 97.44 738 ILE A CA 1
ATOM 5783 C C . ILE A 1 738 ? 17.698 -2.597 -27.802 1.00 97.44 738 ILE A C 1
ATOM 5785 O O . ILE A 1 738 ? 16.757 -3.206 -27.300 1.00 97.44 738 ILE A O 1
ATOM 5789 N N . SER A 1 739 ? 18.731 -2.156 -27.085 1.00 96.94 739 SER A N 1
ATOM 5790 C CA . SER A 1 739 ? 18.679 -2.045 -25.626 1.00 96.94 739 SER A CA 1
ATOM 5791 C C . SER A 1 739 ? 19.290 -0.740 -25.126 1.00 96.94 739 SER A C 1
ATOM 5793 O O . SER A 1 739 ? 20.228 -0.215 -25.735 1.00 96.94 739 SER A O 1
ATOM 5795 N N . ALA A 1 740 ? 18.736 -0.217 -24.031 1.00 95.12 740 ALA A N 1
ATOM 5796 C CA . ALA A 1 740 ? 19.302 0.903 -23.285 1.00 95.12 740 ALA A CA 1
ATOM 5797 C C . ALA A 1 740 ? 20.136 0.338 -22.134 1.00 95.12 740 ALA A C 1
ATOM 5799 O O . ALA A 1 740 ? 19.591 -0.305 -21.234 1.00 95.12 740 ALA A O 1
ATOM 5800 N N . ASN A 1 741 ? 21.449 0.551 -22.173 1.00 92.56 741 ASN A N 1
ATOM 5801 C CA . ASN A 1 741 ? 22.383 -0.117 -21.278 1.00 92.56 741 ASN A CA 1
ATOM 5802 C C . ASN A 1 741 ? 23.100 0.895 -20.368 1.00 92.56 741 ASN A C 1
ATOM 5804 O O . ASN A 1 741 ? 23.988 1.603 -20.847 1.00 92.56 741 ASN A O 1
ATOM 5808 N N . PRO A 1 742 ? 22.754 0.963 -19.070 1.00 91.62 742 PRO A N 1
ATOM 5809 C CA . PRO A 1 742 ? 23.444 1.822 -18.112 1.00 91.62 742 PRO A CA 1
ATOM 5810 C C . PRO A 1 742 ? 24.865 1.348 -17.761 1.00 91.62 742 PRO A C 1
ATOM 5812 O O . PRO A 1 742 ? 25.628 2.147 -17.241 1.00 91.62 742 PRO A O 1
ATOM 5815 N N . PHE A 1 743 ? 25.234 0.086 -18.029 1.00 91.94 743 PHE A N 1
ATOM 5816 C CA . PHE A 1 743 ? 26.514 -0.533 -17.623 1.00 91.94 743 PHE A CA 1
ATOM 5817 C C . PHE A 1 743 ? 27.265 -1.101 -18.833 1.00 91.94 743 PHE A C 1
ATOM 5819 O O . PHE A 1 743 ? 27.721 -2.247 -18.863 1.00 91.94 743 PHE A O 1
ATOM 5826 N N . ALA A 1 744 ? 27.316 -0.308 -19.903 1.00 93.12 744 ALA A N 1
ATOM 5827 C CA . ALA A 1 744 ? 27.978 -0.707 -21.136 1.00 93.12 744 ALA A CA 1
ATOM 5828 C C . ALA A 1 744 ? 29.515 -0.741 -20.980 1.00 93.12 744 ALA A C 1
ATOM 5830 O O . ALA A 1 744 ? 30.055 0.011 -20.168 1.00 93.12 744 ALA A O 1
ATOM 5831 N N . PRO A 1 745 ? 30.238 -1.532 -21.800 1.00 95.31 745 PRO A N 1
ATOM 5832 C CA . PRO A 1 745 ? 31.690 -1.641 -21.696 1.00 95.31 745 PRO A CA 1
ATOM 5833 C C . PRO A 1 745 ? 32.458 -0.343 -21.941 1.00 95.31 745 PRO A C 1
ATOM 5835 O O . PRO A 1 745 ? 32.226 0.337 -22.945 1.00 95.31 745 PRO A O 1
ATOM 5838 N N . GLU A 1 746 ? 33.456 -0.057 -21.106 1.00 94.19 746 GLU A N 1
ATOM 5839 C CA . GLU A 1 746 ? 34.353 1.102 -21.217 1.00 94.19 746 GLU A CA 1
ATOM 5840 C C . GLU A 1 746 ? 35.071 1.129 -22.571 1.00 94.19 746 GLU A C 1
ATOM 5842 O O . GLU A 1 746 ? 35.187 2.177 -23.208 1.00 94.19 746 GLU A O 1
ATOM 5847 N N . LYS A 1 747 ? 35.461 -0.045 -23.092 1.00 94.38 747 LYS A N 1
ATOM 5848 C CA . LYS A 1 747 ? 36.065 -0.177 -24.434 1.00 94.38 747 LYS A CA 1
ATOM 5849 C C . LYS A 1 747 ? 35.163 0.324 -25.569 1.00 94.38 747 LYS A C 1
ATOM 5851 O O . LYS A 1 747 ? 35.644 0.579 -26.670 1.00 94.38 747 LYS A O 1
ATOM 5856 N N . PHE A 1 748 ? 33.859 0.438 -25.315 1.00 92.12 748 PHE A N 1
ATOM 5857 C CA . PHE A 1 748 ? 32.866 1.007 -26.222 1.00 92.12 748 PHE A CA 1
ATOM 5858 C C . PHE A 1 748 ? 32.320 2.349 -25.717 1.00 92.12 748 PHE A C 1
ATOM 5860 O O . PHE A 1 748 ? 31.225 2.742 -26.108 1.00 92.12 748 PHE A O 1
ATOM 5867 N N . GLN A 1 749 ? 33.085 3.060 -24.882 1.00 91.00 749 GLN A N 1
ATOM 5868 C CA . GLN A 1 749 ? 32.720 4.353 -24.291 1.00 91.00 749 GLN A CA 1
ATOM 5869 C C . GLN A 1 749 ? 31.484 4.275 -23.377 1.00 91.00 749 GLN A C 1
ATOM 5871 O O . GLN A 1 749 ? 30.743 5.253 -23.249 1.00 91.00 749 GLN A O 1
ATOM 5876 N N . GLY A 1 750 ? 31.245 3.106 -22.777 1.00 92.44 750 GLY A N 1
ATOM 5877 C CA . GLY A 1 750 ? 30.226 2.881 -21.758 1.00 92.44 750 GLY A CA 1
ATOM 5878 C C . GLY A 1 750 ? 30.662 3.326 -20.359 1.00 92.44 750 GLY A C 1
ATOM 5879 O O . GLY A 1 750 ? 31.592 4.119 -20.226 1.00 92.44 750 GLY A O 1
ATOM 5880 N N . ASP A 1 751 ? 29.955 2.840 -19.341 1.00 93.00 751 ASP A N 1
ATOM 5881 C CA . ASP A 1 751 ? 30.081 3.277 -17.943 1.00 93.00 751 ASP A CA 1
ATOM 5882 C C . ASP A 1 751 ? 30.741 2.224 -17.023 1.00 93.00 751 ASP A C 1
ATOM 5884 O O . ASP A 1 751 ? 31.006 2.523 -15.860 1.00 93.00 751 ASP A O 1
ATOM 5888 N N . GLY A 1 752 ? 31.054 1.027 -17.540 1.00 94.75 752 GLY A N 1
ATOM 5889 C CA . GLY A 1 752 ? 31.800 -0.009 -16.819 1.00 94.75 752 GLY A CA 1
ATOM 5890 C C . GLY A 1 752 ? 30.964 -0.834 -15.831 1.00 94.75 752 GLY A C 1
ATOM 5891 O O . GLY A 1 752 ? 29.732 -0.852 -15.887 1.00 94.75 752 GLY A O 1
ATOM 5892 N N . ASP A 1 753 ? 31.661 -1.563 -14.953 1.00 95.69 753 ASP A N 1
ATOM 5893 C CA . ASP A 1 753 ? 31.057 -2.382 -13.895 1.00 95.69 753 ASP A CA 1
ATOM 5894 C C . ASP A 1 753 ? 30.258 -1.513 -12.908 1.00 95.69 753 ASP A C 1
ATOM 5896 O O . ASP A 1 753 ? 30.661 -0.403 -12.549 1.00 95.69 753 ASP A O 1
ATOM 5900 N N . HIS A 1 754 ? 29.154 -2.050 -12.387 1.00 95.69 754 HIS A N 1
ATOM 5901 C CA . HIS A 1 754 ? 28.334 -1.365 -11.391 1.00 95.69 754 HIS A CA 1
ATOM 5902 C C . HIS A 1 754 ? 27.947 -2.278 -10.230 1.00 95.69 754 HIS A C 1
ATOM 5904 O O . HIS A 1 754 ? 27.441 -3.381 -10.435 1.00 95.69 754 HIS A O 1
ATOM 5910 N N . THR A 1 755 ? 28.117 -1.787 -9.000 1.00 97.50 755 THR A N 1
ATOM 5911 C CA . THR A 1 755 ? 27.764 -2.527 -7.783 1.00 97.50 755 THR A CA 1
ATOM 5912 C C . THR A 1 755 ? 26.619 -1.858 -7.033 1.00 97.50 755 THR A C 1
ATOM 5914 O O . THR A 1 755 ? 26.732 -0.699 -6.635 1.00 97.50 755 THR A O 1
ATOM 5917 N N . ILE A 1 756 ? 25.561 -2.618 -6.746 1.00 97.56 756 ILE A N 1
ATOM 5918 C CA . ILE A 1 756 ? 24.528 -2.250 -5.770 1.00 97.56 756 ILE A CA 1
ATOM 5919 C C . ILE A 1 756 ? 24.870 -2.942 -4.452 1.00 97.56 756 ILE A C 1
ATOM 5921 O O . ILE A 1 756 ? 24.918 -4.172 -4.387 1.00 97.56 756 ILE A O 1
ATOM 5925 N N . ALA A 1 757 ? 25.109 -2.167 -3.397 1.00 96.31 757 ALA A N 1
ATOM 5926 C CA . ALA A 1 757 ? 25.420 -2.728 -2.090 1.00 96.31 757 ALA A CA 1
ATOM 5927 C C . ALA A 1 757 ? 24.205 -3.445 -1.482 1.00 96.31 757 ALA A C 1
ATOM 5929 O O . ALA A 1 757 ? 23.051 -3.050 -1.665 1.00 96.31 757 ALA A O 1
ATOM 5930 N N . LYS A 1 758 ? 24.460 -4.497 -0.707 1.00 94.31 758 LYS A N 1
ATOM 5931 C CA . LYS A 1 758 ? 23.439 -5.243 0.024 1.00 94.31 758 LYS A CA 1
ATOM 5932 C C . LYS A 1 758 ? 22.600 -4.319 0.911 1.00 94.31 758 LYS A C 1
ATOM 5934 O O . LYS A 1 758 ? 23.117 -3.688 1.837 1.00 94.31 758 LYS A O 1
ATOM 5939 N N . GLY A 1 759 ? 21.285 -4.358 0.733 1.00 93.44 759 GLY A N 1
ATOM 5940 C CA . GLY A 1 759 ? 20.328 -3.508 1.443 1.00 93.44 759 GLY A CA 1
ATOM 5941 C C . GLY A 1 759 ? 19.979 -2.222 0.691 1.00 93.44 759 GLY A C 1
ATOM 5942 O O . GLY A 1 759 ? 19.124 -1.480 1.170 1.00 93.44 759 GLY A O 1
ATOM 5943 N N . ASP A 1 760 ? 20.565 -1.991 -0.487 1.00 96.00 760 ASP A N 1
ATOM 5944 C CA . ASP A 1 760 ? 20.249 -0.862 -1.362 1.00 96.00 760 ASP A CA 1
ATOM 5945 C C . ASP A 1 760 ? 19.445 -1.292 -2.598 1.00 96.00 760 ASP A C 1
ATOM 5947 O O . ASP A 1 760 ? 19.110 -2.465 -2.820 1.00 96.00 760 ASP A O 1
ATOM 5951 N N . SER A 1 761 ? 19.032 -0.303 -3.386 1.00 97.38 761 SER A N 1
ATOM 5952 C CA . SER A 1 761 ? 18.308 -0.507 -4.637 1.00 97.38 761 SER A CA 1
ATOM 5953 C C . SER A 1 761 ? 18.748 0.485 -5.696 1.00 97.38 761 SER A C 1
ATOM 5955 O O . SER A 1 761 ? 19.163 1.595 -5.373 1.00 97.38 761 SER A O 1
ATOM 5957 N N . LEU A 1 762 ? 18.600 0.087 -6.954 1.00 96.81 762 LEU A N 1
ATOM 5958 C CA . LEU A 1 762 ? 18.814 0.944 -8.112 1.00 96.81 762 LEU A CA 1
ATOM 5959 C C . LEU A 1 762 ? 17.500 1.133 -8.861 1.00 96.81 762 LEU A C 1
ATOM 5961 O O . LEU A 1 762 ? 16.867 0.142 -9.218 1.00 96.81 762 LEU A O 1
ATOM 5965 N N . GLN A 1 763 ? 17.134 2.383 -9.144 1.00 97.06 763 GLN A N 1
ATOM 5966 C CA . GLN A 1 763 ? 15.983 2.712 -9.981 1.00 97.06 763 GLN A CA 1
ATOM 5967 C C . GLN A 1 763 ? 16.421 2.990 -11.425 1.00 97.06 763 GLN A C 1
ATOM 5969 O O . GLN A 1 763 ? 17.394 3.706 -11.660 1.00 97.06 763 GLN A O 1
ATOM 5974 N N . LEU A 1 764 ? 15.665 2.454 -12.381 1.00 97.25 764 LEU A N 1
ATOM 5975 C CA . LEU A 1 764 ? 15.787 2.705 -13.814 1.00 97.25 764 LEU A CA 1
ATOM 5976 C C . LEU A 1 764 ? 14.414 3.066 -14.389 1.00 97.25 764 LEU A C 1
ATOM 5978 O O . LEU A 1 764 ? 13.404 2.486 -13.997 1.00 97.25 764 LEU A O 1
ATOM 5982 N N . ARG A 1 765 ? 14.371 4.012 -15.325 1.00 97.81 765 ARG A N 1
ATOM 5983 C CA . ARG A 1 765 ? 13.153 4.567 -15.923 1.00 97.81 765 ARG A CA 1
ATOM 5984 C C . ARG A 1 765 ? 13.279 4.672 -17.437 1.00 97.81 765 ARG A C 1
ATOM 5986 O O . ARG A 1 765 ? 14.205 5.300 -17.961 1.00 97.81 765 ARG A O 1
ATOM 5993 N N . TYR A 1 766 ? 12.298 4.128 -18.138 1.00 98.44 766 TYR A N 1
ATOM 5994 C CA . TYR A 1 766 ? 12.259 4.059 -19.593 1.00 98.44 766 TYR A CA 1
ATOM 5995 C C . TYR A 1 766 ? 10.862 4.368 -20.127 1.00 98.44 766 TYR A C 1
ATOM 5997 O O . TYR A 1 766 ? 9.875 4.020 -19.484 1.00 98.44 766 TYR A O 1
ATOM 6005 N N . ARG A 1 767 ? 10.788 4.965 -21.320 1.00 98.62 767 ARG A N 1
ATOM 6006 C CA . ARG A 1 767 ? 9.535 5.165 -22.063 1.00 98.62 767 ARG A CA 1
ATOM 6007 C C . ARG A 1 767 ? 9.665 4.596 -23.469 1.00 98.62 767 ARG A C 1
ATOM 6009 O O . ARG A 1 767 ? 10.667 4.826 -24.148 1.00 98.62 767 ARG A O 1
ATOM 6016 N N . PHE A 1 768 ? 8.636 3.882 -23.901 1.00 98.81 768 PHE A N 1
ATOM 6017 C CA . PHE A 1 768 ? 8.437 3.471 -25.284 1.00 98.81 768 PHE A CA 1
ATOM 6018 C C . PHE A 1 768 ? 7.254 4.221 -25.873 1.00 98.81 768 PHE A C 1
ATOM 6020 O O . PHE A 1 768 ? 6.225 4.356 -25.215 1.00 98.81 768 PHE A O 1
ATOM 6027 N N . VAL A 1 769 ? 7.402 4.661 -27.118 1.00 98.69 769 VAL A N 1
ATOM 6028 C CA . VAL A 1 769 ? 6.334 5.254 -27.929 1.00 98.69 769 VAL A CA 1
ATOM 6029 C C . VAL A 1 769 ? 6.161 4.380 -29.159 1.00 98.69 769 VAL A C 1
ATOM 6031 O O . VAL A 1 769 ? 7.147 4.143 -29.848 1.00 98.69 769 VAL A O 1
ATOM 6034 N N . PHE A 1 770 ? 4.948 3.919 -29.440 1.00 98.69 770 PHE A N 1
ATOM 6035 C CA . PHE A 1 770 ? 4.581 3.147 -30.629 1.00 98.69 770 PHE A CA 1
ATOM 6036 C C . PHE A 1 770 ? 3.556 3.953 -31.417 1.00 98.69 770 PHE A C 1
ATOM 6038 O O . PHE A 1 770 ? 2.429 4.122 -30.956 1.00 98.69 770 PHE A O 1
ATOM 6045 N N . HIS A 1 771 ? 3.942 4.481 -32.573 1.00 98.50 771 HIS A N 1
ATOM 6046 C CA . HIS A 1 771 ? 3.132 5.440 -33.324 1.00 98.50 771 HIS A CA 1
ATOM 6047 C C . HIS A 1 771 ? 2.691 4.874 -34.673 1.00 98.50 771 HIS A C 1
ATOM 6049 O O . HIS A 1 771 ? 3.350 3.993 -35.239 1.00 98.50 771 HIS A O 1
ATOM 6055 N N . ARG A 1 772 ? 1.567 5.393 -35.174 1.00 97.50 772 ARG A N 1
ATOM 6056 C CA . ARG A 1 772 ? 1.144 5.235 -36.568 1.00 97.50 772 ARG A CA 1
ATOM 6057 C C . ARG A 1 772 ? 1.397 6.533 -37.335 1.00 97.50 772 ARG A C 1
ATOM 6059 O O . ARG A 1 772 ? 1.237 7.619 -36.786 1.00 97.50 772 ARG A O 1
ATOM 6066 N N . GLY A 1 773 ? 1.678 6.411 -38.624 1.00 96.88 773 GLY A N 1
ATOM 6067 C CA . GLY A 1 773 ? 1.931 7.531 -39.524 1.00 96.88 773 GLY A CA 1
ATOM 6068 C C . GLY A 1 773 ? 3.420 7.814 -39.764 1.00 96.88 773 GLY A C 1
ATOM 6069 O O . GLY A 1 773 ? 4.295 7.090 -39.278 1.00 96.88 773 GLY A O 1
ATOM 6070 N N . PRO A 1 774 ? 3.721 8.850 -40.569 1.00 96.12 774 PRO A N 1
ATOM 6071 C CA . PRO A 1 774 ? 5.088 9.216 -40.927 1.00 96.12 774 PRO A CA 1
ATOM 6072 C C . PRO A 1 774 ? 5.921 9.647 -39.715 1.00 96.12 774 PRO A C 1
ATOM 6074 O O . PRO A 1 774 ? 5.400 10.220 -38.759 1.00 96.12 774 PRO A O 1
ATOM 6077 N N . ALA A 1 775 ? 7.238 9.444 -39.791 1.00 94.50 775 ALA A N 1
ATOM 6078 C CA . ALA A 1 775 ? 8.178 9.712 -38.697 1.00 94.50 775 ALA A CA 1
ATOM 6079 C C . ALA A 1 775 ? 8.076 11.130 -38.116 1.00 94.50 775 ALA A C 1
ATOM 6081 O O . ALA A 1 775 ? 8.066 11.285 -36.896 1.00 94.50 775 ALA A O 1
ATOM 6082 N N . ASP A 1 776 ? 7.938 12.136 -38.981 1.00 91.31 776 ASP A N 1
ATOM 6083 C CA . ASP A 1 776 ? 7.879 13.547 -38.588 1.00 91.31 776 ASP A CA 1
ATOM 6084 C C . ASP A 1 776 ? 6.615 13.883 -37.782 1.00 91.31 776 ASP A C 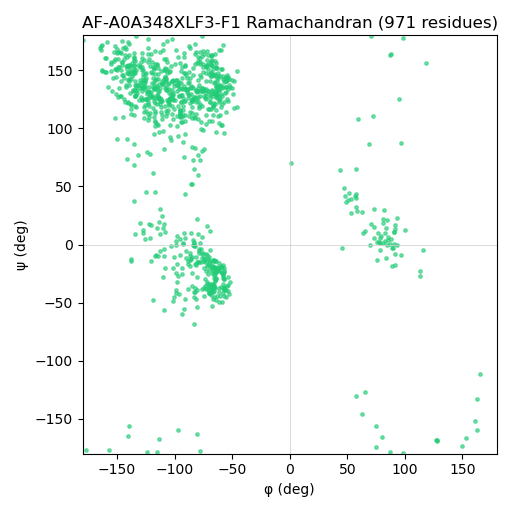1
ATOM 6086 O O . ASP A 1 776 ? 6.613 14.825 -36.998 1.00 91.31 776 ASP A O 1
ATOM 6090 N N . SER A 1 777 ? 5.544 13.092 -37.919 1.00 93.00 777 SER A N 1
ATOM 6091 C CA . SER A 1 777 ? 4.305 13.282 -37.153 1.00 93.00 777 SER A CA 1
ATOM 6092 C C . SER A 1 777 ? 4.361 12.698 -35.736 1.00 93.00 777 SER A C 1
ATOM 6094 O O . SER A 1 777 ? 3.485 12.984 -34.922 1.00 93.00 777 SER A O 1
ATOM 6096 N N . ALA A 1 778 ? 5.393 11.907 -35.419 1.00 93.25 778 ALA A N 1
ATOM 6097 C CA . ALA A 1 778 ? 5.515 11.218 -34.136 1.00 93.25 778 ALA A CA 1
ATOM 6098 C C . ALA A 1 778 ? 6.008 12.120 -32.990 1.00 93.25 778 ALA A C 1
ATOM 6100 O O . ALA A 1 778 ? 5.899 11.720 -31.832 1.00 93.25 778 ALA A O 1
ATOM 6101 N N . ASN A 1 779 ? 6.559 13.307 -33.296 1.00 95.94 779 ASN A N 1
ATOM 6102 C CA . ASN A 1 779 ? 6.993 14.321 -32.319 1.00 95.94 779 ASN A CA 1
ATOM 6103 C C . ASN A 1 779 ? 7.842 13.740 -31.165 1.00 95.94 779 ASN A C 1
ATOM 6105 O O . ASN A 1 779 ? 7.572 13.938 -29.976 1.00 95.94 779 ASN A O 1
ATOM 6109 N N . ILE A 1 780 ? 8.854 12.931 -31.511 1.00 98.25 780 ILE A N 1
ATOM 6110 C CA . ILE A 1 780 ? 9.640 12.159 -30.534 1.00 98.25 780 ILE A CA 1
ATOM 6111 C C . ILE A 1 780 ? 10.436 13.066 -29.589 1.00 98.25 780 ILE A C 1
ATOM 6113 O O . ILE A 1 780 ? 10.553 12.759 -28.401 1.00 98.25 780 ILE A O 1
ATOM 6117 N N . ALA A 1 781 ? 10.975 14.177 -30.093 1.00 97.44 781 ALA A N 1
ATOM 6118 C CA . ALA A 1 781 ? 11.741 15.117 -29.281 1.00 97.44 781 ALA A CA 1
ATOM 6119 C C . ALA A 1 781 ? 10.850 15.808 -28.238 1.00 97.44 781 ALA A C 1
ATOM 6121 O O . ALA A 1 781 ? 11.238 15.930 -27.076 1.00 97.44 781 ALA A O 1
ATOM 6122 N N . GLU A 1 782 ? 9.634 16.187 -28.625 1.00 97.31 782 GLU A N 1
ATOM 6123 C CA . GLU A 1 782 ? 8.618 16.782 -27.760 1.00 97.31 782 GLU A CA 1
ATOM 6124 C C . GLU A 1 782 ? 8.139 15.777 -26.707 1.00 97.31 782 GLU A C 1
ATOM 6126 O O . GLU A 1 782 ? 8.085 16.098 -25.518 1.00 97.31 782 GLU A O 1
ATOM 6131 N N . ALA A 1 783 ? 7.861 14.535 -27.118 1.00 97.19 783 ALA A N 1
ATOM 6132 C CA . ALA A 1 783 ? 7.481 13.456 -26.209 1.00 97.19 783 ALA A CA 1
ATOM 6133 C C . ALA A 1 783 ? 8.588 13.146 -25.185 1.00 97.19 783 ALA A C 1
ATOM 6135 O O . ALA A 1 783 ? 8.294 12.900 -24.011 1.00 97.19 783 ALA A O 1
ATOM 6136 N N . PHE A 1 784 ? 9.861 13.202 -25.596 1.00 98.38 784 PHE A N 1
ATOM 6137 C CA . PHE A 1 784 ? 10.993 13.082 -24.679 1.00 98.38 784 PHE A CA 1
ATOM 6138 C C . PHE A 1 784 ? 11.082 14.277 -23.725 1.00 98.38 784 PHE A C 1
ATOM 6140 O O . PHE A 1 784 ? 11.205 14.078 -22.518 1.00 98.38 784 PHE A O 1
ATOM 6147 N N . ALA A 1 785 ? 10.971 15.509 -24.231 1.00 97.88 785 ALA A N 1
ATOM 6148 C CA . ALA A 1 785 ? 11.004 16.710 -23.401 1.00 97.88 785 ALA A CA 1
ATOM 6149 C C . ALA A 1 785 ? 9.932 16.653 -22.300 1.00 97.88 785 ALA A C 1
ATOM 6151 O O . ALA A 1 785 ? 10.258 16.857 -21.131 1.00 97.88 785 ALA A O 1
ATOM 6152 N N . ALA A 1 786 ? 8.699 16.261 -22.643 1.00 96.69 786 ALA A N 1
ATOM 6153 C CA . ALA A 1 786 ? 7.633 16.022 -21.670 1.00 96.69 786 ALA A CA 1
ATOM 6154 C C . ALA A 1 786 ? 8.022 14.941 -20.646 1.00 96.69 786 ALA A C 1
ATOM 6156 O O . ALA A 1 786 ? 7.963 15.185 -19.439 1.00 96.69 786 ALA A O 1
ATOM 6157 N N . TYR A 1 787 ? 8.511 13.786 -21.111 1.00 97.00 787 TYR A N 1
ATOM 6158 C CA . TYR A 1 787 ? 8.913 12.669 -20.252 1.00 97.00 787 TYR A CA 1
ATOM 6159 C C . TYR A 1 787 ? 9.976 13.048 -19.209 1.00 97.00 787 TYR A C 1
ATOM 6161 O O . TYR A 1 787 ? 9.889 12.614 -18.062 1.00 97.00 787 TYR A O 1
ATOM 6169 N N . THR A 1 788 ? 10.955 13.888 -19.564 1.00 95.50 788 THR A N 1
ATOM 6170 C CA . THR A 1 788 ? 12.019 14.303 -18.626 1.00 95.50 788 THR A CA 1
ATOM 6171 C C . THR A 1 788 ? 11.528 15.161 -17.459 1.00 95.50 788 THR A C 1
ATOM 6173 O O . THR A 1 788 ? 12.217 15.269 -16.445 1.00 95.50 788 THR A O 1
ATOM 6176 N N . THR A 1 789 ? 10.340 15.759 -17.581 1.00 94.69 789 THR A N 1
ATOM 6177 C CA . THR A 1 789 ? 9.714 16.544 -16.506 1.00 94.69 789 THR A CA 1
ATOM 6178 C C . THR A 1 789 ? 8.865 15.687 -15.568 1.00 94.69 789 THR A C 1
ATOM 6180 O O . THR A 1 789 ? 8.518 16.122 -14.468 1.00 94.69 789 THR A O 1
ATOM 6183 N N . GLU A 1 790 ? 8.544 14.455 -15.967 1.00 92.00 790 GLU A N 1
ATOM 6184 C CA . GLU A 1 790 ? 7.720 13.559 -15.170 1.00 92.00 790 GLU A CA 1
ATOM 6185 C C . GLU A 1 790 ? 8.516 12.981 -13.998 1.00 92.00 790 GLU A C 1
ATOM 6187 O O . GLU A 1 790 ? 9.631 12.465 -14.135 1.00 92.00 790 GLU A O 1
ATOM 6192 N N . SER A 1 791 ? 7.910 13.017 -12.814 1.00 89.25 791 SER A N 1
ATOM 6193 C CA . SER A 1 791 ? 8.481 12.389 -11.625 1.00 89.25 791 SER A CA 1
ATOM 6194 C C . SER A 1 791 ? 8.378 10.864 -11.699 1.00 89.25 791 SER A C 1
ATOM 6196 O O . SER A 1 791 ? 7.472 10.314 -12.324 1.00 89.25 791 SER A O 1
ATOM 6198 N N . ALA A 1 792 ? 9.303 10.174 -11.028 1.00 88.94 792 ALA A N 1
ATOM 6199 C CA . ALA A 1 792 ? 9.165 8.744 -10.765 1.00 88.94 792 ALA A CA 1
ATOM 6200 C C . ALA A 1 792 ? 7.914 8.466 -9.916 1.00 88.94 792 ALA A C 1
ATOM 6202 O O . ALA A 1 792 ? 7.328 9.385 -9.329 1.00 88.94 792 ALA A O 1
ATOM 6203 N N . HIS A 1 793 ? 7.523 7.195 -9.811 1.00 88.50 793 HIS A N 1
ATOM 6204 C CA . HIS A 1 793 ? 6.423 6.833 -8.925 1.00 88.50 793 HIS A CA 1
ATOM 6205 C C . HIS A 1 793 ? 6.749 7.261 -7.483 1.00 88.50 793 HIS A C 1
ATOM 6207 O O . HIS A 1 793 ? 7.884 7.065 -7.030 1.00 88.50 793 HIS A O 1
ATOM 6213 N N . PRO A 1 794 ? 5.788 7.872 -6.759 1.00 86.25 794 PRO A N 1
ATOM 6214 C CA . PRO A 1 794 ? 6.029 8.340 -5.403 1.00 86.25 794 PRO A CA 1
ATOM 6215 C C . PRO A 1 794 ? 6.576 7.219 -4.520 1.00 86.25 794 PRO A C 1
ATOM 6217 O O . PRO A 1 794 ? 6.063 6.106 -4.530 1.00 86.25 794 PRO A O 1
ATOM 6220 N N . THR A 1 795 ? 7.619 7.542 -3.764 1.00 89.50 795 THR A N 1
ATOM 6221 C CA . THR A 1 795 ? 8.230 6.675 -2.749 1.00 89.50 795 THR A CA 1
ATOM 6222 C C . THR A 1 795 ? 7.882 7.247 -1.377 1.00 89.50 795 THR A C 1
ATOM 6224 O O . THR A 1 795 ? 7.791 8.475 -1.236 1.00 89.50 795 THR A O 1
ATOM 6227 N N . ALA A 1 796 ? 7.660 6.399 -0.372 1.00 91.50 796 ALA A N 1
ATOM 6228 C CA . ALA A 1 796 ? 7.425 6.886 0.984 1.00 91.50 796 ALA A CA 1
ATOM 6229 C C . ALA A 1 796 ? 8.654 7.621 1.545 1.00 91.50 796 ALA A C 1
ATOM 6231 O O . ALA A 1 796 ? 9.804 7.334 1.200 1.00 91.50 796 ALA A O 1
ATOM 6232 N N . ASP A 1 797 ? 8.415 8.549 2.473 1.00 90.44 797 ASP A N 1
ATOM 6233 C CA . ASP A 1 797 ? 9.494 9.120 3.277 1.00 90.44 797 ASP A CA 1
ATOM 6234 C C . ASP A 1 797 ? 10.043 7.995 4.175 1.00 90.44 797 ASP A C 1
ATOM 6236 O O . ASP A 1 797 ? 9.338 7.525 5.064 1.00 90.44 797 ASP A O 1
ATOM 6240 N N . MET A 1 798 ? 11.275 7.528 3.957 1.00 92.62 798 MET A N 1
ATOM 6241 C CA . MET A 1 798 ? 11.857 6.401 4.704 1.00 92.62 798 MET A CA 1
ATOM 6242 C C . MET A 1 798 ? 13.188 6.783 5.363 1.00 92.62 798 MET A C 1
ATOM 6244 O O . MET A 1 798 ? 13.988 7.503 4.759 1.00 92.62 798 MET A O 1
ATOM 6248 N N . PRO A 1 799 ? 13.487 6.280 6.574 1.00 89.94 799 PRO A N 1
ATOM 6249 C CA . PRO A 1 799 ? 14.809 6.432 7.159 1.00 89.94 799 PRO A CA 1
ATOM 6250 C C . PRO A 1 799 ? 15.825 5.551 6.415 1.00 89.94 799 PRO A C 1
ATOM 6252 O O . PRO A 1 799 ? 15.466 4.599 5.716 1.00 89.94 799 PRO A O 1
ATOM 6255 N N . GLY A 1 800 ? 17.115 5.843 6.603 1.00 87.12 800 GLY A N 1
ATOM 6256 C CA . GLY A 1 800 ? 18.202 5.022 6.059 1.00 87.12 800 GLY A CA 1
ATOM 6257 C C . GLY A 1 800 ? 18.171 3.570 6.557 1.00 87.12 800 GLY A C 1
ATOM 6258 O O . GLY A 1 800 ? 17.461 3.232 7.500 1.00 87.12 800 GLY A O 1
ATOM 6259 N N . HIS A 1 801 ? 18.950 2.684 5.931 1.00 87.44 801 HIS A N 1
ATOM 6260 C CA . HIS A 1 801 ? 18.994 1.269 6.309 1.00 87.44 801 HIS A CA 1
ATOM 6261 C C . HIS A 1 801 ? 19.421 1.084 7.788 1.00 87.44 801 HIS A C 1
ATOM 6263 O O . HIS A 1 801 ? 20.412 1.687 8.208 1.00 87.44 801 HIS A O 1
ATOM 6269 N N . PRO A 1 802 ? 18.747 0.227 8.589 1.00 81.25 802 PRO A N 1
ATOM 6270 C CA . PRO A 1 802 ? 19.057 0.081 10.017 1.00 81.25 802 PRO A CA 1
ATOM 6271 C C . PRO A 1 802 ? 20.429 -0.570 10.288 1.00 81.25 802 PRO A C 1
ATOM 6273 O O . PRO A 1 802 ? 20.969 -0.447 11.378 1.00 81.25 802 PRO A O 1
ATOM 6276 N N . GLY A 1 803 ? 21.031 -1.248 9.310 1.00 80.88 803 GLY A N 1
ATOM 6277 C CA . GLY A 1 803 ? 22.290 -1.996 9.465 1.00 80.88 803 GLY A CA 1
ATOM 6278 C C . GLY A 1 803 ? 22.071 -3.442 9.934 1.00 80.88 803 GLY A C 1
ATOM 6279 O O . GLY A 1 803 ? 20.988 -3.789 10.381 1.00 80.88 803 GLY A O 1
ATOM 6280 N N . TYR A 1 804 ? 23.078 -4.315 9.802 1.00 76.50 804 TYR A N 1
ATOM 6281 C CA . TYR A 1 804 ? 22.956 -5.776 10.008 1.00 76.50 804 TYR A CA 1
ATOM 6282 C C . TYR A 1 804 ? 23.270 -6.243 11.444 1.00 76.50 804 TYR A C 1
ATOM 6284 O O . TYR A 1 804 ? 23.905 -5.511 12.195 1.00 76.50 804 TYR A O 1
ATOM 6292 N N . PRO A 1 805 ? 22.917 -7.475 11.865 1.00 61.66 805 PRO A N 1
ATOM 6293 C CA . PRO A 1 805 ? 23.254 -7.991 13.192 1.00 61.66 805 PRO A CA 1
ATOM 6294 C C . PRO A 1 805 ? 24.772 -8.122 13.390 1.00 61.66 805 PRO A C 1
ATOM 6296 O O . PRO A 1 805 ? 25.476 -8.723 12.579 1.00 61.66 805 PRO A O 1
ATOM 6299 N N . GLY A 1 806 ? 25.275 -7.520 14.471 1.00 46.84 806 GLY A N 1
ATOM 6300 C CA . GLY A 1 806 ? 26.654 -7.020 14.621 1.00 46.84 806 GLY A CA 1
ATOM 6301 C C . GLY A 1 806 ? 26.698 -5.486 14.724 1.00 46.84 806 GLY A C 1
ATOM 6302 O O . GLY A 1 806 ? 27.570 -4.942 15.392 1.00 46.84 806 GLY A O 1
ATOM 6303 N N . ALA A 1 807 ? 25.696 -4.833 14.131 1.00 44.62 807 ALA A N 1
ATOM 6304 C CA . ALA A 1 807 ? 25.277 -3.440 14.286 1.00 44.62 807 ALA A CA 1
ATOM 6305 C C . ALA A 1 807 ? 23.843 -3.313 14.866 1.00 44.62 807 ALA A C 1
ATOM 6307 O O . ALA A 1 807 ? 23.458 -2.233 15.294 1.00 44.62 807 ALA A O 1
ATOM 6308 N N . TYR A 1 808 ? 23.077 -4.408 14.964 1.00 32.00 808 TYR A N 1
ATOM 6309 C CA . TYR A 1 808 ? 21.785 -4.475 15.666 1.00 32.00 808 TYR A CA 1
ATOM 6310 C C . TYR A 1 808 ? 21.673 -5.778 16.480 1.00 32.00 808 TYR A C 1
ATOM 6312 O O . TYR A 1 808 ? 21.731 -6.869 15.920 1.00 32.00 808 TYR A O 1
ATOM 6320 N N . GLY A 1 809 ? 21.503 -5.672 17.802 1.00 35.31 809 GLY A N 1
ATOM 6321 C CA . GLY A 1 809 ? 21.329 -6.812 18.718 1.00 35.31 809 GLY A CA 1
ATOM 6322 C C . GLY A 1 809 ? 22.630 -7.249 19.400 1.00 35.31 809 GLY A C 1
ATOM 6323 O O . GLY A 1 809 ? 23.316 -8.142 18.913 1.00 35.31 809 GLY A O 1
ATOM 6324 N N . ASN A 1 810 ? 22.916 -6.601 20.538 1.00 34.72 810 ASN A N 1
ATOM 6325 C CA . ASN A 1 810 ? 24.168 -6.537 21.311 1.00 34.72 810 ASN A CA 1
ATOM 6326 C C . ASN A 1 810 ? 25.370 -5.968 20.539 1.00 34.72 810 ASN A C 1
ATOM 6328 O O . ASN A 1 810 ? 25.970 -6.697 19.747 1.00 34.72 810 ASN A O 1
ATOM 6332 N N . PRO A 1 811 ? 25.856 -4.743 20.831 1.00 28.97 811 PRO A N 1
ATOM 6333 C CA . PRO A 1 811 ? 27.220 -4.425 20.468 1.00 28.97 811 PRO A CA 1
ATOM 6334 C C . PRO A 1 811 ? 28.126 -5.158 21.466 1.00 28.97 811 PRO A C 1
ATOM 6336 O O . PRO A 1 811 ? 28.611 -4.585 22.435 1.00 28.97 811 PRO A O 1
ATOM 6339 N N . LYS A 1 812 ? 28.396 -6.450 21.235 1.00 25.83 812 LYS A N 1
ATOM 6340 C CA . LYS A 1 812 ? 29.750 -6.912 21.551 1.00 25.83 812 LYS A CA 1
ATOM 6341 C C . LYS A 1 812 ? 30.658 -6.088 20.633 1.00 25.83 812 LYS A C 1
ATOM 6343 O O . LYS A 1 812 ? 30.400 -6.094 19.427 1.00 25.83 812 LYS A O 1
ATOM 6348 N N . PRO A 1 813 ? 31.654 -5.355 21.157 1.00 31.75 813 PRO A N 1
ATOM 6349 C CA . PRO A 1 813 ? 32.516 -4.525 20.331 1.00 31.75 813 PRO A CA 1
ATOM 6350 C C . PRO A 1 813 ? 33.236 -5.448 19.352 1.00 31.75 813 PRO A C 1
ATOM 6352 O O . PRO A 1 813 ? 34.122 -6.211 19.738 1.00 31.75 813 PRO A O 1
ATOM 6355 N N . LYS A 1 814 ? 32.809 -5.453 18.086 1.00 30.44 814 LYS A N 1
ATOM 6356 C CA . LYS A 1 814 ? 33.564 -6.142 17.049 1.00 30.44 814 LYS A CA 1
ATOM 6357 C C . LYS A 1 814 ? 34.828 -5.334 16.826 1.00 30.44 814 LYS A C 1
ATOM 6359 O O . LYS A 1 814 ? 34.782 -4.163 16.455 1.00 30.44 814 LYS A O 1
ATOM 6364 N N . GLY A 1 815 ? 35.938 -5.994 17.137 1.00 31.31 815 GLY A N 1
ATOM 6365 C CA . GLY A 1 815 ? 37.280 -5.505 16.921 1.00 31.31 815 GLY A CA 1
ATOM 6366 C C . GLY A 1 815 ? 37.460 -4.999 15.498 1.00 31.31 815 GLY A C 1
ATOM 6367 O O . GLY A 1 815 ? 36.954 -5.560 14.527 1.00 31.31 815 GLY A O 1
ATOM 6368 N N . VAL A 1 816 ? 38.208 -3.911 15.420 1.00 29.56 816 VAL A N 1
ATOM 6369 C CA . VAL A 1 816 ? 38.717 -3.317 14.198 1.00 29.56 816 VAL A CA 1
ATOM 6370 C C . VAL A 1 816 ? 39.578 -4.361 13.481 1.00 29.56 816 VAL A C 1
ATOM 6372 O O . VAL A 1 816 ? 40.725 -4.579 13.863 1.00 29.56 816 VAL A O 1
ATOM 6375 N N . GLN A 1 817 ? 39.057 -4.993 12.428 1.00 28.20 817 GLN A N 1
ATOM 6376 C CA . GLN A 1 817 ? 39.921 -5.317 11.298 1.00 28.20 817 GLN A CA 1
ATOM 6377 C C . GLN A 1 817 ? 39.998 -4.080 10.411 1.00 28.20 817 GLN A C 1
ATOM 6379 O O . GLN A 1 817 ? 38.998 -3.454 10.062 1.00 28.20 817 GLN A O 1
ATOM 6384 N N . ALA A 1 818 ? 41.242 -3.681 10.179 1.00 35.75 818 ALA A N 1
ATOM 6385 C CA . ALA A 1 818 ? 41.654 -2.385 9.692 1.00 35.75 818 ALA A CA 1
ATOM 6386 C C . ALA A 1 818 ? 41.082 -2.064 8.306 1.00 35.75 818 ALA A C 1
ATOM 6388 O O . ALA A 1 818 ? 41.538 -2.602 7.301 1.00 35.75 818 ALA A O 1
ATOM 6389 N N . GLN A 1 819 ? 40.175 -1.089 8.233 1.00 28.95 819 GLN A N 1
ATOM 6390 C CA . GLN A 1 819 ? 40.057 -0.268 7.035 1.00 28.95 819 GLN A CA 1
ATOM 6391 C C . GLN A 1 819 ? 40.876 1.004 7.228 1.00 28.95 819 GLN A C 1
ATOM 6393 O O . GLN A 1 819 ? 40.540 1.897 8.006 1.00 28.95 819 GLN A O 1
ATOM 6398 N N . LYS A 1 820 ? 41.982 1.068 6.483 1.00 33.66 820 LYS A N 1
ATOM 6399 C CA . LYS A 1 820 ? 42.674 2.308 6.143 1.00 33.66 820 LYS A CA 1
ATOM 6400 C C . LYS A 1 820 ? 41.679 3.230 5.424 1.00 33.66 820 LYS A C 1
ATOM 6402 O O . LYS A 1 820 ? 41.517 3.134 4.214 1.00 33.66 820 LYS A O 1
ATOM 6407 N N . LYS A 1 821 ? 41.041 4.148 6.147 1.00 31.64 821 LYS A N 1
ATOM 6408 C CA . LYS A 1 821 ? 40.534 5.402 5.576 1.00 31.64 821 LYS A CA 1
ATOM 6409 C C . LYS A 1 821 ? 41.092 6.566 6.382 1.00 31.64 821 LYS A C 1
ATOM 6411 O O . LYS A 1 821 ? 41.197 6.510 7.604 1.00 31.64 821 LYS A O 1
ATOM 6416 N N . GLN A 1 822 ? 41.575 7.548 5.633 1.00 33.00 822 GLN A N 1
ATOM 6417 C CA . GLN A 1 822 ? 42.439 8.643 6.054 1.00 33.00 822 GLN A CA 1
ATOM 6418 C C . GLN A 1 822 ? 41.970 9.308 7.353 1.00 33.00 822 GLN A C 1
ATOM 6420 O O . GLN A 1 822 ? 40.907 9.920 7.418 1.00 33.00 822 GLN A O 1
ATOM 6425 N N . ARG A 1 823 ? 42.834 9.239 8.373 1.00 29.27 823 ARG A N 1
ATOM 6426 C CA . ARG A 1 823 ? 42.800 10.127 9.533 1.00 29.27 823 ARG A CA 1
ATOM 6427 C C . ARG A 1 823 ? 42.972 11.566 9.042 1.00 29.27 823 ARG A C 1
ATOM 6429 O O . ARG A 1 823 ? 44.094 11.992 8.789 1.00 29.27 823 ARG A O 1
ATOM 6436 N N . ARG A 1 824 ? 41.890 12.338 8.974 1.00 34.28 824 ARG A N 1
ATOM 6437 C CA . ARG A 1 824 ? 41.996 13.750 9.348 1.00 34.28 824 ARG A CA 1
ATOM 6438 C C . ARG A 1 824 ? 42.017 13.767 10.874 1.00 34.28 824 ARG A C 1
ATOM 6440 O O . ARG A 1 824 ? 41.029 13.425 11.512 1.00 34.28 824 ARG A O 1
ATOM 6447 N N . SER A 1 825 ? 43.188 14.014 11.452 1.00 37.22 825 SER A N 1
ATOM 6448 C CA . SER A 1 825 ? 43.366 14.141 12.897 1.00 37.22 825 SER A CA 1
ATOM 6449 C C . SER A 1 825 ? 42.551 15.331 13.403 1.00 37.22 825 SER A C 1
ATOM 6451 O O . SER A 1 825 ? 42.900 16.471 13.099 1.00 37.22 825 SER A O 1
ATOM 6453 N N . ALA A 1 826 ? 41.489 15.071 14.167 1.00 42.84 826 ALA A N 1
ATOM 6454 C CA . ALA A 1 826 ? 40.887 16.098 15.009 1.00 42.84 826 ALA A CA 1
ATOM 6455 C C . ALA A 1 826 ? 41.958 16.638 15.987 1.00 42.84 826 ALA A C 1
ATOM 6457 O O . ALA A 1 826 ? 42.833 15.865 16.402 1.00 42.84 826 ALA A O 1
ATOM 6458 N N . PRO A 1 827 ? 41.948 17.936 16.337 1.00 48.09 827 PRO A N 1
ATOM 6459 C CA . PRO A 1 827 ? 42.963 18.521 17.209 1.00 48.09 827 PRO A CA 1
ATOM 6460 C C . PRO A 1 827 ? 42.942 17.849 18.589 1.00 48.09 827 PRO A C 1
ATOM 6462 O O . PRO A 1 827 ? 41.896 17.771 19.225 1.00 48.09 827 PRO A O 1
ATOM 6465 N N . GLN A 1 828 ? 44.090 17.375 19.082 1.00 56.66 828 GLN A N 1
ATOM 6466 C CA . GLN A 1 828 ? 44.214 16.987 20.491 1.00 56.66 828 GLN A CA 1
ATOM 6467 C C . GLN A 1 828 ? 44.044 18.244 21.358 1.00 56.66 828 GLN A C 1
ATOM 6469 O O . GLN A 1 828 ? 44.827 19.185 21.223 1.00 56.66 828 GLN A O 1
ATOM 6474 N N . LEU A 1 829 ? 43.057 18.254 22.261 1.00 65.19 829 LEU A N 1
ATOM 6475 C CA . LEU A 1 829 ? 42.734 19.385 23.150 1.00 65.19 829 LEU A CA 1
ATOM 6476 C C . LEU A 1 829 ? 43.793 19.664 24.244 1.00 65.19 829 LEU A C 1
ATOM 6478 O O . LEU A 1 829 ? 43.557 20.466 25.140 1.00 65.19 829 LEU A O 1
ATOM 6482 N N . GLY A 1 830 ? 44.980 19.054 24.153 1.00 60.25 830 GLY A N 1
ATOM 6483 C CA . GLY A 1 830 ? 46.106 19.286 25.057 1.00 60.25 830 GLY A CA 1
ATOM 6484 C C . GLY A 1 830 ? 45.857 18.765 26.475 1.00 60.25 830 GLY A C 1
ATOM 6485 O O . GLY A 1 830 ? 45.433 19.509 27.354 1.00 60.25 830 GLY A O 1
ATOM 6486 N N . GLY A 1 831 ? 46.155 17.490 26.718 1.00 63.28 831 GLY A N 1
ATOM 6487 C CA . GLY A 1 831 ? 46.200 16.908 28.061 1.00 63.28 831 GLY A CA 1
ATOM 6488 C C . GLY A 1 831 ? 47.454 17.282 28.869 1.00 63.28 831 GLY A C 1
ATOM 6489 O O . GLY A 1 831 ? 48.345 17.981 28.388 1.00 63.28 831 GLY A O 1
ATOM 6490 N N . GLY A 1 832 ? 47.542 16.794 30.108 1.00 70.12 832 GLY A N 1
ATOM 6491 C CA . GLY A 1 832 ? 48.639 17.049 31.055 1.00 70.12 832 GLY A CA 1
ATOM 6492 C C . GLY A 1 832 ? 48.432 18.256 31.982 1.00 70.12 832 GLY A C 1
ATOM 6493 O O . GLY A 1 832 ? 49.388 18.750 32.580 1.00 70.12 832 GLY A O 1
ATOM 6494 N N . THR A 1 833 ? 47.197 18.738 32.104 1.00 85.06 833 THR A N 1
ATOM 6495 C CA . THR A 1 833 ? 46.806 19.854 32.975 1.00 85.06 833 THR A CA 1
ATOM 6496 C C . THR A 1 833 ? 46.529 19.400 34.405 1.00 85.06 833 THR A C 1
ATOM 6498 O O . THR A 1 833 ? 46.871 20.121 35.338 1.00 85.06 833 THR A O 1
ATOM 6501 N N . ILE A 1 834 ? 45.956 18.208 34.613 1.00 91.19 834 ILE A N 1
ATOM 6502 C CA . ILE A 1 834 ? 45.731 17.662 35.963 1.00 91.19 834 ILE A CA 1
ATOM 6503 C C . ILE A 1 834 ? 47.022 16.990 36.449 1.00 91.19 834 ILE A C 1
ATOM 6505 O O . ILE A 1 834 ? 47.395 15.924 35.964 1.00 91.19 834 ILE A O 1
ATOM 6509 N N . THR A 1 835 ? 47.702 17.580 37.433 1.00 90.75 835 THR A N 1
ATOM 6510 C CA . THR A 1 835 ? 48.985 17.061 37.955 1.00 90.75 835 THR A CA 1
ATOM 6511 C C . THR A 1 835 ? 48.833 16.213 39.209 1.00 90.75 835 THR A C 1
ATOM 6513 O O . THR A 1 835 ? 49.645 15.326 39.472 1.00 90.75 835 THR A O 1
ATOM 6516 N N . LYS A 1 836 ? 47.783 16.457 39.996 1.00 92.25 836 LYS A N 1
ATOM 6517 C CA . LYS A 1 836 ? 47.488 15.717 41.225 1.00 92.25 836 LYS A CA 1
ATOM 6518 C C . LYS A 1 836 ? 45.986 15.605 41.409 1.00 92.25 836 LYS A C 1
ATOM 6520 O O . LYS A 1 836 ? 45.256 16.528 41.066 1.00 92.25 836 LYS A O 1
ATOM 6525 N N . ALA A 1 837 ? 45.537 14.487 41.972 1.00 92.81 837 ALA A N 1
ATOM 6526 C CA . ALA A 1 837 ? 44.150 14.311 42.364 1.00 92.81 837 ALA A CA 1
ATOM 6527 C C . ALA A 1 837 ? 44.030 13.535 43.681 1.00 92.81 837 ALA A C 1
ATOM 6529 O O . ALA A 1 837 ? 44.732 12.546 43.921 1.00 92.81 837 ALA A O 1
ATOM 6530 N N . GLY A 1 838 ? 43.138 14.013 44.539 1.00 91.69 838 GLY A N 1
ATOM 6531 C CA . GLY A 1 838 ? 42.765 13.444 45.821 1.00 91.69 838 GLY A CA 1
ATOM 6532 C C . GLY A 1 838 ? 41.294 13.044 45.831 1.00 91.69 838 GLY A C 1
ATOM 6533 O O . GLY A 1 838 ? 40.473 13.567 45.080 1.00 91.69 838 GLY A O 1
ATOM 6534 N N . ARG A 1 839 ? 40.973 12.084 46.693 1.00 91.50 839 ARG A N 1
ATOM 6535 C CA . ARG A 1 839 ? 39.604 11.698 47.029 1.00 91.50 839 ARG A CA 1
ATOM 6536 C C . ARG A 1 839 ? 39.524 11.586 48.541 1.00 91.50 839 ARG A C 1
ATOM 6538 O O . ARG A 1 839 ? 40.351 10.894 49.142 1.00 91.50 839 ARG A O 1
ATOM 6545 N N . SER A 1 840 ? 38.540 12.239 49.136 1.00 87.00 840 SER A N 1
ATOM 6546 C CA . SER A 1 840 ? 38.223 12.121 50.555 1.00 87.00 840 SER A CA 1
ATOM 6547 C C . SER A 1 840 ? 36.799 11.588 50.710 1.00 87.00 840 SER A C 1
ATOM 6549 O O . SER A 1 840 ? 35.939 11.816 49.860 1.00 87.00 840 SER A O 1
ATOM 6551 N N . VAL A 1 841 ? 36.559 10.820 51.769 1.00 84.44 841 VAL A N 1
ATOM 6552 C CA . VAL A 1 841 ? 35.243 10.264 52.111 1.00 84.44 841 VAL A CA 1
ATOM 6553 C C . VAL A 1 841 ? 35.036 10.521 53.598 1.00 84.44 841 VAL A C 1
ATOM 6555 O O . VAL A 1 841 ? 35.839 10.070 54.416 1.00 84.44 841 VAL A O 1
ATOM 6558 N N . SER A 1 842 ? 34.008 11.297 53.952 1.00 82.25 842 SER A N 1
ATOM 6559 C CA . SER A 1 842 ? 33.726 11.702 55.344 1.00 82.25 842 SER A CA 1
ATOM 6560 C C . SER A 1 842 ? 34.926 12.316 56.079 1.00 82.25 842 SER A C 1
ATOM 6562 O O . SER A 1 842 ? 35.220 11.959 57.218 1.00 82.25 842 SER A O 1
ATOM 6564 N N . GLY A 1 843 ? 35.661 13.209 55.410 1.00 78.12 843 GLY A N 1
ATOM 6565 C CA . GLY A 1 843 ? 36.804 13.916 56.002 1.00 78.12 843 GLY A CA 1
ATOM 6566 C C . GLY A 1 843 ? 38.084 13.084 56.151 1.00 78.12 843 GLY A C 1
ATOM 6567 O O . GLY A 1 843 ? 39.078 13.597 56.653 1.00 78.12 843 GLY A O 1
ATOM 6568 N N . LYS A 1 844 ? 38.100 11.821 55.699 1.00 82.31 844 LYS A N 1
ATOM 6569 C CA . LYS A 1 844 ? 39.305 10.975 55.673 1.00 82.31 844 LYS A CA 1
ATOM 6570 C C . LYS A 1 844 ? 39.807 10.781 54.246 1.00 82.31 844 LYS A C 1
ATOM 6572 O O . LYS A 1 844 ? 39.015 10.604 53.319 1.00 82.31 844 LYS A O 1
ATOM 6577 N N . GLN A 1 845 ? 41.127 10.779 54.068 1.00 85.38 845 GLN A N 1
ATOM 6578 C CA . GLN A 1 845 ? 41.752 10.505 52.774 1.00 85.38 845 GLN A CA 1
ATOM 6579 C C . GLN A 1 845 ? 41.457 9.060 52.337 1.00 85.38 845 GLN A C 1
ATOM 6581 O O . GLN A 1 845 ? 41.668 8.117 53.098 1.00 85.38 845 GLN A O 1
ATOM 6586 N N . ALA A 1 846 ? 40.981 8.885 51.104 1.00 87.56 846 ALA A N 1
ATOM 6587 C CA . ALA A 1 846 ? 40.625 7.591 50.530 1.00 87.56 846 ALA A CA 1
ATOM 6588 C C . ALA A 1 846 ? 41.527 7.236 49.334 1.00 87.56 846 ALA A C 1
ATOM 6590 O O . ALA A 1 846 ? 42.453 7.969 48.972 1.00 87.56 846 ALA A O 1
ATOM 6591 N N . LYS A 1 847 ? 41.260 6.081 48.705 1.00 89.00 847 LYS A N 1
ATOM 6592 C CA . LYS A 1 847 ? 41.980 5.634 47.503 1.00 89.00 847 LYS A CA 1
ATOM 6593 C C . LYS A 1 847 ? 41.937 6.725 46.431 1.00 89.00 847 LYS A C 1
ATOM 6595 O O . LYS A 1 847 ? 40.849 7.140 46.027 1.00 89.00 847 LYS A O 1
ATOM 6600 N N . ARG A 1 848 ? 43.120 7.153 45.978 1.00 90.12 848 ARG A N 1
ATOM 6601 C CA . ARG A 1 848 ? 43.271 8.219 44.983 1.00 90.12 848 ARG A CA 1
ATOM 6602 C C . ARG A 1 848 ? 42.647 7.813 43.637 1.00 90.12 848 ARG A C 1
ATOM 6604 O O . ARG A 1 848 ? 42.793 6.652 43.240 1.00 90.12 848 ARG A O 1
ATOM 6611 N N . PRO A 1 849 ? 41.974 8.741 42.939 1.00 91.56 849 PRO A N 1
ATOM 6612 C CA . PRO A 1 849 ? 41.494 8.511 41.584 1.00 91.56 849 PRO A CA 1
ATOM 6613 C C . PRO A 1 849 ? 42.658 8.517 40.593 1.00 91.56 849 PRO A C 1
ATOM 6615 O O . PRO A 1 849 ? 43.701 9.129 40.837 1.00 91.56 849 PRO A O 1
ATOM 6618 N N . LYS A 1 850 ? 42.488 7.818 39.470 1.00 93.88 850 LYS A N 1
ATOM 6619 C CA . LYS A 1 850 ? 43.508 7.762 38.421 1.00 93.88 850 LYS A CA 1
ATOM 6620 C C . LYS A 1 850 ? 43.337 8.952 37.480 1.00 93.88 850 LYS A C 1
ATOM 6622 O O . LYS A 1 850 ? 42.238 9.181 36.985 1.00 93.88 850 LYS A O 1
ATOM 6627 N N . ILE A 1 851 ? 44.424 9.673 37.219 1.00 93.94 851 ILE A N 1
ATOM 6628 C CA . ILE A 1 851 ? 44.469 10.713 36.188 1.00 93.94 851 IL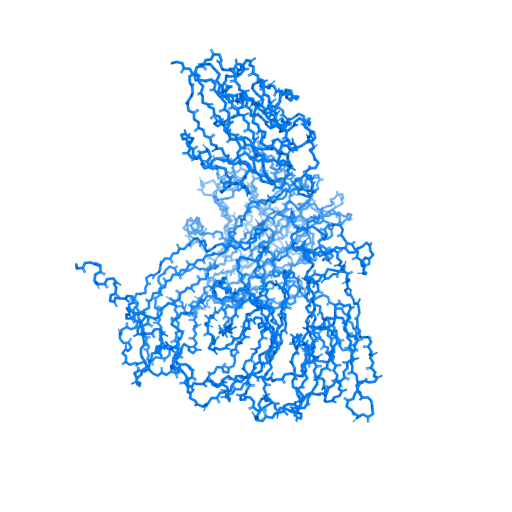E A CA 1
ATOM 6629 C C . ILE A 1 851 ? 44.854 10.048 34.869 1.00 93.94 851 ILE A C 1
ATOM 6631 O O . ILE A 1 851 ? 45.839 9.309 34.802 1.00 93.94 851 ILE A O 1
ATOM 6635 N N . LEU A 1 852 ? 44.068 10.295 33.831 1.00 92.38 852 LEU A N 1
ATOM 6636 C CA . LEU A 1 852 ? 44.299 9.815 32.480 1.00 92.38 852 LEU A CA 1
ATOM 6637 C C . LEU A 1 852 ? 44.544 11.028 31.586 1.00 92.38 852 LEU A C 1
ATOM 6639 O O . LEU A 1 852 ? 43.604 11.744 31.238 1.00 92.38 852 LEU A O 1
ATOM 6643 N N . ALA A 1 853 ? 45.811 11.263 31.240 1.00 88.19 853 ALA A N 1
ATOM 6644 C CA . ALA A 1 853 ? 46.173 12.347 30.338 1.00 88.19 853 ALA A CA 1
ATOM 6645 C C . ALA A 1 853 ? 45.546 12.112 28.957 1.00 88.19 853 ALA A C 1
ATOM 6647 O O . ALA A 1 853 ? 45.692 11.023 28.398 1.00 88.19 853 ALA A O 1
ATOM 6648 N N . ASN A 1 854 ? 44.837 13.107 28.421 1.00 88.56 854 ASN A N 1
ATOM 6649 C CA . ASN A 1 854 ? 43.991 12.965 27.224 1.00 88.56 854 ASN A CA 1
ATOM 6650 C C . ASN A 1 854 ? 42.969 11.807 27.305 1.00 88.56 854 ASN A C 1
ATOM 6652 O O . ASN A 1 854 ? 42.607 11.202 26.295 1.00 88.56 854 ASN A O 1
ATOM 6656 N N . GLY A 1 855 ? 42.550 11.444 28.518 1.00 90.31 855 GLY A N 1
ATOM 6657 C CA . GLY A 1 855 ? 41.770 10.242 28.784 1.00 90.31 855 GLY A CA 1
ATOM 6658 C C . GLY A 1 855 ? 40.292 10.329 28.421 1.00 90.31 855 GLY A C 1
ATOM 6659 O O . GLY A 1 855 ? 39.649 9.285 28.360 1.00 90.31 855 GLY A O 1
ATOM 6660 N N . LEU A 1 856 ? 39.724 11.515 28.180 1.00 93.06 856 LEU A N 1
ATOM 6661 C CA . LEU A 1 856 ? 38.308 11.638 27.825 1.00 93.06 856 LEU A CA 1
ATOM 6662 C C . LEU A 1 856 ? 38.095 11.299 26.341 1.00 93.06 856 LEU A C 1
ATOM 6664 O O . LEU A 1 856 ? 37.956 12.174 25.489 1.00 93.06 856 LEU A O 1
ATOM 6668 N N . VAL A 1 857 ? 38.116 10.007 26.035 1.00 92.12 857 VAL A N 1
ATOM 6669 C CA . VAL A 1 857 ? 37.931 9.427 24.700 1.00 92.12 857 VAL A CA 1
ATOM 6670 C C . VAL A 1 857 ? 37.103 8.147 24.802 1.00 92.12 857 VAL A C 1
ATOM 6672 O O . VAL A 1 857 ? 36.972 7.557 25.878 1.00 92.12 857 VAL A O 1
ATOM 6675 N N . GLU A 1 858 ? 36.535 7.709 23.684 1.00 90.50 858 GLU A N 1
ATOM 6676 C CA . GLU A 1 858 ? 35.790 6.457 23.600 1.00 90.50 858 GLU A CA 1
ATOM 6677 C C . GLU A 1 858 ? 36.645 5.259 24.030 1.00 90.50 858 GLU A C 1
ATOM 6679 O O . GLU A 1 858 ? 37.832 5.163 23.718 1.00 90.50 858 GLU A O 1
ATOM 6684 N N . GLY A 1 859 ? 36.030 4.331 24.761 1.00 86.38 859 GLY A N 1
ATOM 6685 C CA . GLY A 1 859 ? 36.679 3.152 25.328 1.00 86.38 859 GLY A CA 1
ATOM 6686 C C . GLY A 1 859 ? 37.391 3.395 26.663 1.00 86.38 859 GLY A C 1
ATOM 6687 O O . GLY A 1 859 ? 37.724 2.426 27.349 1.00 86.38 859 GLY A O 1
ATOM 6688 N N . THR A 1 860 ? 37.589 4.646 27.095 1.00 90.69 860 THR A N 1
ATOM 6689 C CA . THR A 1 860 ? 38.149 4.913 28.427 1.00 90.69 860 THR A CA 1
ATOM 6690 C C . THR A 1 860 ? 37.168 4.490 29.516 1.00 90.69 860 THR A C 1
ATOM 6692 O O . THR A 1 860 ? 35.987 4.840 29.484 1.00 90.69 860 THR A O 1
ATOM 6695 N N . LYS A 1 861 ? 37.675 3.757 30.516 1.00 93.69 861 LYS A N 1
ATOM 6696 C CA . LYS A 1 861 ? 36.908 3.397 31.711 1.00 93.69 861 LYS A CA 1
ATOM 6697 C C . LYS A 1 861 ? 36.512 4.644 32.492 1.00 93.69 861 LYS A C 1
ATOM 6699 O O . LYS A 1 861 ? 37.365 5.440 32.878 1.00 93.69 861 LYS A O 1
ATOM 6704 N N . ILE A 1 862 ? 35.226 4.735 32.798 1.00 93.31 862 ILE A N 1
ATOM 6705 C CA . ILE A 1 862 ? 34.625 5.863 33.509 1.00 93.31 862 ILE A CA 1
ATOM 6706 C C . ILE A 1 862 ? 35.006 5.807 34.994 1.00 93.31 862 ILE A C 1
ATOM 6708 O O . ILE A 1 862 ? 35.430 6.803 35.571 1.00 93.31 862 ILE A O 1
ATOM 6712 N N . PHE A 1 863 ? 34.929 4.622 35.614 1.00 91.94 863 PHE A N 1
ATOM 6713 C CA . PHE A 1 863 ? 35.182 4.463 37.051 1.00 91.94 863 PHE A CA 1
ATOM 6714 C C . PHE A 1 863 ? 36.350 3.548 37.374 1.00 91.94 863 PHE A C 1
ATOM 6716 O O . PHE A 1 863 ? 36.647 2.615 36.630 1.00 91.94 863 PHE A O 1
ATOM 6723 N N . GLY A 1 864 ? 36.978 3.774 38.527 1.00 89.50 864 GLY A N 1
ATOM 6724 C CA . GLY A 1 864 ? 38.032 2.920 39.072 1.00 89.50 864 GLY A CA 1
ATOM 6725 C C . GLY A 1 864 ? 37.524 1.609 39.691 1.00 89.50 864 GLY A C 1
ATOM 6726 O O . GLY A 1 864 ? 38.331 0.731 39.983 1.00 89.50 864 GLY A O 1
ATOM 6727 N N . ASP A 1 865 ? 36.211 1.467 39.902 1.00 89.75 865 ASP A N 1
ATOM 6728 C CA . ASP A 1 865 ? 35.542 0.333 40.570 1.00 89.75 865 ASP A CA 1
ATOM 6729 C C . ASP A 1 865 ? 34.390 -0.296 39.750 1.00 89.75 865 ASP A C 1
ATOM 6731 O O . ASP A 1 865 ? 33.631 -1.131 40.259 1.00 89.75 865 ASP A O 1
ATOM 6735 N N . ARG A 1 866 ? 34.248 0.090 38.475 1.00 86.56 866 ARG A N 1
ATOM 6736 C CA . ARG A 1 866 ? 33.300 -0.488 37.507 1.00 86.56 866 ARG A CA 1
ATOM 6737 C C . ARG A 1 866 ? 33.949 -0.637 36.136 1.00 86.56 866 ARG A C 1
ATOM 6739 O O . ARG A 1 866 ? 34.976 -0.029 35.851 1.00 86.56 866 ARG A O 1
ATOM 6746 N N . ALA A 1 867 ? 33.330 -1.455 35.292 1.00 88.44 867 ALA A N 1
ATOM 6747 C CA . ALA A 1 867 ? 33.818 -1.741 33.948 1.00 88.44 867 ALA A CA 1
ATOM 6748 C C . ALA A 1 867 ? 33.239 -0.824 32.854 1.00 88.44 867 ALA A C 1
ATOM 6750 O O . ALA A 1 867 ? 33.622 -0.997 31.706 1.00 88.44 867 ALA A O 1
ATOM 6751 N N . TYR A 1 868 ? 32.372 0.136 33.197 1.00 87.00 868 TYR A N 1
ATOM 6752 C CA . TYR A 1 868 ? 31.729 1.026 32.223 1.00 87.00 868 TYR A CA 1
ATOM 6753 C C . TYR A 1 868 ? 32.728 1.927 31.493 1.00 87.00 868 TYR A C 1
ATOM 6755 O O . TYR A 1 868 ? 33.688 2.418 32.101 1.00 87.00 868 TYR A O 1
ATOM 6763 N N . THR A 1 869 ? 32.462 2.188 30.218 1.00 92.94 869 THR A N 1
ATOM 6764 C CA . THR A 1 869 ? 33.308 2.971 29.310 1.00 92.94 869 THR A CA 1
ATOM 6765 C C . THR A 1 869 ? 32.526 4.061 28.580 1.00 92.94 869 THR A C 1
ATOM 6767 O O . THR A 1 869 ? 31.304 3.989 28.436 1.00 92.94 869 THR A O 1
ATOM 6770 N N . PHE A 1 870 ? 33.227 5.102 28.125 1.00 90.75 870 PHE A N 1
ATOM 6771 C CA . PHE A 1 870 ? 32.642 6.109 27.238 1.00 90.75 870 PHE A CA 1
ATOM 6772 C C . PHE A 1 870 ? 32.432 5.541 25.833 1.00 90.75 870 PHE A C 1
ATOM 6774 O O . PHE A 1 870 ? 33.341 4.934 25.271 1.00 90.75 870 PHE A O 1
ATOM 6781 N N . THR A 1 871 ? 31.261 5.772 25.245 1.00 84.88 871 THR A N 1
ATOM 6782 C CA . THR A 1 871 ? 30.919 5.296 23.890 1.00 84.88 871 THR A CA 1
ATOM 6783 C C . THR A 1 871 ? 30.828 6.420 22.872 1.00 84.88 871 THR A C 1
ATOM 6785 O O . THR A 1 871 ? 31.100 6.192 21.698 1.00 84.88 871 THR A O 1
ATOM 6788 N N . VAL A 1 872 ? 30.496 7.635 23.315 1.00 88.44 872 VAL A N 1
ATOM 6789 C CA . VAL A 1 872 ? 30.522 8.847 22.491 1.00 88.44 872 VAL A CA 1
ATOM 6790 C C . VAL A 1 872 ? 30.988 10.010 23.352 1.00 88.44 872 VAL A C 1
ATOM 6792 O O . VAL A 1 872 ? 30.352 10.319 24.362 1.00 88.44 872 VAL A O 1
ATOM 6795 N N . VAL A 1 873 ? 32.066 10.671 22.937 1.00 88.44 873 VAL A N 1
ATOM 6796 C CA . VAL A 1 873 ? 32.551 11.916 23.544 1.00 88.44 873 VAL A CA 1
ATOM 6797 C C . VAL A 1 873 ? 32.384 13.067 22.537 1.00 88.44 873 VAL A C 1
ATOM 6799 O O . VAL A 1 873 ? 32.880 12.949 21.409 1.00 88.44 873 VAL A O 1
ATOM 6802 N N . PRO A 1 874 ? 31.705 14.175 22.900 1.00 89.75 874 PRO A N 1
ATOM 6803 C CA . PRO A 1 874 ? 31.613 15.369 22.061 1.00 89.75 874 PRO A CA 1
ATOM 6804 C C . PRO A 1 874 ? 32.995 15.855 21.619 1.00 89.75 874 PRO A C 1
ATOM 6806 O O . PRO A 1 874 ? 33.950 15.793 22.391 1.00 89.75 874 PRO A O 1
ATOM 6809 N N . GLU A 1 875 ? 33.115 16.342 20.384 1.00 85.62 875 GLU A N 1
ATOM 6810 C CA . GLU A 1 875 ? 34.396 16.807 19.832 1.00 85.62 875 GLU A CA 1
ATOM 6811 C C . GLU A 1 875 ? 35.041 17.907 20.692 1.00 85.62 875 GLU A C 1
ATOM 6813 O O . GLU A 1 875 ? 36.246 17.879 20.919 1.00 85.62 875 GLU A O 1
ATOM 6818 N N . SER A 1 876 ? 34.224 18.786 21.272 1.00 86.12 876 SER A N 1
ATOM 6819 C CA . SER A 1 876 ? 34.604 19.853 22.208 1.00 86.12 876 SER A CA 1
ATOM 6820 C C . SER A 1 876 ? 35.232 19.376 23.523 1.00 86.12 876 SER A C 1
ATOM 6822 O O . SER A 1 876 ? 35.921 20.154 24.175 1.00 86.12 876 SER A O 1
ATOM 6824 N N . ALA A 1 877 ? 35.022 18.116 23.916 1.00 88.19 877 ALA A N 1
ATOM 6825 C CA . ALA A 1 877 ? 35.558 17.526 25.147 1.00 88.19 877 ALA A CA 1
ATOM 6826 C C . ALA A 1 877 ? 36.574 16.399 24.885 1.00 88.19 877 ALA A C 1
ATOM 6828 O O . ALA A 1 877 ? 37.232 15.905 25.807 1.00 88.19 877 ALA A O 1
ATOM 6829 N N . ARG A 1 878 ? 36.698 15.960 23.628 1.00 90.56 878 ARG A N 1
ATOM 6830 C CA . ARG A 1 878 ? 37.469 14.778 23.245 1.00 90.56 878 ARG A CA 1
ATOM 6831 C C . ARG A 1 878 ? 38.967 15.005 23.413 1.00 90.56 878 ARG A C 1
ATOM 6833 O O . ARG A 1 878 ? 39.561 15.879 22.793 1.00 90.56 878 ARG A O 1
ATOM 6840 N N . GLY A 1 879 ? 39.600 14.146 24.207 1.00 86.50 879 GLY A N 1
ATOM 6841 C CA . GLY A 1 879 ? 41.027 14.244 24.510 1.00 86.50 879 GLY A CA 1
ATOM 6842 C C . GLY A 1 879 ? 41.355 15.211 25.649 1.00 86.50 879 GLY A C 1
ATOM 6843 O O . GLY A 1 879 ? 42.522 15.539 25.826 1.00 86.50 879 GLY A O 1
ATOM 6844 N N . ALA A 1 880 ? 40.369 15.641 26.443 1.00 91.56 880 ALA A N 1
ATOM 6845 C CA . ALA A 1 880 ? 40.620 16.279 27.735 1.00 91.56 880 ALA A CA 1
ATOM 6846 C C . ALA A 1 880 ? 41.296 15.302 28.718 1.00 91.56 880 ALA A C 1
ATOM 6848 O O . ALA A 1 880 ? 41.126 14.081 28.614 1.00 91.56 880 ALA A O 1
ATOM 6849 N N . ASP A 1 881 ? 42.014 15.817 29.718 1.00 93.75 881 ASP A N 1
ATOM 6850 C CA . ASP A 1 881 ? 42.447 14.988 30.847 1.00 93.75 881 ASP A CA 1
ATOM 6851 C C . ASP A 1 881 ? 41.232 14.477 31.591 1.00 93.75 881 ASP A C 1
ATOM 6853 O O . ASP A 1 881 ? 40.365 15.269 31.937 1.00 93.75 881 ASP A O 1
ATOM 6857 N N . TYR A 1 882 ? 41.176 13.181 31.878 1.00 95.19 882 TYR A N 1
ATOM 6858 C CA . TYR A 1 882 ? 40.055 12.584 32.588 1.00 95.19 882 TYR A CA 1
ATOM 6859 C C . TYR A 1 882 ? 40.484 12.059 33.952 1.00 95.19 882 TYR A C 1
ATOM 6861 O O . TYR A 1 882 ? 41.465 11.322 34.073 1.00 95.19 882 TYR A O 1
ATOM 6869 N N . LEU A 1 883 ? 39.722 12.409 34.984 1.00 93.69 883 LEU A N 1
ATOM 6870 C CA . LEU A 1 883 ? 39.858 11.839 36.311 1.00 93.69 883 LEU A CA 1
ATOM 6871 C C . LEU A 1 883 ? 38.867 10.688 36.473 1.00 93.69 883 LEU A C 1
ATOM 6873 O O . LEU A 1 883 ? 37.655 10.891 36.548 1.00 93.69 883 LEU A O 1
ATOM 6877 N N . GLN A 1 884 ? 39.397 9.475 36.575 1.00 93.00 884 GLN A N 1
ATOM 6878 C CA . GLN A 1 884 ? 38.606 8.264 36.740 1.00 93.00 884 GLN A CA 1
ATOM 6879 C C . GLN A 1 884 ? 38.072 8.176 38.182 1.00 93.00 884 GLN A C 1
ATOM 6881 O O . GLN A 1 884 ? 38.803 7.786 39.101 1.00 93.00 884 GLN A O 1
ATOM 6886 N N . THR A 1 885 ? 36.811 8.573 38.386 1.00 91.31 885 THR A N 1
ATOM 6887 C CA . THR A 1 885 ? 36.136 8.614 39.699 1.00 91.31 885 THR A CA 1
ATOM 6888 C C . THR A 1 885 ? 35.677 7.219 40.152 1.00 91.31 885 THR A C 1
ATOM 6890 O O . THR A 1 885 ? 35.955 6.216 39.500 1.00 91.31 885 THR A O 1
ATOM 6893 N N . PHE A 1 886 ? 35.013 7.095 41.302 1.00 90.06 886 PHE A N 1
ATOM 6894 C CA . PHE A 1 886 ? 34.519 5.819 41.833 1.00 90.06 886 PHE A CA 1
ATOM 6895 C C . PHE A 1 886 ? 32.989 5.813 41.878 1.00 90.06 886 PHE A C 1
ATOM 6897 O O . PHE A 1 886 ? 32.372 6.696 42.463 1.00 90.06 886 PHE A O 1
ATOM 6904 N N . ASN A 1 887 ? 32.364 4.802 41.272 1.00 88.25 887 ASN A N 1
ATOM 6905 C CA . ASN A 1 887 ? 30.911 4.673 41.184 1.00 88.25 887 ASN A CA 1
ATOM 6906 C C . ASN A 1 887 ? 30.272 4.453 42.557 1.00 88.25 887 ASN A C 1
ATOM 6908 O O . ASN A 1 887 ? 29.174 4.942 42.809 1.00 88.25 887 ASN A O 1
ATOM 6912 N N . ASN A 1 888 ? 30.935 3.703 43.442 1.00 86.94 888 ASN A N 1
ATOM 6913 C CA . ASN A 1 888 ? 30.415 3.412 44.778 1.00 86.94 888 ASN A CA 1
ATOM 6914 C C . ASN A 1 888 ? 30.317 4.652 45.679 1.00 86.94 888 ASN A C 1
ATOM 6916 O O . ASN A 1 888 ? 29.597 4.589 46.674 1.00 86.94 888 ASN A O 1
ATOM 6920 N N . ASP A 1 889 ? 30.939 5.780 45.318 1.00 83.94 889 ASP A N 1
ATOM 6921 C CA . ASP A 1 889 ? 30.792 7.045 46.055 1.00 83.94 889 ASP A CA 1
ATOM 6922 C C . ASP A 1 889 ? 29.344 7.548 46.076 1.00 83.94 889 ASP A C 1
ATOM 6924 O O . ASP A 1 889 ? 28.954 8.251 47.001 1.00 83.94 889 ASP A O 1
ATOM 6928 N N . LYS A 1 890 ? 28.496 7.080 45.151 1.00 76.00 890 LYS A N 1
ATOM 6929 C CA . LYS A 1 890 ? 27.049 7.342 45.159 1.00 76.00 890 LYS A CA 1
ATOM 6930 C C . LYS A 1 890 ? 26.294 6.728 46.347 1.00 76.00 890 LYS A C 1
ATOM 6932 O O . LYS A 1 890 ? 25.177 7.148 46.641 1.00 76.00 890 LYS A O 1
ATOM 6937 N N . LYS A 1 891 ? 26.851 5.669 46.955 1.00 69.69 891 LYS A N 1
ATOM 6938 C CA . LYS A 1 891 ? 26.240 4.890 48.051 1.00 69.69 891 LYS A CA 1
ATOM 6939 C C . LYS A 1 891 ? 26.793 5.275 49.429 1.00 69.69 891 LYS A C 1
ATOM 6941 O O . LYS A 1 891 ? 26.264 4.807 50.431 1.00 69.69 891 LYS A O 1
ATOM 6946 N N . GLY A 1 892 ? 27.867 6.065 49.480 1.00 59.19 892 GLY A N 1
ATOM 6947 C CA . GLY A 1 892 ? 28.640 6.350 50.688 1.00 59.19 892 GLY A CA 1
ATOM 6948 C C . GLY A 1 892 ? 28.668 7.835 51.052 1.00 59.19 892 GLY A C 1
ATOM 6949 O O . GLY A 1 892 ? 28.448 8.704 50.218 1.00 59.19 892 GLY A O 1
ATOM 6950 N N . ALA A 1 893 ? 28.927 8.107 52.328 1.00 61.28 893 ALA A N 1
ATOM 6951 C CA . ALA A 1 893 ? 28.962 9.429 52.945 1.00 61.28 893 ALA A CA 1
ATOM 6952 C C . ALA A 1 893 ? 29.891 10.455 52.243 1.00 61.28 893 ALA A C 1
ATOM 6954 O O . ALA A 1 893 ? 30.955 10.081 51.766 1.00 61.28 893 ALA A O 1
ATOM 6955 N N . ASN A 1 894 ? 29.471 11.736 52.215 1.00 73.69 894 ASN A N 1
ATOM 6956 C CA . ASN A 1 894 ? 30.133 12.951 51.682 1.00 73.69 894 ASN A CA 1
ATOM 6957 C C . ASN A 1 894 ? 31.519 12.751 51.029 1.00 73.69 894 ASN A C 1
ATOM 6959 O O . ASN A 1 894 ? 32.541 13.188 51.570 1.00 73.69 894 ASN A O 1
ATOM 6963 N N . ALA A 1 895 ? 31.550 12.108 49.860 1.00 84.12 895 ALA A N 1
ATOM 6964 C CA . ALA A 1 895 ? 32.769 11.916 49.085 1.00 84.12 895 ALA A CA 1
ATOM 6965 C C . ALA A 1 895 ? 32.994 13.107 48.152 1.00 84.12 895 ALA A C 1
ATOM 6967 O O . ALA A 1 895 ? 32.082 13.468 47.407 1.00 84.12 895 ALA A O 1
ATOM 6968 N N . HIS A 1 896 ? 34.187 13.698 48.156 1.00 85.44 896 HIS A N 1
ATOM 6969 C CA . HIS A 1 896 ? 34.553 14.754 47.211 1.00 85.44 896 HIS A CA 1
ATOM 6970 C C . HIS A 1 896 ? 35.953 14.555 46.633 1.00 85.44 896 HIS A C 1
ATOM 6972 O O . HIS A 1 896 ? 36.779 13.796 47.153 1.00 85.44 896 HIS A O 1
ATOM 6978 N N . TYR A 1 897 ? 36.179 15.226 45.508 1.00 90.81 897 TYR A N 1
ATOM 6979 C CA . TYR A 1 897 ? 37.383 15.118 44.702 1.00 90.81 897 TYR A CA 1
ATOM 6980 C C . TYR A 1 897 ? 38.126 16.446 44.711 1.00 90.81 897 TYR A C 1
ATOM 6982 O O . TYR A 1 897 ? 37.528 17.508 44.552 1.00 90.81 897 TYR A O 1
ATOM 6990 N N . GLU A 1 898 ? 39.438 16.363 44.867 1.00 91.75 898 GLU A N 1
ATOM 6991 C CA . GLU A 1 898 ? 40.349 17.500 44.808 1.00 91.75 898 GLU A CA 1
ATOM 6992 C C . GLU A 1 898 ? 41.307 17.274 43.648 1.00 91.75 898 GLU A C 1
ATOM 6994 O O . GLU A 1 898 ? 41.781 16.155 43.448 1.00 91.75 898 GLU A O 1
ATOM 6999 N N . LEU A 1 899 ? 41.614 18.311 42.883 1.00 93.06 899 LEU A N 1
ATOM 7000 C CA . LEU A 1 899 ? 42.571 18.249 41.784 1.00 93.06 899 LEU A CA 1
ATOM 7001 C C . LEU A 1 899 ? 43.503 19.458 41.806 1.00 93.06 899 LEU A C 1
ATOM 7003 O O . LEU A 1 899 ? 43.136 20.527 42.274 1.00 93.06 899 LEU A O 1
ATOM 7007 N N . THR A 1 900 ? 44.721 19.293 41.305 1.00 94.62 900 THR A N 1
ATOM 7008 C CA . THR A 1 900 ? 45.683 20.384 41.109 1.00 94.62 900 THR A CA 1
ATOM 7009 C C . THR A 1 900 ? 45.935 20.558 39.621 1.00 94.62 900 THR A C 1
ATOM 7011 O O . THR A 1 900 ? 46.256 19.585 38.936 1.00 94.62 900 THR A O 1
ATOM 7014 N N . LEU A 1 901 ? 45.785 21.789 39.133 1.00 93.56 901 LEU A N 1
ATOM 7015 C CA . LEU A 1 901 ? 45.968 22.159 37.732 1.00 93.56 901 LEU A CA 1
ATOM 7016 C C . LEU A 1 901 ? 47.292 22.906 37.537 1.00 93.56 901 LEU A C 1
ATOM 7018 O O . LEU A 1 901 ? 47.604 23.811 38.310 1.00 93.56 901 LEU A O 1
ATOM 7022 N N . SER A 1 902 ? 48.064 22.543 36.512 1.00 91.38 902 SER A N 1
ATOM 7023 C CA . SER A 1 902 ? 49.352 23.180 36.173 1.00 91.38 902 SER A CA 1
ATOM 7024 C C . SER A 1 902 ? 49.236 24.426 35.292 1.00 91.38 902 SER A C 1
ATOM 7026 O O . SER A 1 902 ? 50.218 25.146 35.138 1.00 91.38 902 SER A O 1
ATOM 7028 N N . ALA A 1 903 ? 48.068 24.676 34.701 1.00 89.31 903 ALA A N 1
ATOM 7029 C CA . ALA A 1 903 ? 47.805 25.778 33.777 1.00 89.31 903 ALA A CA 1
ATOM 7030 C C . ALA A 1 903 ? 46.327 26.209 33.870 1.00 89.31 903 ALA A C 1
ATOM 7032 O O . ALA A 1 903 ? 45.523 25.446 34.422 1.00 89.31 903 ALA A O 1
ATOM 7033 N N . PRO A 1 904 ? 45.949 27.394 33.345 1.00 91.06 904 PRO A N 1
ATOM 7034 C CA . PRO A 1 904 ? 44.546 27.760 33.206 1.00 91.06 904 PRO A CA 1
ATOM 7035 C C . PRO A 1 904 ? 43.803 26.693 32.396 1.00 91.06 904 PRO A C 1
ATOM 7037 O O . PRO A 1 904 ? 44.303 26.198 31.381 1.00 91.06 904 PRO A O 1
ATOM 7040 N N . ALA A 1 905 ? 42.619 26.302 32.859 1.00 92.88 905 ALA A N 1
ATOM 7041 C CA . ALA A 1 905 ? 41.884 25.185 32.283 1.00 92.88 905 ALA A CA 1
ATOM 7042 C C . ALA A 1 905 ? 40.384 25.459 32.217 1.00 92.88 905 ALA A C 1
ATOM 7044 O O . ALA A 1 905 ? 39.823 26.193 33.032 1.00 92.88 905 ALA A O 1
ATOM 7045 N N . GLU A 1 906 ? 39.717 24.797 31.278 1.00 93.06 906 GLU A N 1
ATOM 7046 C CA . GLU A 1 906 ? 38.277 24.591 31.349 1.00 93.06 906 GLU A CA 1
ATOM 7047 C C . GLU A 1 906 ? 38.014 23.252 32.043 1.00 93.06 906 GLU A C 1
ATOM 7049 O O . GLU A 1 906 ? 38.355 22.183 31.534 1.00 93.06 906 GLU A O 1
ATOM 7054 N N . LEU A 1 907 ? 37.460 23.324 33.251 1.00 94.19 907 LEU A N 1
ATOM 7055 C CA . LEU A 1 907 ? 37.109 22.178 34.074 1.00 94.19 907 LEU A CA 1
ATOM 7056 C C . LEU A 1 907 ? 35.712 21.695 33.699 1.00 94.19 907 LEU A C 1
ATOM 7058 O O . LEU A 1 907 ? 34.740 22.442 33.808 1.00 94.19 907 LEU A O 1
ATOM 7062 N N . LEU A 1 908 ? 35.617 20.436 33.294 1.00 95.00 908 LEU A N 1
ATOM 7063 C CA . LEU A 1 908 ? 34.385 19.763 32.926 1.00 95.00 908 LEU A CA 1
ATOM 7064 C C . LEU A 1 908 ? 33.913 18.850 34.057 1.00 95.00 908 LEU A C 1
ATOM 7066 O O . LEU A 1 908 ? 34.675 18.025 34.567 1.00 95.00 908 LEU A O 1
ATOM 7070 N N . VAL A 1 909 ? 32.631 18.932 34.397 1.00 93.88 909 VAL A N 1
ATOM 7071 C CA . VAL A 1 909 ? 31.951 17.960 35.256 1.00 93.88 909 VAL A CA 1
ATOM 7072 C C . VAL A 1 909 ? 30.931 17.204 34.414 1.00 93.88 909 VAL A C 1
ATOM 7074 O O . VAL A 1 909 ? 29.998 17.780 33.858 1.00 93.88 909 VAL A O 1
ATOM 7077 N N . LEU A 1 910 ? 31.124 15.892 34.314 1.00 94.50 910 LEU A N 1
ATOM 7078 C CA . LEU A 1 910 ? 30.254 14.972 33.590 1.00 94.50 910 LEU A CA 1
ATOM 7079 C C . LEU A 1 910 ? 29.197 14.456 34.569 1.00 94.50 910 LEU A C 1
ATOM 7081 O O . LEU A 1 910 ? 29.468 13.524 35.325 1.00 94.50 910 LEU A O 1
ATOM 7085 N N . MET A 1 911 ? 28.020 15.081 34.603 1.00 91.19 911 MET A N 1
ATOM 7086 C CA . MET A 1 911 ? 26.964 14.778 35.577 1.00 91.19 911 MET A CA 1
ATOM 7087 C C . MET A 1 911 ? 25.953 13.772 35.027 1.00 91.19 911 MET A C 1
ATOM 7089 O O . MET A 1 911 ? 25.434 13.980 33.932 1.00 91.19 911 MET A O 1
ATOM 7093 N N . ASP A 1 912 ? 25.661 12.687 35.756 1.00 90.75 912 ASP A N 1
ATOM 7094 C CA . ASP A 1 912 ? 24.646 11.710 35.331 1.00 90.75 912 ASP A CA 1
ATOM 7095 C C . ASP A 1 912 ? 23.303 12.430 35.138 1.00 90.75 912 ASP A C 1
ATOM 7097 O O . ASP A 1 912 ? 22.786 13.084 36.044 1.00 90.75 912 ASP A O 1
ATOM 7101 N N . THR A 1 913 ? 22.742 12.327 33.934 1.00 90.12 913 THR A N 1
ATOM 7102 C CA . THR A 1 913 ? 21.489 13.001 33.552 1.00 90.12 913 THR A CA 1
ATOM 7103 C C . THR A 1 913 ? 20.298 12.647 34.446 1.00 90.12 913 THR A C 1
ATOM 7105 O O . THR A 1 913 ? 19.383 13.455 34.576 1.00 90.12 913 THR A O 1
ATOM 7108 N N . ARG A 1 914 ? 20.316 11.490 35.117 1.00 84.25 914 ARG A N 1
ATOM 7109 C CA . ARG A 1 914 ? 19.273 11.072 36.072 1.00 84.25 914 ARG A CA 1
ATOM 7110 C C . ARG A 1 914 ? 19.353 11.816 37.411 1.00 84.25 914 ARG A C 1
ATOM 7112 O O . ARG A 1 914 ? 18.419 11.766 38.201 1.00 84.25 914 ARG A O 1
ATOM 7119 N N . ALA A 1 915 ? 20.467 12.496 37.666 1.00 78.50 915 ALA A N 1
ATOM 7120 C CA . ALA A 1 915 ? 20.834 13.084 38.952 1.00 78.50 915 ALA A CA 1
ATOM 7121 C C . ALA A 1 915 ? 20.857 14.603 38.971 1.00 78.50 915 ALA A C 1
ATOM 7123 O O . ALA A 1 915 ? 21.140 15.213 39.999 1.00 78.50 915 ALA A O 1
ATOM 7124 N N . GLU A 1 916 ? 20.660 15.210 37.809 1.00 77.12 916 GLU A N 1
ATOM 7125 C CA . GLU A 1 916 ? 21.004 16.599 37.550 1.00 77.12 916 GLU A CA 1
ATOM 7126 C C . GLU A 1 916 ? 20.294 17.573 38.507 1.00 77.12 916 GLU A C 1
ATOM 7128 O O . GLU A 1 916 ? 20.869 18.569 38.947 1.00 77.12 916 GLU A O 1
ATOM 7133 N N . ALA A 1 917 ? 19.064 17.238 38.907 1.00 72.88 917 ALA A N 1
ATOM 7134 C CA . ALA A 1 917 ? 18.272 18.003 39.868 1.00 72.88 917 ALA A CA 1
ATOM 7135 C C . ALA A 1 917 ? 18.803 17.940 41.319 1.00 72.88 917 ALA A C 1
ATOM 7137 O O . ALA A 1 917 ? 18.408 18.757 42.150 1.00 72.88 917 ALA A O 1
ATOM 7138 N N . HIS A 1 918 ? 19.705 17.005 41.633 1.00 69.31 918 HIS A N 1
ATOM 7139 C CA . HIS A 1 918 ? 20.146 16.673 42.992 1.00 69.31 918 HIS A CA 1
ATOM 7140 C C . HIS A 1 918 ? 21.580 17.121 43.323 1.00 69.31 918 HIS A C 1
ATOM 7142 O O . HIS A 1 918 ? 22.099 16.756 44.379 1.00 69.31 918 HIS A O 1
ATOM 7148 N N . VAL A 1 919 ? 22.215 17.949 42.477 1.00 77.06 919 VAL A N 1
ATOM 7149 C CA . VAL A 1 919 ? 23.591 18.443 42.694 1.00 77.06 919 VAL A CA 1
ATOM 7150 C C . VAL A 1 919 ? 23.653 19.982 42.689 1.00 77.06 919 VAL A C 1
ATOM 7152 O O . VAL A 1 919 ? 24.042 20.591 41.692 1.00 77.06 919 VAL A O 1
ATOM 7155 N N . PRO A 1 920 ? 23.275 20.651 43.800 1.00 76.62 920 PRO A N 1
ATOM 7156 C CA . PRO A 1 920 ? 23.118 22.109 43.838 1.00 76.62 920 PRO A CA 1
ATOM 7157 C C . PRO A 1 920 ? 24.407 22.904 43.601 1.00 76.62 920 PRO A C 1
ATOM 7159 O O . PRO A 1 920 ? 24.336 23.993 43.043 1.00 76.62 920 PRO A O 1
ATOM 7162 N N . TRP A 1 921 ? 25.576 22.367 43.974 1.00 85.62 921 TRP A N 1
ATOM 7163 C CA . TRP A 1 921 ? 26.859 23.073 43.841 1.00 85.62 921 TRP A CA 1
ATOM 7164 C C . TRP A 1 921 ? 27.273 23.311 42.381 1.00 85.62 921 TRP A C 1
ATOM 7166 O O . TRP A 1 921 ? 28.042 24.225 42.111 1.00 85.62 921 TRP A O 1
ATOM 7176 N N . LEU A 1 922 ? 26.723 22.556 41.421 1.00 85.62 922 LEU A N 1
ATOM 7177 C CA . LEU A 1 922 ? 26.937 22.828 39.996 1.00 85.62 922 LEU A CA 1
ATOM 7178 C C . LEU A 1 922 ? 26.290 24.137 39.536 1.00 85.62 922 LEU A C 1
ATOM 7180 O O . LEU A 1 922 ? 26.689 24.688 38.519 1.00 85.62 922 LEU A O 1
ATOM 7184 N N . LYS A 1 923 ? 25.311 24.666 40.275 1.00 79.44 923 LYS A N 1
ATOM 7185 C CA . LYS A 1 923 ? 24.737 25.983 39.974 1.00 79.44 923 LYS A CA 1
ATOM 7186 C C . LYS A 1 923 ? 25.685 27.126 40.360 1.00 79.44 923 LYS A C 1
ATOM 7188 O O . LYS A 1 923 ? 25.457 28.255 39.939 1.00 79.44 923 LYS A O 1
ATOM 7193 N N . ASP A 1 924 ? 26.748 26.838 41.115 1.00 75.69 924 ASP A N 1
ATOM 7194 C CA . ASP A 1 924 ? 27.731 27.820 41.574 1.00 75.69 924 ASP A CA 1
ATOM 7195 C C . ASP A 1 924 ? 28.917 27.954 40.594 1.00 75.69 924 ASP A C 1
ATOM 7197 O O . ASP A 1 924 ? 30.034 27.441 40.763 1.00 75.69 924 ASP A O 1
ATOM 7201 N N . GLY A 1 925 ? 28.635 28.640 39.486 1.00 79.88 925 GLY A N 1
ATOM 7202 C CA . GLY A 1 925 ? 29.631 29.054 38.501 1.00 79.88 925 GLY A CA 1
ATOM 7203 C C . GLY A 1 925 ? 30.030 28.005 37.459 1.00 79.88 925 GLY A C 1
ATOM 7204 O O . GLY A 1 925 ? 30.990 28.258 36.737 1.00 79.88 925 GLY A O 1
ATOM 7205 N N . PHE A 1 926 ? 29.339 26.861 37.356 1.00 91.56 926 PHE A N 1
ATOM 7206 C CA . PHE A 1 926 ? 29.431 25.990 36.176 1.00 91.56 926 PHE A CA 1
ATOM 7207 C C . PHE A 1 926 ? 28.304 26.296 35.181 1.00 91.56 926 PHE A C 1
ATOM 7209 O O . PHE A 1 926 ? 27.133 26.394 35.545 1.00 91.56 926 PHE A O 1
ATOM 7216 N N . GLU A 1 927 ? 28.653 26.389 33.903 1.00 93.12 927 GLU A N 1
ATOM 7217 C CA . GLU A 1 927 ? 27.712 26.496 32.790 1.00 93.12 927 GLU A CA 1
ATOM 7218 C C . GLU A 1 927 ? 27.208 25.098 32.404 1.00 93.12 927 GLU A C 1
ATOM 7220 O O . GLU A 1 927 ? 28.003 24.192 32.136 1.00 93.12 927 GLU A O 1
ATOM 7225 N N . LYS A 1 928 ? 25.884 24.918 32.348 1.00 93.38 928 LYS A N 1
ATOM 7226 C CA . LYS A 1 928 ? 25.250 23.708 31.806 1.00 93.38 928 LYS A CA 1
ATOM 7227 C C . LYS A 1 928 ? 25.232 23.778 30.279 1.00 93.38 928 LYS A 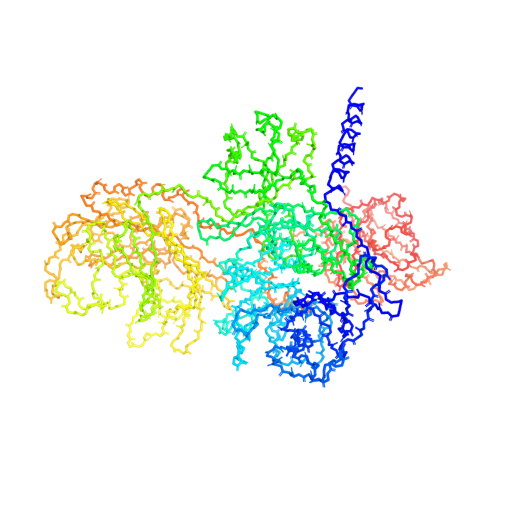C 1
ATOM 7229 O O . LYS A 1 928 ? 24.631 24.692 29.723 1.00 93.38 928 LYS A O 1
ATOM 7234 N N . THR A 1 929 ? 25.803 22.786 29.601 1.00 92.88 929 THR A N 1
ATOM 7235 C CA . THR A 1 929 ? 25.804 22.719 28.127 1.00 92.88 929 THR A CA 1
ATOM 7236 C C . THR A 1 929 ? 24.707 21.788 27.594 1.00 92.88 929 THR A C 1
ATOM 7238 O O . THR A 1 929 ? 24.143 20.987 28.335 1.00 92.88 929 THR A O 1
ATOM 7241 N N . ASN A 1 930 ? 24.420 21.818 26.288 1.00 89.44 930 ASN A N 1
ATOM 7242 C CA . ASN A 1 930 ? 23.547 20.819 25.649 1.00 89.44 930 ASN A CA 1
ATOM 7243 C C . ASN A 1 930 ? 24.281 19.523 25.261 1.00 89.44 930 ASN A C 1
ATOM 7245 O O . ASN A 1 930 ? 23.659 18.593 24.741 1.00 89.44 930 ASN A O 1
ATOM 7249 N N . GLU A 1 931 ? 25.572 19.418 25.565 1.00 93.00 931 GLU A N 1
ATOM 7250 C CA . GLU A 1 931 ? 26.406 18.283 25.190 1.00 93.00 931 GLU A CA 1
ATOM 7251 C C . GLU A 1 931 ? 26.165 17.077 26.102 1.00 93.00 931 GLU A C 1
ATOM 7253 O O . GLU A 1 931 ? 25.875 17.209 27.299 1.00 93.00 931 GLU A O 1
ATOM 7258 N N . ILE A 1 932 ? 26.270 15.887 25.509 1.00 94.25 932 ILE A N 1
ATOM 7259 C CA . ILE A 1 932 ? 26.084 14.604 26.183 1.00 94.25 932 ILE A CA 1
ATOM 7260 C C . ILE A 1 932 ? 27.275 13.699 25.887 1.00 94.25 932 ILE A C 1
ATOM 7262 O O . ILE A 1 932 ? 27.564 13.418 24.725 1.00 94.25 932 ILE A O 1
ATOM 7266 N N . VAL A 1 933 ? 27.899 13.173 26.939 1.00 93.19 933 VAL A N 1
ATOM 7267 C CA . VAL A 1 933 ? 28.814 12.030 26.845 1.00 93.19 933 VAL A CA 1
ATOM 7268 C C . VAL A 1 933 ? 28.003 10.752 27.053 1.00 93.19 933 VAL A C 1
ATOM 7270 O O . VAL A 1 933 ? 27.306 10.602 28.063 1.00 93.19 933 VAL A O 1
ATOM 7273 N N . GLN A 1 934 ? 28.065 9.834 26.091 1.00 91.50 934 GLN A N 1
ATOM 7274 C CA . GLN A 1 934 ? 27.368 8.548 26.164 1.00 91.50 934 GLN A CA 1
ATOM 7275 C C . GLN A 1 934 ? 28.258 7.474 26.791 1.00 91.50 934 GLN A C 1
ATOM 7277 O O . GLN A 1 934 ? 29.489 7.552 26.733 1.00 91.50 934 GLN A O 1
ATOM 7282 N N . THR A 1 935 ? 27.625 6.472 27.398 1.00 89.81 935 THR A N 1
ATOM 7283 C CA . THR A 1 935 ? 28.307 5.338 28.033 1.00 89.81 935 THR A CA 1
ATOM 7284 C C . THR A 1 935 ? 27.836 4.016 27.432 1.00 89.81 935 THR A C 1
ATOM 7286 O O . THR A 1 935 ? 26.877 3.986 26.660 1.00 89.81 935 THR A O 1
ATOM 7289 N N . ASP A 1 936 ? 28.525 2.925 27.752 1.00 83.81 936 ASP A N 1
ATOM 7290 C CA . ASP A 1 936 ? 28.146 1.549 27.396 1.00 83.81 936 ASP A CA 1
ATOM 7291 C C . ASP A 1 936 ? 27.054 0.957 28.307 1.00 83.81 936 ASP A C 1
ATOM 7293 O O . ASP A 1 936 ? 26.743 -0.232 28.225 1.00 83.81 936 ASP A O 1
ATOM 7297 N N . ALA A 1 937 ? 26.460 1.789 29.161 1.00 83.38 937 ALA A N 1
ATOM 7298 C CA . ALA A 1 937 ? 25.397 1.441 30.087 1.00 83.38 937 ALA A CA 1
ATOM 7299 C C . ALA A 1 937 ? 24.161 2.338 29.891 1.00 83.38 937 ALA A C 1
ATOM 7301 O O . ALA A 1 937 ? 24.115 3.221 29.035 1.00 83.38 937 ALA A O 1
ATOM 7302 N N . ASP A 1 938 ? 23.137 2.121 30.714 1.00 81.25 938 ASP A N 1
ATOM 7303 C CA . ASP A 1 938 ? 21.831 2.790 30.654 1.00 81.25 938 ASP A CA 1
ATOM 7304 C C . ASP A 1 938 ? 21.834 4.271 31.092 1.00 81.25 938 ASP A C 1
ATOM 7306 O O . ASP A 1 938 ? 20.781 4.848 31.368 1.00 81.25 938 ASP A O 1
ATOM 7310 N N . PHE A 1 939 ? 23.005 4.908 31.162 1.00 86.00 939 PHE A N 1
ATOM 7311 C CA . PHE A 1 939 ? 23.152 6.281 31.626 1.00 86.00 939 PHE A CA 1
ATOM 7312 C C . PHE A 1 939 ? 24.071 7.109 30.743 1.00 86.00 939 PHE A C 1
ATOM 7314 O O . PHE A 1 939 ? 24.892 6.616 29.969 1.00 86.00 939 PHE A O 1
ATOM 7321 N N . ARG A 1 940 ? 23.889 8.421 30.845 1.00 93.56 940 ARG A N 1
ATOM 7322 C CA . ARG A 1 940 ? 24.586 9.416 30.036 1.00 93.56 940 ARG A CA 1
ATOM 7323 C C . ARG A 1 940 ? 24.975 10.575 30.929 1.00 93.56 940 ARG A C 1
ATOM 7325 O O . ARG A 1 940 ? 24.278 10.854 31.909 1.00 93.56 940 ARG A O 1
ATOM 7332 N N . PHE A 1 941 ? 26.043 11.267 30.563 1.00 94.44 941 PHE A N 1
ATOM 7333 C CA . PHE A 1 941 ? 26.486 12.447 31.284 1.00 94.44 941 PHE A CA 1
ATOM 7334 C C . PHE A 1 941 ? 26.147 13.721 30.528 1.00 94.44 941 PHE A C 1
ATOM 7336 O O . PHE A 1 941 ? 26.482 13.858 29.354 1.00 94.44 941 PHE A O 1
ATOM 7343 N N . ARG A 1 942 ? 25.544 14.675 31.230 1.00 94.75 942 ARG A N 1
ATOM 7344 C CA . ARG A 1 942 ? 25.491 16.077 30.835 1.00 94.75 942 ARG A CA 1
ATOM 7345 C C . ARG A 1 942 ? 26.839 16.727 31.124 1.00 94.75 942 ARG A C 1
ATOM 7347 O O . ARG A 1 942 ? 27.356 16.578 32.231 1.00 94.75 942 ARG A O 1
ATOM 7354 N N . VAL A 1 943 ? 27.381 17.467 30.161 1.00 94.81 943 VAL A N 1
ATOM 7355 C CA . VAL A 1 943 ? 28.622 18.225 30.365 1.00 94.81 943 VAL A CA 1
ATOM 7356 C C . VAL A 1 943 ? 28.307 19.583 30.994 1.00 94.81 943 VAL A C 1
ATOM 7358 O O . VAL A 1 943 ? 27.541 20.379 30.446 1.00 94.81 943 VAL A O 1
ATOM 7361 N N . TYR A 1 944 ? 28.923 19.843 32.141 1.00 94.31 944 TYR A N 1
ATOM 7362 C CA . TYR A 1 944 ? 29.016 21.154 32.774 1.00 94.31 944 TYR A CA 1
ATOM 7363 C C . TYR A 1 944 ? 30.447 21.660 32.655 1.00 94.31 944 TYR A C 1
ATOM 7365 O O . TYR A 1 944 ? 31.365 20.854 32.783 1.00 94.31 944 TYR A O 1
ATOM 7373 N N . ARG A 1 945 ? 30.661 22.964 32.469 1.00 94.44 945 ARG A N 1
ATOM 7374 C CA . ARG A 1 945 ? 32.013 23.530 32.331 1.00 94.44 945 ARG A CA 1
ATOM 7375 C C . ARG A 1 945 ? 32.223 24.801 33.148 1.00 94.44 945 ARG A C 1
ATOM 7377 O O . ARG A 1 945 ? 31.287 25.569 33.349 1.00 94.44 945 ARG A O 1
ATOM 7384 N N . LYS A 1 946 ? 33.451 25.026 33.613 1.00 93.62 946 LYS A N 1
ATOM 7385 C CA . LYS A 1 946 ? 33.875 26.240 34.328 1.00 93.62 946 LYS A CA 1
ATOM 7386 C C . LYS A 1 946 ? 35.340 26.537 34.032 1.00 93.62 946 LYS A C 1
ATOM 7388 O O . LYS A 1 946 ? 36.174 25.640 34.115 1.00 93.62 946 LYS A O 1
ATOM 7393 N N . ARG A 1 947 ? 35.676 27.794 33.739 1.00 92.12 947 ARG A N 1
ATOM 7394 C CA . ARG A 1 947 ? 37.079 28.224 33.633 1.00 92.12 947 ARG A CA 1
ATOM 7395 C C . ARG A 1 947 ? 37.695 28.375 35.021 1.00 92.12 947 ARG A C 1
ATOM 7397 O O . ARG A 1 947 ? 37.077 28.956 35.911 1.00 92.12 947 ARG A O 1
ATOM 7404 N N . VAL A 1 948 ? 38.903 27.852 35.196 1.00 91.12 948 VAL A N 1
ATOM 7405 C CA . VAL A 1 948 ? 39.635 27.847 36.467 1.00 91.12 948 VAL A CA 1
ATOM 7406 C C . VAL A 1 948 ? 41.111 28.178 36.240 1.00 91.12 948 VAL A C 1
ATOM 7408 O O . VAL A 1 948 ? 41.711 27.769 35.245 1.00 91.12 948 VAL A O 1
ATOM 7411 N N . ASN A 1 949 ? 41.694 28.927 37.174 1.00 91.19 949 ASN A N 1
ATOM 7412 C CA . ASN A 1 949 ? 43.120 29.261 37.177 1.00 91.19 949 ASN A CA 1
ATOM 7413 C C . ASN A 1 949 ? 43.972 28.057 37.644 1.00 91.19 949 ASN A C 1
ATOM 7415 O O . ASN A 1 949 ? 43.429 27.144 38.275 1.00 91.19 949 ASN A O 1
ATOM 7419 N N . PRO A 1 950 ? 45.296 28.045 37.375 1.00 92.25 950 PRO A N 1
ATOM 7420 C CA . PRO A 1 950 ? 46.203 27.039 37.928 1.00 92.25 950 PRO A CA 1
ATOM 7421 C C . PRO A 1 950 ? 46.114 26.979 39.459 1.00 92.25 950 PRO A C 1
ATOM 7423 O O . PRO A 1 950 ? 45.943 28.007 40.114 1.00 92.25 950 PRO A O 1
ATOM 7426 N N . GLY A 1 951 ? 46.282 25.790 40.037 1.00 91.06 951 GLY A N 1
ATOM 7427 C CA . GLY A 1 951 ? 46.214 25.577 41.485 1.00 91.06 951 GLY A CA 1
ATOM 7428 C C . GLY A 1 951 ? 45.240 24.477 41.906 1.00 91.06 951 GLY A C 1
ATOM 7429 O O . GLY A 1 951 ? 44.809 23.657 41.094 1.00 91.06 951 GLY A O 1
ATOM 7430 N N . ALA A 1 952 ? 44.949 24.411 43.207 1.00 91.31 952 ALA A N 1
ATOM 7431 C CA . ALA A 1 952 ? 44.063 23.403 43.782 1.00 91.31 952 ALA A CA 1
ATOM 7432 C C . ALA A 1 952 ? 42.584 23.767 43.575 1.00 91.31 952 ALA A C 1
ATOM 7434 O O . ALA A 1 952 ? 42.165 24.884 43.867 1.00 91.31 952 ALA A O 1
ATOM 7435 N N . VAL A 1 953 ? 41.791 22.800 43.114 1.00 90.69 953 VAL A N 1
ATOM 7436 C CA . VAL A 1 953 ? 40.343 22.904 42.935 1.00 90.69 953 VAL A CA 1
ATOM 7437 C C . VAL A 1 953 ? 39.669 21.753 43.675 1.00 90.69 953 VAL A C 1
ATOM 7439 O O . VAL A 1 953 ? 39.963 20.583 43.423 1.00 90.69 953 VAL A O 1
ATOM 7442 N N . THR A 1 954 ? 38.735 22.090 44.559 1.00 89.62 954 THR A N 1
ATOM 7443 C CA . THR A 1 954 ? 37.893 21.125 45.274 1.00 89.62 954 THR A CA 1
ATOM 7444 C C . THR A 1 954 ? 36.499 21.127 44.665 1.00 89.62 954 THR A C 1
ATOM 7446 O O . THR A 1 954 ? 35.870 22.176 44.534 1.00 89.62 954 THR A O 1
ATOM 7449 N N . LEU A 1 955 ? 36.012 19.952 44.277 1.00 88.69 955 LEU A N 1
ATOM 7450 C CA . LEU A 1 955 ? 34.665 19.771 43.745 1.00 88.69 955 LEU A CA 1
ATOM 7451 C C . LEU A 1 955 ? 33.676 19.454 44.861 1.00 88.69 955 LEU A C 1
ATOM 7453 O O . LEU A 1 955 ? 34.046 18.906 45.898 1.00 88.69 955 LEU A O 1
ATOM 7457 N N . GLY A 1 956 ? 32.400 19.764 44.640 1.00 84.56 956 GLY A N 1
ATOM 7458 C CA . GLY A 1 956 ? 31.369 19.452 45.621 1.00 84.56 956 GLY A CA 1
ATOM 7459 C C . GLY A 1 956 ? 31.140 17.941 45.789 1.00 84.56 956 GLY A C 1
ATOM 7460 O O . GLY A 1 956 ? 31.547 17.131 44.944 1.00 84.56 956 GLY A O 1
ATOM 7461 N N . PRO A 1 957 ? 30.485 17.529 46.886 1.00 82.75 957 PRO A N 1
ATOM 7462 C CA . PRO A 1 957 ? 30.331 16.121 47.214 1.00 82.75 957 PRO A CA 1
ATOM 7463 C C . PRO A 1 957 ? 29.413 15.384 46.230 1.00 82.75 957 PRO A C 1
ATOM 7465 O O . PRO A 1 957 ? 28.507 15.974 45.633 1.00 82.75 957 PRO A O 1
ATOM 7468 N N . GLN A 1 958 ? 29.615 14.072 46.100 1.00 77.81 958 GLN A N 1
ATOM 7469 C CA . GLN A 1 958 ? 28.622 13.166 45.516 1.00 77.81 958 GLN A CA 1
ATOM 7470 C C . GLN A 1 958 ? 27.507 12.893 46.539 1.00 77.81 958 GLN A C 1
ATOM 7472 O O . GLN A 1 958 ? 27.789 12.649 47.713 1.00 77.81 958 GLN A O 1
ATOM 7477 N N . LYS A 1 959 ? 26.235 12.953 46.116 1.00 66.81 959 LYS A N 1
ATOM 7478 C CA . LYS A 1 959 ? 25.067 12.739 46.989 1.00 66.81 959 LYS A CA 1
ATOM 7479 C C . LYS A 1 959 ? 23.898 12.124 46.210 1.00 66.81 959 LYS A C 1
ATOM 7481 O O . LYS A 1 959 ? 23.482 12.694 45.212 1.00 66.81 959 LYS A O 1
ATOM 7486 N N . GLY A 1 960 ? 23.346 11.010 46.710 1.00 60.62 960 GLY A N 1
ATOM 7487 C CA . GLY A 1 960 ? 22.083 10.403 46.254 1.00 60.62 960 GLY A CA 1
ATOM 7488 C C . GLY A 1 960 ? 22.144 9.712 44.885 1.00 60.62 960 GLY A C 1
ATOM 7489 O O . GLY A 1 960 ? 22.250 10.381 43.870 1.00 60.62 960 GLY A O 1
ATOM 7490 N N . PHE A 1 961 ? 22.050 8.372 44.862 1.00 58.12 961 PHE A N 1
ATOM 7491 C CA . PHE A 1 961 ? 21.922 7.455 43.699 1.00 58.12 961 PHE A CA 1
ATOM 7492 C C . PHE A 1 961 ? 22.829 7.660 42.461 1.00 58.12 961 PHE A C 1
ATOM 7494 O O . PHE A 1 961 ? 22.832 6.809 41.569 1.00 58.12 961 PHE A O 1
ATOM 7501 N N . SER A 1 962 ? 23.669 8.692 42.432 1.00 61.12 962 SER A N 1
ATOM 7502 C CA . SER A 1 962 ? 24.304 9.217 41.230 1.00 61.12 962 SER A CA 1
ATOM 7503 C C . SER A 1 962 ? 25.714 9.744 41.481 1.00 61.12 962 SER A C 1
ATOM 7505 O O . SER A 1 962 ? 26.071 10.105 42.601 1.00 61.12 962 SER A O 1
ATOM 7507 N N . PHE A 1 963 ? 26.512 9.783 40.418 1.00 77.31 963 PHE A N 1
ATOM 7508 C CA . PHE A 1 963 ? 27.945 10.077 40.422 1.00 77.31 963 PHE A CA 1
ATOM 7509 C C . PHE A 1 963 ? 28.288 11.053 39.290 1.00 77.31 963 PHE A C 1
ATOM 7511 O O . PHE A 1 963 ? 27.517 11.215 38.342 1.00 77.31 963 PHE A O 1
ATOM 7518 N N . TYR A 1 964 ? 29.474 11.658 39.357 1.00 87.00 964 TYR A N 1
ATOM 7519 C CA . TYR A 1 964 ? 30.005 12.480 38.272 1.00 87.00 964 TYR A CA 1
ATOM 7520 C C . TYR A 1 964 ? 31.423 12.060 37.873 1.00 87.00 964 TYR A C 1
ATOM 7522 O O . TYR A 1 964 ? 32.179 11.500 38.673 1.00 87.00 964 TYR A O 1
ATOM 7530 N N . GLY A 1 965 ? 31.771 12.318 36.616 1.00 89.75 965 GLY A N 1
ATOM 7531 C CA . GLY A 1 965 ? 33.146 12.308 36.117 1.00 89.75 965 GLY A CA 1
ATOM 7532 C C . GLY A 1 965 ? 33.726 13.720 36.093 1.00 89.75 965 GLY A C 1
ATOM 7533 O O . GLY A 1 965 ? 32.978 14.697 36.108 1.00 89.75 965 GLY A O 1
ATOM 7534 N N . VAL A 1 966 ? 35.051 13.835 36.038 1.00 92.94 966 VAL A N 1
ATOM 7535 C CA . VAL A 1 966 ? 35.740 15.132 35.971 1.00 92.94 966 VAL A CA 1
ATOM 7536 C C . VAL A 1 966 ? 36.739 15.095 34.830 1.00 92.94 966 VAL A C 1
ATOM 7538 O O . VAL A 1 966 ? 37.480 14.121 34.706 1.00 92.94 966 VAL A O 1
ATOM 7541 N N . ALA A 1 967 ? 36.777 16.144 34.018 1.00 94.56 967 ALA A N 1
ATOM 7542 C CA . ALA A 1 967 ? 37.808 16.320 33.010 1.00 94.56 967 ALA A CA 1
ATOM 7543 C C . ALA A 1 967 ? 38.341 17.753 32.988 1.00 94.56 967 ALA A C 1
ATOM 7545 O O . ALA A 1 967 ? 37.679 18.655 33.485 1.00 94.56 967 ALA A O 1
ATOM 7546 N N . ALA A 1 968 ? 39.527 17.977 32.430 1.00 93.75 968 ALA A N 1
ATOM 7547 C CA . ALA A 1 968 ? 40.090 19.315 32.266 1.00 93.75 968 ALA A CA 1
ATOM 7548 C C . ALA A 1 968 ? 40.714 19.481 30.879 1.00 93.75 968 ALA A C 1
ATOM 7550 O O . ALA A 1 968 ? 41.487 18.631 30.429 1.00 93.75 968 ALA A O 1
ATOM 7551 N N . ILE A 1 969 ? 40.387 20.590 30.221 1.00 92.38 969 ILE A N 1
ATOM 7552 C CA . ILE A 1 969 ? 40.963 21.002 28.940 1.00 92.38 969 ILE A CA 1
ATOM 7553 C C . ILE A 1 969 ? 41.932 22.148 29.208 1.00 92.38 969 ILE A C 1
ATOM 7555 O O . ILE A 1 969 ? 41.527 23.165 29.779 1.00 92.38 969 ILE A O 1
ATOM 7559 N N . LYS A 1 970 ? 43.192 22.011 28.782 1.00 88.69 970 LYS A N 1
ATOM 7560 C CA . LYS A 1 970 ? 44.164 23.102 28.885 1.00 88.69 970 LYS A CA 1
ATOM 7561 C C . LYS A 1 970 ? 43.701 24.274 28.026 1.00 88.69 970 LYS A C 1
ATOM 7563 O O . LYS A 1 970 ? 43.479 24.103 26.829 1.00 88.69 970 LYS A O 1
ATOM 7568 N N . GLN A 1 971 ? 43.589 25.464 28.604 1.00 82.00 971 GLN A N 1
ATOM 7569 C CA . GLN A 1 971 ? 43.427 26.666 27.793 1.00 82.00 971 GLN A CA 1
ATOM 7570 C C . GLN A 1 971 ? 44.805 27.069 27.261 1.00 82.00 971 GLN A C 1
ATOM 7572 O O . GLN A 1 971 ? 45.804 27.007 27.981 1.00 82.00 971 GLN A O 1
ATOM 7577 N N . LYS A 1 972 ? 44.874 27.404 25.972 1.00 66.31 972 LYS A N 1
ATOM 7578 C CA . LYS A 1 972 ? 46.040 28.093 25.414 1.00 66.31 972 LYS A CA 1
ATOM 7579 C C . LYS A 1 972 ? 45.868 29.574 25.747 1.00 66.31 972 LYS A C 1
ATOM 7581 O O . LYS A 1 972 ? 44.753 30.069 25.587 1.00 66.31 972 LYS A O 1
ATOM 7586 N N . ASP A 1 973 ? 46.929 30.194 26.257 1.00 54.94 973 ASP A N 1
ATOM 7587 C CA . ASP A 1 973 ? 46.959 31.627 26.576 1.00 54.94 973 ASP A CA 1
ATOM 7588 C C . ASP A 1 973 ? 46.593 32.499 25.366 1.00 54.94 973 ASP A C 1
ATOM 7590 O O . ASP A 1 973 ? 46.955 32.110 24.225 1.00 54.94 973 ASP A O 1
#

Nearest PDB structures (foldseek):
  6hzf-assembly2_B  TM=6.968E-01  e=1.588E-04  Phocaeicola paurosaccharolyticus
  6hpd-assembly1_A  TM=3.184E-01  e=1.582E-07  Formosa agariphila KMM 3901
  8c7g-assembly1_A  TM=3.845E-01  e=8.100E-04  Drosophila melanogaster
  5btu-assembly1_A  TM=3.657E-01  e=1.332E+00  Streptomyces rugosporus
  9e9r-assembly1_A  TM=5.968E-02  e=7.366E-01  Homo sapiens

Secondary structure (DSSP, 8-state):
-HHHHHHHHHHHHHHHHHHHHHHHTTTEEEEEEPPPTTS---EEEEEE-TTSPEEEEETTS-EEEE---SSTT----EEEE---S---EEEEEETTEEEEEETTEEEEEE-SSSSSS--EEEEEE--S-B-S-TT--EEEEE-SSS-EEEEEPPEETTS---SS-BS-B-TTTT-SSEE--BTTTTEEEEE-TTS-EEEEEE--S-EEEEEE-TTS-EEEEE-SBTTBSSEEEEE--TT-B-S-GGGGGG-GGGTTS--GGGS-HHHHHHHB---SEEE-TTT-SSB---EE---SBTBS-TT-EEEEBTTSS-EEEEEEEEETTEEEEEEEEEE-SSPPS-EEEEEE-TTSSEEEEEE---SSS----EEEEEEE-SPPP--EEEEEE-SSEEEEEESS-BS-GGGHHHHEEEEEEE---SSSSS---EEEEEE-EEEEE-SSSEEEEESS--SSEEEEEEE-S-BBTTSPBPS--EEEEEESSPPPPP-SS-EEEEE-SSEEEEEETTEEEEEEESSSSSS-EEEEEEETTTEE-B--TTTSTT-TT-----TT--SEEEEES-BTTB-SS--STT--EEEEEEEEEEEE-BSSEEEEEEEEEEEETT--EEEEEEEEEEEEE-SSEEEEEEEEEEE--SS-EEE---SSEEEEEEB-GGG-SS-BGGGTB-----EEEETT--BGGGGTT-EESEEEEEEEETTEEEEEEEEE-TTS--STTPPEEE---TTSEEEEETT--GGGT----EEEPTT-EEEEEEEEEEEES-GGGG-HHHHHHHHHHSPPSP----PPP---TTTSS----------------PPP-----EEEEEEEETTEE-PPPEEETT--STT-BSBSSS--BEEE--TTTTT-EEEEB-GGGGGSSSEEEEEEESS-EEEEEEEETTSGGG-GGGGTTPEEEEEEEEESSS-EEEEEEEEE-SEEEEPPPB-SS--EEEEEEEPP-

Foldseek 3Di:
DVVVVVVVVVVVVVVLLVQLQVQLCLFKDKDFADDDPPDFQFFLEWEAAPVQKIWTDHQQFWIWIFRDDPPSDPTDIDTAEGDAHGWNAWDDPHQQWIWTDHLQFTWIWGDPPPPRHTPDIDTLDRPKKFQPAPQQGKYWEAQVQQKIKIATAFHAPVGDGDPDIGADADPLQCDARTGRGIAPHQFIWIQDNVSDIDTFEGAAHHWQAWYADPVSWIKTWGAFWFLRQHIFIATRGGHAHQQHQSNCCNVPLCVQLPRRLLWFQQVSLLRHQYGQDGQHCVRARTWAYKDAQCDCLAADAHRWIWTAHQAAQFIKIWAWDAALNHIWFKIFTDDRPPGDHAFHYWYAGPVSFKIKTAGRDDPPHDGDGGIMIMGGPPDHRWAWRGWDADLFAIFTFTSAFWQCQVCFQVQKWKKKFAGARGSGRHGDTHPIGTWHFDDWDDRGSIGTGTPDDDARMKMKIFGHPIAGNVRRDYSIRIMIIHGRDRHDDAAQQWWDWDADPQGIWIDTNNHTAWGFGQDDDLFTATPQGAWAPRFTWAACPPVPPPDFQDFNDQNLQGAKTFWACQKPHAGGRGDDDPHWKGKHFSDFSDWGTDRFKTKTKTKIFIATNVRNTRWIKIWIWMWGDDNFKIKIKIKIKIIQSPFKIKRFADLRGTIKGFTYQQLAQDADVVRRNDHHFKKKAFQVRDIAQRLALDFGQKMKIWGDGPNFTWTKMKGWAPPAAFPPPTGWTWRDHNRGMIDGHQRHDVVSVHRGMDMDGRNHIGMTIMMMMIGTDHPVVSPVVVVSVVVNPDDDDDGHNYDDRCDDVCSGDDVPPDDDPDDDDDDPDQDQLFWPFWPAKWKDAPNHTDDTWDKDTLQQAFPRAQAPADNKTWHDDPSVQHRFIWTHHHWCLQVGHFMKMKTFTPFWKKKKKFWWPVCPVPFCCLVVAWDWDPDWTDMPDPIITTIIIHIDGGTMDIDGTRYHPTDIIMTIGHDDD

pLDDT: mean 90.46, std 13.72, range [25.83, 98.88]

Mean predicted aligned error: 12.36 Å

Sequence (973 aa):
MKSTFQNFSFALALITHVLSQLAFAGSYNLDDVVFPADMPPEIGDLAFAADGTLYAALRRGDIVVATPTKDPTAFQWRVFATGHHNILGLEVVKPGHLVVSQMAELTEVIDTDGDGVADRYNNLSTAWGVSGNYHETNALCPDGDGGYYIAVGTASHNGPTFDTPRGDYSTAGRRGRNFSAVKYKGWVLHYAKDGTVTPHCSGFRMHNGIARTTDGMIWCGDNQGDWRGASPLYWCREGSFSGHPASLVWDPRFKDFGTPIYWPRKLLDDLHNEPAIMMAHGEMRSCGEPMQITTDNFGPFKGQMLIPDENSPRIMRVMLETVDGAWQGANVLFHTGGLRPSGNRMAMSPDGKTLYYGETARGWQKPNEGIHRLHYTGTVPFEVLDCKLTTGGFAVSFTQPIQEPSKLASQLTVRSFRYEYGYHYGSKQKSVREHAVTAVSGNGPYEFTVADLQPGRVYELTFANVLAADGSTIGNPKVTYTMNRLKRPPDQNRATIKQSDNGLKVFINGEFFTEYFLRGFTNPILWPIQAPGDIRMTRNWPIIADTAGEQHDHPHHKGLFVGHQNLNGVDFWHEGKGINGRMNHTRLIETRSGEDRALIKTLNTWTTDAGKTVAADTRTLTFWGDESARYIDLEINIHATHEDLLFHEMKDSFVGFRSHPHLRVTAKPKAGVTEVYGHVVNSEGVTGKAVWGKRADWVHYHGQVEGKDAGYAFMSHPGNPSAAGQKSWWHARDYGLISANPFAPEKFQGDGDHTIAKGDSLQLRYRFVFHRGPADSANIAEAFAAYTTESAHPTADMPGHPGYPGAYGNPKPKGVQAQKKQRRSAPQLGGGTITKAGRSVSGKQAKRPKILANGLVEGTKIFGDRAYTFTVVPESARGADYLQTFNNDKKGANAHYELTLSAPAELLVLMDTRAEAHVPWLKDGFEKTNEIVQTDADFRFRVYRKRVNPGAVTLGPQKGFSFYGVAAIKQKD